Protein AF-A0A4S4LGR1-F1 (afdb_monomer_lite)

Radius of gyration: 30.93 Å; chains: 1; bounding box: 88×84×74 Å

Foldseek 3Di:
DDDLVVLLVLLQQWAAEEEEDFPLQQQCFLVDDPDDFDDPPPVLQRNGTQAHCDDVRHPVVQDPQPCAFDPVNCVVAVPVNLLVLLLNLVNLLNTARAQLLLLLQCCLFPPVLSCVRHVNYPHYAYEYCDQSCRSVVSHDPPGDPSSHHNDFFHHSQWKAFPPPRDIDGHSDVSSFPQSPPSSVCVSDRDPPPDDDRDDQLRADADPPPRGHIDGGGHGPVGGTPPVVVLLCCLQPGHQEYEYAADQLPDPPSVCSLVSNPVVPHAYAYEYQDDHPSVVRHPYYDHDRSSPRVCVSSVHDPVVSPPDDDDDDDDDDDDDDDDDDDDDDDDDDDDDDPPDPPPDDPPQFAADDLVLCVLQFDPLLVPLDPDPLLVCVVVVVDPPDDDPRDPKDYLVPDPDAKDKDKDAFLVDPPDIDIFMQHDVLLSQLVTQDAQQFHPLLQVQVQVVCCVALVDDPPSQKGKGKALACLLVLLLLCNGGDAAAAEEEEEVLADLSCLVSCVVRNYHYHYFYADLQGGPLVSVVVCLVPPDPVGDDHQAYEGAQACGVQALHHHDLVNLLSVLVVCVVRVHAYEHEPDDDDPDDDDDDDDDDDDDDDDFADFNFSLLFQAPDDDRHDSQSVCSVRHHFARYWYKGDPCQQPHVNLSIIMIMGHPSSVVSSSSVSCPPPNHHNSNSVSVVSSNCVVCDPVSSRSSSNRSNVVQVVLLVLLVVLCCVQCVVQWAWDRRRTDWKTKIAGPQDPDPVDFDACCCLAVPVLVVLVAHWATSLSRGSVRDGHRITIDTSNDDDSVRSNSSSNSSSVSSCVSSVHDD

InterPro domains:
  IPR003000 Sirtuin family [PF02146] (47-252)
  IPR004839 Aminotransferase, class I/classII, large domain [PF00155] (427-573)
  IPR004839 Aminotransferase, class I/classII, large domain [PF00155] (617-797)
  IPR015421 Pyridoxal phosphate-dependent transferase, major domain [G3DSA:3.40.640.10] (349-808)
  IPR015424 Pyridoxal phosphate-dependent transferase [SSF53383] (356-798)
  IPR026590 Sirtuin family, catalytic core domain [PS50305] (1-307)
  IPR026591 Sirtuin, catalytic core small domain superfamily [G3DSA:3.30.1600.10] (51-223)
  IPR027546 Sirtuin, class III [MF_01121] (15-300)
  IPR029035 DHS-like NAD/FAD-binding domain superfamily [SSF52467] (2-300)
  IPR050859 Class-I pyridoxal-phosphate-dependent aminotransferase-like [PTHR42790] (353-574)

Structure (mmCIF, N/CA/C/O backbone):
data_AF-A0A4S4LGR1-F1
#
_entry.id   AF-A0A4S4LGR1-F1
#
loop_
_atom_site.group_PDB
_atom_site.id
_atom_site.type_symbol
_atom_site.label_atom_id
_atom_site.label_alt_id
_atom_site.label_comp_id
_atom_site.label_asym_id
_atom_site.label_entity_id
_atom_site.label_seq_id
_atom_site.pdbx_PDB_ins_code
_atom_site.Cartn_x
_atom_site.Cartn_y
_atom_site.Cartn_z
_atom_site.occupancy
_atom_site.B_iso_or_equiv
_atom_site.auth_seq_id
_atom_site.auth_comp_id
_atom_site.auth_asym_id
_atom_site.auth_atom_id
_atom_site.pdbx_PDB_model_num
ATOM 1 N N . MET A 1 1 ? -32.988 -6.153 -12.097 1.00 42.84 1 MET A N 1
ATOM 2 C CA . MET A 1 1 ? -31.688 -5.451 -12.006 1.00 42.84 1 MET A CA 1
ATOM 3 C C . MET A 1 1 ? -31.287 -5.169 -13.438 1.00 42.84 1 MET A C 1
ATOM 5 O O . MET A 1 1 ? -31.524 -6.056 -14.245 1.00 42.84 1 MET A O 1
ATOM 9 N N . ALA A 1 2 ? -30.841 -3.955 -13.765 1.00 54.09 2 ALA A N 1
ATOM 10 C CA . ALA A 1 2 ? -30.525 -3.599 -15.150 1.00 54.09 2 ALA A CA 1
ATOM 11 C C . ALA A 1 2 ? -29.318 -4.408 -15.641 1.00 54.09 2 ALA A C 1
ATOM 13 O O . ALA A 1 2 ? -28.365 -4.589 -14.879 1.00 54.09 2 ALA A O 1
ATOM 14 N N . ASP A 1 3 ? -29.367 -4.896 -16.879 1.00 74.25 3 ASP A N 1
ATOM 15 C CA . ASP A 1 3 ? -28.247 -5.608 -17.481 1.00 74.25 3 ASP A CA 1
ATOM 16 C C . ASP A 1 3 ? -27.274 -4.603 -18.122 1.00 74.25 3 ASP A C 1
ATOM 18 O O . ASP A 1 3 ? -27.657 -3.743 -18.919 1.00 74.25 3 ASP A O 1
ATOM 22 N N . PHE A 1 4 ? -25.986 -4.716 -17.788 1.00 85.44 4 PHE A N 1
ATOM 23 C CA . PHE A 1 4 ? -24.933 -3.961 -18.468 1.00 85.44 4 PHE A CA 1
ATOM 24 C C . PHE A 1 4 ? -24.844 -4.323 -19.961 1.00 85.44 4 PHE A C 1
ATOM 26 O O . PHE A 1 4 ? -24.369 -3.506 -20.747 1.00 85.44 4 PHE A O 1
ATOM 33 N N . SER A 1 5 ? -25.293 -5.518 -20.363 1.00 84.88 5 SER A N 1
ATOM 34 C CA . SER A 1 5 ? -25.368 -5.934 -21.766 1.00 84.88 5 SER A CA 1
ATOM 35 C C . SER A 1 5 ? -26.392 -5.109 -22.553 1.00 84.88 5 SER A C 1
ATOM 37 O O . SER A 1 5 ? -26.031 -4.536 -23.577 1.00 84.88 5 SER A O 1
ATOM 39 N N . GLU A 1 6 ? -27.623 -4.967 -22.047 1.00 89.94 6 GLU A N 1
ATOM 40 C CA . GLU A 1 6 ? -28.691 -4.175 -22.688 1.00 89.94 6 GLU A CA 1
ATOM 41 C C . GLU A 1 6 ? -28.299 -2.692 -22.832 1.00 89.94 6 GLU A C 1
ATOM 43 O O . GLU A 1 6 ? -28.561 -2.059 -23.855 1.00 89.94 6 GLU A O 1
ATOM 48 N N . PHE A 1 7 ? -27.614 -2.122 -21.831 1.00 93.94 7 PHE A N 1
ATOM 49 C CA . PHE A 1 7 ? -27.125 -0.742 -21.927 1.00 93.94 7 PHE A CA 1
ATOM 50 C C . PHE A 1 7 ? -25.994 -0.580 -22.954 1.00 93.94 7 PHE A C 1
ATOM 52 O O . PHE A 1 7 ? -25.955 0.421 -23.669 1.00 93.94 7 PHE A O 1
ATOM 59 N N . ARG A 1 8 ? -25.081 -1.554 -23.063 1.00 92.50 8 ARG A N 1
ATOM 60 C CA . ARG A 1 8 ? -24.026 -1.539 -24.092 1.00 92.50 8 ARG A CA 1
ATOM 61 C C . ARG A 1 8 ? -24.586 -1.713 -25.500 1.00 92.50 8 ARG A C 1
ATOM 63 O O . ARG A 1 8 ? -24.066 -1.092 -26.419 1.00 92.50 8 ARG A O 1
ATOM 70 N N . GLU A 1 9 ? -25.645 -2.500 -25.667 1.00 91.81 9 GLU A N 1
ATOM 71 C CA . GLU A 1 9 ? -26.375 -2.612 -26.932 1.00 91.81 9 GLU A CA 1
ATOM 72 C C . GLU A 1 9 ? -26.948 -1.243 -27.339 1.00 91.81 9 GLU A C 1
ATOM 74 O O . GLU A 1 9 ? -26.598 -0.730 -28.403 1.00 91.81 9 GLU A O 1
ATOM 79 N N . ALA A 1 10 ? -27.673 -0.571 -26.434 1.00 92.94 10 ALA A N 1
ATOM 80 C CA . ALA A 1 10 ? -28.186 0.784 -26.663 1.00 92.94 10 ALA A CA 1
ATOM 81 C C . ALA A 1 10 ? -27.078 1.824 -26.947 1.00 92.94 10 ALA A C 1
ATOM 83 O O . ALA A 1 10 ? -27.243 2.678 -27.818 1.00 92.94 10 ALA A O 1
ATOM 84 N N . LEU A 1 11 ? -25.928 1.748 -26.263 1.00 93.50 11 LEU A N 1
ATOM 85 C CA . LEU A 1 11 ? -24.755 2.573 -26.585 1.00 93.50 11 LEU A CA 1
ATOM 86 C C . LEU A 1 11 ? -24.178 2.267 -27.972 1.00 93.50 11 LEU A C 1
ATOM 88 O O . LEU A 1 11 ? -23.697 3.181 -28.638 1.00 93.50 11 LEU A O 1
ATOM 92 N N . SER A 1 12 ? -24.206 1.009 -28.416 1.00 93.31 12 SER A N 1
ATOM 93 C CA . SER A 1 12 ? -23.611 0.610 -29.693 1.00 93.31 12 SER A CA 1
ATOM 94 C C . SER A 1 12 ? -24.377 1.135 -30.913 1.00 93.31 12 SER A C 1
ATOM 96 O O . SER A 1 12 ? -23.764 1.424 -31.947 1.00 93.31 12 SER A O 1
ATOM 98 N N . GLU A 1 13 ? -25.692 1.316 -30.768 1.00 94.38 13 GLU A N 1
ATOM 99 C CA . GLU A 1 13 ? -26.600 1.869 -31.781 1.00 94.38 13 GLU A CA 1
ATOM 100 C C . GLU A 1 13 ? -26.679 3.407 -31.754 1.00 94.38 13 GLU A C 1
ATOM 102 O O . GLU A 1 13 ? -27.002 4.028 -32.769 1.00 94.38 13 GLU A O 1
ATOM 107 N N . ALA A 1 14 ? -26.348 4.036 -30.621 1.00 95.50 14 ALA A N 1
ATOM 108 C CA . ALA A 1 14 ? -26.414 5.484 -30.438 1.00 95.50 14 ALA A CA 1
ATOM 109 C C . ALA A 1 14 ? -25.498 6.251 -31.406 1.00 95.50 14 ALA A C 1
ATOM 111 O O . ALA A 1 14 ? -24.314 5.938 -31.554 1.00 95.50 14 ALA A O 1
ATOM 112 N N . ARG A 1 15 ? -26.020 7.317 -32.024 1.00 94.75 15 ARG A N 1
ATOM 113 C CA . ARG A 1 15 ? -25.261 8.211 -32.912 1.00 94.75 15 ARG A CA 1
ATOM 114 C C . ARG A 1 15 ? -24.778 9.461 -32.185 1.00 94.75 15 ARG A C 1
ATOM 116 O O . ARG A 1 15 ? -23.736 10.009 -32.536 1.00 94.75 15 ARG A O 1
ATOM 123 N N . HIS A 1 16 ? -25.490 9.897 -31.160 1.00 95.38 16 HIS A N 1
ATOM 124 C CA . HIS A 1 16 ? -25.194 11.098 -30.399 1.00 95.38 16 HIS A CA 1
ATOM 125 C C . HIS A 1 16 ? -25.438 10.830 -28.915 1.00 95.38 16 HIS A C 1
ATOM 127 O O . HIS A 1 16 ? -26.564 10.573 -28.488 1.00 95.38 16 HIS A O 1
ATOM 133 N N . ILE A 1 17 ? -24.369 10.895 -28.126 1.00 97.00 17 ILE A N 1
ATOM 134 C CA . ILE A 1 17 ? -24.399 10.589 -26.696 1.00 97.00 17 ILE A CA 1
ATOM 135 C C . ILE A 1 17 ? -24.122 11.872 -25.912 1.00 97.00 17 ILE A C 1
ATOM 137 O O . ILE A 1 17 ? -23.175 12.602 -26.220 1.00 97.00 17 ILE A O 1
ATOM 141 N N . VAL A 1 18 ? -24.930 12.148 -24.889 1.00 97.06 18 VAL A N 1
ATOM 142 C CA . VAL A 1 18 ? -24.733 13.299 -23.995 1.00 97.06 18 VAL A CA 1
ATOM 143 C C . VAL A 1 18 ? -24.685 12.832 -22.546 1.00 97.06 18 VAL A C 1
ATOM 145 O O . VAL A 1 18 ? -25.587 12.148 -22.068 1.00 97.06 18 VAL A O 1
ATOM 148 N N . VAL A 1 19 ? -23.643 13.234 -21.826 1.00 97.19 19 VAL A N 1
ATOM 149 C CA . VAL A 1 19 ? -23.481 12.995 -20.390 1.00 97.19 19 VAL A CA 1
ATOM 150 C C . VAL A 1 19 ? -23.848 14.264 -19.623 1.00 97.19 19 VAL A C 1
ATOM 152 O O . VAL A 1 19 ? -23.296 15.322 -19.907 1.00 97.19 19 VAL A O 1
ATOM 155 N N . LEU A 1 20 ? -24.729 14.170 -18.626 1.00 95.94 20 LEU A N 1
ATOM 156 C CA . LEU A 1 20 ? -24.950 15.202 -17.612 1.00 95.94 20 LEU A CA 1
ATOM 157 C C . LEU A 1 20 ? -24.265 14.787 -16.307 1.00 95.94 20 LEU A C 1
ATOM 159 O O . LEU A 1 20 ? -24.716 13.864 -15.627 1.00 95.94 20 LEU A O 1
ATOM 163 N N . ALA A 1 21 ? -23.205 15.498 -15.931 1.00 94.88 21 ALA A N 1
ATOM 164 C CA . ALA A 1 21 ? -22.478 15.266 -14.687 1.00 94.88 21 ALA A CA 1
ATOM 165 C C . ALA A 1 21 ? -22.891 16.239 -13.576 1.00 94.88 21 ALA A C 1
ATOM 167 O O . ALA A 1 21 ? -22.935 17.450 -13.789 1.00 94.88 21 ALA A O 1
ATOM 168 N N . GLY A 1 22 ? -23.118 15.721 -12.368 1.00 91.38 22 GLY A N 1
ATOM 169 C CA . GLY A 1 22 ? -23.260 16.511 -11.143 1.00 91.38 22 GLY A CA 1
ATOM 170 C C . GLY A 1 22 ? -22.297 16.093 -10.036 1.00 91.38 22 GLY A C 1
ATOM 171 O O . GLY A 1 22 ? -21.348 15.338 -10.256 1.00 91.38 22 GLY A O 1
ATOM 172 N N . ALA A 1 23 ? -22.522 16.616 -8.828 1.00 86.00 23 ALA A N 1
ATOM 173 C CA . ALA A 1 23 ? -21.525 16.603 -7.755 1.00 86.00 23 ALA A CA 1
ATOM 174 C C . ALA A 1 23 ? -21.080 15.194 -7.320 1.00 86.00 23 ALA A C 1
ATOM 176 O O . ALA A 1 23 ? -19.971 15.034 -6.823 1.00 86.00 23 ALA A O 1
ATOM 177 N N . GLY A 1 24 ? -21.909 14.170 -7.538 1.00 86.88 24 GLY A N 1
ATOM 178 C CA . GLY A 1 24 ? -21.558 12.770 -7.303 1.00 86.88 24 GLY A CA 1
ATOM 179 C C . GLY A 1 24 ? -20.419 12.257 -8.192 1.00 86.88 24 GLY A C 1
ATOM 180 O O . GLY A 1 24 ? -19.657 11.423 -7.720 1.00 86.88 24 GLY A O 1
ATOM 181 N N . LEU A 1 25 ? -20.227 12.800 -9.407 1.00 91.50 25 LEU A N 1
ATOM 182 C CA . LEU A 1 25 ? -19.058 12.487 -10.247 1.00 91.50 25 LEU A CA 1
ATOM 183 C C . LEU A 1 25 ? -17.745 12.915 -9.565 1.00 91.50 25 LEU A C 1
ATOM 185 O O . LEU A 1 25 ? -16.714 12.270 -9.746 1.00 91.50 25 LEU A O 1
ATOM 189 N N . SER A 1 26 ? -17.786 13.988 -8.771 1.00 89.56 26 SER A N 1
ATOM 190 C CA . SER A 1 26 ? -16.630 14.569 -8.075 1.00 89.56 26 SER A CA 1
ATOM 191 C C . SER A 1 26 ? -16.546 14.200 -6.593 1.00 89.56 26 SER A C 1
ATOM 193 O O . SER A 1 26 ? -15.571 14.558 -5.942 1.00 89.56 26 SER A O 1
ATOM 195 N N . ALA A 1 27 ? -17.509 13.455 -6.045 1.00 80.88 27 ALA A N 1
ATOM 196 C CA . ALA A 1 27 ? -17.597 13.184 -4.607 1.00 80.88 27 ALA A CA 1
ATOM 197 C C . ALA A 1 27 ? -16.456 12.301 -4.056 1.00 80.88 27 ALA A C 1
ATOM 199 O O . ALA A 1 27 ? -16.168 12.342 -2.854 1.00 80.88 27 ALA A O 1
ATOM 200 N N . ALA A 1 28 ? -15.793 11.510 -4.909 1.00 74.44 28 ALA A N 1
ATOM 201 C CA . ALA A 1 28 ? -14.530 10.851 -4.568 1.00 74.44 28 ALA A CA 1
ATOM 202 C C . ALA A 1 28 ? -13.297 11.532 -5.182 1.00 74.44 28 ALA A C 1
ATOM 204 O O . ALA A 1 28 ? -12.181 11.173 -4.823 1.00 74.44 28 ALA A O 1
ATOM 205 N N . SER A 1 29 ? -13.446 12.552 -6.031 1.00 66.38 29 SER A N 1
ATOM 206 C CA . SER A 1 29 ? -12.308 13.388 -6.424 1.00 66.38 29 SER A CA 1
ATOM 207 C C . SER A 1 29 ? -11.804 14.148 -5.193 1.00 66.38 29 SER A C 1
ATOM 209 O O . SER A 1 29 ? -12.565 14.839 -4.516 1.00 66.38 29 SER A O 1
ATOM 211 N N . GLY A 1 30 ? -10.526 13.966 -4.864 1.00 56.34 30 GLY A N 1
ATOM 212 C CA . GLY A 1 30 ? -9.939 14.391 -3.587 1.00 56.34 30 GLY A CA 1
ATOM 213 C C . GLY A 1 30 ? -9.772 13.241 -2.588 1.00 56.34 30 GLY A C 1
ATOM 214 O O . GLY A 1 30 ? -8.758 13.202 -1.905 1.00 56.34 30 GLY A O 1
ATOM 215 N N . LYS A 1 31 ? -10.649 12.222 -2.590 1.00 49.16 31 LYS A N 1
ATOM 216 C CA . LYS A 1 31 ? -10.306 10.938 -1.955 1.00 49.16 31 LYS A CA 1
ATOM 217 C C . LYS A 1 31 ? -9.235 10.274 -2.817 1.00 49.16 31 LYS A C 1
ATOM 219 O O . LYS A 1 31 ? -9.362 10.219 -4.040 1.00 49.16 31 LYS A O 1
ATOM 224 N N . HIS A 1 32 ? -8.160 9.804 -2.194 1.00 40.47 32 HIS A N 1
ATOM 225 C CA . HIS A 1 32 ? -7.054 9.219 -2.943 1.00 40.47 32 HIS A CA 1
ATOM 226 C C . HIS A 1 32 ? -7.522 8.002 -3.769 1.00 40.47 32 HIS A C 1
ATOM 228 O O . HIS A 1 32 ? -8.256 7.162 -3.239 1.00 40.47 32 HIS A O 1
ATOM 234 N N . PRO A 1 33 ? -7.060 7.836 -5.028 1.00 30.00 33 PRO A N 1
ATOM 235 C CA . PRO A 1 33 ? -7.039 6.511 -5.644 1.00 30.00 33 PRO A CA 1
ATOM 236 C C . PRO A 1 33 ? -6.188 5.560 -4.774 1.00 30.00 33 PRO A C 1
ATOM 238 O O . PRO A 1 33 ? -5.395 6.038 -3.958 1.00 30.00 33 PRO A O 1
ATOM 241 N N . PRO A 1 34 ? -6.301 4.228 -4.924 1.00 28.33 34 PRO A N 1
ATOM 242 C CA . PRO A 1 34 ? -5.727 3.254 -3.987 1.00 28.33 34 PRO A CA 1
ATOM 243 C C . PRO A 1 34 ? -4.193 3.074 -4.099 1.00 28.33 34 PRO A C 1
ATOM 245 O O . PRO A 1 34 ? -3.696 1.952 -4.140 1.00 28.33 34 PRO A O 1
ATOM 248 N N . TYR A 1 35 ? -3.424 4.170 -4.121 1.00 28.31 35 TYR A N 1
ATOM 249 C CA . TYR A 1 35 ? -1.957 4.191 -4.135 1.00 28.31 35 TYR A CA 1
ATOM 250 C C . TYR A 1 35 ? -1.400 5.391 -3.339 1.00 28.31 35 TYR A C 1
ATOM 252 O O . TYR A 1 35 ? -1.612 6.536 -3.742 1.00 28.31 35 TYR A O 1
ATOM 260 N N . PRO A 1 36 ? -0.658 5.168 -2.234 1.00 31.69 36 PRO A N 1
ATOM 261 C CA . PRO A 1 36 ? -0.098 6.247 -1.423 1.00 31.69 36 PRO A CA 1
ATOM 262 C C . PRO A 1 36 ? 1.339 6.614 -1.833 1.00 31.69 36 PRO A C 1
ATOM 264 O O . PRO A 1 36 ? 2.268 5.819 -1.665 1.00 31.69 36 PRO A O 1
ATOM 267 N N . ALA A 1 37 ? 1.545 7.854 -2.282 1.00 27.19 37 ALA A N 1
ATOM 268 C CA . ALA A 1 37 ? 2.861 8.494 -2.339 1.00 27.19 37 ALA A CA 1
ATOM 269 C C . ALA A 1 37 ? 2.738 10.029 -2.253 1.00 27.19 37 ALA A C 1
ATOM 271 O O . ALA A 1 37 ? 2.170 10.642 -3.146 1.00 27.19 37 ALA A O 1
ATOM 272 N N . LEU A 1 38 ? 3.325 10.614 -1.197 1.00 27.25 38 LEU A N 1
ATOM 273 C CA . LEU A 1 38 ? 3.644 12.045 -1.012 1.00 27.25 38 LEU A CA 1
ATOM 274 C C . LEU A 1 38 ? 2.515 13.083 -1.213 1.00 27.25 38 LEU A C 1
ATOM 276 O O . LEU A 1 38 ? 2.257 13.511 -2.328 1.00 27.25 38 LEU A O 1
ATOM 280 N N . ILE A 1 39 ? 2.008 13.626 -0.099 1.00 30.97 39 ILE A N 1
ATOM 281 C CA . ILE A 1 39 ? 1.903 15.076 0.181 1.00 30.97 39 ILE A CA 1
ATOM 282 C C . ILE A 1 39 ? 1.935 15.224 1.710 1.00 30.97 39 ILE A C 1
ATOM 284 O O . ILE A 1 39 ? 1.087 14.685 2.410 1.00 30.97 39 ILE A O 1
ATOM 288 N N . SER A 1 40 ? 2.919 15.949 2.235 1.00 33.84 40 SER A N 1
ATOM 289 C CA . SER A 1 40 ? 2.894 16.487 3.601 1.00 33.84 40 SER A CA 1
ATOM 290 C C . SER A 1 40 ? 2.607 17.987 3.521 1.00 33.84 40 SER A C 1
ATOM 292 O O . SER A 1 40 ? 3.126 18.615 2.602 1.00 33.84 40 SER A O 1
ATOM 294 N N . VAL A 1 41 ? 1.871 18.537 4.503 1.00 29.36 41 VAL A N 1
ATOM 295 C CA . VAL A 1 41 ? 1.435 19.954 4.687 1.00 29.36 41 VAL A CA 1
ATOM 296 C C . VAL A 1 41 ? -0.057 20.255 4.381 1.00 29.36 41 VAL A C 1
ATOM 298 O O . VAL A 1 41 ? -0.539 21.297 4.806 1.00 29.36 41 VAL A O 1
ATOM 301 N N . LEU A 1 42 ? -0.848 19.347 3.781 1.00 30.27 42 LEU A N 1
ATOM 302 C CA . LEU A 1 42 ? -2.259 19.629 3.393 1.00 30.27 42 LEU A CA 1
ATOM 303 C C . LEU A 1 42 ? -3.325 18.600 3.855 1.00 30.27 42 LEU A C 1
ATOM 305 O O . LEU A 1 42 ? -4.403 18.505 3.268 1.00 30.27 42 LEU A O 1
ATOM 309 N N . GLU A 1 43 ? -3.073 17.824 4.915 1.00 39.19 43 GLU A N 1
ATOM 310 C CA . GLU A 1 43 ? -3.979 16.727 5.329 1.00 39.19 43 GLU A CA 1
ATOM 311 C C . GLU A 1 43 ? -5.354 17.166 5.892 1.00 39.19 43 GLU A C 1
ATOM 313 O O . GLU A 1 43 ? -6.278 16.348 5.908 1.00 39.19 43 GLU A O 1
ATOM 318 N N . SER A 1 44 ? -5.555 18.438 6.276 1.00 35.03 44 SER A N 1
ATOM 319 C CA . SER A 1 44 ? -6.890 18.932 6.676 1.00 35.03 44 SER A CA 1
ATOM 320 C C . SER A 1 44 ? -7.864 19.047 5.496 1.00 35.03 44 SER A C 1
ATOM 322 O O . SER A 1 44 ? -9.040 18.723 5.651 1.00 35.03 44 SER A O 1
ATOM 324 N N . PHE A 1 45 ? -7.372 19.419 4.306 1.00 34.78 45 PHE A N 1
ATOM 325 C CA . PHE A 1 45 ? -8.206 19.673 3.121 1.00 34.78 45 PHE A CA 1
ATOM 326 C C . PHE A 1 45 ? -8.422 18.441 2.233 1.00 34.78 45 PHE A C 1
ATOM 328 O O . PHE A 1 45 ? -9.429 18.360 1.535 1.00 34.78 45 PHE A O 1
ATOM 335 N N . LEU A 1 46 ? -7.490 17.480 2.242 1.00 35.06 46 LEU A N 1
ATOM 336 C CA . LEU A 1 46 ? -7.452 16.381 1.264 1.00 35.06 46 LEU A CA 1
ATOM 337 C C . LEU A 1 46 ? -8.119 15.069 1.714 1.00 35.06 46 LEU A C 1
ATOM 339 O O . LEU A 1 46 ? -8.420 14.222 0.881 1.00 35.06 46 LEU A O 1
ATOM 343 N N . SER A 1 47 ? -8.393 14.873 3.006 1.00 38.41 47 SER A N 1
ATOM 344 C CA . SER A 1 47 ? -9.010 13.624 3.501 1.00 38.41 47 SER A CA 1
ATOM 345 C C . SER A 1 47 ? -10.517 13.507 3.205 1.00 38.41 47 SER A C 1
ATOM 347 O O . SER A 1 47 ? -11.099 12.423 3.302 1.00 38.41 47 SER A O 1
ATOM 349 N N . LYS A 1 48 ? -11.155 14.611 2.800 1.00 51.38 48 LYS A N 1
ATOM 350 C CA . LYS A 1 48 ? -12.576 14.706 2.447 1.00 51.38 48 LYS A CA 1
ATOM 351 C C . LYS A 1 48 ? -12.677 14.957 0.935 1.00 51.38 48 LYS A C 1
ATOM 353 O O . LYS A 1 48 ? -12.293 16.020 0.462 1.00 51.38 48 LYS A O 1
ATOM 358 N N . GLY A 1 49 ? -13.203 13.996 0.168 1.00 57.28 49 GLY A N 1
ATOM 359 C CA . GLY A 1 49 ? -13.545 14.230 -1.248 1.00 57.28 49 GLY A CA 1
ATOM 360 C C . GLY A 1 49 ? -14.532 15.390 -1.399 1.00 57.28 49 GLY A C 1
ATOM 361 O O . GLY A 1 49 ? -15.264 15.672 -0.448 1.00 57.28 49 GLY A O 1
ATOM 362 N N . ILE A 1 50 ? -14.545 16.053 -2.564 1.00 68.06 50 ILE A N 1
ATOM 363 C CA . ILE A 1 50 ? -15.264 17.326 -2.760 1.00 68.06 50 ILE A CA 1
ATOM 364 C C . ILE A 1 50 ? -16.708 17.221 -2.229 1.00 68.06 50 ILE A C 1
ATOM 366 O O . ILE A 1 50 ? -17.500 16.437 -2.766 1.00 68.06 50 ILE A O 1
ATOM 370 N N . PRO A 1 51 ? -17.079 18.001 -1.190 1.00 65.06 51 PRO A N 1
ATOM 371 C CA . PRO A 1 51 ? -18.404 17.921 -0.594 1.00 65.06 51 PRO A CA 1
ATOM 372 C C . PRO A 1 51 ? -19.502 18.194 -1.620 1.00 65.06 51 PRO A C 1
ATOM 374 O O . PRO A 1 51 ? -19.487 19.200 -2.336 1.00 65.06 51 PRO A O 1
ATOM 377 N N . THR A 1 52 ? -20.491 17.304 -1.676 1.00 67.56 52 THR A N 1
ATOM 378 C CA . THR A 1 52 ? -21.647 17.492 -2.554 1.00 67.56 52 THR A CA 1
ATOM 379 C C . THR A 1 52 ? -22.495 18.674 -2.078 1.00 67.56 52 THR A C 1
ATOM 381 O O . THR A 1 52 ? -22.551 19.006 -0.896 1.00 67.56 52 THR A O 1
ATOM 384 N N . PHE A 1 53 ? -23.217 19.318 -2.994 1.00 59.81 53 PHE A N 1
ATOM 385 C CA . PHE A 1 53 ? -24.169 20.367 -2.616 1.00 59.81 53 PHE A CA 1
ATOM 386 C C . PHE A 1 53 ? -25.371 19.813 -1.827 1.00 59.81 53 PHE A C 1
ATOM 388 O O . PHE A 1 53 ? -25.906 20.481 -0.945 1.00 59.81 53 PHE A O 1
ATOM 395 N N . ARG A 1 54 ? -25.814 18.591 -2.155 1.00 59.12 54 ARG A N 1
ATOM 396 C CA . ARG A 1 54 ? -26.980 17.909 -1.573 1.00 59.12 54 ARG A CA 1
ATOM 397 C C . ARG A 1 54 ? -26.654 16.419 -1.411 1.00 59.12 54 ARG A C 1
ATOM 399 O O . ARG A 1 54 ? -26.249 15.792 -2.382 1.00 59.12 54 ARG A O 1
ATOM 406 N N . GLY A 1 55 ? -26.864 15.871 -0.215 1.00 55.84 55 GLY A N 1
ATOM 407 C CA . GLY A 1 55 ? -26.577 14.471 0.128 1.00 55.84 55 GLY A CA 1
ATOM 408 C C . GLY A 1 55 ? -26.338 14.295 1.631 1.00 55.84 55 GLY A C 1
ATOM 409 O O . GLY A 1 55 ? -26.479 15.257 2.395 1.00 55.84 55 GLY A O 1
ATOM 410 N N . ALA A 1 56 ? -25.960 13.092 2.070 1.00 43.84 56 ALA A N 1
ATOM 411 C CA . ALA A 1 56 ? -25.397 12.893 3.406 1.00 43.84 56 ALA A CA 1
ATOM 412 C C . ALA A 1 56 ? -24.076 13.684 3.522 1.00 43.84 56 ALA A C 1
ATOM 414 O O . ALA A 1 56 ? -23.150 13.461 2.748 1.00 43.84 56 ALA A O 1
ATOM 415 N N . GLY A 1 57 ? -24.023 14.665 4.431 1.00 51.44 57 GLY A N 1
ATOM 416 C CA . GLY A 1 57 ? -22.901 15.611 4.545 1.00 51.44 57 GLY A CA 1
ATOM 417 C C . GLY A 1 57 ? -22.882 16.760 3.519 1.00 51.44 57 GLY A C 1
ATOM 418 O O . GLY A 1 57 ? -21.881 17.463 3.429 1.00 51.44 57 GLY A O 1
ATOM 419 N N . GLY A 1 58 ? -23.951 16.966 2.739 1.00 57.38 58 GLY A N 1
ATOM 420 C CA . GLY A 1 58 ? -23.974 18.000 1.695 1.00 57.38 58 GLY A CA 1
ATOM 421 C C . GLY A 1 58 ? -24.030 19.444 2.223 1.00 57.38 58 GLY A C 1
ATOM 422 O O . GLY A 1 58 ? -24.717 19.719 3.208 1.00 57.38 58 GLY A O 1
ATOM 423 N N . LEU A 1 59 ? -23.357 20.378 1.537 1.00 56.50 59 LEU A N 1
ATOM 424 C CA . LEU A 1 59 ? -23.127 21.761 1.997 1.00 56.50 59 LEU A CA 1
ATOM 425 C C . LEU A 1 59 ? -24.408 22.522 2.380 1.00 56.50 59 LEU A C 1
ATOM 427 O O . LEU A 1 59 ? -24.436 23.163 3.429 1.00 56.50 59 LEU A O 1
ATOM 431 N N . TRP A 1 60 ? -25.494 22.392 1.609 1.00 59.03 60 TRP A N 1
ATOM 432 C CA . TRP A 1 60 ? -26.773 23.066 1.898 1.00 59.03 60 TRP A CA 1
ATOM 433 C C . TRP A 1 60 ? -27.557 22.471 3.085 1.00 59.03 60 TRP A C 1
ATOM 435 O O . TRP A 1 60 ? -28.703 22.847 3.316 1.00 59.03 60 TRP A O 1
ATOM 445 N N . ARG A 1 61 ? -26.976 21.517 3.828 1.00 57.88 61 ARG A N 1
ATOM 446 C CA . ARG A 1 61 ? -27.451 21.106 5.163 1.00 57.88 61 ARG A CA 1
ATOM 447 C C . ARG A 1 61 ? -26.691 21.795 6.307 1.00 57.88 61 ARG A C 1
ATOM 449 O O . ARG A 1 61 ? -27.191 21.776 7.425 1.00 57.88 61 ARG A O 1
ATOM 456 N N . LYS A 1 62 ? -25.499 22.353 6.042 1.00 59.00 62 LYS A N 1
ATOM 457 C CA . LYS A 1 62 ? -24.642 23.059 7.020 1.00 59.00 62 LYS A CA 1
ATOM 458 C C . LYS A 1 62 ? -24.735 24.586 6.876 1.00 59.00 62 LYS A C 1
ATOM 460 O O . LYS A 1 62 ? -24.602 25.285 7.872 1.00 59.00 62 LYS A O 1
ATOM 465 N N . TYR A 1 63 ? -24.988 25.088 5.666 1.00 65.19 63 TYR A N 1
ATOM 466 C CA . TYR A 1 63 ? -25.022 26.519 5.347 1.00 65.19 63 TYR A CA 1
ATOM 467 C C . TYR A 1 63 ? -26.315 26.908 4.625 1.00 65.19 63 TYR A C 1
ATOM 469 O O . TYR A 1 63 ? -26.816 26.126 3.811 1.00 65.19 63 TYR A O 1
ATOM 477 N N . ASP A 1 64 ? -26.821 28.121 4.873 1.00 71.75 64 ASP A N 1
ATOM 478 C CA . ASP A 1 64 ? -27.918 28.666 4.071 1.00 71.75 64 ASP A CA 1
ATOM 479 C C . ASP A 1 64 ? -27.437 28.998 2.650 1.00 71.75 64 ASP A C 1
ATOM 481 O O . ASP A 1 64 ? -26.447 29.700 2.442 1.00 71.75 64 ASP A O 1
ATOM 485 N N . ALA A 1 65 ? -28.163 28.481 1.664 1.00 66.81 65 ALA A N 1
ATOM 486 C CA . ALA A 1 65 ? -27.859 28.672 0.256 1.00 66.81 65 ALA A CA 1
ATOM 487 C C . ALA A 1 65 ? -28.165 30.099 -0.216 1.00 66.81 65 ALA A C 1
ATOM 489 O O . ALA A 1 65 ? -27.443 30.629 -1.063 1.00 66.81 65 ALA A O 1
ATOM 490 N N . THR A 1 66 ? -29.212 30.731 0.326 1.00 73.56 66 THR A N 1
ATOM 491 C CA . THR A 1 66 ? -29.604 32.088 -0.074 1.00 73.56 66 THR A CA 1
ATOM 492 C C . THR A 1 66 ? -28.632 33.155 0.425 1.00 73.56 66 THR A C 1
ATOM 494 O O . THR A 1 66 ? -28.343 34.084 -0.327 1.00 73.56 66 THR A O 1
ATOM 497 N N . ALA A 1 67 ? -28.047 32.967 1.611 1.00 73.81 67 ALA A N 1
ATOM 498 C CA . ALA A 1 67 ? -27.028 33.845 2.190 1.00 73.81 67 ALA A CA 1
ATOM 499 C C . ALA A 1 67 ? -25.624 33.754 1.546 1.00 73.81 67 ALA A C 1
ATOM 501 O O . ALA A 1 67 ? -24.760 34.560 1.879 1.00 73.81 67 ALA A O 1
ATOM 502 N N . LEU A 1 68 ? -25.362 32.782 0.659 1.00 79.44 68 LEU A N 1
ATOM 503 C CA . LEU A 1 68 ? -24.014 32.528 0.108 1.00 79.44 68 LEU A CA 1
ATOM 504 C C . LEU A 1 68 ? -23.941 32.398 -1.420 1.00 79.44 68 LEU A C 1
ATOM 506 O O . LEU A 1 68 ? -22.845 32.427 -1.979 1.00 79.44 68 LEU A O 1
ATOM 510 N N . ALA A 1 69 ? -25.069 32.210 -2.106 1.00 83.81 69 ALA A N 1
ATOM 511 C CA . ALA A 1 69 ? -25.102 31.926 -3.541 1.00 83.81 69 ALA A CA 1
ATOM 512 C C . ALA A 1 69 ? -26.229 32.682 -4.268 1.00 83.81 69 ALA A C 1
ATOM 514 O O . ALA A 1 69 ? -26.933 32.100 -5.095 1.00 83.81 69 ALA A O 1
ATOM 515 N N . THR A 1 70 ? -26.394 33.970 -3.962 1.00 87.75 70 THR A N 1
ATOM 516 C CA . THR A 1 70 ? -27.299 34.915 -4.644 1.00 87.75 70 THR A CA 1
ATOM 517 C C . THR A 1 70 ? -26.544 36.200 -5.026 1.00 87.75 70 THR A C 1
ATOM 519 O O . THR A 1 70 ? -25.579 36.560 -4.342 1.00 87.75 70 THR A O 1
ATOM 522 N N . PRO A 1 71 ? -26.952 36.919 -6.092 1.00 90.69 71 PRO A N 1
ATOM 523 C CA . PRO A 1 71 ? -26.432 38.256 -6.392 1.00 90.69 71 PRO A CA 1
ATOM 524 C C . PRO A 1 71 ? -26.596 39.240 -5.230 1.00 90.69 71 PRO A C 1
ATOM 526 O O . PRO A 1 71 ? -25.707 40.055 -4.992 1.00 90.69 71 PRO A O 1
ATOM 529 N N . GLU A 1 72 ? -27.705 39.140 -4.500 1.00 91.94 72 GLU A N 1
ATOM 530 C CA . GLU A 1 72 ? -28.052 39.995 -3.368 1.00 91.94 72 GLU A CA 1
ATOM 531 C C . GLU A 1 72 ? -27.098 39.770 -2.187 1.00 91.94 72 GLU A C 1
ATOM 533 O O . GLU A 1 72 ? -26.535 40.736 -1.678 1.00 91.94 72 GLU A O 1
ATOM 538 N N . ALA A 1 73 ? -26.811 38.513 -1.820 1.00 87.25 73 ALA A N 1
ATOM 539 C CA . ALA A 1 73 ? -25.849 38.203 -0.757 1.00 87.25 73 ALA A CA 1
ATOM 540 C C . ALA A 1 73 ? -24.436 38.728 -1.062 1.00 87.25 73 ALA A C 1
ATOM 542 O O . ALA A 1 73 ? -23.731 39.178 -0.162 1.00 87.25 73 ALA A O 1
ATOM 543 N N . PHE A 1 74 ? -24.019 38.721 -2.334 1.00 93.00 74 PHE A N 1
ATOM 544 C CA . PHE A 1 74 ? -22.730 39.296 -2.727 1.00 93.00 74 PHE A CA 1
ATOM 545 C C . PHE A 1 74 ? -22.719 40.831 -2.710 1.00 93.00 74 PHE A C 1
ATOM 547 O O . PHE A 1 74 ? -21.661 41.422 -2.523 1.00 93.00 74 PHE A O 1
ATOM 554 N N . GLN A 1 75 ? -23.865 41.489 -2.902 1.00 91.12 75 GLN A N 1
ATOM 555 C CA . GLN A 1 75 ? -23.979 42.942 -2.722 1.00 91.12 75 GLN A CA 1
ATOM 556 C C . GLN A 1 75 ? -24.002 43.332 -1.239 1.00 91.12 75 GLN A C 1
ATOM 558 O O . GLN A 1 75 ? -23.448 44.365 -0.879 1.00 91.12 75 GLN A O 1
ATOM 563 N N . GLU A 1 76 ? -24.626 42.513 -0.388 1.00 89.69 76 GLU A N 1
ATOM 564 C CA . GLU A 1 76 ? -24.721 42.747 1.056 1.00 89.69 76 GLU A CA 1
ATOM 565 C C . GLU A 1 76 ? -23.397 42.465 1.783 1.00 89.69 76 GLU A C 1
ATOM 567 O O . GLU A 1 76 ? -22.953 43.277 2.594 1.00 89.69 76 GLU A O 1
ATOM 572 N N . ASN A 1 77 ? -22.744 41.335 1.489 1.00 89.12 77 ASN A N 1
ATOM 573 C CA . ASN A 1 77 ? -21.474 40.955 2.104 1.00 89.12 77 ASN A CA 1
ATOM 574 C C . ASN A 1 77 ? -20.577 40.165 1.123 1.00 89.12 77 ASN A C 1
ATOM 576 O O . ASN A 1 77 ? -20.498 38.931 1.184 1.00 89.12 77 ASN A O 1
ATOM 580 N N . PRO A 1 78 ? -19.846 40.856 0.225 1.00 92.19 78 PRO A N 1
ATOM 581 C CA . PRO A 1 78 ? -18.958 40.196 -0.731 1.00 92.19 78 PRO A CA 1
ATOM 582 C C . PRO A 1 78 ? -17.791 39.468 -0.050 1.00 92.19 78 PRO A C 1
ATOM 584 O O . PRO A 1 78 ? -17.249 38.533 -0.639 1.00 92.19 78 PRO A O 1
ATOM 587 N N . GLY A 1 79 ? -17.418 39.857 1.177 1.00 89.50 79 GLY A N 1
ATOM 588 C CA . GLY A 1 79 ? -16.364 39.217 1.967 1.00 89.50 79 GLY A CA 1
ATOM 589 C C . GLY A 1 79 ? -16.745 37.807 2.417 1.00 89.50 79 GLY A C 1
ATOM 590 O O . GLY A 1 79 ? -16.034 36.859 2.092 1.00 89.50 79 GLY A O 1
ATOM 591 N N . LEU A 1 80 ? -17.898 37.658 3.078 1.00 85.81 80 LEU A N 1
ATOM 592 C CA . LEU A 1 80 ? -18.492 36.369 3.474 1.00 85.81 80 LEU A CA 1
ATOM 593 C C . LEU A 1 80 ? -18.611 35.413 2.279 1.00 85.81 80 LEU A C 1
ATOM 595 O O . LEU A 1 80 ? -18.153 34.268 2.322 1.00 85.81 80 LEU A O 1
ATOM 599 N N . VAL A 1 81 ? -19.175 35.903 1.171 1.00 89.25 81 VAL A N 1
ATOM 600 C CA . VAL A 1 81 ? -19.342 35.101 -0.047 1.00 89.25 81 VAL A CA 1
ATOM 601 C C . VAL A 1 81 ? -17.979 34.678 -0.611 1.00 89.25 81 VAL A C 1
ATOM 603 O O . VAL A 1 81 ? -17.801 33.513 -0.979 1.00 89.25 81 VAL A O 1
ATOM 606 N N . TRP A 1 82 ? -16.982 35.569 -0.632 1.00 92.25 82 TRP A N 1
ATOM 607 C CA . TRP A 1 82 ? -15.630 35.206 -1.059 1.00 92.25 82 TRP A CA 1
ATOM 608 C C . TRP A 1 82 ? -14.935 34.209 -0.128 1.00 92.25 82 TRP A C 1
ATOM 610 O O . TRP A 1 82 ? -14.235 33.346 -0.648 1.00 92.25 82 TRP A O 1
ATOM 620 N N . GLN A 1 83 ? -15.149 34.246 1.190 1.00 87.25 83 GLN A N 1
ATOM 621 C CA . GLN A 1 83 ? -14.608 33.235 2.113 1.00 87.25 83 GLN A CA 1
ATOM 622 C C . GLN A 1 83 ? -15.170 31.840 1.802 1.00 87.25 83 GLN A C 1
ATOM 624 O O . GLN A 1 83 ? -14.404 30.894 1.600 1.00 87.25 83 GLN A O 1
ATOM 629 N N . PHE A 1 84 ? -16.493 31.722 1.636 1.00 86.56 84 PHE A N 1
ATOM 630 C CA . PHE A 1 84 ? -17.135 30.463 1.242 1.00 86.56 84 PHE A CA 1
ATOM 631 C C . PHE A 1 84 ? -16.617 29.934 -0.105 1.00 86.56 84 PHE A C 1
ATOM 633 O O . PHE A 1 84 ? -16.291 28.750 -0.236 1.00 86.56 84 PHE A O 1
ATOM 640 N N . TYR A 1 85 ? -16.508 30.792 -1.124 1.00 90.44 85 TYR A N 1
ATOM 641 C CA . TYR A 1 85 ? -16.000 30.367 -2.431 1.00 90.44 85 TYR A CA 1
ATOM 642 C C . TYR A 1 85 ? -14.483 30.147 -2.457 1.00 90.44 85 TYR A C 1
ATOM 644 O O . TYR A 1 85 ? -14.025 29.311 -3.237 1.00 90.44 85 TYR A O 1
ATOM 652 N N . HIS A 1 86 ? -13.708 30.810 -1.598 1.00 89.38 86 HIS A N 1
ATOM 653 C CA . HIS A 1 86 ? -12.276 30.564 -1.457 1.00 89.38 86 HIS A CA 1
ATOM 654 C C . HIS A 1 86 ? -12.004 29.198 -0.825 1.00 89.38 86 HIS A C 1
ATOM 656 O O . HIS A 1 86 ? -11.288 28.410 -1.436 1.00 89.38 86 HIS A O 1
ATOM 662 N N . TYR A 1 87 ? -12.667 28.859 0.288 1.00 85.81 87 TYR A N 1
ATOM 663 C CA . TYR A 1 87 ? -12.649 27.508 0.868 1.00 85.81 87 TYR A CA 1
ATOM 664 C C . TYR A 1 87 ? -12.919 26.425 -0.194 1.00 85.81 87 TYR A C 1
ATOM 666 O O . TYR A 1 87 ? -12.223 25.412 -0.286 1.00 85.81 87 TYR A O 1
ATOM 674 N N . ARG A 1 88 ? -13.907 26.661 -1.066 1.00 86.88 88 ARG A N 1
ATOM 675 C CA . ARG A 1 88 ? -14.234 25.724 -2.149 1.00 86.88 88 ARG A CA 1
ATOM 676 C C . ARG A 1 88 ? -13.202 25.712 -3.276 1.00 86.88 88 ARG A C 1
ATOM 678 O O . ARG A 1 88 ? -12.974 24.644 -3.839 1.00 86.88 88 ARG A O 1
ATOM 685 N N . ARG A 1 89 ? -12.572 26.848 -3.598 1.00 89.94 89 ARG A N 1
ATOM 686 C CA . ARG A 1 89 ? -11.429 26.917 -4.526 1.00 89.94 89 ARG A CA 1
ATOM 687 C C . ARG A 1 89 ? -10.248 26.096 -4.012 1.00 89.94 89 ARG A C 1
ATOM 689 O O . ARG A 1 89 ? -9.716 25.305 -4.783 1.00 89.94 89 ARG A O 1
ATOM 696 N N . GLU A 1 90 ? -9.916 26.202 -2.727 1.00 84.12 90 GLU A N 1
ATOM 697 C CA . GLU A 1 90 ? -8.857 25.401 -2.102 1.00 84.12 90 GLU A CA 1
ATOM 698 C C . GLU A 1 90 ? -9.109 23.901 -2.266 1.00 84.12 90 GLU A C 1
ATOM 700 O O . GLU A 1 90 ? -8.238 23.176 -2.750 1.00 84.12 90 GLU A O 1
ATOM 705 N N . ALA A 1 91 ? -10.326 23.438 -1.965 1.00 81.06 91 ALA A N 1
ATOM 706 C CA . ALA A 1 91 ? -10.687 22.032 -2.123 1.00 81.06 91 ALA A CA 1
ATOM 707 C C . ALA A 1 91 ? -10.552 21.532 -3.580 1.00 81.06 91 ALA A C 1
ATOM 709 O O . ALA A 1 91 ? -10.030 20.440 -3.811 1.00 81.06 91 ALA A O 1
ATOM 710 N N . VAL A 1 92 ? -10.993 22.308 -4.583 1.00 84.75 92 VAL A N 1
ATOM 711 C CA . VAL A 1 92 ? -10.978 21.853 -5.991 1.00 84.75 92 VAL A CA 1
ATOM 712 C C . VAL A 1 92 ? -9.616 21.997 -6.674 1.00 84.75 92 VAL A C 1
ATOM 714 O O . VAL A 1 92 ? -9.284 21.170 -7.526 1.00 84.75 92 VAL A O 1
ATOM 717 N N . LEU A 1 93 ? -8.802 22.991 -6.297 1.00 84.12 93 LEU A N 1
ATOM 718 C CA . LEU A 1 93 ? -7.434 23.143 -6.809 1.00 84.12 93 LEU A CA 1
ATOM 719 C C . LEU A 1 93 ? -6.555 21.958 -6.375 1.00 84.12 93 LEU A C 1
ATOM 721 O O . LEU A 1 93 ? -5.818 21.411 -7.196 1.00 84.12 93 LEU A O 1
ATOM 725 N N . HIS A 1 94 ? -6.706 21.500 -5.128 1.00 80.44 94 HIS A N 1
ATOM 726 C CA . HIS A 1 94 ? -5.951 20.370 -4.581 1.00 80.44 94 HIS A CA 1
ATOM 727 C C . HIS A 1 94 ? -6.504 18.986 -4.980 1.00 80.44 94 HIS A C 1
ATOM 729 O O . HIS A 1 94 ? -5.743 18.016 -5.044 1.00 80.44 94 HIS A O 1
ATOM 735 N N . ALA A 1 95 ? -7.797 18.868 -5.305 1.00 81.81 95 ALA A N 1
ATOM 736 C CA . ALA A 1 95 ? -8.386 17.627 -5.815 1.00 81.81 95 ALA A CA 1
ATOM 737 C C . ALA A 1 95 ? -7.824 17.219 -7.193 1.00 81.81 95 ALA A C 1
ATOM 739 O O . ALA A 1 95 ? -7.338 18.051 -7.959 1.00 81.81 95 ALA A O 1
ATOM 740 N N . GLN A 1 96 ? -7.934 15.933 -7.545 1.00 83.56 96 GLN A N 1
ATOM 741 C CA . GLN A 1 96 ? -7.558 15.385 -8.858 1.00 83.56 96 GLN A CA 1
ATOM 742 C C . GLN A 1 96 ? -8.738 14.639 -9.505 1.00 83.56 96 GLN A C 1
ATOM 744 O O . GLN A 1 96 ? -9.541 14.057 -8.773 1.00 83.56 96 GLN A O 1
ATOM 749 N N . PRO A 1 97 ? -8.846 14.593 -10.850 1.00 88.38 97 PRO A N 1
ATOM 750 C CA . PRO A 1 97 ? -9.923 13.863 -11.519 1.00 88.38 97 PRO A CA 1
ATOM 751 C C . PRO A 1 97 ? -9.820 12.345 -11.291 1.00 88.38 97 PRO A C 1
ATOM 753 O O . PRO A 1 97 ? -8.765 11.744 -11.541 1.00 88.38 97 PRO A O 1
ATOM 756 N N . ASN A 1 98 ? -10.918 11.727 -10.843 1.00 86.19 98 ASN A N 1
ATOM 757 C CA . ASN A 1 98 ? -11.044 10.274 -10.657 1.00 86.19 98 ASN A CA 1
ATOM 758 C C . ASN A 1 98 ? -11.108 9.504 -12.002 1.00 86.19 98 ASN A C 1
ATOM 760 O O . ASN A 1 98 ? -11.008 10.080 -13.089 1.00 86.19 98 ASN A O 1
ATOM 764 N N . VAL A 1 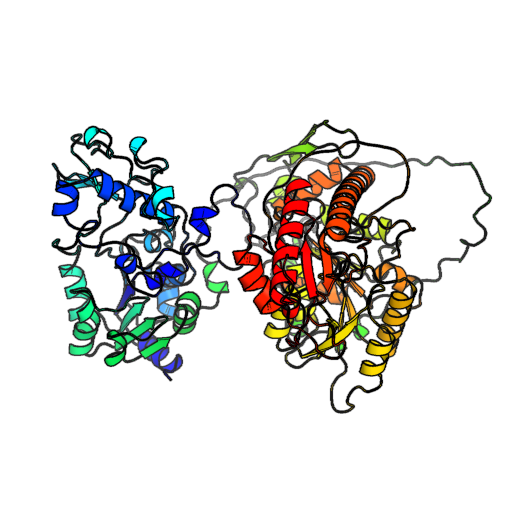99 ? -11.268 8.179 -11.941 1.00 84.44 99 VAL A N 1
ATOM 765 C CA . VAL A 1 99 ? -11.340 7.323 -13.142 1.00 84.44 99 VAL A CA 1
ATOM 766 C C . VAL A 1 99 ? -12.604 7.553 -13.979 1.00 84.44 99 VAL A C 1
ATOM 768 O O . VAL A 1 99 ? -12.534 7.456 -15.200 1.00 84.44 99 VAL A O 1
ATOM 771 N N . ALA A 1 100 ? -13.728 7.946 -13.369 1.00 90.38 100 ALA A N 1
ATOM 772 C CA . ALA A 1 100 ? -14.960 8.263 -14.097 1.00 90.38 100 ALA A CA 1
ATOM 773 C C . ALA A 1 100 ? -14.812 9.541 -14.944 1.00 90.38 100 ALA A C 1
ATOM 775 O O . ALA A 1 100 ? -15.203 9.555 -16.110 1.00 90.38 100 ALA A O 1
ATOM 776 N N . HIS A 1 101 ? -14.152 10.579 -14.413 1.00 94.06 101 HIS A N 1
ATOM 777 C CA . HIS A 1 101 ? -13.770 11.762 -15.192 1.00 94.06 101 HIS A CA 1
ATOM 778 C C . HIS A 1 101 ? -12.910 11.388 -16.406 1.00 94.06 101 HIS A C 1
ATOM 780 O O . HIS A 1 101 ? -13.146 11.881 -17.506 1.00 94.06 101 HIS A O 1
ATOM 786 N N . ARG A 1 102 ? -11.926 10.496 -16.222 1.00 91.69 102 ARG A N 1
ATOM 787 C CA . ARG A 1 102 ? -11.024 10.047 -17.298 1.00 91.69 102 ARG A CA 1
ATOM 788 C C . ARG A 1 102 ? -11.743 9.184 -18.332 1.00 91.69 102 ARG A C 1
ATOM 790 O O . ARG A 1 102 ? -11.443 9.310 -19.512 1.00 91.69 102 ARG A O 1
ATOM 797 N N . ALA A 1 103 ? -12.710 8.363 -17.920 1.00 90.12 103 ALA A N 1
ATOM 798 C CA . ALA A 1 103 ? -13.557 7.584 -18.825 1.00 90.12 103 ALA A CA 1
ATOM 799 C C . ALA A 1 103 ? -14.364 8.496 -19.759 1.00 90.12 103 ALA A C 1
ATOM 801 O O . ALA A 1 103 ? -14.350 8.311 -20.973 1.00 90.12 103 ALA A O 1
ATOM 802 N N . ILE A 1 104 ? -15.003 9.527 -19.199 1.00 94.88 104 ILE A N 1
ATOM 803 C CA . ILE A 1 104 ? -15.756 10.518 -19.974 1.00 94.88 104 ILE A CA 1
ATOM 804 C C . ILE A 1 104 ? -14.805 11.322 -20.878 1.00 94.88 104 ILE A C 1
ATOM 806 O O . ILE A 1 104 ? -15.059 11.449 -22.072 1.00 94.88 104 ILE A O 1
ATOM 810 N N . ALA A 1 105 ? -13.672 11.799 -20.349 1.00 93.81 105 ALA A N 1
ATOM 811 C CA . ALA A 1 105 ? -12.679 12.556 -21.113 1.00 93.81 105 ALA A CA 1
ATOM 812 C C . ALA A 1 105 ? -12.088 11.762 -22.292 1.00 93.81 105 ALA A C 1
ATOM 814 O O . ALA A 1 105 ? -11.903 12.324 -23.372 1.00 93.81 105 ALA A O 1
ATOM 815 N N . LEU A 1 106 ? -11.841 10.458 -22.124 1.00 90.25 106 LEU A N 1
ATOM 816 C CA . LEU A 1 106 ? -11.385 9.563 -23.191 1.00 90.25 106 LEU A CA 1
ATOM 817 C C . LEU A 1 106 ? -12.407 9.488 -24.337 1.00 90.25 106 LEU A C 1
ATOM 819 O O . LEU A 1 106 ? -12.020 9.567 -25.499 1.00 90.25 106 LEU A O 1
ATOM 823 N N . LEU A 1 107 ? -13.702 9.394 -24.023 1.00 92.44 107 LEU A N 1
ATOM 824 C CA . LEU A 1 107 ? -14.775 9.330 -25.023 1.00 92.44 107 LEU A CA 1
ATOM 825 C C . LEU A 1 107 ? -15.068 10.686 -25.684 1.00 92.44 107 LEU A C 1
ATOM 827 O O . LEU A 1 107 ? -15.381 10.721 -26.871 1.00 92.44 107 LEU A O 1
ATOM 831 N N . CYS A 1 108 ? -14.893 11.796 -24.960 1.00 92.44 108 CYS A N 1
ATOM 832 C CA . CYS A 1 108 ? -14.956 13.146 -25.527 1.00 92.44 108 CYS A CA 1
ATOM 833 C C . CYS A 1 108 ? -13.780 13.455 -26.476 1.00 92.44 108 CYS A C 1
ATOM 835 O O . CYS A 1 108 ? -13.954 14.203 -27.436 1.00 92.44 108 CYS A O 1
ATOM 837 N N . SER A 1 109 ? -12.576 12.933 -26.199 1.00 89.25 109 SER A N 1
ATOM 838 C CA . SER A 1 109 ? -11.336 13.325 -26.900 1.00 89.25 109 SER A CA 1
ATOM 839 C C . SER A 1 109 ? -10.812 12.316 -27.928 1.00 89.25 109 SER A C 1
ATOM 841 O O . SER A 1 109 ? -10.110 12.722 -28.853 1.00 89.25 109 SER A O 1
ATOM 843 N N . SER A 1 110 ? -11.158 11.027 -27.824 1.00 88.06 110 SER A N 1
ATOM 844 C CA . SER A 1 110 ? -10.667 9.971 -28.718 1.00 88.06 110 SER A CA 1
ATOM 845 C C . SER A 1 110 ? -11.794 9.325 -29.520 1.00 88.06 110 SER A C 1
ATOM 847 O O . SER A 1 110 ? -12.547 8.483 -29.027 1.00 88.06 110 SER A O 1
ATOM 849 N N . GLN A 1 111 ? -11.859 9.662 -30.810 1.00 86.56 111 GLN A N 1
ATOM 850 C CA . GLN A 1 111 ? -12.818 9.076 -31.750 1.00 86.56 111 GLN A CA 1
ATOM 851 C C . GLN A 1 111 ? -12.657 7.550 -31.891 1.00 86.56 111 GLN A C 1
ATOM 853 O O . GLN A 1 111 ? -13.646 6.855 -32.134 1.00 86.56 111 GLN A O 1
ATOM 858 N N . ASP A 1 112 ? -11.438 7.030 -31.724 1.00 84.25 112 ASP A N 1
ATOM 859 C CA . ASP A 1 112 ? -11.151 5.592 -31.765 1.00 84.25 112 ASP A CA 1
ATOM 860 C C . ASP A 1 112 ? -11.642 4.875 -30.504 1.00 84.25 112 ASP A C 1
ATOM 862 O O . ASP A 1 112 ? -12.162 3.765 -30.601 1.00 84.25 112 ASP A O 1
ATOM 866 N N . ALA A 1 113 ? -11.518 5.497 -29.325 1.00 86.25 113 ALA A N 1
ATOM 867 C CA . ALA A 1 113 ? -12.098 4.955 -28.097 1.00 86.25 113 ALA A CA 1
ATOM 868 C C . ALA A 1 113 ? -13.631 4.988 -28.159 1.00 86.25 113 ALA A C 1
ATOM 870 O O . ALA A 1 113 ? -14.278 3.979 -27.876 1.00 86.25 113 ALA A O 1
ATOM 871 N N . LEU A 1 114 ? -14.202 6.104 -28.629 1.00 91.06 114 LEU A N 1
ATOM 872 C CA . LEU A 1 114 ? -15.640 6.245 -28.842 1.00 91.06 114 LEU A CA 1
ATOM 873 C C . LEU A 1 114 ? -16.179 5.153 -29.775 1.00 91.06 114 LEU A C 1
ATOM 875 O O . LEU A 1 114 ? -17.109 4.449 -29.399 1.00 91.06 114 LEU A O 1
ATOM 879 N N . LYS A 1 115 ? -15.544 4.914 -30.930 1.00 90.38 115 LYS A N 1
ATOM 880 C CA . LYS A 1 115 ? -15.971 3.875 -31.888 1.00 90.38 115 LYS A CA 1
ATOM 881 C C . LYS A 1 115 ? -15.824 2.432 -31.395 1.00 90.38 115 LYS A C 1
ATOM 883 O O . LYS A 1 115 ? -16.431 1.543 -31.985 1.00 90.38 115 LYS A O 1
ATOM 888 N N . ARG A 1 116 ? -15.030 2.165 -30.353 1.00 88.19 116 ARG A N 1
ATOM 889 C CA . ARG A 1 116 ? -14.953 0.822 -29.741 1.00 88.19 116 ARG A CA 1
ATOM 890 C C . ARG A 1 116 ? -16.153 0.524 -28.847 1.00 88.19 116 ARG A C 1
ATOM 892 O O . ARG A 1 116 ? -16.547 -0.632 -28.755 1.00 88.19 116 ARG A O 1
ATOM 899 N N . ILE A 1 117 ? -16.699 1.548 -28.193 1.00 88.75 117 ILE A N 1
ATOM 900 C CA . ILE A 1 117 ? -17.772 1.418 -27.193 1.00 88.75 117 ILE A CA 1
ATOM 901 C C . ILE A 1 117 ? -19.136 1.725 -27.819 1.00 88.75 117 ILE A C 1
ATOM 903 O O . ILE A 1 117 ? -20.112 1.027 -27.568 1.00 88.75 117 ILE A O 1
ATOM 907 N N . ALA A 1 118 ? -19.174 2.734 -28.684 1.00 94.00 118 ALA A N 1
ATOM 908 C CA . ALA A 1 118 ? -20.323 3.169 -29.458 1.00 94.00 118 ALA A CA 1
ATOM 909 C C . ALA A 1 118 ? -19.921 3.293 -30.946 1.00 94.00 118 ALA A C 1
ATOM 911 O O . ALA A 1 118 ? -19.651 4.394 -31.428 1.00 94.00 118 ALA A O 1
ATOM 912 N N . PRO A 1 119 ? -19.817 2.179 -31.701 1.00 93.12 119 PRO A N 1
ATOM 913 C CA . PRO A 1 119 ? -19.402 2.193 -33.111 1.00 93.12 119 PRO A CA 1
ATOM 914 C C . PRO A 1 119 ? -20.262 3.078 -34.023 1.00 93.12 119 PRO A C 1
ATOM 916 O O . PRO A 1 119 ? -19.746 3.596 -35.016 1.00 93.12 119 PRO A O 1
ATOM 919 N N . SER A 1 120 ? -21.538 3.286 -33.683 1.00 95.38 120 SER A N 1
ATOM 920 C CA . SER A 1 120 ? -22.451 4.172 -34.420 1.00 95.38 120 SER A CA 1
ATOM 921 C C . SER A 1 120 ? -22.289 5.660 -34.070 1.00 95.38 120 SER A C 1
ATOM 923 O O . SER A 1 120 ? -22.838 6.511 -34.776 1.00 95.38 120 SER A O 1
ATOM 925 N N . ALA A 1 121 ? -21.526 5.998 -33.021 1.00 94.94 121 ALA A N 1
ATOM 926 C CA . ALA A 1 121 ? -21.458 7.351 -32.482 1.00 94.94 121 ALA A CA 1
ATOM 927 C C . ALA A 1 121 ? -20.672 8.326 -33.372 1.00 94.94 121 ALA A C 1
ATOM 929 O O . ALA A 1 121 ? -19.488 8.161 -33.681 1.00 94.94 121 ALA A O 1
ATOM 930 N N . LEU A 1 122 ? -21.368 9.403 -33.724 1.00 92.56 122 LEU A N 1
ATOM 931 C CA . LEU A 1 122 ? -20.901 10.588 -34.431 1.00 92.56 122 LEU A CA 1
ATOM 932 C C . LEU A 1 122 ? -20.507 11.714 -33.465 1.00 92.56 122 LEU A C 1
ATOM 934 O O . LEU A 1 122 ? -19.686 12.552 -33.827 1.00 92.56 122 LEU A O 1
ATOM 938 N N . SER A 1 123 ? -21.078 11.753 -32.255 1.00 92.56 123 SER A N 1
ATOM 939 C CA . SER A 1 123 ? -20.688 12.713 -31.216 1.00 92.56 123 SER A CA 1
ATOM 940 C C . SER A 1 123 ? -20.865 12.169 -29.800 1.00 92.56 123 SER A C 1
ATOM 942 O O . SER A 1 123 ? -21.809 11.431 -29.514 1.00 92.56 123 SER A O 1
ATOM 944 N N . PHE A 1 124 ? -19.997 12.619 -28.898 1.00 95.50 124 PHE A N 1
ATOM 945 C CA . PHE A 1 124 ? -20.069 12.359 -27.465 1.00 95.50 124 PHE A CA 1
ATOM 946 C C . PHE A 1 124 ? -19.752 13.665 -26.727 1.00 95.50 124 PHE A C 1
ATOM 948 O O . PHE A 1 124 ? -18.678 14.233 -26.927 1.00 95.50 124 PHE A O 1
ATOM 955 N N . HIS A 1 125 ? -20.686 14.168 -25.919 1.00 95.69 125 HIS A N 1
ATOM 956 C CA . HIS A 1 125 ? -20.557 15.466 -25.246 1.00 95.69 125 HIS A CA 1
ATOM 957 C C . HIS A 1 125 ? -20.790 15.360 -23.740 1.00 95.69 125 HIS A C 1
ATOM 959 O O . HIS A 1 125 ? -21.662 14.623 -23.284 1.00 95.69 125 HIS A O 1
ATOM 965 N N . LEU A 1 126 ? -20.051 16.158 -22.969 1.00 97.00 126 LEU A N 1
ATOM 966 C CA . LEU A 1 126 ? -20.234 16.307 -21.528 1.00 97.00 126 LEU A CA 1
ATOM 967 C C . LEU A 1 126 ? -20.837 17.681 -21.212 1.00 97.00 126 LEU A C 1
ATOM 969 O O . LEU A 1 126 ? -20.219 18.706 -21.481 1.00 97.00 126 LEU A O 1
ATOM 973 N N . VAL A 1 127 ? -22.004 17.695 -20.575 1.00 96.38 127 VAL A N 1
ATOM 974 C CA . VAL A 1 127 ? -22.582 18.855 -19.888 1.00 96.38 127 VAL A CA 1
ATOM 975 C C . VAL A 1 127 ? -22.304 18.697 -18.396 1.00 96.38 127 VAL A C 1
ATOM 977 O O . VAL A 1 127 ? -22.655 17.678 -17.799 1.00 96.38 127 VAL A O 1
ATOM 980 N N . THR A 1 128 ? -21.677 19.690 -17.766 1.00 94.44 128 THR A N 1
ATOM 981 C CA . THR A 1 128 ? -21.325 19.620 -16.340 1.00 94.44 128 THR A CA 1
ATOM 982 C C . THR A 1 128 ? -22.068 20.661 -15.508 1.00 94.44 128 THR A C 1
ATOM 984 O O . THR A 1 128 ? -22.010 21.865 -15.765 1.00 94.44 128 THR A O 1
ATOM 987 N N . GLN A 1 129 ? -22.746 20.176 -14.465 1.00 92.62 129 GLN A N 1
ATOM 988 C CA . GLN A 1 129 ? -23.279 20.976 -13.363 1.00 92.62 129 GLN A CA 1
ATOM 989 C C . GLN A 1 129 ? -22.193 21.330 -12.332 1.00 92.62 129 GLN A C 1
ATOM 991 O O . GLN A 1 129 ? -22.449 22.136 -11.432 1.00 92.62 129 GLN A O 1
ATOM 996 N N . ASN A 1 130 ? -21.016 20.701 -12.419 1.00 93.00 130 ASN A N 1
ATOM 997 C CA . ASN A 1 130 ? -19.906 20.913 -11.500 1.00 93.00 130 ASN A CA 1
ATOM 998 C C . ASN A 1 130 ? -19.062 22.105 -11.936 1.00 93.00 130 ASN A C 1
ATOM 1000 O O . ASN A 1 130 ? -18.742 22.266 -13.110 1.00 93.00 130 ASN A O 1
ATOM 1004 N N . ILE A 1 131 ? -18.659 22.889 -10.942 1.00 93.12 131 ILE A N 1
ATOM 1005 C CA . ILE A 1 131 ? -17.872 24.120 -11.082 1.00 93.12 131 ILE A CA 1
ATOM 1006 C C . ILE A 1 131 ? -16.400 23.912 -10.679 1.00 93.12 131 ILE A C 1
ATOM 1008 O O . ILE A 1 131 ? -15.687 24.870 -10.404 1.00 93.12 131 ILE A O 1
ATOM 1012 N N . ASP A 1 132 ? -15.956 22.659 -10.565 1.00 92.19 132 ASP A N 1
ATOM 1013 C CA . ASP A 1 132 ? -14.671 22.248 -9.971 1.00 92.19 132 ASP A CA 1
ATOM 1014 C C . ASP A 1 132 ? -13.499 22.156 -10.964 1.00 92.19 132 ASP A C 1
ATOM 1016 O O . ASP A 1 132 ? -12.371 21.872 -10.561 1.00 92.19 132 ASP A O 1
ATOM 1020 N N . ASN A 1 133 ? -13.756 22.394 -12.256 1.00 92.44 133 ASN A N 1
ATOM 1021 C CA . ASN A 1 133 ? -12.788 22.290 -13.351 1.00 92.44 133 ASN A CA 1
ATOM 1022 C C . ASN A 1 133 ? -12.179 20.878 -13.557 1.00 92.44 133 ASN A C 1
ATOM 1024 O O . ASN A 1 133 ? -11.274 20.710 -14.376 1.00 92.44 133 ASN A O 1
ATOM 1028 N N . LEU A 1 134 ? -12.644 19.837 -12.852 1.00 92.50 134 LEU A N 1
ATOM 1029 C CA . LEU A 1 134 ? -12.018 18.507 -12.889 1.00 92.50 134 LEU A CA 1
ATOM 1030 C C . LEU A 1 134 ? -12.252 17.767 -14.205 1.00 92.50 134 LEU A C 1
ATOM 1032 O O . LEU A 1 134 ? -11.368 17.053 -14.671 1.00 92.50 134 LEU A O 1
ATOM 1036 N N . SER A 1 135 ? -13.413 17.966 -14.828 1.00 94.31 135 SER A N 1
ATOM 1037 C CA . SER A 1 135 ? -13.714 17.399 -16.150 1.00 94.31 135 SER A CA 1
ATOM 1038 C C . SER A 1 135 ? -12.791 17.962 -17.231 1.00 94.31 135 SER A C 1
ATOM 1040 O O . SER A 1 135 ? -12.225 17.205 -18.012 1.00 94.31 135 SER A O 1
ATOM 1042 N N . THR A 1 136 ? -12.541 19.272 -17.205 1.00 93.12 136 THR A N 1
ATOM 1043 C CA . THR A 1 136 ? -11.567 19.938 -18.079 1.00 93.12 136 THR A CA 1
ATOM 1044 C C . THR A 1 136 ? -10.144 19.441 -17.810 1.00 93.12 136 THR A C 1
ATOM 1046 O O . THR A 1 136 ? -9.416 19.114 -18.740 1.00 93.12 136 THR A O 1
ATOM 1049 N N . ARG A 1 137 ? -9.758 19.300 -16.534 1.00 91.38 137 ARG A N 1
ATOM 1050 C CA . ARG A 1 137 ? -8.443 18.774 -16.109 1.00 91.38 137 ARG A CA 1
ATOM 1051 C C . ARG A 1 137 ? -8.230 17.279 -16.392 1.00 91.38 137 ARG A C 1
ATOM 1053 O O . ARG A 1 137 ? -7.120 16.790 -16.192 1.00 91.38 137 ARG A O 1
ATOM 1060 N N . ALA A 1 138 ? -9.264 16.544 -16.802 1.00 90.62 138 ALA A N 1
ATOM 1061 C CA . ALA A 1 138 ? -9.164 15.136 -17.187 1.00 90.62 138 ALA A CA 1
ATOM 1062 C C . ALA A 1 138 ? -8.848 14.933 -18.679 1.00 90.62 138 ALA A C 1
ATOM 1064 O O . ALA A 1 138 ? -8.496 13.819 -19.068 1.00 90.62 138 ALA A O 1
ATOM 1065 N N . LEU A 1 139 ? -8.976 15.981 -19.501 1.00 89.69 139 LEU A N 1
ATOM 1066 C CA . LEU A 1 139 ? -8.679 15.944 -20.932 1.00 89.69 139 LEU A CA 1
ATOM 1067 C C . LEU A 1 139 ? -7.163 15.929 -21.198 1.00 89.69 139 LEU A C 1
ATOM 1069 O O . LEU A 1 139 ? -6.398 16.519 -20.428 1.00 89.69 139 LEU A O 1
ATOM 1073 N N . PRO A 1 140 ? -6.709 15.285 -22.289 1.00 82.38 140 PRO A N 1
ATOM 1074 C CA . PRO A 1 140 ? -5.318 15.375 -22.714 1.00 82.38 140 PRO A CA 1
ATOM 1075 C C . PRO A 1 140 ? -4.980 16.790 -23.242 1.00 82.38 140 PRO A C 1
ATOM 1077 O O . PRO A 1 140 ? -5.882 17.507 -23.684 1.00 82.38 140 PRO A O 1
ATOM 1080 N N . PRO A 1 141 ? -3.699 17.217 -23.226 1.00 80.00 141 PRO A N 1
ATOM 1081 C CA . PRO A 1 141 ? -3.301 18.580 -23.615 1.00 80.00 141 PRO A CA 1
ATOM 1082 C C . PRO A 1 141 ? -3.618 18.973 -25.068 1.00 80.00 141 PRO A C 1
ATOM 1084 O O . PRO A 1 141 ? -3.659 20.158 -25.384 1.00 80.00 141 PRO A O 1
ATOM 1087 N N . ASP A 1 142 ? -3.808 17.988 -25.944 1.00 83.56 142 ASP A N 1
ATOM 1088 C CA . ASP A 1 142 ? -4.120 18.109 -27.370 1.00 83.56 142 ASP A CA 1
ATOM 1089 C C . ASP A 1 142 ? -5.603 17.834 -27.695 1.00 83.56 142 ASP A C 1
ATOM 1091 O O . ASP A 1 142 ? -5.967 17.678 -28.862 1.00 83.56 142 ASP A O 1
ATOM 1095 N N . ALA A 1 143 ? -6.476 17.792 -26.679 1.00 86.69 143 ALA A N 1
ATOM 1096 C CA . ALA A 1 143 ? -7.907 17.574 -26.864 1.00 86.69 143 ALA A CA 1
ATOM 1097 C C . ALA A 1 143 ? -8.542 18.619 -27.810 1.00 86.69 143 ALA A C 1
ATOM 1099 O O . ALA A 1 143 ? -8.306 19.823 -27.661 1.00 86.69 143 ALA A O 1
ATOM 1100 N N . PRO A 1 144 ? -9.397 18.199 -28.765 1.00 88.50 144 PRO A N 1
ATOM 1101 C CA . PRO A 1 144 ? -10.067 19.130 -29.665 1.00 88.50 144 PRO A CA 1
ATOM 1102 C C . PRO A 1 144 ? -11.073 20.008 -28.896 1.00 88.50 144 PRO A C 1
ATOM 1104 O O . PRO A 1 144 ? -11.639 19.551 -27.902 1.00 88.50 144 PRO A O 1
ATOM 1107 N N . PRO A 1 145 ? -11.397 21.228 -29.372 1.00 90.50 145 PRO A N 1
ATOM 1108 C CA . PRO A 1 145 ? -12.358 22.116 -28.704 1.00 90.50 145 PRO A CA 1
ATOM 1109 C C . PRO A 1 145 ? -13.725 21.475 -28.413 1.00 90.50 145 PRO A C 1
ATOM 1111 O O . PRO A 1 145 ? -14.350 21.794 -27.409 1.00 90.50 145 PRO A O 1
ATOM 1114 N N . SER A 1 146 ? -14.168 20.528 -29.246 1.00 87.44 146 SER A N 1
ATOM 1115 C CA . SER A 1 146 ? -15.416 19.770 -29.072 1.00 87.44 146 SER A CA 1
ATOM 1116 C C . SER A 1 146 ? -15.413 18.776 -27.902 1.00 87.44 146 SER A C 1
ATOM 1118 O O . SER A 1 146 ? -16.478 18.284 -27.536 1.00 87.44 146 SER A O 1
ATOM 1120 N N . ALA A 1 147 ? -14.240 18.456 -27.344 1.00 91.50 147 ALA A N 1
ATOM 1121 C CA . ALA A 1 147 ? -14.087 17.553 -26.204 1.00 91.50 147 ALA A CA 1
ATOM 1122 C C . ALA A 1 147 ? -14.248 18.261 -24.847 1.00 91.50 147 ALA A C 1
ATOM 1124 O O . ALA A 1 147 ? -14.415 17.595 -23.823 1.00 91.50 147 ALA A O 1
ATOM 1125 N N . TYR A 1 148 ? -14.171 19.596 -24.826 1.00 94.31 148 TYR A N 1
ATOM 1126 C CA . TYR A 1 148 ? -14.300 20.384 -23.604 1.00 94.31 148 TYR A CA 1
ATOM 1127 C C . TYR A 1 148 ? -15.732 20.318 -23.052 1.00 94.31 148 TYR A C 1
ATOM 1129 O O . TYR A 1 148 ? -16.691 20.324 -23.828 1.00 94.31 148 TYR A O 1
ATOM 1137 N N . PRO A 1 149 ? -15.904 20.247 -21.719 1.00 95.44 149 PRO A N 1
ATOM 1138 C CA . PRO A 1 149 ? -17.227 20.186 -21.120 1.00 95.44 149 PRO A CA 1
ATOM 1139 C C . PRO A 1 149 ? -18.001 21.488 -21.338 1.00 95.44 149 PRO A C 1
ATOM 1141 O O . PRO A 1 149 ? -17.468 22.585 -21.171 1.00 95.44 149 PRO A O 1
ATOM 1144 N N . ILE A 1 150 ? -19.296 21.361 -21.615 1.00 95.12 150 ILE A N 1
ATOM 1145 C CA . ILE A 1 150 ? -20.238 22.476 -21.576 1.00 95.12 150 ILE A CA 1
ATOM 1146 C C . ILE A 1 150 ? -20.553 22.752 -20.101 1.00 95.12 150 ILE A C 1
ATOM 1148 O O . ILE A 1 150 ? -21.355 22.064 -19.464 1.00 95.12 150 ILE A O 1
ATOM 1152 N N . GLU A 1 151 ? -19.871 23.742 -19.536 1.00 94.19 151 GLU A N 1
ATOM 1153 C CA . GLU A 1 151 ? -20.074 24.204 -18.163 1.00 94.19 151 GLU A CA 1
ATOM 1154 C C . GLU A 1 151 ? -21.372 25.013 -18.077 1.00 94.19 151 GLU A C 1
ATOM 1156 O O . GLU A 1 151 ? -21.449 26.136 -18.571 1.00 94.19 151 GLU A O 1
ATOM 1161 N N . MET A 1 152 ? -22.414 24.458 -17.450 1.00 93.69 152 MET A N 1
ATOM 1162 C CA . MET A 1 152 ? -23.706 25.154 -17.344 1.00 93.69 152 MET A CA 1
ATOM 1163 C C . MET A 1 152 ? -23.798 26.061 -16.104 1.00 93.69 152 MET A C 1
ATOM 1165 O O . MET A 1 152 ? -24.581 27.010 -16.073 1.00 93.69 152 MET A O 1
ATOM 1169 N N . HIS A 1 153 ? -22.978 25.796 -15.080 1.00 92.94 153 HIS A N 1
ATOM 1170 C CA . HIS A 1 153 ? -22.944 26.553 -13.820 1.00 92.94 153 HIS A CA 1
ATOM 1171 C C . HIS A 1 153 ? -21.667 27.394 -13.623 1.00 92.94 153 HIS A C 1
ATOM 1173 O O . HIS A 1 153 ? -21.466 27.928 -12.533 1.00 92.94 153 HIS A O 1
ATOM 1179 N N . GLY A 1 154 ? -20.818 27.536 -14.647 1.00 92.88 154 GLY A N 1
ATOM 1180 C CA . GLY A 1 154 ? -19.538 28.250 -14.558 1.00 92.88 154 GLY A CA 1
ATOM 1181 C C . GLY A 1 154 ? -18.403 27.426 -13.926 1.00 92.88 154 GLY A C 1
ATOM 1182 O O . GLY A 1 154 ? -18.461 26.198 -13.899 1.00 92.88 154 GLY A O 1
ATOM 1183 N N . ASN A 1 155 ? -17.349 28.090 -13.441 1.00 93.50 155 ASN A N 1
ATOM 1184 C CA . ASN A 1 155 ? -16.089 27.463 -13.029 1.00 93.50 155 ASN A CA 1
ATOM 1185 C C . ASN A 1 155 ? -15.385 28.259 -11.909 1.00 93.50 155 ASN A C 1
ATOM 1187 O O . ASN A 1 155 ? -15.124 29.453 -12.045 1.00 93.50 155 ASN A O 1
ATOM 1191 N N . LEU A 1 156 ? -15.019 27.591 -10.809 1.00 93.62 156 LEU A N 1
ATOM 1192 C CA . LEU A 1 156 ? -14.342 28.195 -9.652 1.00 93.62 156 LEU A CA 1
ATOM 1193 C C . LEU A 1 156 ? -12.931 28.718 -9.956 1.00 93.62 156 LEU A C 1
ATOM 1195 O O . LEU A 1 156 ? -12.452 29.598 -9.242 1.00 93.62 156 LEU A O 1
ATOM 1199 N N . CYS A 1 157 ? -12.271 28.214 -11.002 1.00 92.56 157 CYS A N 1
ATOM 1200 C CA . CYS A 1 157 ? -10.981 28.702 -11.496 1.00 92.56 157 CYS A CA 1
ATOM 1201 C C . CYS A 1 157 ? -11.111 29.964 -12.374 1.00 92.56 157 CYS A C 1
ATOM 1203 O O . CYS A 1 157 ? -10.125 30.402 -12.969 1.00 92.56 157 CYS A O 1
ATOM 1205 N N . ARG A 1 158 ? -12.305 30.560 -12.479 1.00 95.06 158 ARG A N 1
ATOM 1206 C CA . ARG A 1 158 ? -12.538 31.830 -13.172 1.00 95.06 158 ARG A CA 1
ATOM 1207 C C . ARG A 1 158 ? -13.183 32.862 -12.252 1.00 95.06 158 ARG A C 1
ATOM 1209 O O . ARG A 1 158 ? -13.941 32.532 -11.338 1.00 95.06 158 ARG A O 1
ATOM 1216 N N . VAL A 1 159 ? -12.895 34.131 -12.524 1.00 95.31 159 VAL A N 1
ATOM 1217 C CA . VAL A 1 159 ? -13.553 35.275 -11.886 1.00 95.31 159 VAL A CA 1
ATOM 1218 C C . VAL A 1 159 ? -14.195 36.168 -12.934 1.00 95.31 159 VAL A C 1
ATOM 1220 O O . VAL A 1 159 ? -13.701 36.285 -14.054 1.00 95.31 159 VAL A O 1
ATOM 1223 N N . LYS A 1 160 ? -15.313 36.791 -12.566 1.00 95.94 160 LYS A N 1
ATOM 1224 C CA . LYS A 1 160 ? -16.122 37.664 -13.414 1.00 95.94 160 LYS A CA 1
ATOM 1225 C C . LYS A 1 160 ? -16.197 39.048 -12.784 1.00 95.94 160 LYS A C 1
ATOM 1227 O O . LYS A 1 160 ? -16.590 39.187 -11.627 1.00 95.94 160 LYS A O 1
ATOM 1232 N N . CYS A 1 161 ? -15.834 40.082 -13.535 1.00 96.06 161 CYS A N 1
ATOM 1233 C CA . CYS A 1 161 ? -15.946 41.463 -13.076 1.00 96.06 161 CYS A CA 1
ATOM 1234 C C . CYS A 1 161 ? -17.416 41.895 -12.978 1.00 96.06 161 CYS A C 1
ATOM 1236 O O . CYS A 1 161 ? -18.162 41.755 -13.948 1.00 96.06 161 CYS A O 1
ATOM 1238 N N . THR A 1 162 ? -17.820 42.483 -11.850 1.00 94.62 162 THR A N 1
ATOM 1239 C CA . THR A 1 162 ? -19.186 43.004 -11.658 1.00 94.62 162 THR A CA 1
ATOM 1240 C C . THR A 1 162 ? -19.450 44.286 -12.453 1.00 94.62 162 THR A C 1
ATOM 1242 O O . THR A 1 162 ? -20.596 44.562 -12.788 1.00 94.62 162 THR A O 1
ATOM 1245 N N . ALA A 1 163 ? -18.402 45.048 -12.794 1.00 93.50 163 ALA A N 1
ATOM 1246 C CA . ALA A 1 163 ? -18.516 46.338 -13.478 1.00 93.50 163 ALA A CA 1
ATOM 1247 C C . ALA A 1 163 ? -18.479 46.233 -15.015 1.00 93.50 163 ALA A C 1
ATOM 1249 O O . ALA A 1 163 ? -19.322 46.816 -15.689 1.00 93.50 163 ALA A O 1
ATOM 1250 N N . CYS A 1 164 ? -17.508 45.506 -15.585 1.00 93.81 164 CYS A N 1
ATOM 1251 C CA . CYS A 1 164 ? -17.340 45.391 -17.044 1.00 93.81 164 CYS A CA 1
ATOM 1252 C C . CYS A 1 164 ? -17.653 43.997 -17.613 1.00 93.81 164 CYS A C 1
ATOM 1254 O O . CYS A 1 164 ? -17.484 43.773 -18.810 1.00 93.81 164 CYS A O 1
ATOM 1256 N N . GLY A 1 165 ? -18.077 43.044 -16.775 1.00 92.75 165 GLY A N 1
ATOM 1257 C CA . GLY A 1 165 ? -18.468 41.696 -17.198 1.00 92.75 165 GLY A CA 1
ATOM 1258 C C . GLY A 1 165 ? -17.329 40.797 -17.691 1.00 92.75 165 GLY A C 1
ATOM 1259 O O . GLY A 1 165 ? -17.591 39.650 -18.045 1.00 92.75 165 GLY A O 1
ATOM 1260 N N . SER A 1 166 ? -16.077 41.271 -17.720 1.00 94.94 166 SER A N 1
ATOM 1261 C CA . SER A 1 166 ? -14.948 40.464 -18.183 1.00 94.94 166 SER A CA 1
ATOM 1262 C C . SER A 1 166 ? -14.725 39.250 -17.290 1.00 94.94 166 SER A C 1
ATOM 1264 O O . SER A 1 166 ? -14.624 39.392 -16.070 1.00 94.94 166 SER A O 1
ATOM 1266 N N . VAL A 1 167 ? -14.591 38.083 -17.916 1.00 94.88 167 VAL A N 1
ATOM 1267 C CA . VAL A 1 167 ? -14.197 36.837 -17.258 1.00 94.88 167 VAL A CA 1
ATOM 1268 C C . VAL A 1 167 ? -12.707 36.599 -17.491 1.00 94.88 167 VAL A C 1
ATOM 1270 O O . VAL A 1 167 ? -12.214 36.779 -18.606 1.00 94.88 167 VAL A O 1
ATOM 1273 N N . GLU A 1 168 ? -11.993 36.195 -16.446 1.00 93.06 168 GLU A N 1
ATOM 1274 C CA . GLU A 1 168 ? -10.576 35.836 -16.494 1.00 93.06 168 GLU A CA 1
ATOM 1275 C C . GLU A 1 168 ? -10.308 34.557 -15.694 1.00 93.06 168 GLU A C 1
ATOM 1277 O O . GLU A 1 168 ? -10.993 34.260 -14.714 1.00 93.06 168 GLU A O 1
ATOM 1282 N N . THR A 1 169 ? -9.333 33.761 -16.142 1.00 92.81 169 THR A N 1
ATOM 1283 C CA . THR A 1 169 ? -8.899 32.567 -15.404 1.00 92.81 169 THR A CA 1
ATOM 1284 C C . THR A 1 169 ? -7.956 33.004 -14.299 1.00 92.81 169 THR A C 1
ATOM 1286 O O . THR A 1 169 ? -6.958 33.666 -14.566 1.00 92.81 169 THR A O 1
ATOM 1289 N N . ASN A 1 170 ? -8.260 32.601 -13.072 1.00 91.19 170 ASN A N 1
ATOM 1290 C CA . ASN A 1 170 ? -7.394 32.788 -11.925 1.00 91.19 170 ASN A CA 1
ATOM 1291 C C . ASN A 1 170 ? -7.363 31.472 -11.138 1.00 91.19 170 ASN A C 1
ATOM 1293 O O . ASN A 1 170 ? -8.400 31.011 -10.658 1.00 91.19 170 ASN A O 1
ATOM 1297 N N . ILE A 1 171 ? -6.173 30.895 -10.982 1.00 89.62 171 ILE A N 1
ATOM 1298 C CA . ILE A 1 171 ? -5.921 29.664 -10.214 1.00 89.62 171 ILE A CA 1
ATOM 1299 C C . ILE A 1 171 ? -5.087 29.926 -8.952 1.00 89.62 171 ILE A C 1
ATOM 1301 O O . ILE A 1 171 ? -4.574 28.987 -8.352 1.00 89.62 171 ILE A O 1
ATOM 1305 N N . ASP A 1 172 ? -4.961 31.192 -8.550 1.00 90.00 172 ASP A N 1
ATOM 1306 C CA . ASP A 1 172 ? -4.172 31.591 -7.391 1.00 90.00 172 ASP A CA 1
ATOM 1307 C C . ASP A 1 172 ? -4.833 31.121 -6.088 1.00 90.00 172 ASP A C 1
ATOM 1309 O O . ASP A 1 172 ? -6.065 31.121 -5.934 1.00 90.00 172 ASP A O 1
ATOM 1313 N N . SER A 1 173 ? -3.973 30.721 -5.157 1.00 83.56 173 SER A N 1
ATOM 1314 C CA . SER A 1 173 ? -4.287 30.194 -3.834 1.00 83.56 173 SER A CA 1
ATOM 1315 C C . SER A 1 173 ? -3.261 30.780 -2.849 1.00 83.56 173 SER A C 1
ATOM 1317 O O . SER A 1 173 ? -2.066 30.497 -2.985 1.00 83.56 173 SER A O 1
ATOM 1319 N N . PRO A 1 174 ? -3.674 31.650 -1.907 1.00 88.50 174 PRO A N 1
ATOM 1320 C CA . PRO A 1 174 ? -4.992 32.282 -1.814 1.00 88.50 174 PRO A CA 1
ATOM 1321 C C . PRO A 1 174 ? -5.265 33.237 -2.991 1.00 88.50 174 PRO A C 1
ATOM 1323 O O . PRO A 1 174 ? -4.343 33.847 -3.528 1.00 88.50 174 PRO A O 1
ATOM 1326 N N . ILE A 1 175 ? -6.536 33.399 -3.385 1.00 90.81 175 ILE A N 1
ATOM 1327 C CA . ILE A 1 175 ? -6.905 34.231 -4.553 1.00 90.81 175 ILE A CA 1
ATOM 1328 C C . ILE A 1 175 ? -6.614 35.729 -4.344 1.00 90.81 175 ILE A C 1
ATOM 1330 O O . ILE A 1 175 ? -6.319 36.456 -5.289 1.00 90.81 175 ILE A O 1
ATOM 1334 N N . CYS A 1 176 ? -6.661 36.196 -3.097 1.00 91.62 176 CYS A N 1
ATOM 1335 C CA . CYS A 1 176 ? -6.055 37.455 -2.679 1.00 91.62 176 CYS A CA 1
ATOM 1336 C C . CYS A 1 176 ? -5.502 37.308 -1.249 1.00 91.62 176 CYS A C 1
ATOM 1338 O O . CYS A 1 176 ? -5.974 36.443 -0.502 1.00 91.62 176 CYS A O 1
ATOM 1340 N N . PRO A 1 177 ? -4.534 38.144 -0.824 1.00 91.69 177 PRO A N 1
ATOM 1341 C CA . PRO A 1 177 ? -3.910 38.020 0.495 1.00 91.69 177 PRO A CA 1
ATOM 1342 C C . PRO A 1 177 ? -4.889 38.087 1.676 1.00 91.69 177 PRO A C 1
ATOM 1344 O O . PRO A 1 177 ? -4.654 37.435 2.688 1.00 91.69 177 PRO A O 1
ATOM 1347 N N . ALA A 1 178 ? -5.991 38.834 1.549 1.00 88.81 178 ALA A N 1
ATOM 1348 C CA . ALA A 1 178 ? -6.972 39.013 2.621 1.00 88.81 178 ALA A CA 1
ATOM 1349 C C . ALA A 1 178 ? -7.808 37.760 2.928 1.00 88.81 178 ALA A C 1
ATOM 1351 O O . ALA A 1 178 ? -8.380 37.662 4.009 1.00 88.81 178 ALA A O 1
ATOM 1352 N N . LEU A 1 179 ? -7.870 36.798 2.001 1.00 88.50 179 LEU A N 1
ATOM 1353 C CA . LEU A 1 179 ? -8.606 35.544 2.182 1.00 88.50 179 LEU A CA 1
ATOM 1354 C C . LEU A 1 179 ? -7.731 34.413 2.760 1.00 88.50 179 LEU A C 1
ATOM 1356 O O . LEU A 1 179 ? -8.255 33.358 3.113 1.00 88.50 179 LEU A O 1
ATOM 1360 N N . ALA A 1 180 ? -6.420 34.626 2.905 1.00 86.00 180 ALA A N 1
ATOM 1361 C CA . ALA A 1 180 ? -5.480 33.623 3.400 1.00 86.00 180 ALA A CA 1
ATOM 1362 C C . ALA A 1 180 ? -5.810 33.157 4.831 1.00 86.00 180 ALA A C 1
ATOM 1364 O O . ALA A 1 180 ? -5.833 33.961 5.762 1.00 86.00 180 ALA A O 1
ATOM 1365 N N . GLY A 1 181 ? -6.005 31.853 5.037 1.00 78.12 181 GLY A N 1
ATOM 1366 C CA . GLY A 1 181 ? -6.330 31.280 6.345 1.00 78.12 181 GLY A CA 1
ATOM 1367 C C . GLY A 1 181 ? -7.832 31.175 6.625 1.00 78.12 181 GLY A C 1
ATOM 1368 O O . GLY A 1 181 ? -8.210 30.481 7.571 1.00 78.12 181 GLY A O 1
ATOM 1369 N N . THR A 1 182 ? -8.688 31.819 5.820 1.00 80.31 182 THR A N 1
ATOM 1370 C CA . THR A 1 182 ? -10.151 31.808 6.018 1.00 80.31 182 THR A CA 1
ATOM 1371 C C . THR A 1 182 ? -10.774 30.445 5.720 1.00 80.31 182 THR A C 1
ATOM 1373 O O . THR A 1 182 ? -11.796 30.081 6.300 1.00 80.31 182 THR A O 1
ATOM 1376 N N . GLU A 1 183 ? -10.115 29.633 4.893 1.00 75.06 183 GLU A N 1
ATOM 1377 C CA . GLU A 1 183 ? -10.529 28.275 4.556 1.00 75.06 183 GLU A CA 1
ATOM 1378 C C . GLU A 1 183 ? -10.649 27.356 5.791 1.00 75.06 183 GLU A C 1
ATOM 1380 O O . GLU A 1 183 ? -11.475 26.442 5.812 1.00 75.06 183 GLU A O 1
ATOM 1385 N N . LYS A 1 184 ? -9.892 27.641 6.860 1.00 69.94 184 LYS A N 1
ATOM 1386 C CA . LYS A 1 184 ? -9.862 26.851 8.104 1.00 69.94 184 LYS A CA 1
ATOM 1387 C C . LYS A 1 184 ? -11.136 26.986 8.938 1.00 69.94 184 LYS A C 1
ATOM 1389 O O . LYS A 1 184 ? -11.493 26.043 9.643 1.00 69.94 184 LYS A O 1
ATOM 1394 N N . PHE A 1 185 ? -11.851 28.111 8.837 1.00 65.44 185 PHE A N 1
ATOM 1395 C CA . PHE A 1 185 ? -13.110 28.327 9.564 1.00 65.44 185 PHE A CA 1
ATOM 1396 C C . PHE A 1 185 ? -14.230 27.383 9.099 1.00 65.44 185 PHE A C 1
ATOM 1398 O O . PHE A 1 185 ? -15.164 27.100 9.845 1.00 65.44 185 PHE A O 1
ATOM 1405 N N . TYR A 1 186 ? -14.128 26.848 7.880 1.00 63.28 186 TYR A N 1
ATOM 1406 C CA . TYR A 1 186 ? -15.140 25.968 7.296 1.00 63.28 186 TYR A CA 1
ATOM 1407 C C . TYR A 1 186 ? -14.908 24.479 7.631 1.00 63.28 186 TYR A C 1
ATOM 1409 O O . TYR A 1 186 ? -15.845 23.676 7.523 1.00 63.28 186 TYR A O 1
ATOM 1417 N N . ASP A 1 187 ? -13.703 24.119 8.095 1.00 56.91 187 ASP A N 1
ATOM 1418 C CA . ASP A 1 187 ? -13.282 22.739 8.378 1.00 56.91 187 ASP A CA 1
ATOM 1419 C C . ASP A 1 187 ? -13.647 22.227 9.782 1.00 56.91 187 ASP A C 1
ATOM 1421 O O . ASP A 1 187 ? -13.952 21.038 9.924 1.00 56.91 187 ASP A O 1
ATOM 1425 N N . ASN A 1 188 ? -13.666 23.108 10.791 1.00 49.03 188 ASN A N 1
ATOM 1426 C CA . ASN A 1 188 ? -14.160 22.807 12.140 1.00 49.03 188 ASN A CA 1
ATOM 1427 C C . ASN A 1 188 ? -15.690 23.003 12.229 1.00 49.03 188 ASN A C 1
ATOM 1429 O O . ASN A 1 188 ? -16.306 23.703 11.420 1.00 49.03 188 ASN A O 1
ATOM 1433 N N . THR A 1 189 ? -16.338 22.322 13.178 1.00 45.16 189 THR A N 1
ATOM 1434 C CA . THR A 1 189 ? -17.813 22.259 13.269 1.00 45.16 189 THR A CA 1
ATOM 1435 C C . THR A 1 189 ? -18.465 23.232 14.249 1.00 45.16 189 THR A C 1
ATOM 1437 O O . THR A 1 189 ? -19.691 23.326 14.233 1.00 45.16 189 THR A O 1
ATOM 1440 N N . ASP A 1 190 ? -17.695 23.998 15.022 1.00 42.06 190 ASP A N 1
ATOM 1441 C CA . ASP A 1 190 ? -18.235 25.028 15.914 1.00 42.06 190 ASP A CA 1
ATOM 1442 C C . ASP A 1 190 ? -18.239 26.405 15.235 1.00 42.06 190 ASP A C 1
ATOM 1444 O O . ASP A 1 190 ? -17.218 27.083 15.146 1.00 42.06 190 ASP A O 1
ATOM 1448 N N . LEU A 1 191 ? -19.424 26.856 14.804 1.00 46.94 191 LEU A N 1
ATOM 1449 C CA . LEU A 1 191 ? -19.690 28.198 14.248 1.00 46.94 191 LEU A CA 1
ATOM 1450 C C . LEU A 1 191 ? -19.626 29.323 15.315 1.00 46.94 191 LEU A C 1
ATOM 1452 O O . LEU A 1 191 ? -20.367 30.303 15.247 1.00 46.94 191 LEU A O 1
ATOM 1456 N N . ALA A 1 192 ? -18.786 29.159 16.340 1.00 40.19 192 ALA A N 1
ATOM 1457 C CA . ALA A 1 192 ? -18.648 30.071 17.476 1.00 40.19 192 ALA A CA 1
ATOM 1458 C C . ALA A 1 192 ? -17.363 30.919 17.427 1.00 40.19 192 ALA A C 1
ATOM 1460 O O . ALA A 1 192 ? -17.317 31.985 18.048 1.00 40.19 192 ALA A O 1
ATOM 1461 N N . ASP A 1 193 ? -16.346 30.487 16.673 1.00 44.59 193 ASP A N 1
ATOM 1462 C CA . ASP A 1 193 ? -15.151 31.291 16.425 1.00 44.59 193 ASP A CA 1
ATOM 1463 C C . ASP A 1 193 ? -15.439 32.337 15.342 1.00 44.59 193 ASP A C 1
ATOM 1465 O O . ASP A 1 193 ? -15.920 32.035 14.251 1.00 44.59 193 ASP A O 1
ATOM 1469 N N . LYS A 1 194 ? -15.210 33.605 15.697 1.00 50.25 194 LYS A N 1
ATOM 1470 C CA . LYS A 1 194 ? -15.749 34.765 14.978 1.00 50.25 194 LYS A CA 1
ATOM 1471 C C . LYS A 1 194 ? -15.179 34.888 13.568 1.00 50.25 194 LYS A C 1
ATOM 1473 O O . LYS A 1 194 ? -13.971 35.034 13.398 1.00 50.25 194 LYS A O 1
ATOM 1478 N N . GLU A 1 195 ? -16.082 34.956 12.597 1.00 58.44 195 GLU A N 1
ATOM 1479 C CA . GLU A 1 195 ? -15.779 35.302 11.212 1.00 58.44 195 GLU A CA 1
ATOM 1480 C C . GLU A 1 195 ? -15.024 36.638 11.127 1.00 58.44 195 GLU A C 1
ATOM 1482 O O . GLU A 1 195 ? -15.421 37.646 11.722 1.00 58.44 195 GLU A O 1
ATOM 1487 N N . GLN A 1 196 ? -13.905 36.641 10.403 1.00 64.75 196 GLN A N 1
ATOM 1488 C CA . GLN A 1 196 ? -13.110 37.843 10.194 1.00 64.75 196 GLN A CA 1
ATOM 1489 C C . GLN A 1 196 ? -13.775 38.700 9.112 1.00 64.75 196 GLN A C 1
ATOM 1491 O O . GLN A 1 196 ? -13.900 38.269 7.967 1.00 64.75 196 GLN A O 1
ATOM 1496 N N . ALA A 1 197 ? -14.179 39.923 9.460 1.00 74.06 197 ALA A N 1
ATOM 1497 C CA . ALA A 1 197 ? -14.665 40.887 8.478 1.00 74.06 197 ALA A CA 1
ATOM 1498 C C . ALA A 1 197 ? -13.540 41.247 7.489 1.00 74.06 197 ALA A C 1
ATOM 1500 O O . ALA A 1 197 ? -12.425 41.570 7.906 1.00 74.06 197 ALA A O 1
ATOM 1501 N N . ILE A 1 198 ? -13.842 41.186 6.190 1.00 86.25 198 ILE A N 1
ATOM 1502 C CA . ILE A 1 198 ? -12.935 41.575 5.103 1.00 86.25 198 ILE A CA 1
ATOM 1503 C C . ILE A 1 198 ? -13.594 42.716 4.335 1.00 86.25 198 ILE A C 1
ATOM 1505 O O . ILE A 1 198 ? -14.695 42.556 3.808 1.00 86.25 198 ILE A O 1
ATOM 1509 N N . GLU A 1 199 ? -12.908 43.854 4.275 1.00 89.19 199 GLU A N 1
ATOM 1510 C CA . GLU A 1 199 ? -13.364 45.042 3.556 1.00 89.19 199 GLU A CA 1
ATOM 1511 C C . GLU A 1 199 ? -13.370 44.805 2.041 1.00 89.19 199 GLU A C 1
ATOM 1513 O O . GLU A 1 199 ? -12.482 44.144 1.499 1.00 89.19 199 GLU A O 1
ATOM 1518 N N . GLU A 1 200 ? -14.340 45.390 1.326 1.00 91.31 200 GLU A N 1
ATOM 1519 C CA . GLU A 1 200 ? -14.501 45.146 -0.116 1.00 91.31 200 GLU A CA 1
ATOM 1520 C C . GLU A 1 200 ? -13.209 45.449 -0.891 1.00 91.31 200 GLU A C 1
ATOM 1522 O O . GLU A 1 200 ? -12.845 44.729 -1.821 1.00 91.31 200 GLU A O 1
ATOM 1527 N N . GLN A 1 201 ? -12.498 46.519 -0.520 1.00 90.75 201 GLN A N 1
ATOM 1528 C CA . GLN A 1 201 ? -11.265 46.985 -1.170 1.00 90.75 201 GLN A CA 1
ATOM 1529 C C . GLN A 1 201 ? -10.177 45.902 -1.285 1.00 90.75 201 GLN A C 1
ATOM 1531 O O . GLN A 1 201 ? -9.452 45.894 -2.278 1.00 90.75 201 GLN A O 1
ATOM 1536 N N . ASP A 1 202 ? -10.133 44.961 -0.338 1.00 93.06 202 ASP A N 1
ATOM 1537 C CA . ASP A 1 202 ? -9.113 43.914 -0.235 1.00 93.06 202 ASP A CA 1
ATOM 1538 C C . ASP A 1 202 ? -9.517 42.594 -0.938 1.00 93.06 202 ASP A C 1
ATOM 1540 O O . ASP A 1 202 ? -8.739 41.636 -0.996 1.00 93.06 202 ASP A O 1
ATOM 1544 N N . LEU A 1 203 ? -10.728 42.538 -1.508 1.00 94.88 203 LEU A N 1
ATOM 1545 C CA . LEU A 1 203 ? -11.254 41.406 -2.280 1.00 94.88 203 LEU A CA 1
ATOM 1546 C C . LEU A 1 203 ? -10.765 41.414 -3.744 1.00 94.88 203 LEU A C 1
ATOM 1548 O O . LEU A 1 203 ? -10.348 42.460 -4.248 1.00 94.88 203 LEU A O 1
ATOM 1552 N N . PRO A 1 204 ? -10.835 40.272 -4.466 1.00 95.75 204 PRO A N 1
ATOM 1553 C CA . PRO A 1 204 ? -10.358 40.158 -5.845 1.00 95.75 204 PRO A CA 1
ATOM 1554 C C . PRO A 1 204 ? -10.875 41.265 -6.775 1.00 95.75 204 PRO A C 1
ATOM 1556 O O . PRO A 1 204 ? -12.075 41.543 -6.839 1.00 95.75 204 PRO A O 1
ATOM 1559 N N . ARG A 1 205 ? -9.961 41.887 -7.530 1.00 94.88 205 ARG A N 1
ATOM 1560 C CA . ARG A 1 205 ? -10.246 42.989 -8.462 1.00 94.88 205 ARG A CA 1
ATOM 1561 C C . ARG A 1 205 ? -9.933 42.593 -9.899 1.00 94.88 205 ARG A C 1
ATOM 1563 O O . ARG A 1 205 ? -8.933 41.941 -10.167 1.00 94.88 205 ARG A O 1
ATOM 1570 N N . CYS A 1 206 ? -10.786 43.036 -10.817 1.00 93.69 206 CYS A N 1
ATOM 1571 C CA . CYS A 1 206 ? -10.653 42.801 -12.252 1.00 93.69 206 CYS A CA 1
ATOM 1572 C C . CYS A 1 206 ? -9.383 43.439 -12.825 1.00 93.69 206 CYS A C 1
ATOM 1574 O O . CYS A 1 206 ? -9.209 44.658 -12.718 1.00 93.69 206 CYS A O 1
ATOM 1576 N N . ALA A 1 207 ? -8.568 42.662 -13.544 1.00 90.19 207 ALA A N 1
ATOM 1577 C CA . ALA A 1 207 ? -7.319 43.151 -14.137 1.00 90.19 207 ALA A CA 1
ATOM 1578 C C . ALA A 1 207 ? -7.502 44.269 -15.190 1.00 90.19 207 ALA A C 1
ATOM 1580 O O . ALA A 1 207 ? -6.544 44.964 -15.527 1.00 90.19 207 ALA A O 1
ATOM 1581 N N . LYS A 1 208 ? -8.718 44.460 -15.729 1.00 92.44 208 LYS A N 1
ATOM 1582 C CA . LYS A 1 208 ? -9.011 45.453 -16.784 1.00 92.44 208 LYS A CA 1
ATOM 1583 C C . LYS A 1 208 ? -9.511 46.803 -16.276 1.00 92.44 208 LYS A C 1
ATOM 1585 O O . LYS A 1 208 ? -9.278 47.810 -16.938 1.00 92.44 208 LYS A O 1
ATOM 1590 N N . CYS A 1 209 ? -10.256 46.835 -15.171 1.00 94.75 209 CYS A N 1
ATOM 1591 C CA . CYS A 1 209 ? -10.914 48.062 -14.697 1.00 94.75 209 CYS A CA 1
ATOM 1592 C C . CYS A 1 209 ? -10.914 48.238 -13.172 1.00 94.75 209 CYS A C 1
ATOM 1594 O O . CYS A 1 209 ? -11.602 49.126 -12.674 1.00 94.75 209 CYS A O 1
ATOM 1596 N N . SER A 1 210 ? -10.222 47.368 -12.430 1.00 92.75 210 SER A N 1
ATOM 1597 C CA . SER A 1 210 ? -10.153 47.349 -10.959 1.00 92.75 210 SER A CA 1
ATOM 1598 C C . SER A 1 210 ? -11.503 47.247 -10.228 1.00 92.75 210 SER A C 1
ATOM 1600 O O . SER A 1 210 ? -11.559 47.354 -9.005 1.00 92.75 210 SER A O 1
ATOM 1602 N N . GLY A 1 211 ? -12.600 47.002 -10.951 1.00 93.19 211 GLY A N 1
ATOM 1603 C CA . GLY A 1 211 ? -13.910 46.724 -10.366 1.00 93.19 211 GLY A CA 1
ATOM 1604 C C . GLY A 1 211 ? -13.892 45.409 -9.590 1.00 93.19 211 GLY A C 1
ATOM 1605 O O . GLY A 1 211 ? -13.086 44.525 -9.893 1.00 93.19 211 GLY A O 1
ATOM 1606 N N . LEU A 1 212 ? -14.779 45.276 -8.602 1.00 96.31 212 LEU A N 1
ATOM 1607 C CA . LEU A 1 212 ? -14.910 44.051 -7.812 1.00 96.31 212 LEU A CA 1
ATOM 1608 C C . LEU A 1 212 ? -15.111 42.840 -8.738 1.00 96.31 212 LEU A C 1
ATOM 1610 O O . LEU A 1 212 ? -15.900 42.878 -9.687 1.00 96.31 212 LEU A O 1
ATOM 1614 N N . ALA A 1 213 ? -14.365 41.772 -8.488 1.00 96.56 213 ALA A N 1
ATOM 1615 C CA . ALA A 1 213 ? -14.554 40.493 -9.144 1.00 96.56 213 ALA A CA 1
ATOM 1616 C C . ALA A 1 213 ? -15.307 39.547 -8.203 1.00 96.56 213 ALA A C 1
ATOM 1618 O O . ALA A 1 213 ? -15.109 39.556 -6.989 1.00 96.56 213 ALA A O 1
ATOM 1619 N N . ARG A 1 214 ? -16.171 38.716 -8.780 1.00 95.62 214 ARG A N 1
ATOM 1620 C CA . ARG A 1 214 ? -16.861 37.603 -8.115 1.00 95.62 214 ARG A CA 1
ATOM 1621 C C . ARG A 1 214 ? -16.414 36.274 -8.727 1.00 95.62 214 ARG A C 1
ATOM 1623 O O . ARG A 1 214 ? -15.892 36.286 -9.845 1.00 95.62 214 ARG A O 1
ATOM 1630 N N . PRO A 1 215 ? -16.662 35.127 -8.079 1.00 95.50 215 PRO A N 1
ATOM 1631 C CA . PRO A 1 215 ? -16.537 33.829 -8.735 1.00 95.50 215 PRO A CA 1
ATOM 1632 C C 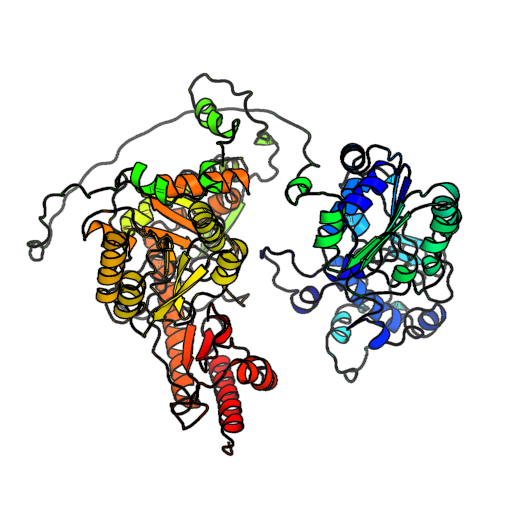. PRO A 1 215 ? -17.412 33.773 -10.001 1.00 95.50 215 PRO A C 1
ATOM 1634 O O . PRO A 1 215 ? -18.571 34.206 -9.979 1.00 95.50 215 PRO A O 1
ATOM 1637 N N . ASP A 1 216 ? -16.873 33.237 -11.099 1.00 95.12 216 ASP A N 1
ATOM 1638 C CA . ASP A 1 216 ? -17.619 32.997 -12.345 1.00 95.12 216 ASP A CA 1
ATOM 1639 C C . ASP A 1 216 ? -18.449 31.711 -12.229 1.00 95.12 216 ASP A C 1
ATOM 1641 O O . ASP A 1 216 ? -18.191 30.701 -12.877 1.00 95.12 216 ASP A O 1
ATOM 1645 N N . VAL A 1 217 ? -19.428 31.735 -11.329 1.00 94.25 217 VAL A N 1
ATOM 1646 C CA . VAL A 1 217 ? -20.353 30.631 -11.048 1.00 94.25 217 VAL A CA 1
ATOM 1647 C C . VAL A 1 217 ? -21.782 31.149 -11.138 1.00 94.25 217 VAL A C 1
ATOM 1649 O O . VAL A 1 217 ? -22.019 32.303 -10.793 1.00 94.25 217 VAL A O 1
ATOM 1652 N N . VAL A 1 218 ? -22.731 30.325 -11.574 1.00 91.75 218 VAL A N 1
ATOM 1653 C CA . VAL A 1 218 ? -24.153 30.705 -11.632 1.00 91.75 218 VAL A CA 1
ATOM 1654 C C . VAL A 1 218 ? -24.753 30.668 -10.224 1.00 91.75 218 VAL A C 1
ATOM 1656 O O . VAL A 1 218 ? -24.697 29.639 -9.546 1.00 91.75 218 VAL A O 1
ATOM 1659 N N . TRP A 1 219 ? -25.323 31.789 -9.787 1.00 91.44 219 TRP A N 1
ATOM 1660 C CA . TRP A 1 219 ? -26.037 31.920 -8.516 1.00 91.44 219 TRP A CA 1
ATOM 1661 C C . TRP A 1 219 ? -27.544 31.677 -8.659 1.00 91.44 219 TRP A C 1
ATOM 1663 O O . TRP A 1 219 ? -28.105 31.705 -9.755 1.00 91.44 219 TRP A O 1
ATOM 1673 N N . PHE A 1 220 ? -28.227 31.430 -7.538 1.00 82.56 220 PHE A N 1
ATOM 1674 C CA . PHE A 1 220 ? -29.687 31.373 -7.518 1.00 82.56 220 PHE A CA 1
ATOM 1675 C C . PHE A 1 220 ? -30.257 32.725 -7.972 1.00 82.56 220 PHE A C 1
ATOM 1677 O O . PHE A 1 220 ? -29.807 33.774 -7.522 1.00 82.56 220 PHE A O 1
ATOM 1684 N N . GLY A 1 221 ? -31.230 32.686 -8.886 1.00 83.56 221 GLY A N 1
ATOM 1685 C CA . GLY A 1 221 ? -31.779 33.874 -9.550 1.00 83.56 221 GLY A CA 1
ATOM 1686 C C . GLY A 1 221 ? -31.086 34.246 -10.868 1.00 83.56 221 GLY A C 1
ATOM 1687 O O . GLY A 1 221 ? -31.667 34.984 -11.660 1.00 83.56 221 GLY A O 1
ATOM 1688 N N . GLU A 1 222 ? -29.900 33.704 -11.163 1.00 88.62 222 GLU A N 1
ATOM 1689 C CA . GLU A 1 222 ? -29.218 33.936 -12.440 1.00 88.62 222 GLU A CA 1
ATOM 1690 C C . GLU A 1 222 ? -29.592 32.910 -13.518 1.00 88.62 222 GLU A C 1
ATOM 1692 O O . GLU A 1 222 ? -30.026 31.790 -13.244 1.00 88.62 222 GLU A O 1
ATOM 1697 N N . SER A 1 223 ? -29.393 33.296 -14.781 1.00 86.81 223 SER A N 1
ATOM 1698 C CA . SER A 1 223 ? -29.561 32.391 -15.920 1.00 86.81 223 SER A CA 1
ATOM 1699 C C . SER A 1 223 ? -28.386 31.418 -16.041 1.00 86.81 223 SER A C 1
ATOM 1701 O O . SER A 1 223 ? -27.220 31.802 -15.947 1.00 86.81 223 SER A O 1
ATOM 1703 N N . VAL A 1 224 ? -28.718 30.153 -16.291 1.00 88.38 224 VAL A N 1
ATOM 1704 C CA . VAL A 1 224 ? -27.772 29.059 -16.549 1.00 88.38 224 VAL A CA 1
ATOM 1705 C C . VAL A 1 224 ? -27.041 29.289 -17.876 1.00 88.38 224 VAL A C 1
ATOM 1707 O O . VAL A 1 224 ? -27.650 29.699 -18.864 1.00 88.38 224 VAL A O 1
ATOM 1710 N N . GLN A 1 225 ? -25.734 29.023 -17.904 1.00 87.25 225 GLN A N 1
ATOM 1711 C CA . GLN A 1 225 ? -24.894 29.231 -19.086 1.00 87.25 225 GLN A CA 1
ATOM 1712 C C . GLN A 1 225 ? -25.163 28.154 -20.152 1.00 87.25 225 GLN A C 1
ATOM 1714 O O . GLN A 1 225 ? -25.440 27.002 -19.818 1.00 87.25 225 GLN A O 1
ATOM 1719 N N . ASN A 1 226 ? -25.056 28.526 -21.434 1.00 89.19 226 ASN A N 1
ATOM 1720 C CA . ASN A 1 226 ? -25.166 27.625 -22.596 1.00 89.19 226 ASN A CA 1
ATOM 1721 C C . ASN A 1 226 ? -26.505 26.855 -22.703 1.00 89.19 226 ASN A C 1
ATOM 1723 O O . ASN A 1 226 ? -26.583 25.822 -23.365 1.00 89.19 226 ASN A O 1
ATOM 1727 N N . LEU A 1 227 ? -27.571 27.328 -22.041 1.00 89.44 227 LEU A N 1
ATOM 1728 C CA . LEU A 1 227 ? -28.828 26.582 -21.918 1.00 89.44 227 LEU A CA 1
ATOM 1729 C C . LEU A 1 227 ? -29.527 26.331 -23.264 1.00 89.44 227 LEU A C 1
ATOM 1731 O O . LEU A 1 227 ? -30.103 25.262 -23.443 1.00 89.44 227 LEU A O 1
ATOM 1735 N N . GLU A 1 228 ? -29.466 27.280 -24.200 1.00 87.19 228 GLU A N 1
ATOM 1736 C CA . GLU A 1 228 ? -30.064 27.139 -25.537 1.00 87.19 228 GLU A CA 1
ATOM 1737 C C . GLU A 1 228 ? -29.358 26.044 -26.356 1.00 87.19 228 GLU A C 1
ATOM 1739 O O . GLU A 1 228 ? -30.022 25.165 -26.905 1.00 87.19 228 GLU A O 1
ATOM 1744 N N . ASP A 1 229 ? -28.020 26.025 -26.348 1.00 87.62 229 ASP A N 1
ATOM 1745 C CA . ASP A 1 229 ? -27.209 25.005 -27.027 1.00 87.62 229 ASP A CA 1
ATOM 1746 C C . ASP A 1 229 ? -27.409 23.610 -26.415 1.00 87.62 229 ASP A C 1
ATOM 1748 O O . ASP A 1 229 ? -27.534 22.615 -27.136 1.00 87.62 229 ASP A O 1
ATOM 1752 N N . ILE A 1 230 ? -27.480 23.532 -25.078 1.00 92.75 230 ILE A N 1
ATOM 1753 C CA . ILE A 1 230 ? -27.779 22.292 -24.349 1.00 92.75 230 ILE A CA 1
ATOM 1754 C C . ILE A 1 230 ? -29.180 21.791 -24.718 1.00 92.75 230 ILE A C 1
ATOM 1756 O O . ILE A 1 230 ? -29.338 20.613 -25.036 1.00 92.75 230 ILE A O 1
ATOM 1760 N N . ALA A 1 231 ? -30.187 22.669 -24.709 1.00 87.88 231 ALA A N 1
ATOM 1761 C CA . ALA A 1 231 ? -31.558 22.307 -25.050 1.00 87.88 231 ALA A CA 1
ATOM 1762 C C . ALA A 1 231 ? -31.667 21.810 -26.499 1.00 87.88 231 ALA A C 1
ATOM 1764 O O . ALA A 1 231 ? -32.238 20.745 -26.719 1.00 87.88 231 ALA A O 1
ATOM 1765 N N . GLU A 1 232 ? -31.062 22.500 -27.475 1.00 88.12 232 GLU A N 1
ATOM 1766 C CA . GLU A 1 232 ? -31.071 22.037 -28.869 1.00 88.12 232 GLU A CA 1
ATOM 1767 C C . GLU A 1 232 ? -30.361 20.683 -29.035 1.00 88.12 232 GLU A C 1
ATOM 1769 O O . GLU A 1 232 ? -30.840 19.808 -29.761 1.00 88.12 232 GLU A O 1
ATOM 1774 N N . MET A 1 233 ? -29.214 20.496 -28.375 1.00 91.94 233 MET A N 1
ATOM 1775 C CA . MET A 1 233 ? -28.468 19.240 -28.431 1.00 91.94 233 MET A CA 1
ATOM 1776 C C . MET A 1 233 ? -29.277 18.062 -27.868 1.00 91.94 233 MET A C 1
ATOM 1778 O O . MET A 1 233 ? -29.241 16.972 -28.441 1.00 91.94 233 MET A O 1
ATOM 1782 N N . LEU A 1 234 ? -30.009 18.272 -26.772 1.00 91.69 234 LEU A N 1
ATOM 1783 C CA . LEU A 1 234 ? -30.842 17.241 -26.154 1.00 91.69 234 LEU A CA 1
ATOM 1784 C C . LEU A 1 234 ? -32.105 16.943 -26.974 1.00 91.69 234 LEU A C 1
ATOM 1786 O O . LEU A 1 234 ? -32.407 15.775 -27.192 1.00 91.69 234 LEU A O 1
ATOM 1790 N N . ASP A 1 235 ? -32.799 17.977 -27.454 1.00 83.50 235 ASP A N 1
ATOM 1791 C CA . ASP A 1 235 ? -34.083 17.884 -28.166 1.00 83.50 235 ASP A CA 1
ATOM 1792 C C . ASP A 1 235 ? -33.963 17.311 -29.587 1.00 83.50 235 ASP A C 1
ATOM 1794 O O . ASP A 1 235 ? -34.786 16.507 -30.009 1.00 83.50 235 ASP A O 1
ATOM 1798 N N . LYS A 1 236 ? -32.928 17.699 -30.345 1.00 75.69 236 LYS A N 1
ATOM 1799 C CA . LYS A 1 236 ? -32.848 17.369 -31.783 1.00 75.69 236 LYS A CA 1
ATOM 1800 C C . LYS A 1 236 ? -31.839 16.288 -32.141 1.00 75.69 236 LYS A C 1
ATOM 1802 O O . LYS A 1 236 ? -31.789 15.884 -33.304 1.00 75.69 236 LYS A O 1
ATOM 1807 N N . ARG A 1 237 ? -30.945 15.923 -31.214 1.00 78.69 237 ARG A N 1
ATOM 1808 C CA . ARG A 1 237 ? -29.756 15.119 -31.542 1.00 78.69 237 ARG A CA 1
ATOM 1809 C C . ARG A 1 237 ? -29.512 13.931 -30.614 1.00 78.69 237 ARG A C 1
ATOM 1811 O O . ARG A 1 237 ? -29.050 12.931 -31.124 1.00 78.69 237 ARG A O 1
ATOM 1818 N N . CYS A 1 238 ? -29.776 14.011 -29.310 1.00 93.56 238 CYS A N 1
ATOM 1819 C CA . CYS A 1 238 ? -29.302 13.029 -28.319 1.00 93.56 238 CYS A CA 1
ATOM 1820 C C . CYS A 1 238 ? -30.054 11.676 -28.324 1.00 93.56 238 CYS A C 1
ATOM 1822 O O . CYS A 1 238 ? -31.165 11.600 -27.814 1.00 93.56 238 CYS A O 1
ATOM 1824 N N . ASP A 1 239 ? -29.434 10.588 -28.796 1.00 93.38 239 ASP A N 1
ATOM 1825 C CA . ASP A 1 239 ? -30.040 9.242 -28.769 1.00 93.38 239 ASP A CA 1
ATOM 1826 C C . ASP A 1 239 ? -29.914 8.556 -27.395 1.00 93.38 239 ASP A C 1
ATOM 1828 O O . ASP A 1 239 ? -30.803 7.809 -26.982 1.00 93.38 239 ASP A O 1
ATOM 1832 N N . VAL A 1 240 ? -28.804 8.793 -26.680 1.00 96.44 240 VAL A N 1
ATOM 1833 C CA . VAL A 1 240 ? -28.545 8.242 -25.337 1.00 96.44 240 VAL A CA 1
ATOM 1834 C C . VAL A 1 240 ? -28.063 9.342 -24.396 1.00 96.44 240 VAL A C 1
ATOM 1836 O O . VAL A 1 240 ? -27.005 9.943 -24.593 1.00 96.44 240 VAL A O 1
ATOM 1839 N N . PHE A 1 241 ? -28.819 9.549 -23.320 1.00 96.25 241 PHE A N 1
ATOM 1840 C CA . PHE A 1 241 ? -28.525 10.511 -22.268 1.00 96.25 241 PHE A CA 1
ATOM 1841 C C . PHE A 1 241 ? -28.092 9.813 -20.978 1.00 96.25 241 PHE A C 1
ATOM 1843 O O . PHE A 1 241 ? -28.803 8.964 -20.436 1.00 96.25 241 PHE A O 1
ATOM 1850 N N . ILE A 1 242 ? -26.915 10.180 -20.475 1.00 96.19 242 ILE A N 1
ATOM 1851 C CA . ILE A 1 242 ? -26.276 9.547 -19.319 1.00 96.19 242 ILE A CA 1
ATOM 1852 C C . ILE A 1 242 ? -26.221 10.544 -18.164 1.00 96.19 242 ILE A C 1
ATOM 1854 O O . ILE A 1 242 ? -25.497 11.533 -18.216 1.00 96.19 242 ILE A O 1
ATOM 1858 N N . VAL A 1 243 ? -26.954 10.274 -17.092 1.00 94.62 243 VAL A N 1
ATOM 1859 C CA . VAL A 1 243 ? -27.015 11.106 -15.887 1.00 94.62 243 VAL A CA 1
ATOM 1860 C C . VAL A 1 243 ? -26.064 10.534 -14.838 1.00 94.62 243 VAL A C 1
ATOM 1862 O O . VAL A 1 243 ? -26.268 9.411 -14.382 1.00 94.62 243 VAL A O 1
ATOM 1865 N N . VAL A 1 244 ? -25.039 11.288 -14.429 1.00 94.31 244 VAL A N 1
ATOM 1866 C CA . VAL A 1 244 ? -24.001 10.819 -13.492 1.00 94.31 244 VAL A CA 1
ATOM 1867 C C . VAL A 1 244 ? -23.927 11.712 -12.258 1.00 94.31 244 VAL A C 1
ATOM 1869 O O . VAL A 1 244 ? -23.609 12.899 -12.346 1.00 94.31 244 VAL A O 1
ATOM 1872 N N . GLY A 1 245 ? -24.168 11.141 -11.078 1.00 88.31 245 GLY A N 1
ATOM 1873 C CA . GLY A 1 245 ? -23.915 11.812 -9.803 1.00 88.31 245 GLY A CA 1
ATOM 1874 C C . GLY A 1 245 ? -24.809 13.027 -9.528 1.00 88.31 245 GLY A C 1
ATOM 1875 O O . GLY A 1 245 ? -24.360 13.989 -8.901 1.00 88.31 245 GLY A O 1
ATOM 1876 N N . THR A 1 246 ? -26.055 13.032 -10.003 1.00 82.44 246 THR A N 1
ATOM 1877 C CA . THR A 1 246 ? -27.003 14.132 -9.773 1.00 82.44 246 THR A CA 1
ATOM 1878 C C . THR A 1 246 ? -28.400 13.634 -9.426 1.00 82.44 246 THR A C 1
ATOM 1880 O O . THR A 1 246 ? -28.877 12.622 -9.936 1.00 82.44 246 THR A O 1
ATOM 1883 N N . SER A 1 247 ? -29.079 14.384 -8.555 1.00 78.94 247 SER A N 1
ATOM 1884 C CA . SER A 1 247 ? -30.468 14.116 -8.161 1.00 78.94 247 SER A CA 1
ATOM 1885 C C . SER A 1 247 ? -31.494 14.533 -9.217 1.00 78.94 247 SER A C 1
ATOM 1887 O O . SER A 1 247 ? -32.655 14.147 -9.111 1.00 78.94 247 SER A O 1
ATOM 1889 N N . SER A 1 248 ? -31.088 15.338 -10.209 1.00 79.94 248 SER A N 1
ATOM 1890 C CA . SER A 1 248 ? -31.974 15.905 -11.241 1.00 79.94 248 SER A CA 1
ATOM 1891 C C . SER A 1 248 ? -33.214 16.614 -10.664 1.00 79.94 248 SER A C 1
ATOM 1893 O O . SER A 1 248 ? -34.300 16.560 -11.225 1.00 79.94 248 SER A O 1
ATOM 1895 N N . THR A 1 249 ? -33.062 17.272 -9.509 1.00 75.19 249 THR A N 1
ATOM 1896 C CA . THR A 1 249 ? -34.144 18.005 -8.815 1.00 75.19 249 THR A CA 1
ATOM 1897 C C . THR A 1 249 ? -34.131 19.514 -9.069 1.00 75.19 249 THR A C 1
ATOM 1899 O O . THR A 1 249 ? -35.082 20.206 -8.715 1.00 75.19 249 THR A O 1
ATOM 1902 N N . VAL A 1 250 ? -33.051 20.043 -9.652 1.00 74.81 250 VAL A N 1
ATOM 1903 C CA . VAL A 1 250 ? -32.863 21.479 -9.893 1.00 74.81 250 VAL A CA 1
ATOM 1904 C C . VAL A 1 250 ? -33.134 21.782 -11.364 1.00 74.81 250 VAL A C 1
ATOM 1906 O O . VAL A 1 250 ? -32.498 21.214 -12.252 1.00 74.81 250 VAL A O 1
ATOM 1909 N N . MET A 1 251 ? -34.081 22.682 -11.616 1.00 77.88 251 MET A N 1
ATOM 1910 C CA . MET A 1 251 ? -34.386 23.186 -12.956 1.00 77.88 251 MET A CA 1
ATOM 1911 C C . MET A 1 251 ? -33.260 24.108 -13.454 1.00 77.88 251 MET A C 1
ATOM 1913 O O . MET A 1 251 ? -32.686 24.830 -12.639 1.00 77.88 251 MET A O 1
ATOM 1917 N N . PRO A 1 252 ? -32.931 24.113 -14.759 1.00 83.69 252 PRO A N 1
ATOM 1918 C CA . PRO A 1 252 ? -33.581 23.379 -15.851 1.00 83.69 252 PRO A CA 1
ATOM 1919 C C . PRO A 1 252 ? -33.098 21.927 -16.019 1.00 83.69 252 PRO A C 1
ATOM 1921 O O . PRO A 1 252 ? -33.775 21.142 -16.671 1.00 83.69 252 PRO A O 1
ATOM 1924 N N . ALA A 1 253 ? -31.974 21.537 -15.407 1.00 86.31 253 ALA A N 1
ATOM 1925 C CA . ALA A 1 253 ? -31.369 20.215 -15.612 1.00 86.31 253 ALA A CA 1
ATOM 1926 C C . ALA A 1 253 ? -32.301 19.036 -15.267 1.00 86.31 253 ALA A C 1
ATOM 1928 O O . ALA A 1 253 ? -32.208 17.974 -15.876 1.00 86.31 253 ALA A O 1
ATOM 1929 N N . GLY A 1 254 ? -33.224 19.227 -14.317 1.00 85.06 254 GLY A N 1
ATOM 1930 C CA . GLY A 1 254 ? -34.182 18.205 -13.891 1.00 85.06 254 GLY A CA 1
ATOM 1931 C C . GLY A 1 254 ? -35.137 17.680 -14.971 1.00 85.06 254 GLY A C 1
ATOM 1932 O O . GLY A 1 254 ? -35.656 16.581 -14.803 1.00 85.06 254 GLY A O 1
ATOM 1933 N N . VAL A 1 255 ? -35.337 18.405 -16.081 1.00 87.38 255 VAL A N 1
ATOM 1934 C CA . VAL A 1 255 ? -36.176 17.951 -17.214 1.00 87.38 255 VAL A CA 1
ATOM 1935 C C . VAL A 1 255 ? -35.380 17.455 -18.423 1.00 87.38 255 VAL A C 1
ATOM 1937 O O . VAL A 1 255 ? -35.977 16.989 -19.385 1.00 87.38 255 VAL A O 1
ATOM 1940 N N . PHE A 1 256 ? -34.044 17.486 -18.397 1.00 91.56 256 PHE A N 1
ATOM 1941 C CA . PHE A 1 256 ? -33.228 17.063 -19.547 1.00 91.56 256 PHE A CA 1
ATOM 1942 C C . PHE A 1 256 ? -33.448 15.588 -19.928 1.00 91.56 256 PHE A C 1
ATOM 1944 O O . PHE A 1 256 ? -33.474 15.253 -21.108 1.00 91.56 256 PHE A O 1
ATOM 1951 N N . ALA A 1 257 ? -33.684 14.722 -18.938 1.00 90.19 257 ALA A N 1
ATOM 1952 C CA . ALA A 1 257 ? -34.043 13.323 -19.169 1.00 90.19 257 ALA A CA 1
ATOM 1953 C C . ALA A 1 257 ? -35.445 13.147 -19.785 1.00 90.19 257 ALA A C 1
ATOM 1955 O O . ALA A 1 257 ? -35.661 12.193 -20.525 1.00 90.19 257 ALA A O 1
ATOM 1956 N N . ASP A 1 258 ? -36.385 14.054 -19.499 1.00 88.56 258 ASP A N 1
ATOM 1957 C CA . ASP A 1 258 ? -37.724 14.027 -20.097 1.00 88.56 258 ASP A CA 1
ATOM 1958 C C . ASP A 1 258 ? -37.669 14.460 -21.567 1.00 88.56 258 ASP A C 1
ATOM 1960 O O . ASP A 1 258 ? -38.153 13.729 -22.425 1.00 88.56 258 ASP A O 1
ATOM 1964 N N . VAL A 1 259 ? -36.963 15.559 -21.868 1.00 90.00 259 VAL A N 1
ATOM 1965 C CA . VAL A 1 259 ? -36.754 16.056 -23.244 1.00 90.00 259 VAL A CA 1
ATOM 1966 C C . VAL A 1 259 ? -36.201 14.965 -24.166 1.00 90.00 259 VAL A C 1
ATOM 1968 O O . VAL A 1 259 ? -36.711 14.778 -25.265 1.00 90.00 259 VAL A O 1
ATOM 1971 N N . VAL A 1 260 ? -35.194 14.209 -23.713 1.00 92.50 260 VAL A N 1
ATOM 1972 C CA . VAL A 1 260 ? -34.596 13.130 -24.520 1.00 92.50 260 VAL A CA 1
ATOM 1973 C C . VAL A 1 260 ? -35.559 11.957 -24.730 1.00 92.50 260 VAL A C 1
ATOM 1975 O O . VAL A 1 260 ? -35.562 11.340 -25.791 1.00 92.50 260 VAL A O 1
ATOM 1978 N N . ARG A 1 261 ? -36.405 11.643 -23.744 1.00 90.56 261 ARG A N 1
ATOM 1979 C CA . ARG A 1 261 ? -37.371 10.540 -23.853 1.00 90.56 261 ARG A CA 1
ATOM 1980 C C . ARG A 1 261 ? -38.568 10.872 -24.728 1.00 90.56 261 ARG A C 1
ATOM 1982 O O . ARG A 1 261 ? -39.084 9.970 -25.385 1.00 90.56 261 ARG A O 1
ATOM 1989 N N . ASP A 1 262 ? -39.009 12.126 -24.738 1.00 89.25 262 ASP A N 1
ATOM 1990 C CA . ASP A 1 262 ? -40.210 12.551 -25.463 1.00 89.25 262 ASP A CA 1
ATOM 1991 C C . ASP A 1 262 ? -40.059 12.416 -26.992 1.00 89.25 262 ASP A C 1
ATOM 1993 O O . ASP A 1 262 ? -41.057 12.224 -27.689 1.00 89.25 262 ASP A O 1
ATOM 1997 N N . HIS A 1 263 ? -38.825 12.419 -27.517 1.00 88.06 263 HIS A N 1
ATOM 1998 C CA . HIS A 1 263 ? -38.524 12.109 -28.925 1.00 88.06 263 HIS A CA 1
ATOM 1999 C C . HIS A 1 263 ? -38.015 10.673 -29.176 1.00 88.06 263 HIS A C 1
ATOM 2001 O O . HIS A 1 263 ? -37.824 10.283 -30.329 1.00 88.06 263 HIS A O 1
ATOM 2007 N N . GLY A 1 264 ? -37.897 9.849 -28.127 1.00 88.81 264 GLY A N 1
ATOM 2008 C CA . GLY A 1 264 ? -37.603 8.412 -28.212 1.00 88.81 264 GLY A CA 1
ATOM 2009 C C . GLY A 1 264 ? -36.201 7.979 -27.766 1.00 88.81 264 GLY A C 1
ATOM 2010 O O . GLY A 1 264 ? -35.921 6.777 -27.775 1.00 88.81 264 GLY A O 1
ATOM 2011 N N . GLY A 1 265 ? -35.341 8.911 -27.348 1.00 93.81 265 GLY A N 1
ATOM 2012 C CA . GLY A 1 265 ? -34.012 8.617 -26.812 1.00 93.81 265 GLY A CA 1
ATOM 2013 C C . GLY A 1 265 ? -34.029 7.858 -25.476 1.00 93.81 265 GLY A C 1
ATOM 2014 O O . GLY A 1 265 ? -35.023 7.826 -24.743 1.00 93.81 265 GLY A O 1
ATOM 2015 N N . LYS A 1 266 ? -32.899 7.223 -25.151 1.00 95.06 266 LYS A N 1
ATOM 2016 C CA . LYS A 1 266 ? -32.710 6.381 -23.959 1.00 95.06 266 LYS A CA 1
ATOM 2017 C C . LYS A 1 266 ? -32.026 7.125 -22.821 1.00 95.06 266 LYS A C 1
ATOM 2019 O O . LYS A 1 266 ? -31.080 7.873 -23.047 1.00 95.06 266 LYS A O 1
ATOM 2024 N N . VAL A 1 267 ? -32.450 6.865 -21.582 1.00 94.94 267 VAL A N 1
ATOM 2025 C CA . VAL A 1 267 ? -31.859 7.481 -20.380 1.00 94.94 267 VAL A CA 1
ATOM 2026 C C . VAL A 1 267 ? -31.220 6.436 -19.470 1.00 94.94 267 VAL A C 1
ATOM 2028 O O . VAL A 1 267 ? -31.885 5.500 -19.026 1.00 94.94 267 VAL A O 1
ATOM 2031 N N . ALA A 1 268 ? -29.950 6.643 -19.124 1.00 95.25 268 ALA A N 1
ATOM 2032 C CA . ALA A 1 268 ? -29.224 5.861 -18.126 1.00 95.25 268 ALA A CA 1
ATOM 2033 C C . ALA A 1 268 ? -28.830 6.726 -16.920 1.00 95.25 268 ALA A C 1
ATOM 2035 O O . ALA A 1 268 ? -28.341 7.841 -17.089 1.00 95.25 268 ALA A O 1
ATOM 2036 N N . VAL A 1 269 ? -29.016 6.215 -15.702 1.00 94.19 269 VAL A N 1
ATOM 2037 C CA . VAL A 1 269 ? -28.705 6.915 -14.443 1.00 94.19 269 VAL A CA 1
ATOM 2038 C C . VAL A 1 269 ? -27.641 6.152 -13.657 1.00 94.19 269 VAL A C 1
ATOM 2040 O O . VAL A 1 269 ? -27.802 4.966 -13.379 1.00 94.19 269 VAL A O 1
ATOM 2043 N N . PHE A 1 270 ? -26.585 6.860 -13.256 1.00 93.75 270 PHE A N 1
ATOM 2044 C CA . PHE A 1 270 ? -25.459 6.382 -12.455 1.00 93.75 270 PHE A CA 1
ATOM 2045 C C . PHE A 1 270 ? -25.378 7.203 -11.163 1.00 93.75 270 PHE A C 1
ATOM 2047 O O . PHE A 1 270 ? -24.948 8.359 -11.182 1.00 93.75 270 PHE A O 1
ATOM 2054 N N . ASN A 1 271 ? -25.814 6.633 -10.039 1.00 89.75 271 ASN A N 1
ATOM 2055 C CA . ASN A 1 271 ? -25.885 7.325 -8.747 1.00 89.75 271 ASN A CA 1
ATOM 2056 C C . ASN A 1 271 ? -25.597 6.367 -7.578 1.00 89.75 271 ASN A C 1
ATOM 2058 O O . ASN A 1 271 ? -25.822 5.168 -7.676 1.00 89.75 271 ASN A O 1
ATOM 2062 N N . ILE A 1 272 ? -25.152 6.896 -6.434 1.00 82.19 272 ILE A N 1
ATOM 2063 C CA . ILE A 1 272 ? -24.948 6.088 -5.214 1.00 82.19 272 ILE A CA 1
ATOM 2064 C C . ILE A 1 272 ? -26.297 5.695 -4.585 1.00 82.19 272 ILE A C 1
ATOM 2066 O O . ILE A 1 272 ? -26.487 4.558 -4.160 1.00 82.19 272 ILE A O 1
ATOM 2070 N N . GLU A 1 273 ? -27.244 6.632 -4.552 1.00 81.62 273 GLU A N 1
ATOM 2071 C CA . GLU A 1 273 ? -28.589 6.461 -3.993 1.00 81.62 273 GLU A CA 1
ATOM 2072 C C . GLU A 1 273 ? -29.655 6.652 -5.076 1.00 81.62 273 GLU A C 1
ATOM 2074 O O . GLU A 1 273 ? -29.404 7.276 -6.109 1.00 81.62 273 GLU A O 1
ATOM 2079 N N . ARG A 1 274 ? -30.872 6.153 -4.827 1.00 81.81 274 ARG A N 1
ATOM 2080 C CA . ARG A 1 274 ? -31.998 6.359 -5.745 1.00 81.81 274 ARG A CA 1
ATOM 2081 C C . ARG A 1 274 ? -32.506 7.798 -5.730 1.00 81.81 274 ARG A C 1
ATOM 2083 O O . ARG A 1 274 ? -32.622 8.416 -4.673 1.00 81.81 274 ARG A O 1
ATOM 2090 N N . THR A 1 275 ? -32.885 8.307 -6.896 1.00 78.00 275 THR A N 1
ATOM 2091 C CA . THR A 1 275 ? -33.300 9.702 -7.104 1.00 78.00 275 THR A CA 1
ATOM 2092 C C . THR A 1 275 ? -34.647 9.814 -7.828 1.00 78.00 275 THR A C 1
ATOM 2094 O O . THR A 1 275 ? -35.284 8.822 -8.183 1.00 78.00 275 THR A O 1
ATOM 2097 N N . SER A 1 276 ? -35.120 11.043 -8.056 1.00 68.00 276 SER A N 1
ATOM 2098 C CA . SER A 1 276 ? -36.290 11.297 -8.908 1.00 68.00 276 SER A CA 1
ATOM 2099 C C . SER A 1 276 ? -36.056 10.935 -10.379 1.00 68.00 276 SER A C 1
ATOM 2101 O O . SER A 1 276 ? -37.024 10.571 -11.047 1.00 68.00 276 SER A O 1
ATOM 2103 N N . ALA A 1 277 ? -34.807 10.981 -10.865 1.00 68.81 277 ALA A N 1
ATOM 2104 C CA . ALA A 1 277 ? -34.455 10.619 -12.242 1.00 68.81 277 ALA A CA 1
ATOM 2105 C C . ALA A 1 277 ? -34.747 9.139 -12.548 1.00 68.81 277 ALA A C 1
ATOM 2107 O O . ALA A 1 277 ? -35.228 8.800 -13.626 1.00 68.81 277 ALA A O 1
ATOM 2108 N N . ASP A 1 278 ? -34.534 8.262 -11.563 1.00 78.12 278 ASP A N 1
ATOM 2109 C CA . ASP A 1 278 ? -34.678 6.809 -11.671 1.00 78.12 278 ASP A CA 1
ATOM 2110 C C . ASP A 1 278 ? -36.062 6.369 -12.163 1.00 78.12 278 ASP A C 1
ATOM 2112 O O . ASP A 1 278 ? -36.189 5.351 -12.837 1.00 78.12 278 ASP A O 1
ATOM 2116 N N . ARG A 1 279 ? -37.120 7.120 -11.816 1.00 72.56 279 ARG A N 1
ATOM 2117 C CA . ARG A 1 279 ? -38.516 6.749 -12.117 1.00 72.56 279 ARG A CA 1
ATOM 2118 C C . ARG A 1 279 ? -38.822 6.688 -13.613 1.00 72.56 279 ARG A C 1
ATOM 2120 O O . ARG A 1 279 ? -39.842 6.116 -13.987 1.00 72.56 279 ARG A O 1
ATOM 2127 N N . LYS A 1 280 ? -37.986 7.328 -14.431 1.00 70.25 280 LYS A N 1
ATOM 2128 C CA . LYS A 1 280 ? -38.135 7.441 -15.883 1.00 70.25 280 LYS A CA 1
ATOM 2129 C C . LYS A 1 280 ? -36.857 7.038 -16.628 1.00 70.25 280 LYS A C 1
ATOM 2131 O O . LYS A 1 280 ? -36.742 7.316 -17.812 1.00 70.25 280 LYS A O 1
ATOM 2136 N N . ALA A 1 281 ? -35.890 6.415 -15.965 1.00 87.81 281 ALA A N 1
ATOM 2137 C CA . ALA A 1 281 ? -34.696 5.918 -16.633 1.00 87.81 281 ALA A CA 1
ATOM 2138 C C . ALA A 1 281 ? -34.973 4.553 -17.281 1.00 87.81 281 ALA A C 1
ATOM 2140 O O . ALA A 1 281 ? -35.672 3.722 -16.702 1.00 87.81 281 ALA A O 1
ATOM 2141 N N . ASP A 1 282 ? -34.408 4.310 -18.462 1.00 93.62 282 ASP A N 1
ATOM 2142 C CA . ASP A 1 282 ? -34.373 2.979 -19.075 1.00 93.62 282 ASP A CA 1
ATOM 2143 C C . ASP A 1 282 ? -33.363 2.082 -18.341 1.00 93.62 282 ASP A C 1
ATOM 2145 O O . ASP A 1 282 ? -33.615 0.896 -18.137 1.00 93.62 282 ASP A O 1
ATOM 2149 N N . PHE A 1 283 ? -32.257 2.668 -17.866 1.00 94.12 283 PHE A N 1
ATOM 2150 C CA . PHE A 1 283 ? -31.197 1.971 -17.135 1.00 94.12 283 PHE A CA 1
ATOM 2151 C C . PHE A 1 283 ? -30.860 2.694 -15.825 1.00 94.12 283 PHE A C 1
ATOM 2153 O O . PHE A 1 283 ? -30.694 3.913 -15.805 1.00 94.12 283 PHE A O 1
ATOM 2160 N N . VAL A 1 284 ? -30.719 1.952 -14.722 1.00 92.94 284 VAL A N 1
ATOM 2161 C CA . VAL A 1 284 ? -30.315 2.502 -13.415 1.00 92.94 284 VAL A CA 1
ATOM 2162 C C . VAL A 1 284 ? -29.216 1.635 -12.813 1.00 92.94 284 VAL A C 1
ATOM 2164 O O . VAL A 1 284 ? -29.446 0.470 -12.482 1.00 92.94 284 VAL A O 1
ATOM 2167 N N . PHE A 1 285 ? -28.045 2.235 -12.628 1.00 92.56 285 PHE A N 1
ATOM 2168 C CA . PHE A 1 285 ? -26.869 1.632 -12.017 1.00 92.56 285 PHE A CA 1
ATOM 2169 C C . PHE A 1 285 ? -26.602 2.315 -10.675 1.00 92.56 285 PHE A C 1
ATOM 2171 O O . PHE A 1 285 ? -26.402 3.531 -10.611 1.00 92.56 285 PHE A O 1
ATOM 2178 N N . LEU A 1 286 ? -26.637 1.526 -9.597 1.00 90.75 286 LEU A N 1
ATOM 2179 C CA . LEU A 1 286 ? -26.407 2.009 -8.238 1.00 90.75 286 LEU A CA 1
ATOM 2180 C C . LEU A 1 286 ? -25.005 1.634 -7.759 1.00 90.75 286 LEU A C 1
ATOM 2182 O O . LEU A 1 286 ? -24.622 0.469 -7.845 1.00 90.75 286 LEU A O 1
ATOM 2186 N N . GLY A 1 287 ? -24.269 2.616 -7.241 1.00 85.75 287 GLY A N 1
ATOM 2187 C CA . GLY A 1 287 ? -22.912 2.446 -6.718 1.00 85.75 287 GLY A CA 1
ATOM 2188 C C . GLY A 1 287 ? -21.983 3.620 -7.057 1.00 85.75 287 GLY A C 1
ATOM 2189 O O . GLY A 1 287 ? -22.436 4.631 -7.602 1.00 85.75 287 GLY A O 1
ATOM 2190 N N . PRO A 1 288 ? -20.680 3.512 -6.737 1.00 85.19 288 PRO A N 1
ATOM 2191 C CA . PRO A 1 288 ? -19.671 4.491 -7.137 1.00 85.19 288 PRO A CA 1
ATOM 2192 C C . PRO A 1 288 ? -19.616 4.631 -8.663 1.00 85.19 288 PRO A C 1
ATOM 2194 O O . PRO A 1 288 ? -19.632 3.633 -9.391 1.00 85.19 288 PRO A O 1
ATOM 2197 N N . CYS A 1 289 ? -19.538 5.861 -9.173 1.00 87.56 289 CYS A N 1
ATOM 2198 C CA . CYS A 1 289 ? -19.436 6.109 -10.617 1.00 87.56 289 CYS A CA 1
ATOM 2199 C C . CYS A 1 289 ? -18.090 5.627 -11.190 1.00 87.56 289 CYS A C 1
ATOM 2201 O O . CYS A 1 289 ? -18.002 5.241 -12.351 1.00 87.56 289 CYS A O 1
ATOM 2203 N N . GLU A 1 290 ? -17.068 5.576 -10.340 1.00 85.75 290 GLU A N 1
ATOM 2204 C CA . GLU A 1 290 ? -15.723 5.065 -10.582 1.00 85.75 290 GLU A CA 1
ATOM 2205 C C . GLU A 1 290 ? -15.716 3.593 -11.005 1.00 85.75 290 GLU A C 1
ATOM 2207 O O . GLU A 1 290 ? -14.854 3.177 -11.774 1.00 85.75 290 GLU A O 1
ATOM 2212 N N . GLU A 1 291 ? -16.687 2.822 -10.518 1.00 84.50 291 GLU A N 1
ATOM 2213 C CA . GLU A 1 291 ? -16.861 1.404 -10.823 1.00 84.50 291 GLU A CA 1
ATOM 2214 C C . GLU A 1 291 ? -17.965 1.222 -11.867 1.00 84.50 291 GLU A C 1
ATOM 2216 O O . GLU A 1 291 ? -17.745 0.637 -12.927 1.00 84.50 291 GLU A O 1
ATOM 2221 N N . THR A 1 292 ? -19.153 1.773 -11.598 1.00 90.25 292 THR A N 1
ATOM 2222 C CA . THR A 1 292 ? -20.357 1.532 -12.406 1.00 90.25 292 THR A CA 1
ATOM 2223 C C . THR A 1 292 ? -20.265 2.113 -13.817 1.00 90.25 292 THR A C 1
ATOM 2225 O O . THR A 1 292 ? -20.664 1.434 -14.761 1.00 90.25 292 THR A O 1
ATOM 2228 N N . LEU A 1 293 ? -19.711 3.319 -13.999 1.00 90.31 293 LEU A N 1
ATOM 2229 C CA . LEU A 1 293 ? -19.602 3.953 -15.320 1.00 90.31 293 LEU A CA 1
ATOM 2230 C C . LEU A 1 293 ? -18.494 3.308 -16.169 1.00 90.31 293 LEU A C 1
ATOM 2232 O O . LEU A 1 293 ? -18.683 3.066 -17.359 1.00 90.31 293 LEU A O 1
ATOM 2236 N N . VAL A 1 294 ? -17.360 2.975 -15.542 1.00 85.94 294 VAL A N 1
ATOM 2237 C CA . VAL A 1 294 ? -16.237 2.268 -16.183 1.00 85.94 294 VAL A CA 1
ATOM 2238 C C . VAL A 1 294 ? -16.681 0.874 -16.638 1.00 85.94 294 VAL A C 1
ATOM 2240 O O . VAL A 1 294 ? -16.487 0.515 -17.802 1.00 85.94 294 VAL A O 1
ATOM 2243 N N . ALA A 1 295 ? -17.371 0.132 -15.763 1.00 86.50 295 ALA A N 1
ATOM 2244 C CA . ALA A 1 295 ? -17.973 -1.153 -16.101 1.00 86.50 295 ALA A CA 1
ATOM 2245 C C . ALA A 1 295 ? -19.007 -1.018 -17.226 1.00 86.50 295 ALA A C 1
ATOM 2247 O O . ALA A 1 295 ? -18.975 -1.803 -18.173 1.00 86.50 295 ALA A O 1
ATOM 2248 N N . ALA A 1 296 ? -19.890 -0.018 -17.182 1.00 89.69 296 ALA A N 1
ATOM 2249 C CA . ALA A 1 296 ? -20.903 0.182 -18.213 1.00 89.69 296 ALA A CA 1
ATOM 2250 C C . ALA A 1 296 ? -20.300 0.428 -19.603 1.00 89.69 296 ALA A C 1
ATOM 2252 O O . ALA A 1 296 ? -20.694 -0.242 -20.557 1.00 89.69 296 ALA A O 1
ATOM 2253 N N . PHE A 1 297 ? -19.277 1.280 -19.703 1.00 90.12 297 PHE A N 1
ATOM 2254 C CA . PHE A 1 297 ? -18.540 1.504 -20.950 1.00 90.12 297 PHE A CA 1
ATOM 2255 C C . PHE A 1 297 ? -17.664 0.316 -21.387 1.00 90.12 297 PHE A C 1
ATOM 2257 O O . PHE A 1 297 ? -17.111 0.348 -22.480 1.00 90.12 297 PHE A O 1
ATOM 2264 N N . GLY A 1 298 ? -17.530 -0.739 -20.575 1.00 80.25 298 GLY A N 1
ATOM 2265 C CA . GLY A 1 298 ? -16.698 -1.901 -20.909 1.00 80.25 298 GLY A CA 1
ATOM 2266 C C . GLY A 1 298 ? -15.197 -1.594 -20.936 1.00 80.25 298 GLY A C 1
ATOM 2267 O O . GLY A 1 298 ? -14.431 -2.354 -21.526 1.00 80.25 298 GLY A O 1
ATOM 2268 N N . LEU A 1 299 ? -14.784 -0.491 -20.305 1.00 76.44 299 LEU A N 1
ATOM 2269 C CA . LEU A 1 299 ? -13.386 -0.100 -20.162 1.00 76.44 299 LEU A CA 1
ATOM 2270 C C . LEU A 1 299 ? -12.728 -0.959 -19.084 1.00 76.44 299 LEU A C 1
ATOM 2272 O O . LEU A 1 299 ? -13.264 -1.106 -17.985 1.00 76.44 299 LEU A O 1
ATOM 2276 N N . ASN A 1 300 ? -11.537 -1.478 -19.365 1.00 58.88 300 ASN A N 1
ATOM 2277 C CA . ASN A 1 300 ? -10.707 -2.093 -18.340 1.00 58.88 300 ASN A CA 1
ATOM 2278 C C . ASN A 1 300 ? -9.724 -1.044 -17.802 1.00 58.88 300 ASN A C 1
ATOM 2280 O O . ASN A 1 300 ? -9.264 -0.163 -18.524 1.00 58.88 300 ASN A O 1
ATOM 2284 N N . VAL A 1 301 ? -9.339 -1.156 -16.529 1.00 44.41 301 VAL A N 1
ATOM 2285 C CA . VAL A 1 301 ? -8.387 -0.223 -15.889 1.00 44.41 301 VAL A CA 1
ATOM 2286 C C . VAL A 1 301 ? -7.057 -0.021 -16.668 1.00 44.41 301 VAL A C 1
ATOM 2288 O O . VAL A 1 301 ? -6.526 1.089 -16.605 1.00 44.41 301 VAL A O 1
ATOM 2291 N N . PRO A 1 302 ? -6.522 -0.988 -17.454 1.00 44.38 302 PRO A N 1
ATOM 2292 C CA . PRO A 1 302 ? -5.351 -0.761 -18.313 1.00 44.38 302 PRO A CA 1
ATOM 2293 C C . PRO A 1 302 ? -5.548 0.216 -19.489 1.00 44.38 302 PRO A C 1
ATOM 2295 O O . PRO A 1 302 ? -4.551 0.695 -20.029 1.00 44.38 302 PRO A O 1
ATOM 2298 N N . ASP A 1 303 ? -6.782 0.533 -19.899 1.00 35.81 303 ASP A N 1
ATOM 2299 C CA . ASP A 1 303 ? -7.048 1.337 -21.107 1.00 35.81 303 ASP A CA 1
ATOM 2300 C C . ASP A 1 303 ? -6.675 2.830 -20.948 1.00 35.81 303 ASP A C 1
ATOM 2302 O O . ASP A 1 303 ? -6.500 3.546 -21.934 1.00 35.81 303 ASP A O 1
ATOM 2306 N N . PHE A 1 304 ? -6.472 3.306 -19.714 1.00 40.75 304 PHE A N 1
ATOM 2307 C CA . PHE A 1 304 ? -6.166 4.712 -19.398 1.00 40.75 304 PHE A CA 1
ATOM 2308 C C . PHE A 1 304 ? -4.709 5.149 -19.642 1.00 40.75 304 PHE A C 1
ATOM 2310 O O . PHE A 1 304 ? -4.354 6.288 -19.340 1.00 40.75 304 PHE A O 1
ATOM 2317 N N . LEU A 1 305 ? -3.856 4.269 -20.175 1.00 34.41 305 LEU A N 1
ATOM 2318 C CA . LEU A 1 305 ? -2.423 4.518 -20.400 1.00 34.41 305 LEU A CA 1
ATOM 2319 C C . LEU A 1 305 ? -2.049 4.835 -21.861 1.00 34.41 305 LEU A C 1
ATOM 2321 O O . LEU A 1 305 ? -0.867 4.978 -22.169 1.00 34.41 305 LEU A O 1
ATOM 2325 N N . ILE A 1 306 ? -3.031 4.971 -22.762 1.00 28.73 306 ILE A N 1
ATOM 2326 C CA . ILE A 1 306 ? -2.806 5.267 -24.186 1.00 28.73 306 ILE A CA 1
ATOM 2327 C C . ILE A 1 306 ? -3.401 6.633 -24.557 1.00 28.73 306 ILE A C 1
ATOM 2329 O O . ILE A 1 306 ? -4.506 6.699 -25.078 1.00 28.73 306 ILE A O 1
ATOM 2333 N N . ILE A 1 307 ? -2.640 7.702 -24.295 1.00 27.25 307 ILE A N 1
ATOM 2334 C CA . ILE A 1 307 ? -2.530 8.975 -25.046 1.00 27.25 307 ILE A CA 1
ATOM 2335 C C . ILE A 1 307 ? -1.354 9.737 -24.399 1.00 27.25 307 ILE A C 1
ATOM 2337 O O . ILE A 1 307 ? -1.366 9.936 -23.187 1.00 27.25 307 ILE A O 1
ATOM 2341 N N . SER A 1 308 ? -0.365 10.151 -25.210 1.00 26.09 308 SER A N 1
ATOM 2342 C CA . SER A 1 308 ? 0.848 10.951 -24.886 1.00 26.09 308 SER A CA 1
ATOM 2343 C C . SER A 1 308 ? 2.198 10.229 -25.066 1.00 26.09 308 SER A C 1
ATOM 2345 O O . SER A 1 308 ? 2.872 9.877 -24.099 1.00 26.09 308 SER A O 1
ATOM 2347 N N . THR A 1 309 ? 2.655 10.066 -26.318 1.00 24.89 309 THR A N 1
ATOM 2348 C CA . THR A 1 309 ? 4.090 10.187 -26.677 1.00 24.89 309 THR A CA 1
ATOM 2349 C C . THR A 1 309 ? 4.265 10.401 -28.189 1.00 24.89 309 THR A C 1
ATOM 2351 O O . THR A 1 309 ? 3.845 9.555 -28.974 1.00 24.89 309 THR A O 1
ATOM 2354 N N . PHE A 1 310 ? 4.942 11.474 -28.614 1.00 20.38 310 PHE A N 1
ATOM 2355 C CA . PHE A 1 310 ? 5.481 11.625 -29.978 1.00 20.38 310 PHE A CA 1
ATOM 2356 C C . PHE A 1 310 ? 6.724 12.540 -29.962 1.00 20.38 310 PHE A C 1
ATOM 2358 O O . PHE A 1 310 ? 6.725 13.532 -29.238 1.00 20.38 310 PHE A O 1
ATOM 2365 N N . CYS A 1 311 ? 7.735 12.225 -30.793 1.00 21.05 311 CYS A N 1
ATOM 2366 C CA . CYS A 1 311 ? 9.027 12.938 -30.973 1.00 21.05 311 CYS A CA 1
ATOM 2367 C C . CYS A 1 311 ? 10.020 12.910 -29.769 1.00 21.05 311 CYS A C 1
ATOM 2369 O O . CYS A 1 311 ? 9.605 12.955 -28.621 1.00 21.05 311 CYS A O 1
ATOM 2371 N N . LEU A 1 312 ? 11.359 12.847 -29.934 1.00 22.62 312 LEU A N 1
ATOM 2372 C CA . LEU A 1 312 ? 12.222 12.745 -31.137 1.00 22.62 312 LEU A CA 1
ATOM 2373 C C . LEU A 1 312 ? 13.644 12.220 -30.771 1.00 22.62 312 LEU A C 1
ATOM 2375 O O . LEU A 1 312 ? 14.231 12.685 -29.808 1.00 22.62 312 LEU A O 1
ATOM 2379 N N . CYS A 1 313 ? 14.262 11.311 -31.539 1.00 21.20 313 CYS A N 1
ATOM 2380 C CA . CYS A 1 313 ? 15.703 10.971 -31.396 1.00 21.20 313 CYS A CA 1
ATOM 2381 C C . CYS A 1 313 ? 16.625 12.157 -31.825 1.00 21.20 313 CYS A C 1
ATOM 2383 O O . CYS A 1 313 ? 16.180 12.986 -32.608 1.00 21.20 313 CYS A O 1
ATOM 2385 N N . MET A 1 314 ? 17.901 12.324 -31.414 1.00 23.03 314 MET A N 1
ATOM 2386 C CA . MET A 1 314 ? 19.082 11.469 -31.697 1.00 23.03 314 MET A CA 1
ATOM 2387 C C . MET A 1 314 ? 20.418 12.001 -31.079 1.00 23.03 314 MET A C 1
ATOM 2389 O O . MET A 1 314 ? 20.463 13.127 -30.601 1.00 23.03 314 MET A O 1
ATOM 2393 N N . ALA A 1 315 ? 21.500 11.206 -31.248 1.00 23.14 315 ALA A N 1
ATOM 2394 C CA . ALA A 1 315 ? 22.956 11.465 -31.063 1.00 23.14 315 ALA A CA 1
ATOM 2395 C C . ALA A 1 315 ? 23.530 11.396 -29.613 1.00 23.14 315 ALA A C 1
ATOM 2397 O O . ALA A 1 315 ? 23.087 12.150 -28.760 1.00 23.14 315 ALA A O 1
ATOM 2398 N N . SER A 1 316 ? 24.436 10.488 -29.173 1.00 27.94 316 SER A N 1
ATOM 2399 C CA . SER A 1 316 ? 25.662 9.815 -29.716 1.00 27.94 316 SER A CA 1
ATOM 2400 C C . SER A 1 316 ? 26.953 10.661 -29.540 1.00 27.94 316 SER A C 1
ATOM 2402 O O . SER A 1 316 ? 26.910 11.827 -29.907 1.00 27.94 316 SER A O 1
ATOM 2404 N N . SER A 1 317 ? 28.126 10.207 -29.040 1.00 25.27 317 SER A N 1
ATOM 2405 C CA . SER A 1 317 ? 28.723 8.849 -28.914 1.00 25.27 317 SER A CA 1
ATOM 2406 C C . SER A 1 317 ? 29.934 8.777 -27.938 1.00 25.27 317 SER A C 1
ATOM 2408 O O . SER A 1 317 ? 30.663 9.757 -27.852 1.00 25.27 317 SER A O 1
ATOM 2410 N N . SER A 1 318 ? 30.266 7.569 -27.424 1.00 23.64 318 SER A N 1
ATOM 2411 C CA . SER A 1 318 ? 31.639 7.008 -27.155 1.00 23.64 318 SER A CA 1
ATOM 2412 C C . SER A 1 318 ? 32.595 7.706 -26.134 1.00 23.64 318 SER A C 1
ATOM 2414 O O . SER A 1 318 ? 32.610 8.920 -26.047 1.00 23.64 318 SER A O 1
ATOM 2416 N N . VAL A 1 319 ? 33.442 7.036 -25.321 1.00 21.97 319 VAL A N 1
ATOM 2417 C CA . VAL A 1 319 ? 34.601 6.166 -25.676 1.00 21.97 319 VAL A CA 1
ATOM 2418 C C . VAL A 1 319 ? 35.165 5.382 -24.447 1.00 21.97 319 VAL A C 1
ATOM 2420 O O . VAL A 1 319 ? 35.477 5.983 -23.430 1.00 21.97 319 VAL A O 1
ATOM 2423 N N . VAL A 1 320 ? 35.388 4.066 -24.628 1.00 22.23 320 VAL A N 1
ATOM 2424 C CA . VAL A 1 320 ? 36.462 3.157 -24.108 1.00 22.23 320 VAL A CA 1
ATOM 2425 C C . VAL A 1 320 ? 36.696 2.851 -22.599 1.00 22.23 320 VAL A C 1
ATOM 2427 O O . VAL A 1 320 ? 36.899 3.693 -21.736 1.00 22.23 320 VAL A O 1
ATOM 2430 N N . SER A 1 321 ? 36.802 1.534 -22.384 1.00 22.39 321 SER A N 1
ATOM 2431 C CA . SER A 1 321 ? 37.151 0.672 -21.238 1.00 22.39 321 SER A CA 1
ATOM 2432 C C . SER A 1 321 ? 38.569 0.743 -20.633 1.00 22.39 321 SER A C 1
ATOM 2434 O O . SER A 1 321 ? 39.528 0.979 -21.364 1.00 22.39 321 SER A O 1
ATOM 2436 N N . ASN A 1 322 ? 38.711 0.294 -19.368 1.00 22.62 322 ASN A N 1
ATOM 2437 C CA . ASN A 1 322 ? 39.536 -0.850 -18.863 1.00 22.62 322 ASN A CA 1
ATOM 2438 C C . ASN A 1 322 ? 39.726 -0.715 -17.325 1.00 22.62 322 ASN A C 1
ATOM 2440 O O . ASN A 1 322 ? 39.867 0.398 -16.842 1.00 22.62 322 ASN A O 1
ATOM 2444 N N . GLY A 1 323 ? 39.556 -1.752 -16.483 1.00 22.72 323 GLY A N 1
ATOM 2445 C CA . GLY A 1 323 ? 40.584 -2.751 -16.103 1.00 22.72 323 GLY A CA 1
ATOM 2446 C C . GLY A 1 323 ? 41.594 -2.165 -15.080 1.00 22.72 323 GLY A C 1
ATOM 2447 O O . GLY A 1 323 ? 42.112 -1.092 -15.334 1.00 22.72 323 GLY A O 1
ATOM 2448 N N . VAL A 1 324 ? 41.973 -2.762 -13.936 1.00 23.61 324 VAL A N 1
ATOM 2449 C CA . VAL A 1 324 ? 42.373 -4.163 -13.665 1.00 23.61 324 VAL A CA 1
ATOM 2450 C C . VAL A 1 324 ? 42.588 -4.407 -12.136 1.00 23.61 324 VAL A C 1
ATOM 2452 O O . VAL A 1 324 ? 43.029 -3.509 -11.434 1.00 23.61 324 VAL A O 1
ATOM 2455 N N . ALA A 1 325 ? 42.350 -5.653 -11.682 1.00 21.94 325 ALA A N 1
ATOM 2456 C CA . ALA A 1 325 ? 42.893 -6.415 -10.521 1.00 21.94 325 ALA A CA 1
ATOM 2457 C C . ALA A 1 325 ? 42.949 -5.900 -9.051 1.00 21.94 325 ALA A C 1
ATOM 2459 O O . ALA A 1 325 ? 43.366 -4.798 -8.719 1.00 21.94 325 ALA A O 1
ATOM 2460 N N . ARG A 1 326 ? 42.678 -6.865 -8.150 1.00 27.59 326 ARG A N 1
ATOM 2461 C CA . ARG A 1 326 ? 43.025 -6.911 -6.711 1.00 27.59 326 ARG A CA 1
ATOM 2462 C C . ARG A 1 326 ? 44.486 -7.364 -6.494 1.00 27.59 326 ARG A C 1
ATOM 2464 O O . ARG A 1 326 ? 45.026 -8.047 -7.365 1.00 27.59 326 ARG A O 1
ATOM 2471 N N . PRO A 1 327 ? 45.042 -7.192 -5.278 1.00 25.72 327 PRO A N 1
ATOM 2472 C CA . PRO A 1 327 ? 45.942 -8.209 -4.717 1.00 25.72 327 PRO A CA 1
ATOM 2473 C C . PRO A 1 327 ? 45.613 -8.656 -3.272 1.00 25.72 327 PRO A C 1
ATOM 2475 O O . PRO A 1 327 ? 44.849 -8.028 -2.546 1.00 25.72 327 PRO A O 1
ATOM 2478 N N . ASN A 1 328 ? 46.201 -9.797 -2.892 1.00 23.05 328 ASN A N 1
ATOM 2479 C CA . ASN A 1 328 ? 45.979 -10.560 -1.651 1.00 23.05 328 ASN A CA 1
ATOM 2480 C C . ASN A 1 328 ? 46.874 -10.101 -0.476 1.00 23.05 328 ASN A C 1
ATOM 2482 O O . ASN A 1 328 ? 47.920 -9.504 -0.719 1.00 23.05 328 ASN A O 1
ATOM 2486 N N . GLY A 1 329 ? 46.568 -10.501 0.775 1.00 24.88 329 GLY A N 1
ATOM 2487 C CA . GLY A 1 329 ? 47.513 -10.299 1.894 1.00 24.88 329 GLY A CA 1
ATOM 2488 C C . GLY A 1 329 ? 47.097 -10.725 3.315 1.00 24.88 329 GLY A C 1
ATOM 2489 O O . GLY A 1 329 ? 46.989 -9.880 4.190 1.00 24.88 329 GLY A O 1
ATOM 2490 N N . THR A 1 330 ? 46.901 -12.030 3.544 1.00 25.38 330 THR A N 1
ATOM 2491 C CA . THR A 1 330 ? 47.158 -12.793 4.804 1.00 25.38 330 THR A CA 1
ATOM 2492 C C . THR A 1 330 ? 47.559 -12.011 6.084 1.00 25.38 330 THR A C 1
ATOM 2494 O O . THR A 1 330 ? 48.621 -11.399 6.118 1.00 25.38 330 THR A O 1
ATOM 2497 N N . ALA A 1 331 ? 46.780 -11.998 7.174 1.00 26.20 331 ALA A N 1
ATOM 2498 C CA . ALA A 1 331 ? 46.483 -13.090 8.129 1.00 26.20 331 ALA A CA 1
ATOM 2499 C C . ALA A 1 331 ? 47.588 -13.428 9.163 1.00 26.20 331 ALA A C 1
ATOM 2501 O O . ALA A 1 331 ? 48.594 -14.041 8.815 1.00 26.20 331 ALA A O 1
ATOM 2502 N N . ASN A 1 332 ? 47.318 -13.172 10.457 1.00 25.34 332 ASN A N 1
ATOM 2503 C CA . ASN A 1 332 ? 47.238 -14.214 11.504 1.00 25.34 332 ASN A CA 1
ATOM 2504 C C . ASN A 1 332 ? 46.930 -13.641 12.903 1.00 25.34 332 ASN A C 1
ATOM 2506 O O . ASN A 1 332 ? 47.655 -12.790 13.406 1.00 25.34 332 ASN A O 1
ATOM 2510 N N . GLY A 1 333 ? 45.919 -14.200 13.576 1.00 23.11 333 GLY A N 1
ATOM 2511 C CA . GLY A 1 333 ? 45.631 -13.935 14.987 1.00 23.11 333 GLY A CA 1
ATOM 2512 C C . GLY A 1 333 ? 44.475 -14.794 15.511 1.00 23.11 333 GLY A C 1
ATOM 2513 O O . GLY A 1 333 ? 43.390 -14.772 14.951 1.00 23.11 333 GLY A O 1
ATOM 2514 N N . VAL A 1 334 ? 44.716 -15.538 16.595 1.00 26.53 334 VAL A N 1
ATOM 2515 C CA . VAL A 1 334 ? 43.700 -16.227 17.425 1.00 26.53 334 VAL A CA 1
ATOM 2516 C C . VAL A 1 334 ? 42.902 -17.372 16.756 1.00 26.53 334 VAL A C 1
ATOM 2518 O O . VAL A 1 334 ? 41.674 -17.389 16.691 1.00 26.53 334 VAL A O 1
ATOM 2521 N N . ARG A 1 335 ? 43.605 -18.462 16.414 1.00 29.17 335 ARG A N 1
ATOM 2522 C CA . ARG A 1 335 ? 43.008 -19.810 16.518 1.00 29.17 335 ARG A CA 1
ATOM 2523 C C . ARG A 1 335 ? 42.708 -20.103 17.995 1.00 29.17 335 ARG A C 1
ATOM 2525 O O . ARG A 1 335 ? 43.669 -20.200 18.749 1.00 29.17 335 ARG A O 1
ATOM 2532 N N . THR A 1 336 ? 41.446 -20.321 18.384 1.00 27.98 336 THR A N 1
ATOM 2533 C CA . THR A 1 336 ? 41.043 -21.226 19.505 1.00 27.98 336 THR A CA 1
ATOM 2534 C C . THR A 1 336 ? 39.539 -21.577 19.496 1.00 27.98 336 THR A C 1
ATOM 2536 O O . THR A 1 336 ? 39.186 -22.628 20.017 1.00 27.98 336 THR A O 1
ATOM 2539 N N . LEU A 1 337 ? 38.654 -20.827 18.814 1.00 27.69 337 LEU A N 1
ATOM 2540 C CA . LEU A 1 337 ? 37.214 -21.171 18.720 1.00 27.69 337 LEU A CA 1
ATOM 2541 C C . LEU A 1 337 ? 36.770 -21.923 17.439 1.00 27.69 337 LEU A C 1
ATOM 2543 O O . LEU A 1 337 ? 35.581 -22.088 17.189 1.00 27.69 337 LEU A O 1
ATOM 2547 N N . LEU A 1 338 ? 37.709 -22.422 16.625 1.00 27.05 338 LEU A N 1
ATOM 2548 C CA . LEU A 1 338 ? 37.423 -23.109 15.353 1.00 27.05 338 LEU A CA 1
ATOM 2549 C C . LEU A 1 338 ? 37.717 -24.614 15.424 1.00 27.05 338 LEU A C 1
ATOM 2551 O O . LEU A 1 338 ? 38.706 -25.100 14.872 1.00 27.05 338 LEU A O 1
ATOM 2555 N N . ARG A 1 339 ? 36.834 -25.367 16.095 1.00 24.78 339 ARG A N 1
ATOM 2556 C CA . ARG A 1 339 ? 36.810 -26.843 16.009 1.00 24.78 339 ARG A CA 1
ATOM 2557 C C . ARG A 1 339 ? 35.429 -27.475 15.788 1.00 24.78 339 ARG A C 1
ATOM 2559 O O . ARG A 1 339 ? 35.344 -28.695 15.744 1.00 24.78 339 ARG A O 1
ATOM 2566 N N . LEU A 1 340 ? 34.393 -26.656 15.574 1.00 29.97 340 LEU A N 1
ATOM 2567 C CA . LEU A 1 340 ? 33.058 -27.085 15.123 1.00 29.97 340 LEU A CA 1
ATOM 2568 C C . LEU A 1 340 ? 32.663 -26.550 13.731 1.00 29.97 340 LEU A C 1
ATOM 2570 O O . LEU A 1 340 ? 31.691 -27.026 13.163 1.00 29.97 340 LEU A O 1
ATOM 2574 N N . VAL A 1 341 ? 33.446 -25.643 13.129 1.00 33.66 341 VAL A N 1
ATOM 2575 C CA . VAL A 1 341 ? 33.236 -25.162 11.745 1.00 33.66 341 VAL A CA 1
ATOM 2576 C C . VAL A 1 341 ? 34.320 -25.719 10.818 1.00 33.66 341 VAL A C 1
ATOM 2578 O O . VAL A 1 341 ? 35.186 -25.015 10.304 1.00 33.66 341 VAL A O 1
ATOM 2581 N N . LYS A 1 342 ? 34.283 -27.043 10.664 1.00 28.36 342 LYS A N 1
ATOM 2582 C CA . LYS A 1 342 ? 34.841 -27.785 9.525 1.00 28.36 342 LYS A CA 1
ATOM 2583 C C . LYS A 1 342 ? 33.914 -28.956 9.196 1.00 28.36 342 LYS A C 1
ATOM 2585 O O . LYS A 1 342 ? 34.318 -30.114 9.217 1.00 28.36 342 LYS A O 1
ATOM 2590 N N . GLN A 1 343 ? 32.662 -28.634 8.887 1.00 33.50 343 GLN A N 1
ATOM 2591 C CA . GLN A 1 343 ? 31.991 -29.406 7.853 1.00 33.50 343 GLN A CA 1
ATOM 2592 C C . GLN A 1 343 ? 32.608 -28.977 6.522 1.00 33.50 343 GLN A C 1
ATOM 2594 O O . GLN A 1 343 ? 32.705 -27.786 6.223 1.00 33.50 343 GLN A O 1
ATOM 2599 N N . GLU A 1 344 ? 33.076 -29.956 5.756 1.00 33.28 344 GLU A N 1
ATOM 2600 C CA . GLU A 1 344 ? 33.211 -29.799 4.312 1.00 33.28 344 GLU A CA 1
ATOM 2601 C C . GLU A 1 344 ? 31.848 -29.349 3.773 1.00 33.28 344 GLU A C 1
ATOM 2603 O O . GLU A 1 344 ? 30.815 -29.778 4.291 1.00 33.28 344 GLU A O 1
ATOM 2608 N N . THR A 1 345 ? 31.830 -28.459 2.781 1.00 39.66 345 THR A N 1
ATOM 2609 C CA . THR A 1 345 ? 30.588 -27.923 2.212 1.00 39.66 345 THR A CA 1
ATOM 2610 C C . THR A 1 345 ? 29.813 -29.037 1.515 1.00 39.66 345 THR A C 1
ATOM 2612 O O . THR A 1 345 ? 29.971 -29.259 0.312 1.00 39.66 345 THR A O 1
ATOM 2615 N N . ALA A 1 346 ? 28.980 -29.750 2.273 1.00 46.94 346 ALA A N 1
ATOM 2616 C CA . ALA A 1 346 ? 27.952 -30.611 1.725 1.00 46.94 346 ALA A CA 1
ATOM 2617 C C . ALA A 1 346 ? 27.069 -29.734 0.835 1.00 46.94 346 ALA A C 1
ATOM 2619 O O . ALA A 1 346 ? 26.510 -28.740 1.299 1.00 46.94 346 ALA A O 1
ATOM 2620 N N . SER A 1 347 ? 26.996 -30.064 -0.453 1.00 63.66 347 SER A N 1
ATOM 2621 C CA . SER A 1 347 ? 26.211 -29.302 -1.420 1.00 63.66 347 SER A CA 1
ATOM 2622 C C . SER A 1 347 ? 24.759 -29.231 -0.954 1.00 63.66 347 SER A C 1
ATOM 2624 O O . SER A 1 347 ? 24.098 -30.270 -0.851 1.00 63.66 347 SER A O 1
ATOM 2626 N N . VAL A 1 348 ? 24.279 -28.021 -0.666 1.00 80.12 348 VAL A N 1
ATOM 2627 C CA . VAL A 1 348 ? 22.918 -27.783 -0.179 1.00 80.12 348 VAL A CA 1
ATOM 2628 C C . VAL A 1 348 ? 21.919 -28.379 -1.173 1.00 80.12 348 VAL A C 1
ATOM 2630 O O . VAL A 1 348 ? 22.009 -28.141 -2.379 1.00 80.12 348 VAL A O 1
ATOM 2633 N N . ARG A 1 349 ? 20.969 -29.190 -0.689 1.00 90.06 349 ARG A N 1
ATOM 2634 C CA . ARG A 1 349 ? 20.004 -29.868 -1.563 1.00 90.06 349 ARG A CA 1
ATOM 2635 C C . ARG A 1 349 ? 18.942 -28.876 -2.041 1.00 90.06 349 ARG A C 1
ATOM 2637 O O . ARG A 1 349 ? 17.934 -28.668 -1.370 1.00 90.06 349 ARG A O 1
ATOM 2644 N N . VAL A 1 350 ? 19.160 -28.296 -3.213 1.00 92.81 350 VAL A N 1
ATOM 2645 C CA . VAL A 1 350 ? 18.179 -27.451 -3.905 1.00 92.81 350 VAL A CA 1
ATOM 2646 C C . VAL A 1 350 ? 17.007 -28.306 -4.402 1.00 92.81 350 VAL A C 1
ATOM 2648 O O . VAL A 1 350 ? 17.215 -29.387 -4.961 1.00 92.81 350 VAL A O 1
ATOM 2651 N N . LEU A 1 351 ? 15.771 -27.847 -4.188 1.00 93.88 351 LEU A N 1
ATOM 2652 C CA . LEU A 1 351 ? 14.582 -28.459 -4.788 1.00 93.88 351 LEU A CA 1
ATOM 2653 C C . LEU A 1 351 ? 14.553 -28.254 -6.319 1.00 93.88 351 LEU A C 1
ATOM 2655 O O . LEU A 1 351 ? 14.844 -27.150 -6.785 1.00 93.88 351 LEU A O 1
ATOM 2659 N N . PRO A 1 352 ? 14.187 -29.280 -7.109 1.00 94.12 352 PRO A N 1
ATOM 2660 C CA . PRO A 1 352 ? 14.174 -29.198 -8.568 1.00 94.12 352 PRO A CA 1
ATOM 2661 C C . PRO A 1 352 ? 13.013 -28.324 -9.074 1.00 94.12 352 PRO A C 1
ATOM 2663 O O . PRO A 1 352 ? 12.021 -28.132 -8.371 1.00 94.12 352 PRO A O 1
ATOM 2666 N N . ALA A 1 353 ? 13.113 -27.798 -10.298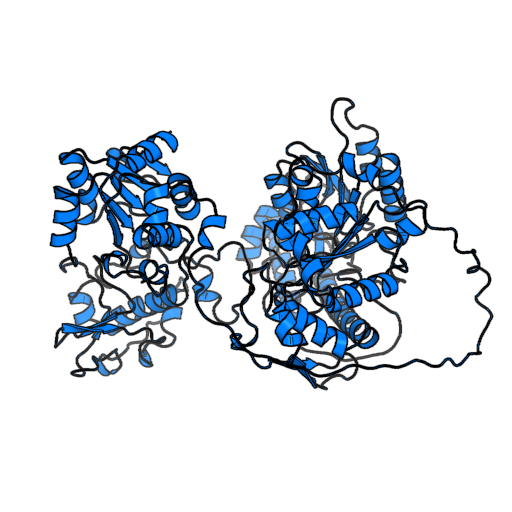 1.00 93.88 353 ALA A N 1
ATOM 2667 C CA . ALA A 1 353 ? 12.139 -26.843 -10.839 1.00 93.88 353 ALA A CA 1
ATOM 2668 C C . ALA A 1 353 ? 10.709 -27.416 -10.921 1.00 93.88 353 ALA A C 1
ATOM 2670 O O . ALA A 1 353 ? 9.730 -26.708 -10.682 1.00 93.88 353 ALA A O 1
ATOM 2671 N N . GLU A 1 354 ? 10.594 -28.715 -11.189 1.00 95.00 354 GLU A N 1
ATOM 2672 C CA . GLU A 1 354 ? 9.342 -29.463 -11.308 1.00 95.00 354 GLU A CA 1
ATOM 2673 C C . GLU A 1 354 ? 8.551 -29.503 -9.988 1.00 95.00 354 GLU A C 1
ATOM 2675 O O . GLU A 1 354 ? 7.323 -29.590 -10.007 1.00 95.00 354 GLU A O 1
ATOM 2680 N N . TYR A 1 355 ? 9.224 -29.378 -8.835 1.00 95.19 355 TYR A N 1
ATOM 2681 C CA . TYR A 1 355 ? 8.567 -29.321 -7.522 1.00 95.19 355 TYR A CA 1
ATOM 2682 C C . TYR A 1 355 ? 7.589 -28.142 -7.419 1.00 95.19 355 TYR A C 1
ATOM 2684 O O . TYR A 1 355 ? 6.554 -28.254 -6.763 1.00 95.19 355 TYR A O 1
ATOM 2692 N N . TYR A 1 356 ? 7.877 -27.025 -8.095 1.00 96.56 356 TYR A N 1
ATOM 2693 C CA . TYR A 1 356 ? 7.059 -25.811 -8.035 1.00 96.56 356 TYR A CA 1
ATOM 2694 C C . TYR A 1 356 ? 5.807 -25.870 -8.920 1.00 96.56 356 TYR A C 1
ATOM 2696 O O . TYR A 1 356 ? 4.873 -25.098 -8.706 1.00 96.56 356 TYR A O 1
ATOM 2704 N N . THR A 1 357 ? 5.727 -26.799 -9.880 1.00 93.00 357 THR A N 1
ATOM 2705 C CA . THR A 1 357 ? 4.615 -26.881 -10.845 1.00 93.00 357 THR A CA 1
ATOM 2706 C C . THR A 1 357 ? 3.254 -27.130 -10.180 1.00 93.00 357 THR A C 1
ATOM 2708 O O . THR A 1 357 ? 2.233 -26.639 -10.669 1.00 93.00 357 THR A O 1
ATOM 2711 N N . GLN A 1 358 ? 3.235 -27.843 -9.047 1.00 92.75 358 GLN A N 1
ATOM 2712 C CA . GLN A 1 358 ? 2.029 -28.070 -8.236 1.00 92.75 358 GLN A CA 1
ATOM 2713 C C . GLN A 1 358 ? 1.563 -26.813 -7.479 1.00 92.75 358 GLN A C 1
ATOM 2715 O O . GLN A 1 358 ? 0.371 -26.655 -7.218 1.00 92.75 358 GLN A O 1
ATOM 2720 N N . PHE A 1 359 ? 2.493 -25.911 -7.151 1.00 96.00 359 PHE A N 1
ATOM 2721 C CA . PHE A 1 359 ? 2.215 -24.699 -6.386 1.00 96.00 359 PHE A CA 1
ATOM 2722 C C . PHE A 1 359 ? 1.779 -23.534 -7.263 1.00 96.00 359 PHE A C 1
ATOM 2724 O O . PHE A 1 359 ? 0.996 -22.720 -6.799 1.00 96.00 359 PHE A O 1
ATOM 2731 N N . LEU A 1 360 ? 2.254 -23.442 -8.508 1.00 97.75 360 LEU A N 1
ATOM 2732 C CA . LEU A 1 360 ? 1.895 -22.335 -9.397 1.00 97.75 360 LEU A CA 1
ATOM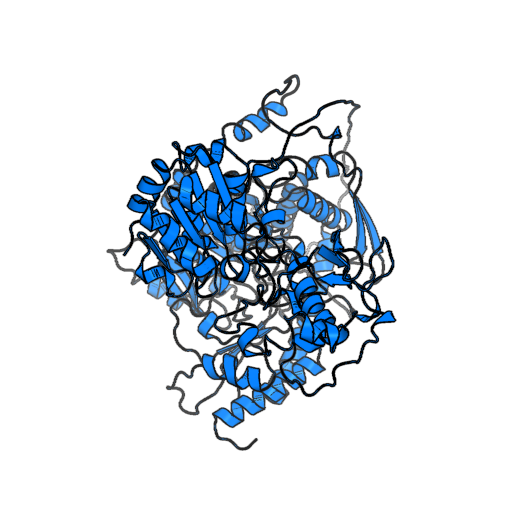 2733 C C . LEU A 1 360 ? 0.381 -22.289 -9.668 1.00 97.75 360 LEU A C 1
ATOM 2735 O O . LEU A 1 360 ? -0.230 -23.306 -10.011 1.00 97.75 360 LEU A O 1
ATOM 2739 N N . SER A 1 361 ? -0.211 -21.099 -9.555 1.00 98.00 361 SER A N 1
ATOM 2740 C CA . SER A 1 361 ? -1.602 -20.832 -9.934 1.00 98.00 361 SER A CA 1
ATOM 2741 C C . SER A 1 361 ? -1.805 -20.997 -11.443 1.00 98.00 361 SER A C 1
ATOM 2743 O O . SER A 1 361 ? -0.854 -20.956 -12.232 1.00 98.00 361 SER A O 1
ATOM 2745 N N . ASP A 1 362 ? -3.050 -21.158 -11.873 1.00 97.31 362 ASP A N 1
ATOM 2746 C CA . ASP A 1 362 ? -3.370 -21.292 -13.297 1.00 97.31 362 ASP A CA 1
ATOM 2747 C C . ASP A 1 362 ? -3.108 -19.966 -14.022 1.00 97.31 362 ASP A C 1
ATOM 2749 O O . ASP A 1 362 ? -2.451 -19.943 -15.061 1.00 97.31 362 ASP A O 1
ATOM 2753 N N . SER A 1 363 ? -3.413 -18.839 -13.368 1.00 95.25 363 SER A N 1
ATOM 2754 C CA . SER A 1 363 ? -2.999 -17.506 -13.821 1.00 95.25 363 SER A CA 1
ATOM 2755 C C . SER A 1 363 ? -1.472 -17.361 -13.954 1.00 95.25 363 SER A C 1
ATOM 2757 O O . SER A 1 363 ? -0.990 -16.679 -14.857 1.00 95.25 363 SER A O 1
ATOM 2759 N N . ALA A 1 364 ? -0.663 -17.982 -13.087 1.00 96.69 364 ALA A N 1
ATOM 2760 C CA . ALA A 1 364 ? 0.796 -17.982 -13.239 1.00 96.69 364 ALA A CA 1
ATOM 2761 C C . ALA A 1 364 ? 1.256 -18.806 -14.449 1.00 96.69 364 ALA A C 1
ATOM 2763 O O . ALA A 1 364 ? 2.131 -18.357 -15.187 1.00 96.69 364 ALA A O 1
ATOM 2764 N N . LYS A 1 365 ? 0.640 -19.972 -14.678 1.00 95.69 365 LYS A N 1
ATOM 2765 C CA . LYS A 1 365 ? 0.925 -20.858 -15.820 1.00 95.69 365 LYS A CA 1
ATOM 2766 C C . LYS A 1 365 ? 0.505 -20.245 -17.163 1.00 95.69 365 LYS A C 1
ATOM 2768 O O . LYS A 1 365 ? 1.157 -20.488 -18.175 1.00 95.69 365 LYS A O 1
ATOM 2773 N N . GLU A 1 366 ? -0.557 -19.442 -17.181 1.00 94.81 366 GLU A N 1
ATOM 2774 C CA . GLU A 1 366 ? -1.092 -18.801 -18.391 1.00 94.81 366 GLU A CA 1
ATOM 2775 C C . GLU A 1 366 ? -0.364 -17.506 -18.798 1.00 94.81 366 GLU A C 1
ATOM 2777 O O . GLU A 1 366 ? -0.423 -17.111 -19.968 1.00 94.81 366 GLU A O 1
ATOM 2782 N N . ARG A 1 367 ? 0.346 -16.839 -17.873 1.00 92.81 367 ARG A N 1
ATOM 2783 C CA . ARG A 1 367 ? 1.109 -15.607 -18.154 1.00 92.81 367 ARG A CA 1
ATOM 2784 C C . ARG A 1 367 ? 2.246 -15.875 -19.149 1.00 92.81 367 ARG A C 1
ATOM 2786 O O . ARG A 1 367 ? 3.293 -16.417 -18.806 1.00 92.81 367 ARG A O 1
ATOM 2793 N N . LYS A 1 368 ? 2.067 -15.426 -20.395 1.00 89.00 368 LYS A N 1
ATOM 2794 C CA . LYS A 1 368 ? 3.063 -15.561 -21.472 1.00 89.00 368 LYS A CA 1
ATOM 2795 C C . LYS A 1 368 ? 4.150 -14.478 -21.388 1.00 89.00 368 LYS A C 1
ATOM 2797 O O . LYS A 1 368 ? 3.803 -13.313 -21.189 1.00 89.00 368 LYS A O 1
ATOM 2802 N N . PRO A 1 369 ? 5.438 -14.813 -21.611 1.00 86.38 369 PRO A N 1
ATOM 2803 C CA . PRO A 1 369 ? 6.518 -13.833 -21.731 1.00 86.38 369 PRO A CA 1
ATOM 2804 C C . PRO A 1 369 ? 6.210 -12.727 -22.746 1.00 86.38 369 PRO A C 1
ATOM 2806 O O . PRO A 1 369 ? 5.725 -13.002 -23.843 1.00 86.38 369 PRO A O 1
ATOM 2809 N N . SER A 1 370 ? 6.528 -11.476 -22.399 1.00 84.88 370 SER A N 1
ATOM 2810 C CA . SER A 1 370 ? 6.378 -10.333 -23.311 1.00 84.88 370 SER A CA 1
ATOM 2811 C C . SER A 1 370 ? 7.261 -10.521 -24.556 1.00 84.88 370 SER A C 1
ATOM 2813 O O . SER A 1 370 ? 8.487 -10.511 -24.401 1.00 84.88 370 SER A O 1
ATOM 2815 N N . PRO A 1 371 ? 6.693 -10.601 -25.781 1.00 84.69 371 PRO A N 1
ATOM 2816 C CA . PRO A 1 371 ? 7.465 -10.842 -27.005 1.00 84.69 371 PRO A CA 1
ATOM 2817 C C . PRO A 1 371 ? 8.556 -9.796 -27.266 1.00 84.69 371 PRO A C 1
ATOM 2819 O O . PRO A 1 371 ? 9.585 -10.097 -27.864 1.00 84.69 371 PRO A O 1
ATOM 2822 N N . ILE A 1 372 ? 8.344 -8.564 -26.793 1.00 85.06 372 ILE A N 1
ATOM 2823 C CA . ILE A 1 372 ? 9.295 -7.457 -26.928 1.00 85.06 372 ILE A CA 1
ATOM 2824 C C . ILE A 1 372 ? 10.418 -7.591 -25.887 1.00 85.06 372 ILE A C 1
ATOM 2826 O O . ILE A 1 372 ? 11.599 -7.539 -26.236 1.00 85.06 372 ILE A O 1
ATOM 2830 N N . ARG A 1 373 ? 10.080 -7.799 -24.604 1.00 83.44 373 ARG A N 1
ATOM 2831 C CA . ARG A 1 373 ? 11.081 -7.837 -23.518 1.00 83.44 373 ARG A CA 1
ATOM 2832 C C . ARG A 1 373 ? 11.957 -9.091 -23.577 1.00 83.44 373 ARG A C 1
ATOM 2834 O O . ARG A 1 373 ? 13.135 -9.001 -23.243 1.00 83.44 373 ARG A O 1
ATOM 2841 N N . THR A 1 374 ? 11.452 -10.221 -24.083 1.00 82.88 374 THR A N 1
ATOM 2842 C CA . THR A 1 374 ? 12.265 -11.431 -24.333 1.00 82.88 374 THR A CA 1
ATOM 2843 C C . THR A 1 374 ? 13.391 -11.212 -25.343 1.00 82.88 374 THR A C 1
ATOM 2845 O O . THR A 1 374 ? 14.375 -11.947 -25.329 1.00 82.88 374 THR A O 1
ATOM 2848 N N . LEU A 1 375 ? 13.277 -10.199 -26.207 1.00 85.88 375 LEU A N 1
ATOM 2849 C CA . LEU A 1 375 ? 14.283 -9.867 -27.215 1.00 85.88 375 LEU A CA 1
ATOM 2850 C C . LEU A 1 375 ? 15.297 -8.811 -26.722 1.00 85.88 375 LEU A C 1
ATOM 2852 O O . LEU A 1 375 ? 16.356 -8.674 -27.330 1.00 85.88 375 LEU A O 1
ATOM 2856 N N . PHE A 1 376 ? 15.058 -8.127 -25.591 1.00 84.00 376 PHE A N 1
ATOM 2857 C CA . PHE A 1 376 ? 15.996 -7.139 -25.015 1.00 84.00 376 PHE A CA 1
ATOM 2858 C C . PHE A 1 376 ? 17.432 -7.668 -24.793 1.00 84.00 376 PHE A C 1
ATOM 2860 O O . PHE A 1 376 ? 18.375 -6.917 -25.047 1.00 84.00 376 PHE A O 1
ATOM 2867 N N . PRO A 1 377 ? 17.674 -8.929 -24.370 1.00 83.44 377 PRO A N 1
ATOM 2868 C CA . PRO A 1 377 ? 19.036 -9.456 -24.247 1.00 83.44 377 PRO A CA 1
ATOM 2869 C C . PRO A 1 377 ? 19.809 -9.495 -25.575 1.00 83.44 377 PRO A C 1
ATOM 2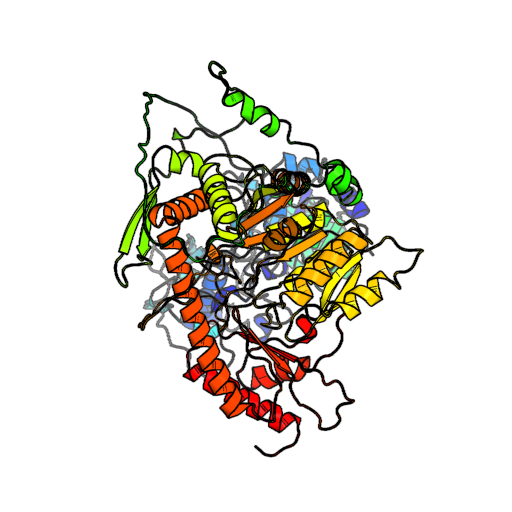871 O O . PRO A 1 377 ? 21.039 -9.485 -25.565 1.00 83.44 377 PRO A O 1
ATOM 2874 N N . LEU A 1 378 ? 19.114 -9.518 -26.720 1.00 84.62 378 LEU A N 1
ATOM 2875 C CA . LEU A 1 378 ? 19.740 -9.505 -28.044 1.00 84.62 378 LEU A CA 1
ATOM 2876 C C . LEU A 1 378 ? 20.333 -8.133 -28.390 1.00 84.62 378 LEU A C 1
ATOM 2878 O O . LEU A 1 378 ? 21.330 -8.084 -29.102 1.00 84.62 378 LEU A O 1
ATOM 2882 N N . GLU A 1 379 ? 19.790 -7.041 -27.841 1.00 83.81 379 GLU A N 1
ATOM 2883 C CA . GLU A 1 379 ? 20.317 -5.679 -28.035 1.00 83.81 379 GLU A CA 1
ATOM 2884 C C . GLU A 1 379 ? 21.723 -5.504 -27.446 1.00 83.81 379 GLU A C 1
ATOM 2886 O O . GLU A 1 379 ? 22.484 -4.652 -27.890 1.00 83.81 379 GLU A O 1
ATOM 2891 N N . LYS A 1 380 ? 22.087 -6.330 -26.453 1.00 81.62 380 LYS A N 1
ATOM 2892 C CA . LYS A 1 380 ? 23.416 -6.325 -25.822 1.00 81.62 380 LYS A CA 1
ATOM 2893 C C . LYS A 1 380 ? 24.466 -7.121 -26.612 1.00 81.62 380 LYS A C 1
ATOM 2895 O O . LYS A 1 380 ? 25.622 -7.169 -26.195 1.00 81.62 380 LYS A O 1
ATOM 2900 N N . ARG A 1 381 ? 24.098 -7.776 -27.722 1.00 87.75 381 ARG A N 1
ATOM 2901 C CA . ARG A 1 381 ? 25.045 -8.537 -28.553 1.00 87.75 381 ARG A CA 1
ATOM 2902 C C . ARG A 1 381 ? 25.906 -7.574 -29.388 1.00 87.75 381 ARG A C 1
ATOM 2904 O O . ARG A 1 381 ? 25.342 -6.763 -30.122 1.00 87.75 381 ARG A O 1
ATOM 2911 N N . PRO A 1 382 ? 27.250 -7.664 -29.337 1.00 90.56 382 PRO A N 1
ATOM 2912 C CA . PRO A 1 382 ? 28.124 -6.806 -30.134 1.00 90.56 382 PRO A CA 1
ATOM 2913 C C . PRO A 1 382 ? 27.780 -6.843 -31.629 1.00 90.56 382 PRO A C 1
ATOM 2915 O O . PRO A 1 382 ? 27.578 -7.914 -32.199 1.00 90.56 382 PRO A O 1
ATOM 2918 N N . GLY A 1 383 ? 27.716 -5.668 -32.258 1.00 90.06 383 GLY A N 1
ATOM 2919 C CA . GLY A 1 383 ? 27.393 -5.512 -33.682 1.00 90.06 383 GLY A CA 1
ATOM 2920 C C . GLY A 1 383 ? 25.899 -5.521 -34.034 1.00 90.06 383 GLY A C 1
ATOM 2921 O O . GLY A 1 383 ? 25.564 -5.248 -35.184 1.00 90.06 383 GLY A O 1
ATOM 2922 N N . VAL A 1 384 ? 24.991 -5.784 -33.085 1.00 92.06 384 VAL A N 1
ATOM 2923 C CA . VAL A 1 384 ? 23.543 -5.671 -33.329 1.00 92.06 384 VAL A CA 1
ATOM 2924 C C . VAL A 1 384 ? 23.110 -4.205 -33.284 1.00 92.06 384 VAL A C 1
ATOM 2926 O O . VAL A 1 384 ? 23.259 -3.531 -32.268 1.00 92.06 384 VAL A O 1
ATOM 2929 N N . ILE A 1 385 ? 22.514 -3.726 -34.377 1.00 90.31 385 ILE A N 1
ATOM 2930 C CA . ILE A 1 385 ? 21.783 -2.455 -34.416 1.00 90.31 385 ILE A CA 1
ATOM 2931 C C . ILE A 1 385 ? 20.319 -2.772 -34.104 1.00 90.31 385 ILE A C 1
ATOM 2933 O O . ILE A 1 385 ? 19.642 -3.423 -34.900 1.00 90.31 385 ILE A O 1
ATOM 2937 N N . SER A 1 386 ? 19.836 -2.357 -32.931 1.00 85.25 386 SER A N 1
ATOM 2938 C CA . SER A 1 386 ? 18.457 -2.635 -32.517 1.00 85.25 386 SER A CA 1
ATOM 2939 C C . SER A 1 386 ? 17.462 -1.670 -33.164 1.00 85.25 386 SER A C 1
ATOM 2941 O O . SER A 1 386 ? 17.570 -0.457 -33.004 1.00 85.25 386 SER A O 1
ATOM 2943 N N . LEU A 1 387 ? 16.453 -2.235 -33.829 1.00 89.12 387 LEU A N 1
ATOM 2944 C CA . LEU A 1 387 ? 15.195 -1.571 -34.200 1.00 89.12 387 LEU A CA 1
ATOM 2945 C C . LEU A 1 387 ? 14.006 -2.184 -33.427 1.00 89.12 387 LEU A C 1
ATOM 2947 O O . LEU A 1 387 ? 12.867 -2.129 -33.878 1.00 89.12 387 LEU A O 1
ATOM 2951 N N . LEU A 1 388 ? 14.284 -2.847 -32.298 1.00 84.00 388 LEU A N 1
ATOM 2952 C CA . LEU A 1 388 ? 13.351 -3.741 -31.607 1.00 84.00 388 LEU A CA 1
ATOM 2953 C C . LEU A 1 388 ? 12.249 -3.012 -30.831 1.00 84.00 388 LEU A C 1
ATOM 2955 O O . LEU A 1 388 ? 11.093 -3.428 -30.850 1.00 84.00 388 LEU A O 1
ATOM 2959 N N . ALA A 1 389 ? 12.635 -2.006 -30.050 1.00 77.94 389 ALA A N 1
ATOM 2960 C CA . ALA A 1 389 ? 11.827 -1.497 -28.952 1.00 77.94 389 ALA A CA 1
ATOM 2961 C C . ALA A 1 389 ? 11.574 0.003 -29.098 1.00 77.94 389 ALA A C 1
ATOM 2963 O O . ALA A 1 389 ? 12.499 0.764 -29.370 1.00 77.94 389 ALA A O 1
ATOM 2964 N N . GLY A 1 390 ? 10.342 0.436 -28.816 1.00 84.31 390 GLY A N 1
ATOM 2965 C CA . GLY A 1 390 ? 9.950 1.848 -28.727 1.00 84.31 390 GLY A CA 1
ATOM 2966 C C . GLY A 1 390 ? 10.504 2.559 -27.486 1.00 84.31 390 GLY A C 1
ATOM 2967 O O . GLY A 1 390 ? 9.757 3.204 -26.761 1.00 84.31 390 GLY A O 1
ATOM 2968 N N . LYS A 1 391 ? 11.800 2.397 -27.200 1.00 87.75 391 LYS A N 1
ATOM 2969 C CA . LYS A 1 391 ? 12.499 3.086 -26.111 1.00 87.75 391 LYS A CA 1
ATOM 2970 C C . LYS A 1 391 ? 12.712 4.552 -26.511 1.00 87.75 391 LYS A C 1
ATOM 2972 O O . LYS A 1 391 ? 13.336 4.786 -27.549 1.00 87.75 391 LYS A O 1
ATOM 2977 N N . PRO A 1 392 ? 12.252 5.539 -25.720 1.00 89.50 392 PRO A N 1
ATOM 2978 C CA . PRO A 1 392 ? 12.564 6.942 -25.973 1.00 89.50 392 PRO A CA 1
ATOM 2979 C C . PRO A 1 392 ? 14.077 7.178 -25.968 1.00 89.50 392 PRO A C 1
ATOM 2981 O O . PRO A 1 392 ? 14.825 6.482 -25.273 1.00 89.50 392 PRO A O 1
ATOM 2984 N N . ASN A 1 393 ? 14.541 8.158 -26.743 1.00 90.12 393 ASN A N 1
ATOM 2985 C CA . ASN A 1 393 ? 15.965 8.454 -26.832 1.00 90.12 393 ASN A CA 1
ATOM 2986 C C . ASN A 1 393 ? 16.463 9.114 -25.540 1.00 90.12 393 ASN A C 1
ATOM 2988 O O . ASN A 1 393 ? 15.873 10.080 -25.073 1.00 90.12 393 ASN A O 1
ATOM 2992 N N . GLY A 1 394 ? 17.592 8.656 -24.993 1.00 88.56 394 GLY A N 1
ATOM 2993 C CA . GLY A 1 394 ? 18.155 9.247 -23.774 1.00 88.56 394 GLY A CA 1
ATOM 2994 C C . GLY A 1 394 ? 18.465 10.747 -23.885 1.00 88.56 394 GLY A C 1
ATOM 2995 O O . GLY A 1 394 ? 18.448 11.436 -22.872 1.00 88.56 394 GLY A O 1
ATOM 2996 N N . ALA A 1 395 ? 18.684 11.270 -25.098 1.00 90.75 395 ALA A N 1
ATOM 2997 C CA . ALA A 1 395 ? 18.898 12.696 -25.345 1.00 90.75 395 ALA A CA 1
ATOM 2998 C C . ALA A 1 395 ? 17.640 13.571 -25.138 1.00 90.75 395 ALA A C 1
ATOM 3000 O O . ALA A 1 395 ? 17.775 14.783 -25.002 1.00 90.75 395 ALA A O 1
ATOM 3001 N N . THR A 1 396 ? 16.429 12.993 -25.096 1.00 93.75 396 THR A N 1
ATOM 3002 C CA . THR A 1 396 ? 15.188 13.742 -24.798 1.00 93.75 396 THR A CA 1
ATOM 3003 C C . THR A 1 396 ? 14.853 13.813 -23.316 1.00 93.75 396 THR A C 1
ATOM 3005 O O . THR A 1 396 ? 13.883 14.468 -22.943 1.00 93.75 396 THR A O 1
ATOM 3008 N N . PHE A 1 397 ? 15.586 13.099 -22.461 1.00 95.75 397 PHE A N 1
ATOM 3009 C CA . PHE A 1 397 ? 15.288 13.086 -21.037 1.00 95.75 397 PHE A CA 1
ATOM 3010 C C . PHE A 1 397 ? 15.625 14.454 -20.414 1.00 95.75 397 PHE A C 1
ATOM 3012 O O . PHE A 1 397 ? 16.769 14.893 -20.509 1.00 95.75 397 PHE A O 1
ATOM 3019 N N . PRO A 1 398 ? 14.664 15.138 -19.760 1.00 95.62 398 PRO A N 1
ATOM 3020 C CA . PRO A 1 398 ? 14.851 16.514 -19.288 1.00 95.62 398 PRO A CA 1
ATOM 3021 C C . PRO A 1 398 ? 15.689 16.621 -18.001 1.00 95.62 398 PRO A C 1
ATOM 3023 O O . PRO A 1 398 ? 15.920 17.723 -17.511 1.00 95.62 398 PRO A O 1
ATOM 3026 N N . LEU A 1 399 ? 16.124 15.491 -17.435 1.00 96.12 399 LEU A N 1
ATOM 3027 C CA . LEU A 1 399 ? 16.933 15.420 -16.221 1.00 96.12 399 LEU A CA 1
ATOM 3028 C C . LEU A 1 399 ? 18.368 15.038 -16.594 1.00 96.12 399 LEU A C 1
ATOM 3030 O O . LEU A 1 399 ? 18.618 13.931 -17.068 1.00 96.12 399 LEU A O 1
ATOM 3034 N N . THR A 1 400 ? 19.304 15.961 -16.377 1.00 94.88 400 THR A N 1
ATOM 3035 C CA . THR A 1 400 ? 20.735 15.795 -16.692 1.00 94.88 400 THR A CA 1
ATOM 3036 C C . THR A 1 400 ? 21.564 15.331 -15.493 1.00 94.88 400 THR A C 1
ATOM 3038 O O . THR A 1 400 ? 22.549 14.616 -15.671 1.00 94.88 400 THR A O 1
ATOM 3041 N N . SER A 1 401 ? 21.147 15.692 -14.279 1.00 97.12 401 SER A N 1
ATOM 3042 C CA . SER A 1 401 ? 21.668 15.186 -13.008 1.00 97.12 401 SER A CA 1
ATOM 3043 C C . SER A 1 401 ? 20.587 15.251 -11.922 1.00 97.12 401 SER A C 1
ATOM 3045 O O . SER A 1 401 ? 19.616 16.002 -12.030 1.00 97.12 401 SER A O 1
ATOM 3047 N N . LEU A 1 402 ? 20.761 14.464 -10.864 1.00 96.88 402 LEU A N 1
ATOM 3048 C CA . LEU A 1 402 ? 20.046 14.590 -9.595 1.00 96.88 402 LEU A CA 1
ATOM 3049 C C . LEU A 1 402 ? 21.069 14.639 -8.463 1.00 96.88 402 LEU A C 1
ATOM 3051 O O . LEU A 1 402 ? 22.026 13.867 -8.469 1.00 96.88 402 LEU A O 1
ATOM 3055 N N . SER A 1 403 ? 20.861 15.505 -7.475 1.00 97.06 403 SER A N 1
ATOM 3056 C CA . SER A 1 403 ? 21.685 15.559 -6.268 1.00 97.06 403 SER A CA 1
ATOM 3057 C C . SER A 1 403 ? 20.814 15.593 -5.019 1.00 97.06 403 SER A C 1
ATOM 3059 O O . SER A 1 403 ? 19.763 16.233 -4.993 1.00 97.06 403 SER A O 1
ATOM 3061 N N . PHE A 1 404 ? 21.236 14.875 -3.983 1.00 96.31 404 PHE A N 1
ATOM 3062 C CA . PHE A 1 404 ? 20.539 14.830 -2.703 1.00 96.31 404 PHE A CA 1
ATOM 3063 C C . PHE A 1 404 ? 21.530 14.698 -1.548 1.00 96.31 404 PHE A C 1
ATOM 3065 O O . PHE A 1 404 ? 22.577 14.060 -1.667 1.00 96.31 404 PHE A O 1
ATOM 3072 N N . THR A 1 405 ? 21.195 15.324 -0.425 1.00 96.31 405 THR A N 1
ATOM 3073 C CA . THR A 1 405 ? 22.018 15.308 0.785 1.00 96.31 405 THR A CA 1
ATOM 3074 C C . THR A 1 405 ? 21.610 14.135 1.671 1.00 96.31 405 THR A C 1
ATOM 3076 O O . THR A 1 405 ? 20.426 13.937 1.946 1.00 96.31 405 THR A O 1
ATOM 3079 N N . VAL A 1 406 ? 22.590 13.354 2.118 1.00 94.19 406 VAL A N 1
ATOM 3080 C CA . VAL A 1 406 ? 22.414 12.168 2.962 1.00 94.19 406 VAL A CA 1
ATOM 3081 C C . VAL A 1 406 ? 23.156 12.362 4.278 1.00 94.19 406 VAL A C 1
ATOM 3083 O O . VAL A 1 406 ? 24.191 13.023 4.332 1.00 94.19 406 VAL A O 1
ATOM 3086 N N . ARG A 1 407 ? 22.640 11.772 5.354 1.00 92.88 407 ARG A N 1
ATOM 3087 C CA . ARG A 1 407 ? 23.314 11.772 6.658 1.00 92.88 407 ARG A CA 1
ATOM 3088 C C . ARG A 1 407 ? 24.319 10.633 6.714 1.00 92.88 407 ARG A C 1
ATOM 3090 O O . ARG A 1 407 ? 24.050 9.555 6.185 1.00 92.88 407 ARG A O 1
ATOM 3097 N N . SER A 1 408 ? 25.457 10.863 7.363 1.00 91.19 408 SER A N 1
ATOM 3098 C CA . SER A 1 408 ? 26.400 9.786 7.652 1.00 91.19 408 SER A CA 1
ATOM 3099 C C . SER A 1 408 ? 25.830 8.885 8.755 1.00 91.19 408 SER A C 1
ATOM 3101 O O . SER A 1 408 ? 25.489 9.393 9.827 1.00 91.19 408 SER A O 1
ATOM 3103 N N . PRO A 1 409 ? 25.748 7.562 8.538 1.00 87.56 409 PRO A N 1
ATOM 3104 C CA . PRO A 1 409 ? 25.284 6.623 9.557 1.00 87.56 409 PRO A CA 1
ATOM 3105 C C . PRO A 1 409 ? 26.350 6.314 10.619 1.00 87.56 409 PRO A C 1
ATOM 3107 O O . PRO A 1 409 ? 26.034 5.747 11.659 1.00 87.56 409 PRO A O 1
ATOM 3110 N N . ILE A 1 410 ? 27.606 6.702 10.367 1.00 88.00 410 ILE A N 1
ATOM 3111 C CA . ILE A 1 410 ? 28.762 6.465 11.246 1.00 88.00 410 ILE A CA 1
ATOM 3112 C C . ILE A 1 410 ? 29.319 7.748 11.888 1.00 88.00 410 ILE A C 1
ATOM 3114 O O . ILE A 1 410 ? 30.044 7.673 12.875 1.00 88.00 410 ILE A O 1
ATOM 3118 N N . GLU A 1 411 ? 28.978 8.929 11.364 1.00 87.38 411 GLU A N 1
ATOM 3119 C CA . GLU A 1 411 ? 29.432 10.233 11.872 1.00 87.38 411 GLU A CA 1
ATOM 3120 C C . GLU A 1 411 ? 28.216 11.138 12.163 1.00 87.38 411 GLU A C 1
ATOM 3122 O O . GLU A 1 411 ? 27.755 11.862 11.274 1.00 87.38 411 GLU A O 1
ATOM 3127 N N . PRO A 1 412 ? 27.667 11.117 13.394 1.00 80.94 412 PRO A N 1
ATOM 3128 C CA . PRO A 1 412 ? 26.466 11.873 13.741 1.00 80.94 412 PRO A CA 1
ATOM 3129 C C . PRO A 1 412 ? 26.580 13.372 13.429 1.00 80.94 412 PRO A C 1
ATOM 3131 O O . PRO A 1 412 ? 27.527 14.040 13.839 1.00 80.94 412 PRO A O 1
ATOM 3134 N N . GLY A 1 413 ? 25.586 13.909 12.718 1.00 83.44 413 GLY A N 1
ATOM 3135 C CA . GLY A 1 413 ? 25.531 15.323 12.325 1.00 83.44 413 GLY A CA 1
ATOM 3136 C C . GLY A 1 413 ? 26.355 15.688 11.085 1.00 83.44 413 GLY A C 1
ATOM 3137 O O . GLY A 1 413 ? 26.255 16.822 10.622 1.00 83.44 413 GLY A O 1
ATOM 3138 N N . LYS A 1 414 ? 27.123 14.753 10.512 1.00 92.94 414 LYS A N 1
ATOM 3139 C CA . LYS A 1 414 ? 27.769 14.935 9.208 1.00 92.94 414 LYS A CA 1
ATOM 3140 C C . LYS A 1 414 ? 26.796 14.591 8.085 1.00 92.94 414 LYS A C 1
ATOM 3142 O O . LYS A 1 414 ? 26.109 13.569 8.134 1.00 92.94 414 LYS A O 1
ATOM 3147 N N . GLU A 1 415 ? 26.800 15.415 7.047 1.00 95.00 415 GLU A N 1
ATOM 3148 C CA . GLU A 1 415 ? 26.046 15.188 5.818 1.00 95.00 415 GLU A CA 1
ATOM 3149 C C . GLU A 1 415 ? 26.988 15.162 4.605 1.00 95.00 415 GLU A C 1
ATOM 3151 O O . GLU A 1 415 ? 28.052 15.786 4.613 1.00 95.00 415 GLU A O 1
ATOM 3156 N N . SER A 1 416 ? 26.610 14.418 3.568 1.00 93.75 416 SER A N 1
ATOM 3157 C CA . SER A 1 416 ? 27.311 14.340 2.283 1.00 93.75 416 SER A CA 1
ATOM 3158 C C . SER A 1 416 ? 26.320 14.458 1.127 1.00 93.75 416 SER A C 1
ATOM 3160 O O . SER A 1 416 ? 25.159 14.076 1.246 1.00 93.75 416 SER A O 1
ATOM 3162 N N . THR A 1 417 ? 26.766 14.991 -0.010 1.00 97.31 417 THR A N 1
ATOM 3163 C CA . THR A 1 417 ? 25.943 15.067 -1.224 1.00 97.31 417 THR A CA 1
ATOM 3164 C C . THR A 1 417 ? 26.216 13.858 -2.106 1.00 97.31 417 THR A C 1
ATOM 3166 O O . THR A 1 417 ? 27.355 13.637 -2.516 1.00 97.31 417 THR A O 1
ATOM 3169 N N . VAL A 1 418 ? 25.168 13.108 -2.437 1.00 97.00 418 VAL A N 1
ATOM 3170 C CA . VAL A 1 418 ? 25.187 12.056 -3.458 1.00 97.00 418 VAL A CA 1
ATOM 3171 C C . VAL A 1 418 ? 24.680 12.653 -4.769 1.00 97.00 418 VAL A C 1
ATOM 3173 O O . VAL A 1 418 ? 23.721 13.428 -4.773 1.00 97.00 418 VAL A O 1
ATOM 3176 N N . VAL A 1 419 ? 25.332 12.312 -5.882 1.00 96.81 419 VAL A N 1
ATOM 3177 C CA . VAL A 1 419 ? 24.970 12.766 -7.233 1.00 96.81 419 VAL A CA 1
ATOM 3178 C C . VAL A 1 419 ? 24.717 11.548 -8.118 1.00 96.81 419 VAL A C 1
ATOM 3180 O O . VAL A 1 419 ? 25.485 10.591 -8.098 1.00 96.81 419 VAL A O 1
ATOM 3183 N N . VAL A 1 420 ? 23.633 11.592 -8.892 1.00 96.94 420 VAL A N 1
ATOM 3184 C CA . VAL A 1 420 ? 23.262 10.592 -9.898 1.00 96.94 420 VAL A CA 1
ATOM 3185 C C . VAL A 1 420 ? 23.174 11.305 -11.242 1.00 96.94 420 VAL A C 1
ATOM 3187 O O . VAL A 1 420 ? 22.265 12.102 -11.475 1.00 96.94 420 VAL A O 1
ATOM 3190 N N . ASP A 1 421 ? 24.120 11.026 -12.129 1.00 95.75 421 ASP A N 1
ATOM 3191 C CA . ASP A 1 421 ? 24.213 11.609 -13.468 1.00 95.75 421 ASP A CA 1
ATOM 3192 C C . ASP A 1 421 ? 24.630 10.545 -14.508 1.00 95.75 421 ASP A C 1
ATOM 3194 O O . ASP A 1 421 ? 24.552 9.335 -14.257 1.00 95.75 421 ASP A O 1
ATOM 3198 N N . GLY A 1 422 ? 24.999 10.987 -15.714 1.00 93.94 422 GLY A N 1
ATOM 3199 C CA . GLY A 1 422 ? 25.670 10.146 -16.707 1.00 93.94 422 GLY A CA 1
ATOM 3200 C C . GLY A 1 422 ? 24.902 8.874 -17.089 1.00 93.94 422 GLY A C 1
ATOM 3201 O O . GLY A 1 422 ? 23.714 8.913 -17.413 1.00 93.94 422 GLY A O 1
ATOM 3202 N N . ASP A 1 423 ? 25.599 7.735 -17.109 1.00 90.50 423 ASP A N 1
ATOM 3203 C CA . ASP A 1 423 ? 25.004 6.421 -17.394 1.00 90.50 423 ASP A CA 1
ATOM 3204 C C . ASP A 1 423 ? 24.035 5.952 -16.298 1.00 90.50 423 ASP A C 1
ATOM 3206 O O . ASP A 1 423 ? 23.008 5.360 -16.624 1.00 90.50 423 ASP A O 1
ATOM 3210 N N . ALA A 1 424 ? 24.306 6.253 -15.023 1.00 89.75 424 ALA A N 1
ATOM 3211 C CA . ALA A 1 424 ? 23.479 5.808 -13.898 1.00 89.75 424 ALA A CA 1
ATOM 3212 C C . ALA A 1 424 ? 22.095 6.480 -13.890 1.00 89.75 424 ALA A C 1
ATOM 3214 O O . ALA A 1 424 ? 21.074 5.826 -13.649 1.00 89.75 424 ALA A O 1
ATOM 3215 N N . LEU A 1 425 ? 22.045 7.776 -14.220 1.00 94.75 425 LEU A N 1
ATOM 3216 C CA . LEU A 1 425 ? 20.785 8.487 -14.420 1.00 94.75 425 LEU A CA 1
ATOM 3217 C C . LEU A 1 425 ? 20.077 8.016 -15.697 1.00 94.75 425 LEU A C 1
ATOM 3219 O O . LEU A 1 425 ? 18.872 7.771 -15.671 1.00 94.75 425 LEU A O 1
ATOM 3223 N N . ARG A 1 426 ? 20.811 7.814 -16.803 1.00 93.00 426 ARG A N 1
ATOM 3224 C CA . ARG A 1 426 ? 20.228 7.299 -18.057 1.00 93.00 426 ARG A CA 1
ATOM 3225 C C . ARG A 1 426 ? 19.639 5.891 -17.916 1.00 93.00 426 ARG A C 1
ATOM 3227 O O . ARG A 1 426 ? 18.624 5.626 -18.552 1.00 93.00 426 ARG A O 1
ATOM 3234 N N . GLU A 1 427 ? 20.218 5.012 -17.094 1.00 91.69 427 GLU A N 1
ATOM 3235 C CA . GLU A 1 427 ? 19.613 3.714 -16.755 1.00 91.69 427 GLU A CA 1
ATOM 3236 C C . GLU A 1 427 ? 18.349 3.888 -15.898 1.00 91.69 427 GLU A C 1
ATOM 3238 O O . GLU A 1 427 ? 17.332 3.254 -16.177 1.00 91.69 427 GLU A O 1
ATOM 3243 N N . GLY A 1 428 ? 18.377 4.789 -14.909 1.00 94.12 428 GLY A N 1
ATOM 3244 C CA . GLY A 1 428 ? 17.223 5.082 -14.051 1.00 94.12 428 GLY A CA 1
ATOM 3245 C C . GLY A 1 428 ? 16.011 5.645 -14.806 1.00 94.12 428 GLY A C 1
ATOM 3246 O O . GLY A 1 428 ? 14.870 5.326 -14.475 1.00 94.12 428 GLY A O 1
ATOM 3247 N N . LEU A 1 429 ? 16.246 6.451 -15.844 1.00 96.00 429 LEU A N 1
ATOM 3248 C CA . LEU A 1 429 ? 15.201 7.087 -16.658 1.00 96.00 429 LEU A CA 1
ATOM 3249 C C . LEU A 1 429 ? 14.677 6.211 -17.813 1.00 96.00 429 LEU A C 1
ATOM 3251 O O . LEU A 1 429 ? 13.744 6.615 -18.504 1.00 96.00 429 LEU A O 1
ATOM 3255 N N . GLN A 1 430 ? 15.250 5.026 -18.042 1.00 93.88 430 GLN A N 1
ATOM 3256 C CA . GLN A 1 430 ? 14.939 4.166 -19.189 1.00 93.88 430 GLN A CA 1
ATOM 3257 C C . GLN A 1 430 ? 14.244 2.854 -18.776 1.00 93.88 430 GLN A C 1
ATOM 3259 O O . GLN A 1 430 ? 14.333 2.381 -17.640 1.00 93.88 430 GLN A O 1
ATOM 3264 N N . TYR A 1 431 ? 13.572 2.204 -19.731 1.00 90.81 431 TYR A N 1
ATOM 3265 C CA . TYR A 1 431 ? 13.131 0.820 -19.565 1.00 90.81 431 TYR A CA 1
ATOM 3266 C C . TYR A 1 431 ? 14.327 -0.111 -19.299 1.00 90.81 431 TYR A C 1
ATOM 3268 O O . TYR A 1 431 ? 15.241 -0.225 -20.120 1.00 90.81 431 TYR A O 1
ATOM 3276 N N . SER A 1 432 ? 14.279 -0.818 -18.172 1.00 87.56 432 SER A N 1
ATOM 3277 C CA . SER A 1 432 ? 15.328 -1.701 -17.655 1.00 87.56 432 SER A CA 1
ATOM 3278 C C . SER A 1 432 ? 14.778 -3.125 -17.474 1.00 87.56 432 SER A C 1
ATOM 3280 O O . SER A 1 432 ? 13.716 -3.459 -18.010 1.00 87.56 432 SER A O 1
ATOM 3282 N N . ALA A 1 433 ? 15.495 -4.003 -16.772 1.00 89.94 433 ALA A N 1
ATOM 3283 C CA . ALA A 1 433 ? 15.029 -5.357 -16.474 1.00 89.94 433 ALA A CA 1
ATOM 3284 C C . ALA A 1 433 ? 13.809 -5.339 -15.532 1.00 89.94 433 ALA A C 1
ATOM 3286 O O . ALA A 1 433 ? 13.697 -4.489 -14.651 1.00 89.94 433 ALA A O 1
ATOM 3287 N N . THR A 1 434 ? 12.879 -6.285 -15.719 1.00 93.94 434 THR A N 1
ATOM 3288 C CA . THR A 1 434 ? 11.647 -6.357 -14.906 1.00 93.94 434 THR A CA 1
ATOM 3289 C C . THR A 1 434 ? 11.950 -6.604 -13.435 1.00 93.94 434 THR A C 1
ATOM 3291 O O . THR A 1 434 ? 11.323 -5.984 -12.583 1.00 93.94 434 THR A O 1
ATOM 3294 N N . SER A 1 435 ? 12.963 -7.425 -13.156 1.00 95.50 435 SER A N 1
ATOM 3295 C CA . SER A 1 435 ? 13.412 -7.731 -11.803 1.00 95.50 435 SER A CA 1
ATOM 3296 C C . SER A 1 435 ? 14.125 -6.575 -11.097 1.00 95.50 435 SER A C 1
ATOM 3298 O O . SER A 1 435 ? 14.605 -6.759 -9.986 1.00 95.50 435 SER A O 1
ATOM 3300 N N . GLY A 1 436 ? 14.277 -5.408 -11.731 1.00 95.88 436 GLY A N 1
ATOM 3301 C CA . GLY A 1 436 ? 15.027 -4.263 -11.209 1.00 95.88 436 GLY A CA 1
ATOM 3302 C C . GLY A 1 436 ? 16.378 -4.034 -11.889 1.00 95.88 436 GLY A C 1
ATOM 3303 O O . GLY A 1 436 ? 16.869 -4.876 -12.646 1.00 95.88 436 GLY A O 1
ATOM 3304 N N . ILE A 1 437 ? 16.985 -2.876 -11.625 1.00 95.50 437 ILE A N 1
ATOM 3305 C CA . ILE A 1 437 ? 18.261 -2.480 -12.239 1.00 95.50 437 ILE A CA 1
ATOM 3306 C C . ILE A 1 437 ? 19.399 -3.425 -11.791 1.00 95.50 437 ILE A C 1
ATOM 3308 O O . ILE A 1 437 ? 19.388 -3.885 -10.644 1.00 95.50 437 ILE A O 1
ATOM 3312 N N . PRO A 1 438 ? 20.376 -3.763 -12.658 1.00 93.56 438 PRO A N 1
ATOM 3313 C CA . PRO A 1 438 ? 21.376 -4.791 -12.348 1.00 93.56 438 PRO A CA 1
ATOM 3314 C C . PRO A 1 438 ? 22.261 -4.457 -11.140 1.00 93.56 438 PRO A C 1
ATOM 3316 O O . PRO A 1 438 ? 22.614 -5.354 -10.380 1.00 93.56 438 PRO A O 1
ATOM 3319 N N . SER A 1 439 ? 22.592 -3.178 -10.956 1.00 95.12 439 SER A N 1
ATOM 3320 C CA . SER A 1 439 ? 23.390 -2.656 -9.840 1.00 95.12 439 SER A CA 1
ATOM 3321 C C . SER A 1 439 ? 22.710 -2.886 -8.487 1.00 95.12 439 SER A C 1
ATOM 3323 O O . SER A 1 439 ? 23.286 -3.532 -7.612 1.00 95.12 439 SER A O 1
ATOM 3325 N N . LEU A 1 440 ? 21.453 -2.451 -8.349 1.00 96.56 440 LEU A N 1
ATOM 3326 C CA . LEU A 1 440 ? 20.651 -2.667 -7.143 1.00 96.56 440 LEU A CA 1
ATOM 3327 C C . LEU A 1 440 ? 20.410 -4.158 -6.884 1.00 96.56 440 LEU A C 1
ATOM 3329 O O . LEU A 1 440 ? 20.591 -4.607 -5.759 1.00 96.56 440 LEU A O 1
ATOM 3333 N N . ASN A 1 441 ? 20.069 -4.945 -7.910 1.00 96.88 441 ASN A N 1
ATOM 3334 C CA . ASN A 1 441 ? 19.900 -6.395 -7.755 1.00 96.88 441 ASN A CA 1
ATOM 3335 C C . ASN A 1 441 ? 21.175 -7.085 -7.263 1.00 96.88 441 ASN A C 1
ATOM 3337 O O . ASN A 1 441 ? 21.094 -7.982 -6.425 1.00 96.88 441 ASN A O 1
ATOM 3341 N N . LYS A 1 442 ? 22.352 -6.664 -7.745 1.00 96.62 442 LYS A N 1
ATOM 3342 C CA . LYS A 1 442 ? 23.625 -7.186 -7.246 1.00 96.62 442 LYS A CA 1
ATOM 3343 C C . LYS A 1 442 ? 23.830 -6.811 -5.777 1.00 96.62 442 LYS A C 1
ATOM 3345 O O . LYS A 1 442 ? 24.086 -7.700 -4.978 1.00 96.62 442 LYS A O 1
ATOM 3350 N N . TRP A 1 443 ? 23.653 -5.539 -5.416 1.00 96.12 443 TRP A N 1
ATOM 3351 C CA . TRP A 1 443 ? 23.795 -5.067 -4.033 1.00 96.12 443 TRP A CA 1
ATOM 3352 C C . TRP A 1 443 ? 22.844 -5.803 -3.072 1.00 96.12 443 TRP A C 1
ATOM 3354 O O . TRP A 1 443 ? 23.250 -6.233 -1.998 1.00 96.12 443 TRP A O 1
ATOM 3364 N N . LEU A 1 444 ? 21.593 -6.033 -3.487 1.00 95.62 444 LEU A N 1
ATOM 3365 C CA . LEU A 1 444 ? 20.611 -6.804 -2.719 1.00 95.62 444 LEU A CA 1
ATOM 3366 C C . LEU A 1 444 ? 20.963 -8.293 -2.616 1.00 95.62 444 LEU A C 1
ATOM 3368 O O . LEU A 1 444 ? 20.722 -8.903 -1.580 1.00 95.62 444 LEU A O 1
ATOM 3372 N N . THR A 1 445 ? 21.544 -8.881 -3.665 1.00 94.88 445 THR A N 1
ATOM 3373 C CA . THR A 1 445 ? 22.043 -10.264 -3.616 1.00 94.88 445 THR A CA 1
ATOM 3374 C C . THR A 1 445 ? 23.203 -10.363 -2.626 1.00 94.88 445 THR A C 1
ATOM 3376 O O . THR A 1 445 ? 23.146 -11.196 -1.728 1.00 94.88 445 THR A O 1
ATOM 3379 N N . ASP A 1 446 ? 24.188 -9.462 -2.715 1.00 90.19 446 ASP A N 1
ATOM 3380 C CA . ASP A 1 446 ? 25.325 -9.381 -1.788 1.00 90.19 446 ASP A CA 1
ATOM 3381 C C . ASP A 1 446 ? 24.857 -9.208 -0.327 1.00 90.19 446 ASP A C 1
ATOM 3383 O O . ASP A 1 446 ? 25.411 -9.833 0.578 1.00 90.19 446 ASP A O 1
ATOM 3387 N N . LEU A 1 447 ? 23.809 -8.403 -0.092 1.00 87.94 447 LEU A N 1
ATOM 3388 C CA . LEU A 1 447 ? 23.163 -8.276 1.217 1.00 87.94 447 LEU A CA 1
ATOM 3389 C C . LEU A 1 447 ? 22.591 -9.626 1.681 1.00 87.94 447 LEU A C 1
ATOM 3391 O O . LEU A 1 447 ? 22.887 -10.069 2.784 1.00 87.94 447 LEU A O 1
ATOM 3395 N N . GLN A 1 448 ? 21.809 -10.323 0.853 1.00 87.81 448 GLN A N 1
ATOM 3396 C CA . GLN A 1 448 ? 21.245 -11.626 1.232 1.00 87.81 448 GLN A CA 1
ATOM 3397 C C . GLN A 1 448 ? 22.330 -12.688 1.509 1.00 87.81 448 GLN A C 1
ATOM 3399 O O . GLN A 1 448 ? 22.168 -13.491 2.431 1.00 87.81 448 GLN A O 1
ATOM 3404 N N . GLU A 1 449 ? 23.460 -12.662 0.790 1.00 86.88 449 GLU A N 1
ATOM 3405 C CA . GLU A 1 449 ? 24.623 -13.510 1.097 1.00 86.88 449 GLU A CA 1
ATOM 3406 C C . GLU A 1 449 ? 25.245 -13.163 2.462 1.00 86.88 449 GLU A C 1
ATOM 3408 O O . GLU A 1 449 ? 25.507 -14.062 3.270 1.00 86.88 449 GLU A O 1
ATOM 3413 N N . ARG A 1 450 ? 25.452 -11.865 2.741 1.00 82.38 450 ARG A N 1
ATOM 3414 C CA . ARG A 1 450 ? 26.016 -11.358 4.006 1.00 82.38 450 ARG A CA 1
ATOM 3415 C C . ARG A 1 450 ? 25.141 -11.751 5.196 1.00 82.38 450 ARG A C 1
ATOM 3417 O O . ARG A 1 450 ? 25.667 -12.308 6.156 1.00 82.38 450 ARG A O 1
ATOM 3424 N N . GLU A 1 451 ? 23.828 -11.547 5.096 1.00 78.25 451 GLU A N 1
ATOM 3425 C CA . GLU A 1 451 ? 22.914 -11.638 6.244 1.00 78.25 451 GLU A CA 1
ATOM 3426 C C . GLU A 1 451 ? 22.310 -13.004 6.506 1.00 78.25 451 GLU A C 1
ATOM 3428 O O . GLU A 1 451 ? 21.961 -13.308 7.648 1.00 78.25 451 GLU A O 1
ATOM 3433 N N . HIS A 1 452 ? 22.157 -13.824 5.467 1.00 82.62 452 HIS A N 1
ATOM 3434 C CA . HIS A 1 452 ? 21.543 -15.141 5.606 1.00 82.62 452 HIS A CA 1
ATOM 3435 C C . HIS A 1 452 ? 22.531 -16.287 5.407 1.00 82.62 452 HIS A C 1
ATOM 3437 O O . HIS A 1 452 ? 22.158 -17.439 5.640 1.00 82.62 452 HIS A O 1
ATOM 3443 N N . HIS A 1 453 ? 23.775 -15.976 5.018 1.00 82.69 453 HIS A N 1
ATOM 3444 C CA . HIS A 1 453 ? 24.853 -16.930 4.734 1.00 82.69 453 HIS A CA 1
ATOM 3445 C C . HIS A 1 453 ? 24.457 -17.987 3.688 1.00 82.69 453 HIS A C 1
ATOM 3447 O O . HIS A 1 453 ? 24.887 -19.139 3.743 1.00 82.69 453 HIS A O 1
ATOM 3453 N N . ARG A 1 454 ? 23.615 -17.572 2.736 1.00 84.94 454 ARG A N 1
ATOM 3454 C CA . ARG A 1 454 ? 23.157 -18.339 1.574 1.00 84.94 454 ARG A CA 1
ATOM 3455 C C . ARG A 1 454 ? 24.006 -17.934 0.379 1.00 84.94 454 ARG A C 1
ATOM 3457 O O . ARG A 1 454 ? 24.087 -16.746 0.095 1.00 84.94 454 ARG A O 1
ATOM 3464 N N . ALA A 1 455 ? 24.644 -18.873 -0.314 1.00 87.62 455 ALA A N 1
ATOM 3465 C CA . ALA A 1 455 ? 25.499 -18.535 -1.454 1.00 87.62 455 ALA A CA 1
ATOM 3466 C C . ALA A 1 455 ? 24.697 -18.402 -2.760 1.00 87.62 455 ALA A C 1
ATOM 3468 O O . ALA A 1 455 ? 23.771 -19.181 -3.017 1.00 87.62 455 ALA A O 1
ATOM 3469 N N . SER A 1 456 ? 25.085 -17.465 -3.628 1.00 85.50 456 SER A N 1
ATOM 3470 C CA . SER A 1 456 ? 24.591 -17.393 -5.007 1.00 85.50 456 SER A CA 1
ATOM 3471 C C . SER A 1 456 ? 24.801 -18.726 -5.727 1.00 85.50 456 SER A C 1
ATOM 3473 O O . SER A 1 456 ? 25.888 -19.303 -5.702 1.00 85.50 456 SER A O 1
ATOM 3475 N N . GLY A 1 457 ? 23.757 -19.211 -6.403 1.00 83.69 457 GLY A N 1
ATOM 3476 C CA . GLY A 1 457 ? 23.753 -20.518 -7.071 1.00 83.69 457 GLY A CA 1
ATOM 3477 C C . GLY A 1 457 ? 23.024 -21.626 -6.303 1.00 83.69 457 GLY A C 1
ATOM 3478 O O . GLY A 1 457 ? 22.727 -22.661 -6.891 1.00 83.69 457 GLY A O 1
ATOM 3479 N N . GLU A 1 458 ? 22.622 -21.408 -5.046 1.00 89.69 458 GLU A N 1
ATOM 3480 C CA . GLU A 1 458 ? 21.771 -22.336 -4.274 1.00 89.69 458 GLU A CA 1
ATOM 3481 C C . GLU A 1 458 ? 20.275 -22.290 -4.683 1.00 89.69 458 GLU A C 1
ATOM 3483 O O . GLU A 1 458 ? 19.381 -22.390 -3.842 1.00 89.69 458 GLU A O 1
ATOM 3488 N N . GLY A 1 459 ? 19.980 -22.099 -5.974 1.00 90.25 459 GLY A N 1
ATOM 3489 C CA . GLY A 1 459 ? 18.618 -22.109 -6.538 1.00 90.25 459 GLY A CA 1
ATOM 3490 C C . GLY A 1 459 ? 17.717 -20.915 -6.194 1.00 90.25 459 GLY A C 1
ATOM 3491 O O . GLY A 1 459 ? 16.539 -20.917 -6.564 1.00 90.25 459 GLY A O 1
ATOM 3492 N N . TRP A 1 460 ? 18.248 -19.902 -5.507 1.00 94.81 460 TRP A N 1
ATOM 3493 C CA . TRP A 1 460 ? 17.542 -18.668 -5.167 1.00 94.81 460 TRP A CA 1
ATOM 3494 C C . TRP A 1 460 ? 18.061 -17.468 -5.969 1.00 94.81 460 TRP A C 1
ATOM 3496 O O . TRP A 1 460 ? 19.148 -17.505 -6.547 1.00 94.81 460 TRP A O 1
ATOM 3506 N N . ARG A 1 461 ? 17.265 -16.397 -5.998 1.00 96.81 461 ARG A N 1
ATOM 3507 C CA . ARG A 1 461 ? 17.625 -15.086 -6.564 1.00 96.81 461 ARG A CA 1
ATOM 3508 C C . ARG A 1 461 ? 16.869 -13.964 -5.849 1.00 96.81 461 ARG A C 1
ATOM 3510 O O . ARG A 1 461 ? 16.090 -14.242 -4.940 1.00 96.81 461 ARG A O 1
ATOM 3517 N N . VAL A 1 462 ? 17.071 -12.725 -6.301 1.00 96.69 462 VAL A N 1
ATOM 3518 C CA . VAL A 1 462 ? 16.325 -11.532 -5.869 1.00 96.69 462 VAL A CA 1
ATOM 3519 C C . VAL A 1 462 ? 15.523 -10.934 -7.039 1.00 96.69 462 VAL A C 1
ATOM 3521 O O . VAL A 1 462 ? 15.874 -11.126 -8.212 1.00 96.69 462 VAL A O 1
ATOM 3524 N N . SER A 1 463 ? 14.435 -10.224 -6.726 1.00 98.12 463 SER A N 1
ATOM 3525 C CA . SER A 1 463 ? 13.735 -9.301 -7.634 1.00 98.12 463 SER A CA 1
ATOM 3526 C C . SER A 1 463 ? 13.174 -8.084 -6.884 1.00 98.12 463 SER A C 1
ATOM 3528 O O . SER A 1 463 ? 12.633 -8.230 -5.789 1.00 98.12 463 SER A O 1
ATOM 3530 N N . VAL A 1 464 ? 13.303 -6.884 -7.462 1.00 98.12 464 VAL A N 1
ATOM 3531 C CA . VAL A 1 464 ? 12.905 -5.590 -6.875 1.00 98.12 464 VAL A CA 1
ATOM 3532 C C . VAL A 1 464 ? 11.424 -5.280 -7.114 1.00 98.12 464 VAL A C 1
ATOM 3534 O O . VAL A 1 464 ? 10.964 -5.150 -8.251 1.00 98.12 464 VAL A O 1
ATOM 3537 N N . THR A 1 465 ? 10.690 -5.037 -6.032 1.00 96.00 465 THR A N 1
ATOM 3538 C CA . THR A 1 465 ? 9.239 -4.787 -5.999 1.00 96.00 465 THR A CA 1
ATOM 3539 C C . THR A 1 465 ? 8.910 -3.377 -5.500 1.00 96.00 465 THR A C 1
ATOM 3541 O O . THR A 1 465 ? 9.767 -2.670 -4.962 1.00 96.00 465 THR A O 1
ATOM 3544 N N . SER A 1 466 ? 7.649 -2.953 -5.634 1.00 94.62 466 SER A N 1
ATOM 3545 C CA . SER A 1 466 ? 7.184 -1.619 -5.201 1.00 94.62 466 SER A CA 1
ATOM 3546 C C . SER A 1 466 ? 6.913 -1.519 -3.679 1.00 94.62 466 SER A C 1
ATOM 3548 O O . SER A 1 466 ? 5.933 -0.918 -3.215 1.00 94.62 466 SER A O 1
ATOM 3550 N N . GLY A 1 467 ? 7.791 -2.147 -2.888 1.00 90.06 467 GLY A N 1
ATOM 3551 C CA . GLY A 1 467 ? 7.586 -2.518 -1.486 1.00 90.06 467 GLY A CA 1
ATOM 3552 C C . GLY A 1 467 ? 6.934 -3.899 -1.349 1.00 90.06 467 GLY A C 1
ATOM 3553 O O . GLY A 1 467 ? 6.350 -4.424 -2.291 1.00 90.06 467 GLY A O 1
ATOM 3554 N N . SER A 1 468 ? 6.990 -4.499 -0.165 1.00 88.25 468 SER A N 1
ATOM 3555 C CA . SER A 1 468 ? 6.591 -5.902 -0.006 1.00 88.25 468 SER A CA 1
ATOM 3556 C C . SER A 1 468 ? 5.100 -6.193 -0.142 1.00 88.25 468 SER A C 1
ATOM 3558 O O . SER A 1 468 ? 4.754 -7.312 -0.482 1.00 88.25 468 SER A O 1
ATOM 3560 N N . GLN A 1 469 ? 4.200 -5.222 0.050 1.00 89.88 469 GLN A N 1
ATOM 3561 C CA . GLN A 1 469 ? 2.767 -5.432 -0.228 1.00 89.88 469 GLN A CA 1
ATOM 3562 C C . GLN A 1 469 ? 2.539 -5.846 -1.694 1.00 89.88 469 GLN A C 1
ATOM 3564 O O . GLN A 1 469 ? 1.733 -6.730 -1.976 1.00 89.88 469 GLN A O 1
ATOM 3569 N N . ASP A 1 470 ? 3.299 -5.242 -2.617 1.00 93.94 470 ASP A N 1
ATOM 3570 C CA . ASP A 1 470 ? 3.346 -5.614 -4.036 1.00 93.94 470 ASP A CA 1
ATOM 3571 C C . ASP A 1 470 ? 3.950 -7.021 -4.210 1.00 93.94 470 ASP A C 1
ATOM 3573 O O . ASP A 1 470 ? 3.416 -7.840 -4.954 1.00 93.94 470 ASP A O 1
ATOM 3577 N N . ALA A 1 471 ? 5.010 -7.340 -3.461 1.00 94.25 471 ALA A N 1
ATOM 3578 C CA . ALA A 1 471 ? 5.652 -8.655 -3.485 1.00 94.25 471 ALA A CA 1
ATOM 3579 C C . ALA A 1 471 ? 4.740 -9.791 -2.979 1.00 94.25 471 ALA A C 1
ATOM 3581 O O . ALA A 1 471 ? 4.597 -10.800 -3.668 1.00 94.25 471 ALA A O 1
ATOM 3582 N N . ILE A 1 472 ? 4.083 -9.615 -1.826 1.00 95.69 472 ILE A N 1
ATOM 3583 C CA . ILE A 1 472 ? 3.136 -10.570 -1.235 1.00 95.69 472 ILE A CA 1
ATOM 3584 C C . ILE A 1 472 ? 1.942 -10.763 -2.167 1.00 95.69 472 ILE A C 1
ATOM 3586 O O . ILE A 1 472 ? 1.586 -11.902 -2.450 1.00 95.69 472 ILE A O 1
ATOM 3590 N N . TYR A 1 473 ? 1.348 -9.684 -2.691 1.00 96.00 473 TYR A N 1
ATOM 3591 C CA . TYR A 1 473 ? 0.236 -9.794 -3.641 1.00 96.00 473 TYR A CA 1
ATOM 3592 C C . TYR A 1 473 ? 0.637 -10.585 -4.893 1.00 96.00 473 TYR A C 1
ATOM 3594 O O . TYR A 1 473 ? -0.078 -11.496 -5.320 1.00 96.00 473 TYR A O 1
ATOM 3602 N N . LYS A 1 474 ? 1.811 -10.291 -5.463 1.00 97.38 474 LYS A N 1
ATOM 3603 C CA . LYS A 1 474 ? 2.315 -11.002 -6.643 1.00 97.38 474 LYS A CA 1
ATOM 3604 C C . LYS A 1 474 ? 2.651 -12.462 -6.346 1.00 97.38 474 LYS A C 1
ATOM 3606 O O . LYS A 1 474 ? 2.333 -13.302 -7.182 1.00 97.38 474 LYS A O 1
ATOM 3611 N N . ALA A 1 475 ? 3.219 -12.772 -5.180 1.00 97.62 475 ALA A N 1
ATOM 3612 C CA . ALA A 1 475 ? 3.490 -14.139 -4.736 1.00 97.62 475 ALA A CA 1
ATOM 3613 C C . ALA A 1 475 ? 2.196 -14.928 -4.481 1.00 97.62 475 ALA A C 1
ATOM 3615 O O . ALA A 1 475 ? 2.054 -16.046 -4.968 1.00 97.62 475 ALA A O 1
ATOM 3616 N N . ALA A 1 476 ? 1.215 -14.329 -3.801 1.00 97.38 476 ALA A N 1
ATOM 3617 C CA . ALA A 1 476 ? -0.101 -14.920 -3.586 1.00 97.38 476 ALA A CA 1
ATOM 3618 C C . ALA A 1 476 ? -0.798 -15.211 -4.925 1.00 97.38 476 ALA A C 1
ATOM 3620 O O . ALA A 1 476 ? -1.217 -16.338 -5.159 1.00 97.38 476 ALA A O 1
ATOM 3621 N N . SER A 1 477 ? -0.815 -14.251 -5.857 1.00 97.12 477 SER A N 1
ATOM 3622 C CA . SER A 1 477 ? -1.345 -14.445 -7.217 1.00 97.12 477 SER A CA 1
ATOM 3623 C C . SER A 1 477 ? -0.538 -15.450 -8.058 1.00 97.12 477 SER A C 1
ATOM 3625 O O . SER A 1 477 ? -1.075 -16.030 -9.005 1.00 97.12 477 SER A O 1
ATOM 3627 N N . ALA A 1 478 ? 0.742 -15.673 -7.743 1.00 97.56 478 ALA A N 1
ATOM 3628 C CA . ALA A 1 478 ? 1.575 -16.676 -8.405 1.00 97.56 478 ALA A CA 1
ATOM 3629 C C . ALA A 1 478 ? 1.323 -18.107 -7.895 1.00 97.56 478 ALA A C 1
ATOM 3631 O O . ALA A 1 478 ? 1.610 -19.059 -8.618 1.00 97.56 478 ALA A O 1
ATOM 3632 N N . LEU A 1 479 ? 0.790 -18.265 -6.678 1.00 97.94 479 LEU A N 1
ATOM 3633 C CA . LEU A 1 479 ? 0.627 -19.556 -5.994 1.00 97.94 479 LEU A CA 1
ATOM 3634 C C . LEU A 1 479 ? -0.842 -20.002 -5.870 1.00 97.94 479 LEU A C 1
ATOM 3636 O O . LEU A 1 479 ? -1.160 -21.186 -5.975 1.00 97.94 479 LEU A O 1
ATOM 3640 N N . LEU A 1 480 ? -1.756 -19.064 -5.637 1.00 97.75 480 LEU A N 1
ATOM 3641 C CA . LEU A 1 480 ? -3.128 -19.355 -5.230 1.00 97.75 480 LEU A CA 1
ATOM 3642 C C . LEU A 1 480 ? -4.119 -19.147 -6.383 1.00 97.75 480 LEU A C 1
ATOM 3644 O O . LEU A 1 480 ? -4.053 -18.161 -7.118 1.00 97.75 480 LEU A O 1
ATOM 3648 N N . ASN A 1 481 ? -5.042 -20.094 -6.507 1.00 97.31 481 ASN A N 1
ATOM 3649 C CA . ASN A 1 481 ? -6.262 -20.035 -7.302 1.00 97.31 481 ASN A CA 1
ATOM 3650 C C . ASN A 1 481 ? -7.470 -19.756 -6.382 1.00 97.31 481 ASN A C 1
ATOM 3652 O O . ASN A 1 481 ? -7.416 -20.078 -5.192 1.00 97.31 481 ASN A O 1
ATOM 3656 N N . PRO A 1 482 ? -8.601 -19.271 -6.927 1.00 96.88 482 PRO A N 1
ATOM 3657 C CA . PRO A 1 482 ? -9.879 -19.251 -6.219 1.00 96.88 482 PRO A CA 1
ATOM 3658 C C . PRO A 1 482 ? -10.224 -20.609 -5.592 1.00 96.88 482 PRO A C 1
ATOM 3660 O O . PRO A 1 482 ? -10.223 -21.634 -6.273 1.00 96.88 482 PRO A O 1
ATOM 3663 N N . GLY A 1 483 ? -10.527 -20.609 -4.293 1.00 94.56 483 GLY A N 1
ATOM 3664 C CA . GLY A 1 483 ? -10.827 -21.805 -3.502 1.00 94.56 483 GLY A CA 1
ATOM 3665 C C . GLY A 1 483 ? -9.616 -22.535 -2.902 1.00 94.56 483 GLY A C 1
ATOM 3666 O O . GLY A 1 483 ? -9.820 -23.447 -2.098 1.00 94.56 483 GLY A O 1
ATOM 3667 N N . ASP A 1 484 ? -8.374 -22.150 -3.227 1.00 97.19 484 ASP A N 1
ATOM 3668 C CA . ASP A 1 484 ? -7.191 -22.687 -2.540 1.00 97.19 484 ASP A CA 1
ATOM 3669 C C . ASP A 1 484 ? -7.158 -22.243 -1.068 1.00 97.19 484 ASP A C 1
ATOM 3671 O O . ASP A 1 484 ? -7.573 -21.138 -0.713 1.00 97.19 484 ASP A O 1
ATOM 3675 N N . SER A 1 485 ? -6.601 -23.091 -0.200 1.00 97.31 485 SER A N 1
ATOM 3676 C CA . SER A 1 485 ? -6.354 -22.734 1.199 1.00 97.31 485 SER A CA 1
ATOM 3677 C C . SER A 1 485 ? -4.958 -22.152 1.418 1.00 97.31 485 SER A C 1
ATOM 3679 O O . SER A 1 485 ? -3.968 -22.621 0.848 1.00 97.31 485 SER A O 1
ATOM 3681 N N . ILE A 1 486 ? -4.876 -21.177 2.320 1.00 97.88 486 ILE A N 1
ATOM 3682 C CA . ILE A 1 486 ? -3.632 -20.603 2.837 1.00 97.88 486 ILE A CA 1
ATOM 3683 C C . ILE A 1 486 ? -3.664 -20.598 4.365 1.00 97.88 486 ILE A C 1
ATOM 3685 O O . ILE A 1 486 ? -4.672 -20.250 4.973 1.00 97.88 486 ILE A O 1
ATOM 3689 N N . LEU A 1 487 ? -2.558 -20.999 4.987 1.00 98.56 487 LEU A N 1
ATOM 3690 C CA . LEU A 1 487 ? -2.366 -20.894 6.430 1.00 98.56 487 LEU A CA 1
ATOM 3691 C C . LEU A 1 487 ? -1.949 -19.459 6.769 1.00 98.56 487 LEU A C 1
ATOM 3693 O O . LEU A 1 487 ? -1.081 -18.889 6.103 1.00 98.56 487 LEU A O 1
ATOM 3697 N N . VAL A 1 488 ? -2.545 -18.882 7.805 1.00 97.19 488 VAL A N 1
ATOM 3698 C CA . VAL A 1 488 ? -2.237 -17.528 8.285 1.00 97.19 488 VAL A CA 1
ATOM 3699 C C . VAL A 1 488 ? -2.117 -17.525 9.802 1.00 97.19 488 VAL A C 1
ATOM 3701 O O . VAL A 1 488 ? -2.831 -18.252 10.488 1.00 97.19 488 VAL A O 1
ATOM 3704 N N . GLU A 1 489 ? -1.221 -16.702 10.337 1.00 95.44 489 GLU A N 1
ATOM 3705 C CA . GLU A 1 489 ? -1.148 -16.438 11.777 1.00 95.44 489 GLU A CA 1
ATOM 3706 C C . GLU A 1 489 ? -2.482 -15.891 12.312 1.00 95.44 489 GLU A C 1
ATOM 3708 O O . GLU A 1 489 ? -3.218 -15.205 11.609 1.00 95.44 489 GLU A O 1
ATOM 3713 N N . LYS A 1 490 ? -2.805 -16.177 13.571 1.00 94.69 490 LYS A N 1
ATOM 3714 C CA . LYS A 1 490 ? -3.920 -15.557 14.284 1.00 94.69 490 LYS A CA 1
ATOM 3715 C C . LYS A 1 490 ? -3.392 -14.913 15.567 1.00 94.69 490 LYS A C 1
ATOM 3717 O O . LYS A 1 490 ? -2.933 -15.647 16.448 1.00 94.69 490 LYS A O 1
ATOM 3722 N N . PRO A 1 491 ? -3.455 -13.577 15.704 1.00 95.06 491 PRO A N 1
ATOM 3723 C CA . PRO A 1 491 ? -3.840 -12.586 14.683 1.00 95.06 491 PRO A CA 1
ATOM 3724 C C . PRO A 1 491 ? -2.830 -12.481 13.515 1.00 95.06 491 PRO A C 1
ATOM 3726 O O . PRO A 1 491 ? -1.670 -12.854 13.670 1.00 95.06 491 PRO A O 1
ATOM 3729 N N . VAL A 1 492 ? -3.251 -11.913 12.375 1.00 93.12 492 VAL A N 1
ATOM 3730 C CA . VAL A 1 492 ? -2.414 -11.678 11.173 1.00 93.12 492 VAL A CA 1
ATOM 3731 C C . VAL A 1 492 ? -2.238 -10.189 10.874 1.00 93.12 492 VAL A C 1
ATOM 3733 O O . VAL A 1 492 ? -3.035 -9.348 11.295 1.00 93.12 492 VAL A O 1
ATOM 3736 N N . TYR A 1 493 ? -1.262 -9.846 10.031 1.00 90.56 493 TYR A N 1
ATOM 3737 C CA . TYR A 1 493 ? -1.194 -8.524 9.416 1.00 90.56 493 TYR A CA 1
ATOM 3738 C C . TYR A 1 493 ? -2.452 -8.247 8.569 1.00 90.56 493 TYR A C 1
ATOM 3740 O O . TYR A 1 493 ? -2.628 -8.790 7.481 1.00 90.56 493 TYR A O 1
ATOM 3748 N N . ALA A 1 494 ? -3.289 -7.312 9.024 1.00 87.81 494 ALA A N 1
ATOM 3749 C CA . ALA A 1 494 ? -4.563 -6.964 8.390 1.00 87.81 494 ALA A CA 1
ATOM 3750 C C . ALA A 1 494 ? -4.499 -6.634 6.880 1.00 87.81 494 ALA A C 1
ATOM 3752 O O . ALA A 1 494 ? -5.498 -6.770 6.184 1.00 87.81 494 ALA A O 1
ATOM 3753 N N . GLY A 1 495 ? -3.347 -6.221 6.337 1.00 83.94 495 GLY A N 1
ATOM 3754 C CA . GLY A 1 495 ? -3.213 -5.912 4.909 1.00 83.94 495 GLY A CA 1
ATOM 3755 C C . GLY A 1 495 ? -3.078 -7.121 3.980 1.00 83.94 495 GLY A C 1
ATOM 3756 O O . GLY A 1 495 ? -3.204 -6.933 2.770 1.00 83.94 495 GLY A O 1
ATOM 3757 N N . VAL A 1 496 ? -2.871 -8.342 4.493 1.00 90.50 496 VAL A N 1
ATOM 3758 C CA . VAL A 1 496 ? -2.965 -9.559 3.660 1.00 90.50 496 VAL A CA 1
ATOM 3759 C C . VAL A 1 496 ? -4.380 -10.137 3.591 1.00 90.50 496 VAL A C 1
ATOM 3761 O O . VAL A 1 496 ? -4.695 -10.828 2.627 1.00 90.50 496 VAL A O 1
ATOM 3764 N N . ILE A 1 497 ? -5.270 -9.783 4.529 1.00 92.00 497 ILE A N 1
ATOM 3765 C CA . ILE A 1 497 ? -6.675 -10.229 4.520 1.00 92.00 497 ILE A CA 1
ATOM 3766 C C . ILE A 1 497 ? -7.383 -9.827 3.200 1.00 92.00 497 ILE A C 1
ATOM 3768 O O . ILE A 1 497 ? -7.897 -10.717 2.519 1.00 92.00 497 ILE A O 1
ATOM 3772 N N . PRO A 1 498 ? -7.343 -8.557 2.730 1.00 90.06 498 PRO A N 1
ATOM 3773 C CA . PRO A 1 498 ? -7.917 -8.179 1.433 1.00 90.06 498 PRO A CA 1
ATOM 3774 C C . PRO A 1 498 ? -7.274 -8.878 0.231 1.00 90.06 498 PRO A C 1
ATOM 3776 O O . PRO A 1 498 ? -7.963 -9.142 -0.754 1.00 90.06 498 PRO A O 1
ATOM 3779 N N . ILE A 1 499 ? -5.977 -9.209 0.297 1.00 92.44 499 ILE A N 1
ATOM 3780 C CA . ILE A 1 499 ? -5.300 -9.967 -0.767 1.00 92.44 499 ILE A CA 1
ATOM 3781 C C . ILE A 1 499 ? -5.946 -11.348 -0.883 1.00 92.44 499 ILE A C 1
ATOM 3783 O O . ILE A 1 499 ? -6.413 -11.711 -1.960 1.00 92.44 499 ILE A O 1
ATOM 3787 N N . PHE A 1 500 ? -6.038 -12.094 0.217 1.00 95.38 500 PHE A N 1
ATOM 3788 C CA . PHE A 1 500 ? -6.574 -13.454 0.187 1.00 95.38 500 PHE A CA 1
ATOM 3789 C C . PHE A 1 500 ? -8.085 -13.481 -0.085 1.00 95.38 500 PHE A C 1
ATOM 3791 O O . PHE A 1 500 ? -8.537 -14.329 -0.851 1.00 95.38 500 PHE A O 1
ATOM 3798 N N . HIS A 1 501 ? -8.848 -12.495 0.405 1.00 94.50 501 HIS A N 1
ATOM 3799 C CA . HIS A 1 501 ? -10.252 -12.306 0.019 1.00 94.50 501 HIS A CA 1
ATOM 3800 C C . HIS A 1 501 ? -10.430 -12.039 -1.485 1.00 94.50 501 HIS A C 1
ATOM 3802 O O . HIS A 1 501 ? -11.293 -12.655 -2.107 1.00 94.50 501 HIS A O 1
ATOM 3808 N N . SER A 1 502 ? -9.624 -11.153 -2.086 1.00 94.62 502 SER A N 1
ATOM 3809 C CA . SER A 1 502 ? -9.735 -10.825 -3.522 1.00 94.62 502 SER A CA 1
ATOM 3810 C C . SER A 1 502 ? -9.309 -11.970 -4.447 1.00 94.62 502 SER A C 1
ATOM 3812 O O . SER A 1 502 ? -9.799 -12.068 -5.567 1.00 94.62 502 SER A O 1
ATOM 3814 N N . LEU A 1 503 ? -8.443 -12.866 -3.965 1.00 95.38 503 LEU A N 1
ATOM 3815 C CA . LEU A 1 503 ? -8.082 -14.117 -4.637 1.00 95.38 503 LEU A CA 1
ATOM 3816 C C . LEU A 1 503 ? -9.062 -15.270 -4.338 1.00 95.38 503 LEU A C 1
ATOM 3818 O O . LEU A 1 503 ? -8.860 -16.373 -4.836 1.00 95.38 503 LEU A O 1
ATOM 3822 N N . HIS A 1 504 ? -10.121 -15.026 -3.553 1.00 96.44 504 HIS A N 1
ATOM 3823 C CA . HIS A 1 504 ? -11.094 -16.023 -3.090 1.00 96.44 504 HIS A CA 1
ATOM 3824 C C . HIS A 1 504 ? -10.453 -17.240 -2.396 1.00 96.44 504 HIS A C 1
ATOM 3826 O O . HIS A 1 504 ? -10.917 -18.372 -2.549 1.00 96.44 504 HIS A O 1
ATOM 3832 N N . CYS A 1 505 ? -9.377 -17.009 -1.645 1.00 95.81 505 CYS A N 1
ATOM 3833 C CA . CYS A 1 505 ? -8.677 -18.037 -0.883 1.00 95.81 505 CYS A CA 1
ATOM 3834 C C . CYS A 1 505 ? -9.344 -18.274 0.475 1.00 95.81 505 CYS A C 1
ATOM 3836 O O . CYS A 1 505 ? -9.838 -17.344 1.112 1.00 95.81 505 CYS A O 1
ATOM 3838 N N . ASP A 1 506 ? -9.281 -19.512 0.955 1.00 95.50 506 ASP A N 1
ATOM 3839 C CA . ASP A 1 506 ? -9.746 -19.884 2.289 1.00 95.50 506 ASP A CA 1
ATOM 3840 C C . ASP A 1 506 ? -8.611 -19.735 3.317 1.00 95.50 506 ASP A C 1
ATOM 3842 O O . ASP A 1 506 ? -7.583 -20.419 3.228 1.00 95.50 506 ASP A O 1
ATOM 3846 N N . MET A 1 507 ? -8.779 -18.811 4.266 1.00 97.19 507 MET A N 1
ATOM 3847 C CA . MET A 1 507 ? -7.770 -18.462 5.268 1.00 97.19 507 MET A CA 1
ATOM 3848 C C . MET A 1 507 ? -7.900 -19.340 6.512 1.00 97.19 507 MET A C 1
ATOM 3850 O O . MET A 1 507 ? -8.787 -19.170 7.351 1.00 97.19 507 MET A O 1
ATOM 3854 N N . ILE A 1 508 ? -6.950 -20.256 6.652 1.00 97.75 508 ILE A N 1
ATOM 3855 C CA . ILE A 1 508 ? -6.876 -21.197 7.760 1.00 97.75 508 ILE A CA 1
ATOM 3856 C C . ILE A 1 508 ? -6.055 -20.570 8.886 1.00 97.75 508 ILE A C 1
ATOM 3858 O O . ILE A 1 508 ? -4.830 -20.472 8.798 1.00 97.75 508 ILE A O 1
ATOM 3862 N N . GLU A 1 509 ? -6.745 -20.141 9.938 1.00 97.50 509 GLU A N 1
ATOM 3863 C CA . GLU A 1 509 ? -6.132 -19.557 11.131 1.00 97.50 509 GLU A CA 1
ATOM 3864 C C . GLU A 1 509 ? -5.238 -20.565 11.867 1.00 97.50 509 GLU A C 1
ATOM 3866 O O . GLU A 1 509 ? -5.658 -21.670 12.212 1.00 97.50 509 GLU A O 1
ATOM 3871 N N . VAL A 1 510 ? -4.005 -20.148 12.149 1.00 97.62 510 VAL A N 1
ATOM 3872 C CA . VAL A 1 510 ? -3.023 -20.863 12.961 1.00 97.62 510 VAL A CA 1
ATOM 3873 C C . VAL A 1 510 ? -2.746 -20.031 14.207 1.00 97.62 510 VAL A C 1
ATOM 3875 O O . VAL A 1 510 ? -2.230 -18.917 14.122 1.00 97.62 510 VAL A O 1
ATOM 3878 N N . GLU A 1 511 ? -3.091 -20.578 15.370 1.00 96.25 511 GLU A N 1
ATOM 3879 C CA . GLU A 1 511 ? -2.925 -19.905 16.665 1.00 96.25 511 GLU A CA 1
ATOM 3880 C C . GLU A 1 511 ? -1.466 -19.468 16.911 1.00 96.25 511 GLU A C 1
ATOM 3882 O O . GLU A 1 511 ? -0.519 -20.178 16.549 1.00 96.25 511 GLU A O 1
ATOM 3887 N N . THR A 1 512 ? -1.281 -18.308 17.549 1.00 95.25 512 THR A N 1
ATOM 3888 C CA . THR A 1 512 ? 0.039 -17.756 17.908 1.00 95.25 512 THR A CA 1
ATOM 3889 C C . THR A 1 512 ? 0.143 -17.432 19.398 1.00 95.25 512 THR A C 1
ATOM 3891 O O . THR A 1 512 ? -0.858 -17.200 20.073 1.00 95.25 512 THR A O 1
ATOM 3894 N N . ASP A 1 513 ? 1.368 -17.422 19.920 1.00 93.81 513 ASP A N 1
ATOM 3895 C CA . ASP A 1 513 ? 1.698 -17.005 21.283 1.00 93.81 513 ASP A CA 1
ATOM 3896 C C . ASP A 1 513 ? 2.912 -16.047 21.300 1.00 93.81 513 ASP A C 1
ATOM 3898 O O . ASP A 1 513 ? 3.383 -15.579 20.259 1.00 93.81 513 ASP A O 1
ATOM 3902 N N . ALA A 1 514 ? 3.442 -15.738 22.490 1.00 91.31 514 ALA A N 1
ATOM 3903 C CA . ALA A 1 514 ? 4.613 -14.867 22.655 1.00 91.31 514 ALA A CA 1
ATOM 3904 C C . ALA A 1 514 ? 5.900 -15.386 21.965 1.00 91.31 514 ALA A C 1
ATOM 3906 O O . ALA A 1 514 ? 6.876 -14.648 21.837 1.00 91.31 514 ALA A O 1
ATOM 3907 N N . GLN A 1 515 ? 5.909 -16.642 21.511 1.00 92.00 515 GLN A N 1
ATOM 3908 C CA . GLN A 1 515 ? 6.978 -17.299 20.761 1.00 92.00 515 GLN A CA 1
ATOM 3909 C C . GLN A 1 515 ? 6.632 -17.512 19.275 1.00 92.00 515 GLN A C 1
ATOM 3911 O O . GLN A 1 515 ? 7.354 -18.244 18.593 1.00 92.00 515 GLN A O 1
ATOM 3916 N N . GLY A 1 516 ? 5.574 -16.878 18.755 1.00 91.38 516 GLY A N 1
ATOM 3917 C CA . GLY A 1 516 ? 5.137 -16.973 17.358 1.00 91.38 516 GLY A CA 1
ATOM 3918 C C . GLY A 1 516 ? 4.113 -18.086 17.120 1.00 91.38 516 GLY A C 1
ATOM 3919 O O . GLY A 1 516 ? 3.254 -18.339 17.960 1.00 91.38 516 GLY A O 1
ATOM 3920 N N . ILE A 1 517 ? 4.178 -18.744 15.958 1.00 94.62 517 ILE A N 1
ATOM 3921 C CA . ILE A 1 517 ? 3.251 -19.823 15.576 1.00 94.62 517 ILE A CA 1
ATOM 3922 C C . ILE A 1 517 ? 3.246 -20.957 16.607 1.00 94.62 517 ILE A C 1
ATOM 3924 O O . ILE A 1 517 ? 4.281 -21.562 16.893 1.00 94.62 517 ILE A O 1
ATOM 3928 N N . VAL A 1 518 ? 2.054 -21.317 17.090 1.00 97.19 518 VAL A N 1
ATOM 3929 C CA . VAL A 1 518 ? 1.840 -22.498 17.927 1.00 97.19 518 VAL A CA 1
ATOM 3930 C C . VAL A 1 518 ? 1.914 -23.739 17.038 1.00 97.19 518 VAL A C 1
ATOM 3932 O O . VAL A 1 518 ? 0.937 -24.182 16.434 1.00 97.19 518 VAL A O 1
ATOM 3935 N N . SER A 1 519 ? 3.105 -24.326 16.962 1.00 92.06 519 SER A N 1
ATOM 3936 C CA . SER A 1 519 ? 3.422 -25.486 16.117 1.00 92.06 519 SER A CA 1
ATOM 3937 C C . SER A 1 519 ? 2.518 -26.707 16.341 1.00 92.06 519 SER A C 1
ATOM 3939 O O . SER A 1 519 ? 2.276 -27.466 15.402 1.00 92.06 519 SER A O 1
ATOM 3941 N N . SER A 1 520 ? 1.959 -26.894 17.543 1.00 95.62 520 SER A N 1
ATOM 3942 C CA . SER A 1 520 ? 0.954 -27.932 17.821 1.00 95.62 520 SER A CA 1
ATOM 3943 C C . SER A 1 520 ? -0.407 -27.640 17.174 1.00 95.62 520 SER A C 1
ATOM 3945 O O . SER A 1 520 ? -1.058 -28.577 16.716 1.00 95.62 520 SER A O 1
ATOM 3947 N N . SER A 1 521 ? -0.806 -26.367 17.064 1.00 97.62 521 SER A N 1
ATOM 3948 C CA . SER A 1 521 ? -2.000 -25.940 16.322 1.00 97.62 521 SER A CA 1
ATOM 3949 C C . SER A 1 521 ? -1.816 -26.212 14.828 1.00 97.62 521 SER A C 1
ATOM 3951 O O . SER A 1 521 ? -2.592 -26.964 14.236 1.00 97.62 521 SER A O 1
ATOM 3953 N N . LEU A 1 522 ? -0.700 -25.743 14.254 1.00 98.00 522 LEU A N 1
ATOM 3954 C CA . LEU A 1 522 ? -0.328 -26.004 12.859 1.00 98.00 522 LEU A CA 1
ATOM 3955 C C . LEU A 1 522 ? -0.291 -27.510 12.543 1.00 98.00 522 LEU A C 1
ATOM 3957 O O . LEU A 1 522 ? -0.877 -27.960 11.560 1.00 98.00 522 LEU A O 1
ATOM 3961 N N . ARG A 1 523 ? 0.352 -28.311 13.404 1.00 97.62 523 ARG A N 1
ATOM 3962 C CA . ARG A 1 523 ? 0.403 -29.774 13.273 1.00 97.62 523 ARG A CA 1
ATOM 3963 C C . ARG A 1 523 ? -0.992 -30.400 13.314 1.00 97.62 523 ARG A C 1
ATOM 3965 O O . ARG A 1 523 ? -1.276 -31.260 12.487 1.00 97.62 523 ARG A O 1
ATOM 3972 N N . SER A 1 524 ? -1.853 -29.972 14.238 1.00 97.81 524 SER A N 1
ATOM 3973 C CA . SER A 1 524 ? -3.222 -30.487 14.366 1.00 97.81 524 SER A CA 1
ATOM 3974 C C . SER A 1 524 ? -4.058 -30.203 13.114 1.00 97.81 524 SER A C 1
ATOM 3976 O O . SER A 1 524 ? -4.679 -31.120 12.579 1.00 97.81 524 SER A O 1
ATOM 3978 N N . ILE A 1 525 ? -4.007 -28.972 12.593 1.00 97.88 525 ILE A N 1
ATOM 3979 C CA . ILE A 1 525 ? -4.677 -28.565 11.346 1.00 97.88 525 ILE A CA 1
ATOM 3980 C C . ILE A 1 525 ? -4.224 -29.446 10.173 1.00 97.88 525 ILE A C 1
ATOM 3982 O O . ILE A 1 525 ? -5.043 -29.969 9.420 1.00 97.88 525 ILE A O 1
ATOM 3986 N N . LEU A 1 526 ? -2.912 -29.647 10.038 1.00 97.31 526 LEU A N 1
ATOM 3987 C CA . LEU A 1 526 ? -2.302 -30.393 8.937 1.00 97.31 526 LEU A CA 1
ATOM 3988 C C . LEU A 1 526 ? -2.496 -31.917 9.020 1.00 97.31 526 LEU A C 1
ATOM 3990 O O . LEU A 1 526 ? -2.484 -32.586 7.984 1.00 97.31 526 LEU A O 1
ATOM 3994 N N . GLN A 1 527 ? -2.642 -32.473 10.226 1.00 95.81 527 GLN A N 1
ATOM 3995 C CA . GLN A 1 527 ? -2.898 -33.901 10.459 1.00 95.81 527 GLN A CA 1
ATOM 3996 C C . GLN A 1 527 ? -4.382 -34.260 10.334 1.00 95.81 527 GLN A C 1
ATOM 3998 O O . GLN A 1 527 ? -4.700 -35.333 9.828 1.00 95.81 527 GLN A O 1
ATOM 4003 N N . ASN A 1 528 ? -5.279 -33.362 10.747 1.00 96.62 528 ASN A N 1
ATOM 4004 C CA . ASN A 1 528 ? -6.731 -33.538 10.656 1.00 96.62 528 ASN A CA 1
ATOM 4005 C C . ASN A 1 528 ? -7.327 -32.919 9.376 1.00 96.62 528 ASN A C 1
ATOM 4007 O O . ASN A 1 528 ? -8.538 -32.711 9.290 1.00 96.62 528 ASN A O 1
ATOM 4011 N N . TRP A 1 529 ? -6.488 -32.601 8.383 1.00 97.25 529 TRP A N 1
ATOM 4012 C CA . TRP A 1 529 ? -6.927 -31.948 7.153 1.00 97.25 529 TRP A CA 1
ATOM 4013 C C . TRP A 1 529 ? -7.922 -32.829 6.371 1.00 97.25 529 TRP A C 1
ATOM 4015 O O . TRP A 1 529 ? -7.638 -34.014 6.161 1.00 97.25 529 TRP A O 1
ATOM 4025 N N . PRO A 1 530 ? -9.069 -32.295 5.900 1.00 94.88 530 PRO A N 1
ATOM 4026 C CA . PRO A 1 530 ? -10.069 -33.096 5.200 1.00 94.88 530 PRO A CA 1
ATOM 4027 C C . PRO A 1 530 ? -9.510 -33.749 3.931 1.00 94.88 530 PRO A C 1
ATOM 4029 O O . PRO A 1 530 ? -9.086 -33.062 3.005 1.00 94.88 530 PRO A O 1
ATOM 4032 N N . ALA A 1 531 ? -9.583 -35.080 3.841 1.00 92.81 531 ALA A N 1
ATOM 4033 C CA . ALA A 1 531 ? -9.095 -35.835 2.680 1.00 92.81 531 ALA A CA 1
ATOM 4034 C C . ALA A 1 531 ? -9.813 -35.486 1.356 1.00 92.81 531 ALA A C 1
ATOM 4036 O O . ALA A 1 531 ? -9.308 -35.791 0.279 1.00 92.81 531 ALA A O 1
ATOM 4037 N N . SER A 1 532 ? -10.983 -34.843 1.428 1.00 93.06 532 SER A N 1
ATOM 4038 C CA . SER A 1 532 ? -11.748 -34.336 0.284 1.00 93.06 532 SER A CA 1
ATOM 4039 C C . SER A 1 532 ? -11.286 -32.966 -0.232 1.00 93.06 532 SER A C 1
ATOM 4041 O O . SER A 1 532 ? -11.850 -32.482 -1.211 1.00 93.06 532 SER A O 1
ATOM 4043 N N . LYS A 1 533 ? -10.308 -32.319 0.416 1.00 93.38 533 LYS A N 1
ATOM 4044 C CA . LYS A 1 533 ? -9.870 -30.952 0.109 1.00 93.38 533 LYS A CA 1
ATOM 4045 C C . LYS A 1 533 ? -8.359 -30.911 -0.168 1.00 93.38 533 LYS A C 1
ATOM 4047 O O . LYS A 1 533 ? -7.600 -31.499 0.605 1.00 93.38 533 LYS A O 1
ATOM 4052 N N . PRO A 1 534 ? -7.887 -30.192 -1.207 1.00 93.50 534 PRO A N 1
ATOM 4053 C CA . PRO A 1 534 ? -6.460 -29.928 -1.393 1.00 93.50 534 PRO A CA 1
ATOM 4054 C C . PRO A 1 534 ? -5.826 -29.352 -0.120 1.00 93.50 534 PRO A C 1
ATOM 4056 O O . PRO A 1 534 ? -6.474 -28.592 0.602 1.00 93.50 534 PRO A O 1
ATOM 4059 N N . LYS A 1 535 ? -4.576 -29.726 0.180 1.00 95.25 535 LYS A N 1
ATOM 4060 C CA . LYS A 1 535 ? -3.831 -29.139 1.306 1.00 95.25 535 LYS A CA 1
ATOM 4061 C C . LYS A 1 535 ? -3.572 -27.643 1.066 1.00 95.25 535 LYS A C 1
ATOM 4063 O O . LYS A 1 535 ? -3.509 -27.230 -0.094 1.00 95.25 535 LYS A O 1
ATOM 4068 N N . PRO A 1 536 ? -3.372 -26.834 2.124 1.00 96.81 536 PRO A N 1
ATOM 4069 C CA . PRO A 1 536 ? -2.962 -25.447 1.960 1.00 96.81 536 PRO A CA 1
ATOM 4070 C C . PRO A 1 536 ? -1.634 -25.357 1.205 1.00 96.81 536 PRO A C 1
ATOM 4072 O O . PRO A 1 536 ? -0.677 -26.039 1.563 1.00 96.81 536 PRO A O 1
ATOM 4075 N N . LYS A 1 537 ? -1.563 -24.505 0.178 1.00 96.25 537 LYS A N 1
ATOM 4076 C CA . LYS A 1 537 ? -0.353 -24.359 -0.655 1.00 96.25 537 LYS A CA 1
ATOM 4077 C C . LYS A 1 537 ? 0.757 -23.558 0.021 1.00 96.25 537 LYS A C 1
ATOM 4079 O O . LYS A 1 537 ? 1.925 -23.681 -0.350 1.00 96.25 537 LYS A O 1
ATOM 4084 N N . ALA A 1 538 ? 0.391 -22.695 0.965 1.00 98.12 538 ALA A N 1
ATOM 4085 C CA . ALA A 1 538 ? 1.297 -21.732 1.569 1.00 98.12 538 ALA A CA 1
ATOM 4086 C C . ALA A 1 538 ? 0.946 -21.419 3.031 1.00 98.12 538 ALA A C 1
ATOM 4088 O O . ALA A 1 538 ? -0.184 -21.641 3.471 1.00 98.12 538 ALA A O 1
ATOM 4089 N N . LEU A 1 539 ? 1.921 -20.860 3.749 1.00 98.31 539 LEU A N 1
ATOM 4090 C CA . LEU A 1 539 ? 1.802 -20.269 5.082 1.00 98.31 539 LEU A CA 1
ATOM 4091 C C . LEU A 1 539 ? 2.324 -18.831 5.044 1.00 98.31 539 LEU A C 1
ATOM 4093 O O . LEU A 1 539 ? 3.491 -18.639 4.718 1.00 98.31 539 LEU A O 1
ATOM 4097 N N . TYR A 1 540 ? 1.513 -17.843 5.421 1.00 97.94 540 TYR A N 1
ATOM 4098 C CA . TYR A 1 540 ? 1.978 -16.474 5.663 1.00 97.94 540 TYR A CA 1
ATOM 4099 C C . TYR A 1 540 ? 2.311 -16.259 7.144 1.00 97.94 540 TYR A C 1
ATOM 4101 O O . TYR A 1 540 ? 1.481 -16.533 8.011 1.00 97.94 540 TYR A O 1
ATOM 4109 N N . THR A 1 541 ? 3.526 -15.776 7.422 1.00 95.69 541 THR A N 1
ATOM 4110 C CA . THR A 1 541 ? 4.060 -15.567 8.780 1.00 95.69 541 THR A CA 1
ATOM 4111 C C . THR A 1 541 ? 4.965 -14.338 8.827 1.00 95.69 541 THR A C 1
ATOM 4113 O O . THR A 1 541 ? 5.718 -14.089 7.882 1.00 95.69 541 THR A O 1
ATOM 4116 N N . VAL A 1 542 ? 4.914 -13.578 9.927 1.00 93.06 542 VAL A N 1
ATOM 4117 C CA . VAL A 1 542 ? 5.812 -12.442 10.198 1.00 93.06 542 VAL A CA 1
ATOM 4118 C C . VAL A 1 542 ? 6.657 -12.763 11.441 1.00 93.06 542 VAL A C 1
ATOM 4120 O O . VAL A 1 542 ? 6.307 -12.374 12.557 1.00 93.06 542 VAL A O 1
ATOM 4123 N N . PRO A 1 543 ? 7.783 -13.492 11.298 1.00 90.00 543 PRO A N 1
ATOM 4124 C CA . PRO A 1 543 ? 8.463 -14.120 12.431 1.00 90.00 543 PRO A CA 1
ATOM 4125 C C . PRO A 1 543 ? 9.300 -13.166 13.302 1.00 90.00 543 PRO A C 1
ATOM 4127 O O . PRO A 1 543 ? 9.876 -13.615 14.294 1.00 90.00 543 PRO A O 1
ATOM 4130 N N . TYR A 1 544 ? 9.389 -11.874 12.973 1.00 85.44 544 TYR A N 1
ATOM 4131 C CA . TYR A 1 544 ? 10.020 -10.838 13.801 1.00 85.44 544 TYR A CA 1
ATOM 4132 C C . TYR A 1 544 ? 9.060 -9.669 13.975 1.00 85.44 544 TYR A C 1
ATOM 4134 O O . TYR A 1 544 ? 8.567 -9.141 12.982 1.00 85.44 544 TYR A O 1
ATOM 4142 N N . GLY A 1 545 ? 8.831 -9.243 15.219 1.00 85.62 545 GLY A N 1
ATOM 4143 C CA . GLY A 1 545 ? 7.981 -8.086 15.519 1.00 85.62 545 GLY A CA 1
ATOM 4144 C C . GLY A 1 545 ? 6.579 -8.199 14.914 1.00 85.62 545 GLY A C 1
ATOM 4145 O O . GLY A 1 545 ? 6.055 -7.193 14.436 1.00 85.62 545 GLY A O 1
ATOM 4146 N N . GLY A 1 546 ? 6.021 -9.418 14.877 1.00 87.88 546 GLY A N 1
ATOM 4147 C CA . GLY A 1 546 ? 4.862 -9.786 14.064 1.00 87.88 546 GLY A CA 1
ATOM 4148 C C . GLY A 1 546 ? 3.713 -8.794 14.197 1.00 87.88 546 GLY A C 1
ATOM 4149 O O . GLY A 1 546 ? 3.409 -8.330 15.287 1.00 87.88 546 GLY A O 1
ATOM 4150 N N . ASN A 1 547 ? 3.070 -8.412 13.099 1.00 88.31 547 ASN A N 1
ATOM 4151 C CA . ASN A 1 547 ? 1.981 -7.436 13.139 1.00 88.31 547 ASN A CA 1
ATOM 4152 C C . ASN A 1 547 ? 0.644 -8.188 13.253 1.00 88.31 547 ASN A C 1
ATOM 4154 O O . ASN A 1 547 ? 0.322 -8.920 12.321 1.00 88.31 547 ASN A O 1
ATOM 4158 N N . PRO A 1 548 ? -0.143 -8.025 14.334 1.00 91.75 548 PRO A N 1
ATOM 4159 C CA . PRO A 1 548 ? -0.055 -6.965 15.345 1.00 91.75 548 PRO A CA 1
ATOM 4160 C C . PRO A 1 548 ? 0.778 -7.279 16.601 1.00 91.75 548 PRO A C 1
ATOM 4162 O O . PRO A 1 548 ? 1.081 -6.343 17.335 1.00 91.75 548 PRO A O 1
ATOM 4165 N N . THR A 1 549 ? 1.101 -8.549 16.869 1.00 92.62 549 THR A N 1
ATOM 4166 C CA . THR A 1 549 ? 1.580 -9.072 18.168 1.00 92.62 549 THR A CA 1
ATOM 4167 C C . THR A 1 549 ? 2.825 -8.399 18.776 1.00 92.62 549 THR A C 1
ATOM 4169 O O . THR A 1 549 ? 2.997 -8.434 19.991 1.00 92.62 549 THR A O 1
ATOM 4172 N N . GLY A 1 550 ? 3.721 -7.831 17.966 1.00 89.44 550 GLY A N 1
ATOM 4173 C CA . GLY A 1 550 ? 5.064 -7.385 18.362 1.00 89.44 550 GLY A CA 1
ATOM 4174 C C . GLY A 1 550 ? 6.034 -8.534 18.690 1.00 89.44 550 GLY A C 1
ATOM 4175 O O . GLY A 1 550 ? 7.171 -8.295 19.105 1.00 89.44 550 GLY A O 1
ATOM 4176 N N . MET A 1 551 ? 5.602 -9.789 18.537 1.00 91.00 551 MET A N 1
ATOM 4177 C CA . MET A 1 551 ? 6.334 -10.966 19.012 1.00 91.00 551 MET A CA 1
ATOM 4178 C C . MET A 1 551 ? 7.340 -11.473 17.979 1.00 91.00 551 MET A C 1
ATOM 4180 O O . MET A 1 551 ? 7.208 -11.241 16.780 1.00 91.00 551 MET A O 1
ATOM 4184 N N . THR A 1 552 ? 8.384 -12.158 18.448 1.00 88.00 552 THR A N 1
ATOM 4185 C CA . THR A 1 552 ? 9.426 -12.736 17.588 1.00 88.00 552 THR A CA 1
ATOM 4186 C C . THR A 1 552 ? 9.437 -14.247 17.761 1.00 88.00 552 THR A C 1
ATOM 4188 O O . THR A 1 552 ? 9.586 -14.746 18.874 1.00 88.00 552 THR A O 1
ATOM 4191 N N . ALA A 1 553 ? 9.277 -14.973 16.656 1.00 91.38 553 ALA A N 1
ATOM 4192 C CA . ALA A 1 553 ? 9.142 -16.420 16.668 1.00 91.38 553 ALA A CA 1
ATOM 4193 C C . ALA A 1 553 ? 10.417 -17.099 17.188 1.00 91.38 553 ALA A C 1
ATOM 4195 O O . ALA A 1 553 ? 11.512 -16.786 16.706 1.00 91.38 553 ALA A O 1
ATOM 4196 N N . SER A 1 554 ? 10.290 -18.037 18.133 1.00 89.12 554 SER A N 1
ATOM 4197 C CA . SER A 1 554 ? 11.448 -18.724 18.720 1.00 89.12 554 SER A CA 1
ATOM 4198 C C . SER A 1 554 ? 12.149 -19.637 17.704 1.00 89.12 554 SER A C 1
ATOM 4200 O O . SER A 1 554 ? 11.556 -20.065 16.710 1.00 89.12 554 SER A O 1
ATOM 4202 N N . LEU A 1 555 ? 13.428 -19.959 17.942 1.00 86.00 555 LEU A N 1
ATOM 4203 C CA . LEU A 1 555 ? 14.185 -20.875 17.075 1.00 86.00 555 LEU A CA 1
ATOM 4204 C C . LEU A 1 555 ? 13.480 -22.236 16.950 1.00 86.00 555 LEU A C 1
ATOM 4206 O O . LEU A 1 555 ? 13.378 -22.779 15.855 1.00 86.00 555 LEU A O 1
ATOM 4210 N N . GLU A 1 556 ? 12.955 -22.751 18.061 1.00 92.56 556 GLU A N 1
ATOM 4211 C CA . GLU A 1 556 ? 12.207 -24.007 18.124 1.00 92.56 556 GLU A CA 1
ATOM 4212 C C . GLU A 1 556 ? 10.945 -23.956 17.251 1.00 92.56 556 GLU A C 1
ATOM 4214 O O . GLU A 1 556 ? 10.802 -24.779 16.346 1.00 92.56 556 GLU A O 1
ATOM 4219 N N . ARG A 1 557 ? 10.087 -22.935 17.419 1.00 93.75 557 ARG A N 1
ATOM 4220 C CA . ARG A 1 557 ? 8.868 -22.777 16.603 1.00 93.75 557 ARG A CA 1
ATOM 4221 C C . ARG A 1 557 ? 9.176 -22.680 15.106 1.00 93.75 557 ARG A C 1
ATOM 4223 O O . ARG A 1 557 ? 8.445 -23.259 14.300 1.00 93.75 557 ARG A O 1
ATOM 4230 N N . ARG A 1 558 ? 10.264 -22.001 14.720 1.00 92.38 558 ARG A N 1
ATOM 4231 C CA . ARG A 1 558 ? 10.707 -21.904 13.316 1.00 92.38 558 ARG A CA 1
ATOM 4232 C C . ARG A 1 558 ? 11.172 -23.253 12.768 1.00 92.38 558 ARG A C 1
ATOM 4234 O O . ARG A 1 558 ? 10.742 -23.654 11.690 1.00 92.38 558 ARG A O 1
ATOM 4241 N N . LEU A 1 559 ? 12.013 -23.977 13.509 1.00 91.50 559 LEU A N 1
ATOM 4242 C CA . LEU A 1 559 ? 12.490 -25.306 13.110 1.00 91.50 559 LEU A CA 1
ATOM 4243 C C . LEU A 1 559 ? 11.331 -26.305 12.961 1.00 91.50 559 LEU A C 1
ATOM 4245 O O . LEU A 1 559 ? 11.291 -27.057 11.986 1.00 91.50 559 LEU A O 1
ATOM 4249 N N . GLU A 1 560 ? 10.357 -26.282 13.874 1.00 95.00 560 GLU A N 1
ATOM 4250 C CA . GLU A 1 560 ? 9.171 -27.138 13.784 1.00 95.00 560 GLU A CA 1
ATOM 4251 C C . GLU A 1 560 ? 8.243 -26.755 12.624 1.00 95.00 560 GLU A C 1
ATOM 4253 O O . GLU A 1 560 ? 7.793 -27.636 11.891 1.00 95.00 560 GLU A O 1
ATOM 4258 N N . THR A 1 561 ? 7.994 -25.460 12.410 1.00 96.06 561 THR A N 1
ATOM 4259 C CA . THR A 1 561 ? 7.172 -24.961 11.291 1.00 96.06 561 THR A CA 1
ATOM 4260 C C . THR A 1 561 ? 7.790 -25.326 9.942 1.00 96.06 561 THR A C 1
ATOM 4262 O O . THR A 1 561 ? 7.099 -25.806 9.046 1.00 96.06 561 THR A O 1
ATOM 4265 N N . LEU A 1 562 ? 9.111 -25.195 9.814 1.00 95.06 562 LEU A N 1
ATOM 4266 C CA . LEU A 1 562 ? 9.864 -25.586 8.625 1.00 95.06 562 LEU A CA 1
ATOM 4267 C C . LEU A 1 562 ? 9.890 -27.112 8.411 1.00 95.06 562 LEU A C 1
ATOM 4269 O O . LEU A 1 562 ? 9.859 -27.584 7.275 1.00 95.06 562 LEU A O 1
ATOM 4273 N N . SER A 1 563 ? 9.913 -27.899 9.490 1.00 95.06 563 SER A N 1
ATOM 4274 C CA . SER A 1 563 ? 9.751 -29.357 9.423 1.00 95.06 563 SER A CA 1
ATOM 4275 C C . SER A 1 563 ? 8.357 -29.740 8.904 1.00 95.06 563 SER A C 1
ATOM 4277 O O . SER A 1 563 ? 8.235 -30.566 7.999 1.00 95.06 563 SER A O 1
ATOM 4279 N N . LEU A 1 564 ? 7.307 -29.070 9.393 1.00 96.38 564 LEU A N 1
ATOM 4280 C CA . LEU A 1 564 ? 5.930 -29.246 8.920 1.00 96.38 564 LEU A CA 1
ATOM 4281 C C . LEU A 1 564 ? 5.756 -28.821 7.451 1.00 96.38 564 LEU A C 1
ATOM 4283 O O . LEU A 1 564 ? 5.089 -29.539 6.707 1.00 96.38 564 LEU A O 1
ATOM 4287 N N . ALA A 1 565 ? 6.406 -27.736 7.014 1.00 96.12 565 ALA A N 1
ATOM 4288 C CA . ALA A 1 565 ? 6.415 -27.285 5.617 1.00 96.12 565 ALA A CA 1
ATOM 4289 C C . ALA A 1 565 ? 6.952 -28.353 4.655 1.00 96.12 565 ALA A C 1
ATOM 4291 O O . ALA A 1 565 ? 6.353 -28.602 3.611 1.00 96.12 565 ALA A O 1
ATOM 4292 N N . ARG A 1 566 ? 8.027 -29.048 5.049 1.00 93.38 566 ARG A N 1
ATOM 4293 C CA . ARG A 1 566 ? 8.604 -30.175 4.295 1.00 93.38 566 ARG A CA 1
ATOM 4294 C C . ARG A 1 566 ? 7.797 -31.468 4.393 1.00 93.38 566 ARG A C 1
ATOM 4296 O O . ARG A 1 566 ? 7.854 -32.288 3.488 1.00 93.38 566 ARG A O 1
ATOM 4303 N N . GLN A 1 567 ? 7.101 -31.699 5.506 1.00 94.44 567 GLN A N 1
ATOM 4304 C CA . GLN A 1 567 ? 6.297 -32.910 5.708 1.00 94.44 567 GLN A CA 1
ATOM 4305 C C . GLN A 1 567 ? 4.939 -32.836 4.988 1.00 94.44 567 GLN A C 1
ATOM 4307 O O . GLN A 1 567 ? 4.367 -33.870 4.638 1.00 94.44 567 GLN A O 1
ATOM 4312 N N . HIS A 1 568 ? 4.391 -31.631 4.812 1.00 95.31 568 HIS A N 1
ATOM 4313 C CA . HIS A 1 568 ? 3.061 -31.418 4.240 1.00 95.31 568 HIS A CA 1
ATOM 4314 C C . HIS A 1 568 ? 3.059 -30.690 2.890 1.00 95.31 568 HIS A C 1
ATOM 4316 O O . HIS A 1 568 ? 1.965 -30.492 2.367 1.00 95.31 568 HIS A O 1
ATOM 4322 N N . ASP A 1 569 ? 4.239 -30.380 2.341 1.00 94.12 569 ASP A N 1
ATOM 4323 C CA . ASP A 1 569 ? 4.472 -29.704 1.059 1.00 94.12 569 ASP A CA 1
ATOM 4324 C C . ASP A 1 569 ? 3.724 -28.360 0.952 1.00 94.12 569 ASP A C 1
ATOM 4326 O O . ASP A 1 569 ? 2.760 -28.225 0.202 1.00 94.12 569 ASP A O 1
ATOM 4330 N N . PHE A 1 570 ? 4.177 -27.346 1.703 1.00 97.06 570 PHE A N 1
ATOM 4331 C CA . PHE A 1 570 ? 3.706 -25.958 1.558 1.00 97.06 570 PHE A CA 1
ATOM 4332 C C . PHE A 1 570 ? 4.851 -24.935 1.547 1.00 97.06 570 PHE A C 1
ATOM 4334 O O . PHE A 1 570 ? 5.903 -25.144 2.152 1.00 97.06 570 PHE A O 1
ATOM 4341 N N . ILE A 1 571 ? 4.637 -23.811 0.856 1.00 98.19 571 ILE A N 1
ATOM 4342 C CA . ILE A 1 571 ? 5.601 -22.703 0.756 1.00 98.19 571 ILE A CA 1
ATOM 4343 C C . ILE A 1 571 ? 5.437 -21.743 1.943 1.00 98.19 571 ILE A C 1
ATOM 4345 O O . ILE A 1 571 ? 4.335 -21.282 2.236 1.00 98.19 571 ILE A O 1
ATOM 4349 N N . ILE A 1 572 ? 6.534 -21.398 2.613 1.00 98.31 572 ILE A N 1
ATOM 4350 C CA . ILE A 1 572 ? 6.558 -20.360 3.648 1.00 98.31 572 ILE A CA 1
ATOM 4351 C C . ILE A 1 572 ? 6.712 -18.999 2.965 1.00 98.31 572 ILE A C 1
ATOM 4353 O O . ILE A 1 572 ? 7.699 -18.742 2.280 1.00 98.31 572 ILE A O 1
ATOM 4357 N N . LEU A 1 573 ? 5.728 -18.134 3.175 1.00 97.75 573 LEU A N 1
ATOM 4358 C CA . LEU A 1 573 ? 5.707 -16.727 2.803 1.00 97.75 573 LEU A CA 1
ATOM 4359 C C . LEU A 1 573 ? 6.191 -15.926 4.025 1.00 97.75 573 LEU A C 1
ATOM 4361 O O . LEU A 1 573 ? 5.390 -15.491 4.853 1.00 97.75 573 LEU A O 1
ATOM 4365 N N . GLU A 1 574 ? 7.515 -15.803 4.164 1.00 93.62 574 GLU A N 1
ATOM 4366 C CA . GLU A 1 574 ? 8.189 -15.077 5.247 1.00 93.62 574 GLU A CA 1
ATOM 4367 C C . GLU A 1 574 ? 8.095 -13.567 4.985 1.00 93.62 574 GLU A C 1
ATOM 4369 O O . GLU A 1 574 ? 8.875 -12.995 4.220 1.00 93.62 574 GLU A O 1
ATOM 4374 N N . GLY A 1 575 ? 7.112 -12.918 5.610 1.00 76.00 575 GLY A N 1
ATOM 4375 C CA . GLY A 1 575 ? 6.983 -11.466 5.614 1.00 76.00 575 GLY A CA 1
ATOM 4376 C C . GLY A 1 575 ? 7.919 -10.824 6.636 1.00 76.00 575 GLY A C 1
ATOM 4377 O O . GLY A 1 575 ? 8.031 -11.288 7.769 1.00 76.00 575 GLY A O 1
ATOM 4378 N N . SER A 1 576 ? 8.539 -9.706 6.271 1.00 59.72 576 SER A N 1
ATOM 4379 C CA . SER A 1 576 ? 9.281 -8.831 7.196 1.00 59.72 576 SER A CA 1
ATOM 4380 C C . SER A 1 576 ? 8.543 -7.505 7.445 1.00 59.72 576 SER A C 1
ATOM 4382 O O . SER A 1 576 ? 9.137 -6.479 7.779 1.00 59.72 576 SER A O 1
ATOM 4384 N N . ASP A 1 577 ? 7.224 -7.507 7.238 1.00 44.06 577 ASP A N 1
ATOM 4385 C CA . ASP A 1 577 ? 6.533 -6.309 6.781 1.00 44.06 577 ASP A CA 1
ATOM 4386 C C . ASP A 1 577 ? 5.725 -5.547 7.814 1.00 44.06 577 ASP A C 1
ATOM 4388 O O . ASP A 1 577 ? 4.783 -6.044 8.433 1.00 44.06 577 ASP A O 1
ATOM 4392 N N . LEU A 1 578 ? 5.965 -4.235 7.801 1.00 33.50 578 LEU A N 1
ATOM 4393 C CA . LEU A 1 578 ? 4.871 -3.283 7.851 1.00 33.50 578 LEU A CA 1
ATOM 4394 C C . LEU A 1 578 ? 4.744 -2.508 6.548 1.00 33.50 578 LEU A C 1
ATOM 4396 O O . LEU A 1 578 ? 5.610 -1.701 6.194 1.00 33.50 578 LEU A O 1
ATOM 4400 N N . VAL A 1 579 ? 3.529 -2.527 6.014 1.00 28.42 579 VAL A N 1
ATOM 4401 C CA . VAL A 1 579 ? 2.930 -1.293 5.501 1.00 28.42 579 VAL A CA 1
ATOM 4402 C C . VAL A 1 579 ? 2.447 -0.466 6.702 1.00 28.42 579 VAL A C 1
ATOM 4404 O O . VAL A 1 579 ? 1.747 -1.011 7.557 1.00 28.42 579 VAL A O 1
ATOM 4407 N N . PRO A 1 580 ? 2.778 0.834 6.819 1.00 30.62 580 PRO A N 1
ATOM 4408 C CA . PRO A 1 580 ? 2.156 1.684 7.829 1.00 30.62 580 PRO A CA 1
ATOM 4409 C C . PRO A 1 580 ? 0.643 1.779 7.602 1.00 30.62 580 PRO A C 1
ATOM 4411 O O . PRO A 1 580 ? 0.199 2.342 6.605 1.00 30.62 580 PRO A O 1
ATOM 4414 N N . ALA A 1 581 ? -0.138 1.322 8.578 1.00 24.92 581 ALA A N 1
ATOM 4415 C CA . ALA A 1 581 ? -1.406 1.970 8.878 1.00 24.92 581 ALA A CA 1
ATOM 4416 C C . ALA A 1 581 ? -1.084 3.158 9.799 1.00 24.92 581 ALA A C 1
ATOM 4418 O O . ALA A 1 581 ? -0.653 2.925 10.927 1.00 24.92 581 ALA A O 1
ATOM 4419 N N . LEU A 1 582 ? -1.270 4.378 9.276 1.00 25.00 582 LEU A N 1
ATOM 4420 C CA . LEU A 1 582 ? -1.066 5.692 9.912 1.00 25.00 582 LEU A CA 1
ATOM 4421 C C . LEU A 1 582 ? 0.370 6.024 10.370 1.00 25.00 582 LEU A C 1
ATOM 4423 O O . LEU A 1 582 ? 0.802 5.588 11.431 1.00 25.00 582 LEU A O 1
ATOM 4427 N N . SER A 1 583 ? 1.063 6.873 9.590 1.00 27.20 583 SER A N 1
ATOM 4428 C CA . SER A 1 583 ? 1.958 7.941 10.092 1.00 27.20 583 SER A CA 1
ATOM 4429 C C . SER A 1 583 ? 2.706 8.674 8.963 1.00 27.20 583 SER A C 1
ATOM 4431 O O . SER A 1 583 ? 3.491 8.042 8.249 1.00 27.20 583 SER A O 1
ATOM 4433 N N . ILE A 1 584 ? 2.574 10.001 8.876 1.00 25.55 584 ILE A N 1
ATOM 4434 C CA . ILE A 1 584 ? 3.542 10.894 8.210 1.00 25.55 584 ILE A CA 1
ATOM 4435 C C . ILE A 1 584 ? 4.394 11.591 9.295 1.00 25.55 584 ILE A C 1
ATOM 4437 O O . ILE A 1 584 ? 3.923 11.779 10.410 1.00 25.55 584 ILE A O 1
ATOM 4441 N N . LEU A 1 585 ? 5.636 11.966 8.943 1.00 25.81 585 LEU A N 1
ATOM 4442 C CA . LEU A 1 585 ? 6.630 12.727 9.731 1.00 25.81 585 LEU A CA 1
ATOM 4443 C C . LEU A 1 585 ? 7.260 12.047 10.966 1.00 25.81 585 LEU A C 1
ATOM 4445 O O . LEU A 1 585 ? 6.640 11.880 12.010 1.00 25.81 585 LEU A O 1
ATOM 4449 N N . SER A 1 586 ? 8.577 11.809 10.883 1.00 25.30 586 SER A N 1
ATOM 4450 C CA . SER A 1 586 ? 9.532 11.984 11.995 1.00 25.30 586 SER A CA 1
ATOM 4451 C C . SER A 1 586 ? 10.980 12.007 11.487 1.00 25.30 586 SER A C 1
ATOM 4453 O O . SER A 1 586 ? 11.354 11.211 10.629 1.00 25.30 586 SER A O 1
ATOM 4455 N N . PHE A 1 587 ? 11.797 12.906 12.041 1.00 26.02 587 PHE A N 1
ATOM 4456 C CA . PHE A 1 587 ? 13.260 12.949 11.909 1.00 26.02 587 PHE A CA 1
ATOM 4457 C C . PHE A 1 587 ? 13.852 13.566 13.190 1.00 26.02 587 PHE A C 1
ATOM 4459 O O . PHE A 1 587 ? 13.239 14.478 13.737 1.00 26.02 587 PHE A O 1
ATOM 4466 N N . LEU A 1 588 ? 15.072 13.142 13.574 1.00 25.42 588 LEU A N 1
ATOM 4467 C CA . LEU A 1 588 ? 15.868 13.583 14.751 1.00 25.42 588 LEU A CA 1
ATOM 4468 C C . LEU A 1 588 ? 15.283 13.120 16.111 1.00 25.42 588 LEU A C 1
ATOM 4470 O O . LEU A 1 588 ? 14.090 13.222 16.342 1.00 25.42 588 LEU A O 1
ATOM 4474 N N . LEU A 1 589 ? 16.046 12.566 17.063 1.00 25.62 589 LEU A N 1
ATOM 4475 C CA . LEU A 1 589 ? 17.404 12.892 17.538 1.00 25.62 589 LEU A CA 1
ATOM 4476 C C . LEU A 1 589 ? 18.188 11.638 18.009 1.00 25.62 589 LEU A C 1
ATOM 4478 O O . LEU A 1 589 ? 17.601 10.585 18.225 1.00 25.62 589 LEU A O 1
ATOM 4482 N N . ILE A 1 590 ? 19.506 11.780 18.221 1.00 29.67 590 ILE A N 1
ATOM 4483 C CA . ILE A 1 590 ? 20.431 10.747 18.746 1.00 29.67 590 ILE A CA 1
ATOM 4484 C C . ILE A 1 590 ? 21.118 11.261 20.024 1.00 29.67 590 ILE A C 1
ATOM 4486 O O . ILE A 1 590 ? 21.535 12.421 20.048 1.00 29.67 590 ILE A O 1
ATOM 4490 N N . ARG A 1 591 ? 21.347 10.387 21.020 1.00 30.39 591 ARG A N 1
ATOM 4491 C CA . ARG A 1 591 ? 22.508 10.443 21.941 1.00 30.39 591 ARG A CA 1
ATOM 4492 C C . ARG A 1 591 ? 23.024 9.021 22.265 1.00 30.39 591 ARG A C 1
ATOM 4494 O O . ARG A 1 591 ? 22.230 8.092 22.158 1.00 30.39 591 ARG A O 1
ATOM 4501 N N . PRO A 1 592 ? 24.319 8.838 22.601 1.00 44.16 592 PRO A N 1
ATOM 4502 C CA . PRO A 1 592 ? 24.960 7.517 22.637 1.00 44.16 592 PRO A CA 1
ATOM 4503 C C . PRO A 1 592 ? 25.224 6.976 24.056 1.00 44.16 592 PRO A C 1
ATOM 4505 O O . PRO A 1 592 ? 25.501 7.771 24.951 1.00 44.16 592 PRO A O 1
ATOM 4508 N N . ASP A 1 593 ? 25.275 5.643 24.215 1.00 30.05 593 ASP A N 1
ATOM 4509 C CA . ASP A 1 593 ? 26.446 4.992 24.838 1.00 30.05 593 ASP A CA 1
ATOM 4510 C C . ASP A 1 593 ? 26.585 3.473 24.534 1.00 30.05 593 ASP A C 1
ATOM 4512 O O . ASP A 1 593 ? 25.628 2.709 24.588 1.00 30.05 593 ASP A O 1
ATOM 4516 N N . ASP A 1 594 ? 27.825 3.102 24.205 1.00 28.98 594 ASP A N 1
ATOM 4517 C CA . ASP A 1 594 ? 28.576 1.825 24.229 1.00 28.98 594 ASP A CA 1
ATOM 4518 C C . ASP A 1 594 ? 27.963 0.386 24.023 1.00 28.98 594 ASP A C 1
ATOM 4520 O O . ASP A 1 594 ? 27.286 -0.175 24.882 1.00 28.98 594 ASP A O 1
ATOM 4524 N N . ARG A 1 595 ? 28.520 -0.299 22.991 1.00 28.34 595 ARG A N 1
ATOM 4525 C CA . ARG A 1 595 ? 28.833 -1.761 22.797 1.00 28.34 595 ARG A CA 1
ATOM 4526 C C . ARG A 1 595 ? 27.887 -2.756 22.081 1.00 28.34 595 ARG A C 1
ATOM 4528 O O . ARG A 1 595 ? 27.002 -3.355 22.675 1.00 28.34 595 ARG A O 1
ATOM 4535 N N . TYR A 1 596 ? 28.332 -3.130 20.869 1.00 32.12 596 TYR A N 1
ATOM 4536 C CA . TYR A 1 596 ? 28.317 -4.468 20.226 1.00 32.12 596 TYR A CA 1
ATOM 4537 C C . TYR A 1 596 ? 27.063 -5.371 20.365 1.00 32.12 596 TYR A C 1
ATOM 4539 O O . TYR A 1 596 ? 27.006 -6.191 21.280 1.00 32.12 596 TYR A O 1
ATOM 4547 N N . ASN A 1 597 ? 26.213 -5.435 19.324 1.00 31.64 597 ASN A N 1
ATOM 4548 C CA . ASN A 1 597 ? 26.295 -6.498 18.292 1.00 31.64 597 ASN A CA 1
ATOM 4549 C C . ASN A 1 597 ? 25.423 -6.187 17.039 1.00 31.64 597 ASN A C 1
ATOM 4551 O O . ASN A 1 597 ? 24.569 -5.305 17.076 1.00 31.64 597 ASN A O 1
ATOM 4555 N N . ILE A 1 598 ? 25.671 -6.906 15.936 1.00 44.56 598 ILE A N 1
ATOM 4556 C CA . ILE A 1 598 ? 25.180 -6.663 14.554 1.00 44.56 598 ILE A CA 1
ATOM 4557 C C . ILE A 1 598 ? 23.650 -6.824 14.383 1.00 44.56 598 ILE A C 1
ATOM 4559 O O . ILE A 1 598 ? 23.091 -7.776 14.940 1.00 44.56 598 ILE A O 1
ATOM 4563 N N . PRO A 1 599 ? 22.987 -5.980 13.555 1.00 37.62 599 PRO A N 1
ATOM 4564 C CA . PRO A 1 599 ? 21.640 -6.302 13.068 1.00 37.62 599 PRO A CA 1
ATOM 4565 C C . PRO A 1 599 ? 21.242 -5.885 11.615 1.00 37.62 599 PRO A C 1
ATOM 4567 O O . PRO A 1 599 ? 21.077 -4.701 11.354 1.00 37.62 599 PRO A O 1
ATOM 4570 N N . ASP A 1 600 ? 20.840 -6.840 10.744 1.00 41.38 600 ASP A N 1
ATOM 4571 C CA . ASP A 1 600 ? 20.250 -6.584 9.394 1.00 41.38 600 ASP A CA 1
ATOM 4572 C C . ASP A 1 600 ? 18.729 -7.034 9.161 1.00 41.38 600 ASP A C 1
ATOM 4574 O O . ASP A 1 600 ? 18.194 -7.439 10.175 1.00 41.38 600 ASP A O 1
ATOM 4578 N N . ASP A 1 601 ? 18.031 -6.939 7.970 1.00 33.09 601 ASP A N 1
ATOM 4579 C CA . ASP A 1 601 ? 16.590 -7.198 7.414 1.00 33.09 601 ASP A CA 1
ATOM 4580 C C . ASP A 1 601 ? 15.248 -6.636 8.060 1.00 33.09 601 ASP A C 1
ATOM 4582 O O . ASP A 1 601 ? 14.939 -6.947 9.175 1.00 33.09 601 ASP A O 1
ATOM 4586 N N . PRO A 1 602 ? 14.282 -5.910 7.446 1.00 36.34 602 PRO A N 1
ATOM 4587 C CA . PRO A 1 602 ? 13.427 -4.839 8.064 1.00 36.34 602 PRO A CA 1
ATOM 4588 C C . PRO A 1 602 ? 12.534 -5.028 9.314 1.00 36.34 602 PRO A C 1
ATOM 4590 O O . PRO A 1 602 ? 12.104 -3.997 9.837 1.00 36.34 602 PRO A O 1
ATOM 4593 N N . TYR A 1 603 ? 12.332 -6.221 9.881 1.00 42.31 603 TYR A N 1
ATOM 4594 C CA . TYR A 1 603 ? 12.029 -6.350 11.330 1.00 42.31 603 TYR A CA 1
ATOM 4595 C C . TYR A 1 603 ? 13.120 -7.044 12.132 1.00 42.31 603 TYR A C 1
ATOM 4597 O O . TYR A 1 603 ? 13.311 -6.740 13.305 1.00 42.31 603 TYR A O 1
ATOM 4605 N N . TYR A 1 604 ? 13.892 -7.894 11.477 1.00 55.53 604 TYR A N 1
ATOM 4606 C CA . TYR A 1 604 ? 15.235 -8.300 11.866 1.00 55.53 604 TYR A CA 1
ATOM 4607 C C . TYR A 1 604 ? 16.095 -6.984 12.066 1.00 55.53 604 TYR A C 1
ATOM 4609 O O . TYR A 1 604 ? 16.541 -6.778 13.187 1.00 55.53 604 TYR A O 1
ATOM 4617 N N . PHE A 1 605 ? 16.179 -5.973 11.171 1.00 59.78 605 PHE A N 1
ATOM 4618 C CA . PHE A 1 605 ? 16.828 -4.639 11.230 1.00 59.78 605 PHE A CA 1
ATOM 4619 C C . PHE A 1 605 ? 16.277 -3.808 12.387 1.00 59.78 605 PHE A C 1
ATOM 4621 O O . PHE A 1 605 ? 16.954 -2.910 12.857 1.00 59.78 605 PHE A O 1
ATOM 4628 N N . LEU A 1 606 ? 15.046 -4.084 12.826 1.00 67.38 606 LEU A N 1
ATOM 4629 C CA . LEU A 1 606 ? 14.405 -3.455 13.980 1.00 67.38 606 LEU A CA 1
ATOM 4630 C C . LEU A 1 606 ? 14.322 -4.416 15.175 1.00 67.38 606 LEU A C 1
ATOM 4632 O O . LEU A 1 606 ? 13.440 -4.262 16.014 1.00 67.38 606 LEU A O 1
ATOM 4636 N N . TYR A 1 607 ? 15.207 -5.413 15.243 1.00 72.44 607 TYR A N 1
ATOM 4637 C CA . TYR A 1 607 ? 15.370 -6.307 16.384 1.00 72.44 607 TYR A CA 1
ATOM 4638 C C . TYR A 1 607 ? 16.270 -5.657 17.427 1.00 72.44 607 TYR A C 1
ATOM 4640 O O . TYR A 1 607 ? 17.402 -5.270 17.141 1.00 72.44 607 TYR A O 1
ATOM 4648 N N . PHE A 1 608 ? 15.767 -5.612 18.652 1.00 78.25 608 PHE A N 1
ATOM 4649 C CA . PHE A 1 608 ? 16.418 -5.022 19.817 1.00 78.25 608 PHE A CA 1
ATOM 4650 C C . PHE A 1 608 ? 16.232 -5.896 21.072 1.00 78.25 608 PHE A C 1
ATOM 4652 O O . PHE A 1 608 ? 16.274 -5.418 22.207 1.00 78.25 608 PHE A O 1
ATOM 4659 N N . GLY A 1 609 ? 15.998 -7.198 20.873 1.00 69.94 609 GLY A N 1
ATOM 4660 C CA . GLY A 1 609 ? 15.959 -8.181 21.950 1.00 69.94 609 GLY A CA 1
ATOM 4661 C C . GLY A 1 609 ? 17.328 -8.354 22.614 1.00 69.94 609 GLY A C 1
ATOM 4662 O O . GLY A 1 609 ? 18.368 -8.204 21.983 1.00 69.94 609 GLY A O 1
ATOM 4663 N N . ALA A 1 610 ? 17.331 -8.705 23.901 1.00 64.50 610 ALA A N 1
ATOM 4664 C CA . ALA A 1 610 ? 18.554 -8.806 24.708 1.00 64.50 610 ALA A CA 1
ATOM 4665 C C . ALA A 1 610 ? 19.468 -10.006 24.363 1.00 64.50 610 ALA A C 1
ATOM 4667 O O . ALA A 1 610 ? 20.552 -10.135 24.931 1.00 64.50 610 ALA A O 1
ATOM 4668 N N . GLY A 1 611 ? 19.020 -10.914 23.491 1.00 65.19 611 GLY A N 1
ATOM 4669 C CA . GLY A 1 611 ? 19.771 -12.093 23.056 1.00 65.19 611 GLY A CA 1
ATOM 4670 C C . GLY A 1 611 ? 20.333 -11.944 21.638 1.00 65.19 611 GLY A C 1
ATOM 4671 O O . GLY A 1 611 ? 19.962 -11.019 20.919 1.00 65.19 611 GLY A O 1
ATOM 4672 N N . PRO A 1 612 ? 21.210 -12.863 21.193 1.00 65.94 612 PRO A N 1
ATOM 4673 C CA . PRO A 1 612 ? 21.601 -12.924 19.792 1.00 65.94 612 PRO A CA 1
ATOM 4674 C C . PRO A 1 612 ? 20.367 -13.183 18.928 1.00 65.94 612 PRO A C 1
ATOM 4676 O O . PRO A 1 612 ? 19.463 -13.935 19.307 1.00 65.94 612 PRO A O 1
ATOM 4679 N N . ARG A 1 613 ? 20.339 -12.576 17.746 1.00 74.25 613 ARG A N 1
ATOM 4680 C CA . ARG A 1 613 ? 19.171 -12.669 16.887 1.00 74.25 613 ARG A CA 1
ATOM 4681 C C . ARG A 1 613 ? 18.966 -14.090 16.360 1.00 74.25 613 ARG A C 1
ATOM 4683 O O . ARG A 1 613 ? 19.890 -14.747 15.889 1.00 74.25 613 ARG A O 1
ATOM 4690 N N . ILE A 1 614 ? 17.716 -14.538 16.403 1.00 81.69 614 ILE A N 1
ATOM 4691 C CA . ILE A 1 614 ? 17.271 -15.817 15.844 1.00 81.69 614 ILE A CA 1
ATOM 4692 C C . ILE A 1 614 ? 17.406 -15.768 14.305 1.00 81.69 614 ILE A C 1
ATOM 4694 O O . ILE A 1 614 ? 17.007 -14.752 13.731 1.00 81.69 614 ILE A O 1
ATOM 4698 N N . PRO A 1 615 ? 17.915 -16.810 13.616 1.00 84.56 615 PRO A N 1
ATOM 4699 C CA . PRO A 1 615 ? 18.013 -16.831 12.150 1.00 84.56 615 PRO A CA 1
ATOM 4700 C C . PRO A 1 615 ? 16.653 -16.919 11.433 1.00 84.56 615 PRO A C 1
ATOM 4702 O O . PRO A 1 615 ? 15.702 -17.501 11.966 1.00 84.56 615 PRO A O 1
ATOM 4705 N N . SER A 1 616 ? 16.562 -16.357 10.223 1.00 87.75 616 SER A N 1
ATOM 4706 C CA . SER A 1 616 ? 15.348 -16.354 9.383 1.00 87.75 616 SER A CA 1
ATOM 4707 C C . SER A 1 616 ? 14.987 -17.756 8.882 1.00 87.75 616 SER A C 1
ATOM 4709 O O . SER A 1 616 ? 15.832 -18.655 8.878 1.00 87.75 616 SER A O 1
ATOM 4711 N N . TYR A 1 617 ? 13.751 -17.965 8.416 1.00 93.12 617 TYR A N 1
ATOM 4712 C CA . TYR A 1 617 ? 13.387 -19.220 7.749 1.00 93.12 617 TYR A CA 1
ATOM 4713 C C . TYR A 1 617 ? 14.293 -19.484 6.539 1.00 93.12 617 TYR A C 1
ATOM 4715 O O . TYR A 1 617 ? 14.738 -20.617 6.352 1.00 93.12 617 TYR A O 1
ATOM 4723 N N . PHE A 1 618 ? 14.626 -18.439 5.772 1.00 92.12 618 PHE A N 1
ATOM 4724 C CA . PHE A 1 618 ? 15.528 -18.519 4.620 1.00 92.12 618 PHE A CA 1
ATOM 4725 C C . PHE A 1 618 ? 16.957 -18.978 4.990 1.00 92.12 618 PHE A C 1
ATOM 4727 O O . PHE A 1 618 ? 17.568 -19.752 4.249 1.00 92.12 618 PHE A O 1
ATOM 4734 N N . THR A 1 619 ? 17.481 -18.590 6.159 1.00 88.75 619 THR A N 1
ATOM 4735 C CA . THR A 1 619 ? 18.740 -19.141 6.697 1.00 88.75 619 THR A CA 1
ATOM 4736 C C . THR A 1 619 ? 18.566 -20.579 7.193 1.00 88.75 619 THR A C 1
ATOM 4738 O O . THR A 1 619 ? 19.379 -21.452 6.880 1.00 88.75 619 THR A O 1
ATOM 4741 N N . LEU A 1 620 ? 17.507 -20.851 7.962 1.00 88.44 620 LEU A N 1
ATOM 4742 C CA . LEU A 1 620 ? 17.289 -22.154 8.597 1.00 88.44 620 LEU A CA 1
ATOM 4743 C C . LEU A 1 620 ? 17.016 -23.274 7.584 1.00 88.44 620 LEU A C 1
ATOM 4745 O O . LEU A 1 620 ? 17.387 -24.419 7.850 1.00 88.44 620 LEU A O 1
ATOM 4749 N N . GLU A 1 621 ? 16.431 -22.991 6.413 1.00 91.19 621 GLU A N 1
ATOM 4750 C CA . GLU A 1 621 ? 16.203 -24.027 5.396 1.00 91.19 621 GLU A CA 1
ATOM 4751 C C . GLU A 1 621 ? 17.494 -24.660 4.860 1.00 91.19 621 GLU A C 1
ATOM 4753 O O . GLU A 1 621 ? 17.528 -25.878 4.673 1.00 91.19 621 GLU A O 1
ATOM 4758 N N . ALA A 1 622 ? 18.586 -23.898 4.739 1.00 87.06 622 ALA A N 1
ATOM 4759 C CA . ALA A 1 622 ? 19.885 -24.438 4.327 1.00 87.06 622 ALA A CA 1
ATOM 4760 C C . ALA A 1 622 ? 20.536 -25.327 5.398 1.00 87.06 622 ALA A C 1
ATOM 4762 O O . ALA A 1 622 ? 21.261 -26.265 5.075 1.00 87.06 622 ALA A O 1
ATOM 4763 N N . GLN A 1 623 ? 20.240 -25.076 6.675 1.00 83.31 623 GLN A N 1
ATOM 4764 C CA . GLN A 1 623 ? 20.835 -25.788 7.812 1.00 83.31 623 GLN A CA 1
ATOM 4765 C C . GLN A 1 623 ? 20.112 -27.101 8.162 1.00 83.31 623 GLN A C 1
ATOM 4767 O O . GLN A 1 623 ? 20.598 -27.876 8.982 1.00 83.31 623 GLN A O 1
ATOM 4772 N N . THR A 1 624 ? 18.935 -27.348 7.579 1.00 78.75 624 THR A N 1
ATOM 4773 C CA . THR A 1 624 ? 17.984 -28.368 8.067 1.00 78.75 624 THR A CA 1
ATOM 4774 C C . THR A 1 624 ? 17.506 -29.356 6.999 1.00 78.75 624 THR A C 1
ATOM 4776 O O . THR A 1 624 ? 16.576 -30.123 7.244 1.00 78.75 624 THR A O 1
ATOM 4779 N N . GLY A 1 625 ? 18.126 -29.365 5.814 1.00 78.00 625 GLY A N 1
ATOM 4780 C CA . GLY A 1 625 ? 17.865 -30.366 4.778 1.00 78.00 625 GLY A CA 1
ATOM 4781 C C . GLY A 1 625 ? 17.929 -29.789 3.370 1.00 78.00 625 GLY A C 1
ATOM 4782 O O . GLY A 1 625 ? 19.006 -29.643 2.798 1.00 78.00 625 GLY A O 1
ATOM 4783 N N . SER A 1 626 ? 16.758 -29.529 2.793 1.00 87.25 626 SER A N 1
ATOM 4784 C CA . SER A 1 626 ? 16.593 -28.970 1.450 1.00 87.25 626 SER A CA 1
ATOM 4785 C C . SER A 1 626 ? 16.150 -27.510 1.482 1.00 87.25 626 SER A C 1
ATOM 4787 O O . SER A 1 626 ? 15.359 -27.117 2.347 1.00 87.25 626 SER A O 1
ATOM 4789 N N . VAL A 1 627 ? 16.633 -26.736 0.508 1.00 92.88 627 VAL A N 1
ATOM 4790 C CA . VAL A 1 627 ? 16.271 -25.326 0.293 1.00 92.88 627 VAL A CA 1
ATOM 4791 C C . VAL A 1 627 ? 15.266 -25.170 -0.835 1.00 92.88 627 VAL A C 1
ATOM 4793 O O . VAL A 1 627 ? 15.210 -25.991 -1.755 1.00 92.88 627 VAL A O 1
ATOM 4796 N N . GLY A 1 628 ? 14.511 -24.081 -0.765 1.00 93.56 628 GLY A N 1
ATOM 4797 C CA . GLY A 1 628 ? 13.508 -23.697 -1.744 1.00 93.56 628 GLY A CA 1
ATOM 4798 C C . GLY A 1 628 ? 12.069 -23.736 -1.221 1.00 93.56 628 GLY A C 1
ATOM 4799 O O . GLY A 1 628 ? 11.133 -23.720 -2.012 1.00 93.56 628 GLY A O 1
ATOM 4800 N N . HIS A 1 629 ? 11.872 -23.789 0.097 1.00 95.62 629 HIS A N 1
ATOM 4801 C CA . HIS A 1 629 ? 10.543 -23.735 0.717 1.00 95.62 629 HIS A CA 1
ATOM 4802 C C . HIS A 1 629 ? 10.133 -22.311 1.100 1.00 95.62 629 HIS A C 1
ATOM 4804 O O . HIS A 1 629 ? 8.966 -22.088 1.405 1.00 95.62 629 HIS A O 1
ATOM 4810 N N . VAL A 1 630 ? 11.071 -21.359 1.114 1.00 96.38 630 VAL A N 1
ATOM 4811 C CA . VAL A 1 630 ? 10.853 -20.005 1.636 1.00 96.38 630 VAL A CA 1
ATOM 4812 C C . VAL A 1 630 ? 10.851 -18.979 0.503 1.00 96.38 630 VAL A C 1
ATOM 4814 O O . VAL A 1 630 ? 11.849 -18.815 -0.198 1.00 96.38 630 VAL A O 1
ATOM 4817 N N . LEU A 1 631 ? 9.738 -18.260 0.354 1.00 96.94 631 LEU A N 1
ATOM 4818 C CA . LEU A 1 631 ? 9.704 -16.945 -0.279 1.00 96.94 631 LEU A CA 1
ATOM 4819 C C . LEU A 1 631 ? 9.757 -15.898 0.822 1.00 96.94 631 LEU A C 1
ATOM 4821 O O . LEU A 1 631 ? 8.898 -15.856 1.701 1.00 96.94 631 LEU A O 1
ATOM 4825 N N . ARG A 1 632 ? 10.773 -15.057 0.748 1.00 95.44 632 ARG A N 1
ATOM 4826 C CA . ARG A 1 632 ? 11.080 -14.021 1.711 1.00 95.44 632 ARG A CA 1
ATOM 4827 C C . ARG A 1 632 ? 10.795 -12.652 1.100 1.00 95.44 632 ARG A C 1
ATOM 4829 O O . ARG A 1 632 ? 11.216 -12.392 -0.026 1.00 95.44 632 ARG A O 1
ATOM 4836 N N . PHE A 1 633 ? 10.111 -11.782 1.833 1.00 94.88 633 PHE A N 1
ATOM 4837 C CA . PHE A 1 633 ? 9.812 -10.414 1.402 1.00 94.88 633 PHE A CA 1
ATOM 4838 C C . PHE A 1 633 ? 10.556 -9.408 2.265 1.00 94.88 633 PHE A C 1
ATOM 4840 O O . PHE A 1 633 ? 10.597 -9.567 3.481 1.00 94.88 633 PHE A O 1
ATOM 4847 N N . ASP A 1 634 ? 11.098 -8.364 1.644 1.00 91.56 634 ASP A N 1
ATOM 4848 C CA . ASP A 1 634 ? 11.905 -7.326 2.280 1.00 91.56 634 ASP A CA 1
ATOM 4849 C C . ASP A 1 634 ? 11.529 -5.929 1.747 1.00 91.56 634 ASP A C 1
ATOM 4851 O O . ASP A 1 634 ? 11.241 -5.742 0.564 1.00 91.56 634 ASP A O 1
ATOM 4855 N N . SER A 1 635 ? 11.567 -4.896 2.594 1.00 89.06 635 SER A N 1
ATOM 4856 C CA . SER A 1 635 ? 11.330 -3.504 2.193 1.00 89.06 635 SER A CA 1
ATOM 4857 C C . SER A 1 635 ? 12.197 -2.473 2.907 1.00 89.06 635 SER A C 1
ATOM 4859 O O . SER A 1 635 ? 12.351 -2.468 4.125 1.00 89.06 635 SER A O 1
ATOM 4861 N N . PHE A 1 636 ? 12.616 -1.461 2.145 1.00 89.94 636 PHE A N 1
ATOM 4862 C CA . PHE A 1 636 ? 13.236 -0.251 2.679 1.00 89.94 636 PHE A CA 1
ATOM 4863 C C . PHE A 1 636 ? 12.247 0.693 3.398 1.00 89.94 636 PHE A C 1
ATOM 4865 O O . PHE A 1 636 ? 12.657 1.728 3.926 1.00 89.94 636 PHE A O 1
ATOM 4872 N N . SER A 1 637 ? 10.952 0.349 3.461 1.00 84.00 637 SER A N 1
ATOM 4873 C CA . SER A 1 637 ? 9.887 1.220 3.988 1.00 84.00 637 SER A CA 1
ATOM 4874 C C . SER A 1 637 ? 10.047 1.617 5.460 1.00 84.00 637 SER A C 1
ATOM 4876 O O . SER A 1 637 ? 9.525 2.657 5.860 1.00 84.00 637 SER A O 1
ATOM 4878 N N . LYS A 1 638 ? 10.718 0.790 6.272 1.00 80.88 638 LYS A N 1
ATOM 4879 C CA . LYS A 1 638 ? 10.868 0.991 7.729 1.00 80.88 638 LYS A CA 1
ATOM 4880 C C . LYS A 1 638 ? 12.278 1.319 8.193 1.00 80.88 638 LYS A C 1
ATOM 4882 O O . LYS A 1 638 ? 12.455 1.714 9.338 1.00 80.88 638 LYS A O 1
ATOM 4887 N N . ILE A 1 639 ? 13.242 1.214 7.285 1.00 82.25 639 ILE A N 1
ATOM 4888 C CA . ILE A 1 639 ? 14.659 1.447 7.563 1.00 82.25 639 ILE A CA 1
ATOM 4889 C C . ILE A 1 639 ? 15.222 2.639 6.787 1.00 82.25 639 ILE A C 1
ATOM 4891 O O . ILE A 1 639 ? 16.105 3.304 7.303 1.00 82.25 639 ILE A O 1
ATOM 4895 N N . LEU A 1 640 ? 14.703 2.959 5.592 1.00 87.81 640 LEU A N 1
ATOM 4896 C CA . LEU A 1 640 ? 15.063 4.176 4.850 1.00 87.81 640 LEU A CA 1
ATOM 4897 C C . LEU A 1 640 ? 13.887 5.156 4.810 1.00 87.81 640 LEU A C 1
ATOM 4899 O O . LEU A 1 640 ? 13.954 6.235 5.386 1.00 87.81 640 LEU A O 1
ATOM 4903 N N . SER A 1 641 ? 12.805 4.796 4.111 1.00 86.56 641 SER A N 1
ATOM 4904 C CA . SER A 1 641 ? 11.619 5.645 3.956 1.00 86.56 641 SER A CA 1
ATOM 4905 C C . SER A 1 641 ? 10.458 4.878 3.331 1.00 86.56 641 SER A C 1
ATOM 4907 O O . SER A 1 641 ? 10.600 4.281 2.264 1.00 86.56 641 SER A O 1
ATOM 4909 N N . ALA A 1 642 ? 9.264 4.977 3.919 1.00 79.25 642 ALA A N 1
ATOM 4910 C CA . ALA A 1 642 ? 8.038 4.421 3.340 1.00 79.25 642 ALA A CA 1
ATOM 4911 C C . ALA A 1 642 ? 7.661 5.062 1.990 1.00 79.25 642 ALA A C 1
ATOM 4913 O O . ALA A 1 642 ? 6.937 4.442 1.209 1.00 79.25 642 ALA A O 1
ATOM 4914 N N . GLY A 1 643 ? 8.167 6.269 1.706 1.00 82.94 643 GLY A N 1
ATOM 4915 C CA . GLY A 1 643 ? 7.965 6.990 0.448 1.00 82.94 643 GLY A CA 1
ATOM 4916 C C . GLY A 1 643 ? 8.893 6.556 -0.690 1.00 82.94 643 GLY A C 1
ATOM 4917 O O . GLY A 1 643 ? 8.584 6.844 -1.839 1.00 82.94 643 GLY A O 1
ATOM 4918 N N . ILE A 1 644 ? 9.982 5.820 -0.414 1.00 88.00 644 ILE A N 1
ATOM 4919 C CA . ILE A 1 644 ? 10.893 5.341 -1.474 1.00 88.00 644 ILE A CA 1
ATOM 4920 C C . ILE A 1 644 ? 10.258 4.231 -2.326 1.00 88.00 644 ILE A C 1
ATOM 4922 O O . ILE A 1 644 ? 10.718 3.957 -3.424 1.00 88.00 644 ILE A O 1
ATOM 4926 N N . ARG A 1 645 ? 9.199 3.577 -1.827 1.00 91.19 645 ARG A N 1
ATOM 4927 C CA . ARG A 1 645 ? 8.460 2.500 -2.513 1.00 91.19 645 ARG A CA 1
ATOM 4928 C C . ARG A 1 645 ? 9.338 1.368 -3.078 1.00 91.19 645 ARG A C 1
ATOM 4930 O O . ARG A 1 645 ? 8.924 0.715 -4.025 1.00 91.19 645 ARG A O 1
ATOM 4937 N N . ILE A 1 646 ? 10.505 1.095 -2.489 1.00 94.06 646 ILE A N 1
ATOM 4938 C CA . ILE A 1 646 ? 11.349 -0.051 -2.861 1.00 94.06 646 ILE A CA 1
ATOM 4939 C C . ILE A 1 646 ? 11.203 -1.177 -1.829 1.00 94.06 646 ILE A C 1
ATOM 4941 O O . ILE A 1 646 ? 11.262 -0.976 -0.609 1.00 94.06 646 ILE A O 1
ATOM 4945 N N . GLY A 1 647 ? 11.032 -2.386 -2.344 1.00 94.31 647 GLY A N 1
ATOM 4946 C CA . GLY A 1 647 ? 11.242 -3.640 -1.638 1.00 94.31 647 GLY A CA 1
ATOM 4947 C C . GLY A 1 647 ? 11.828 -4.675 -2.584 1.00 94.31 647 GLY A C 1
ATOM 4948 O O . GLY A 1 647 ? 12.180 -4.355 -3.720 1.00 94.31 647 GLY A O 1
ATOM 4949 N N . PHE A 1 648 ? 11.959 -5.903 -2.114 1.00 96.25 648 PHE A N 1
ATOM 4950 C CA . PHE A 1 648 ? 12.432 -7.022 -2.905 1.00 96.25 648 PHE A CA 1
ATOM 4951 C C . PHE A 1 648 ? 11.881 -8.347 -2.374 1.00 96.25 648 PHE A C 1
ATOM 4953 O O . PHE A 1 648 ? 11.359 -8.428 -1.262 1.00 96.25 648 PHE A O 1
ATOM 4960 N N . VAL A 1 649 ? 11.946 -9.374 -3.214 1.00 97.19 649 VAL A N 1
ATOM 4961 C CA . VAL A 1 649 ? 11.629 -10.760 -2.863 1.00 97.19 649 VAL A CA 1
ATOM 4962 C C . VAL A 1 649 ? 12.860 -11.631 -3.086 1.00 97.19 649 VAL A C 1
ATOM 4964 O O . VAL A 1 649 ? 13.508 -11.517 -4.128 1.00 97.19 649 VAL A O 1
ATOM 4967 N N . THR A 1 650 ? 13.152 -12.502 -2.123 1.00 97.19 650 THR A N 1
ATOM 4968 C CA . THR A 1 650 ? 14.237 -13.491 -2.157 1.00 97.19 650 THR A CA 1
ATOM 4969 C C . THR A 1 650 ? 13.648 -14.896 -2.038 1.00 97.19 650 THR A C 1
ATOM 4971 O O . THR A 1 650 ? 12.698 -15.114 -1.291 1.00 97.19 650 THR A O 1
ATOM 4974 N N . GLY A 1 651 ? 14.178 -15.873 -2.775 1.00 96.69 651 GLY A N 1
ATOM 4975 C CA . GLY A 1 651 ? 13.675 -17.251 -2.736 1.00 96.69 651 GLY A CA 1
ATOM 4976 C C . GLY A 1 651 ? 13.823 -17.988 -4.069 1.00 96.69 651 GLY A C 1
ATOM 4977 O O . GLY A 1 651 ? 14.616 -17.553 -4.910 1.00 96.69 651 GLY A O 1
ATOM 4978 N N . PRO A 1 652 ? 13.096 -19.106 -4.273 1.00 96.94 652 PRO A N 1
ATOM 4979 C CA . PRO A 1 652 ? 13.236 -19.977 -5.438 1.00 96.94 652 PRO A CA 1
ATOM 4980 C C . PRO A 1 652 ? 13.145 -19.246 -6.772 1.00 96.94 652 PRO A C 1
ATOM 4982 O O . PRO A 1 652 ? 12.186 -18.511 -7.020 1.00 96.94 652 PRO A O 1
ATOM 4985 N N . GLN A 1 653 ? 14.087 -19.531 -7.675 1.00 96.00 653 GLN A N 1
ATOM 4986 C CA . GLN A 1 653 ? 14.117 -18.922 -9.005 1.00 96.00 653 GLN A CA 1
ATOM 4987 C C . GLN A 1 653 ? 12.784 -19.067 -9.759 1.00 96.00 653 GLN A C 1
ATOM 4989 O O . GLN A 1 653 ? 12.289 -18.070 -10.273 1.00 96.00 653 GLN A O 1
ATOM 4994 N N . VAL A 1 654 ? 12.168 -20.255 -9.760 1.00 96.44 654 VAL A N 1
ATOM 4995 C CA . VAL A 1 654 ? 10.903 -20.519 -10.479 1.00 96.44 654 VAL A CA 1
ATOM 4996 C C . VAL A 1 654 ? 9.745 -19.660 -9.955 1.00 96.44 654 VAL A C 1
ATOM 4998 O O . VAL A 1 654 ? 8.930 -19.163 -10.732 1.00 96.44 654 VAL A O 1
ATOM 5001 N N . LEU A 1 655 ? 9.673 -19.449 -8.638 1.00 97.88 655 LEU A N 1
ATOM 5002 C CA . LEU A 1 655 ? 8.616 -18.641 -8.028 1.00 97.88 655 LEU A CA 1
ATOM 5003 C C . LEU A 1 655 ? 8.859 -17.140 -8.242 1.00 97.88 655 LEU A C 1
ATOM 5005 O O . LEU A 1 655 ? 7.918 -16.400 -8.526 1.00 97.88 655 LEU A O 1
ATOM 5009 N N . ILE A 1 656 ? 10.118 -16.692 -8.187 1.00 98.06 656 ILE A N 1
ATOM 5010 C CA . ILE A 1 656 ? 10.472 -15.306 -8.522 1.00 98.06 656 ILE A CA 1
ATOM 5011 C C . ILE A 1 656 ? 10.253 -15.021 -10.009 1.00 98.06 656 ILE A C 1
ATOM 5013 O O . ILE A 1 656 ? 9.793 -13.938 -10.347 1.00 98.06 656 ILE A O 1
ATOM 5017 N N . GLU A 1 657 ? 10.483 -15.980 -10.903 1.00 96.12 657 GLU A N 1
ATOM 5018 C CA . GLU A 1 657 ? 10.164 -15.831 -12.327 1.00 96.12 657 GLU A CA 1
ATOM 5019 C C . GLU A 1 657 ? 8.654 -15.677 -12.568 1.00 96.12 657 GLU A C 1
ATOM 5021 O O . GLU A 1 657 ? 8.257 -14.859 -13.396 1.00 96.12 657 GLU A O 1
ATOM 5026 N N . ALA A 1 658 ? 7.795 -16.352 -11.796 1.00 97.62 658 ALA A N 1
ATOM 5027 C CA . ALA A 1 658 ? 6.348 -16.120 -11.836 1.00 97.62 658 ALA A CA 1
ATOM 5028 C C . ALA A 1 658 ? 5.951 -14.712 -11.325 1.00 97.62 658 ALA A C 1
ATOM 5030 O O . ALA A 1 658 ? 5.059 -14.069 -11.890 1.00 97.62 658 ALA A O 1
ATOM 5031 N N . ILE A 1 659 ? 6.644 -14.194 -10.303 1.00 97.88 659 ILE A N 1
ATOM 5032 C CA . ILE A 1 659 ? 6.472 -12.823 -9.780 1.00 97.88 659 ILE A CA 1
ATOM 5033 C C . ILE A 1 659 ? 6.982 -11.768 -10.781 1.00 97.88 659 ILE A C 1
ATOM 5035 O O . ILE A 1 659 ? 6.316 -10.750 -11.004 1.00 97.88 659 ILE A O 1
ATOM 5039 N N . ASP A 1 660 ? 8.122 -12.016 -11.430 1.00 97.19 660 ASP A N 1
ATOM 5040 C CA . ASP A 1 660 ? 8.660 -11.202 -12.524 1.00 97.19 660 ASP A CA 1
ATOM 5041 C C . ASP A 1 660 ? 7.677 -11.197 -13.702 1.00 97.19 660 ASP A C 1
ATOM 5043 O O . ASP A 1 660 ? 7.372 -10.138 -14.245 1.00 97.19 660 ASP A O 1
ATOM 5047 N N . MET A 1 661 ? 7.105 -12.349 -14.061 1.00 96.12 661 MET A N 1
ATOM 5048 C CA . MET A 1 661 ? 6.093 -12.450 -15.113 1.00 96.12 661 MET A CA 1
ATOM 5049 C C . MET A 1 661 ? 4.860 -11.593 -14.809 1.00 96.12 661 MET A C 1
ATOM 5051 O O . MET A 1 661 ? 4.440 -10.816 -15.670 1.00 96.12 661 MET A O 1
ATOM 5055 N N . HIS A 1 662 ? 4.335 -11.642 -13.581 1.00 96.50 662 HIS A N 1
ATOM 5056 C CA . HIS A 1 662 ? 3.245 -10.764 -13.142 1.00 96.50 662 HIS A CA 1
ATOM 5057 C C . HIS A 1 662 ? 3.654 -9.278 -13.213 1.00 96.50 662 HIS A C 1
ATOM 5059 O O . HIS A 1 662 ? 2.946 -8.471 -13.822 1.00 96.50 662 HIS A O 1
ATOM 5065 N N . THR A 1 663 ? 4.827 -8.915 -12.684 1.00 95.88 663 THR A N 1
ATOM 5066 C CA . THR A 1 663 ? 5.383 -7.547 -12.750 1.00 95.88 663 THR A CA 1
ATOM 5067 C C . THR A 1 663 ? 5.494 -7.056 -14.198 1.00 95.88 663 THR A C 1
ATOM 5069 O O . THR A 1 663 ? 5.078 -5.940 -14.503 1.00 95.88 663 THR A O 1
ATOM 5072 N N . SER A 1 664 ? 5.952 -7.910 -15.120 1.00 93.38 664 SER A N 1
ATOM 5073 C CA . SER A 1 664 ? 6.102 -7.582 -16.543 1.00 93.38 664 SER A CA 1
ATOM 5074 C C . SER A 1 664 ? 4.780 -7.226 -17.231 1.00 93.38 664 SER A C 1
ATOM 5076 O O . SER A 1 664 ? 4.798 -6.441 -18.176 1.00 93.38 664 SER A O 1
ATOM 5078 N N . SER A 1 665 ? 3.653 -7.764 -16.748 1.00 90.44 665 SER A N 1
ATOM 5079 C CA . SER A 1 665 ? 2.307 -7.466 -17.254 1.00 90.44 665 SER A CA 1
ATOM 5080 C C . SER A 1 665 ? 1.595 -6.331 -16.512 1.00 90.44 665 SER A C 1
ATOM 5082 O O . SER A 1 665 ? 0.788 -5.638 -17.120 1.00 90.44 665 SER A O 1
ATOM 5084 N N . ALA A 1 666 ? 1.874 -6.138 -15.218 1.00 91.94 666 ALA A N 1
ATOM 5085 C CA . ALA A 1 666 ? 1.146 -5.190 -14.372 1.00 91.94 666 ALA A CA 1
ATOM 5086 C C . ALA A 1 666 ? 1.761 -3.782 -14.371 1.00 91.94 666 ALA A C 1
ATOM 5088 O O . ALA A 1 666 ? 1.039 -2.793 -14.440 1.00 91.94 666 ALA A O 1
ATOM 5089 N N . ASN A 1 667 ? 3.091 -3.681 -14.277 1.00 90.88 667 ASN A N 1
ATOM 5090 C CA . ASN A 1 667 ? 3.797 -2.398 -14.184 1.00 90.88 667 ASN A CA 1
ATOM 5091 C C . ASN A 1 667 ? 5.155 -2.359 -14.914 1.00 90.88 667 ASN A C 1
ATOM 5093 O O . ASN A 1 667 ? 5.900 -1.397 -14.757 1.00 90.88 667 ASN A O 1
ATOM 5097 N N . LEU A 1 668 ? 5.465 -3.364 -15.745 1.00 91.62 668 LEU A N 1
ATOM 5098 C CA . LEU A 1 668 ? 6.715 -3.581 -16.501 1.00 91.62 668 LEU A CA 1
ATOM 5099 C C . LEU A 1 668 ? 7.967 -3.822 -15.635 1.00 91.62 668 LEU A C 1
ATOM 5101 O O . LEU A 1 668 ? 8.697 -4.788 -15.879 1.00 91.62 668 LEU A O 1
ATOM 5105 N N . GLN A 1 669 ? 8.234 -2.931 -14.681 1.00 93.44 669 GLN A N 1
ATOM 5106 C CA . GLN A 1 669 ? 9.372 -2.891 -13.757 1.00 93.44 669 GLN A CA 1
ATOM 5107 C C . GLN A 1 669 ? 9.044 -1.936 -12.590 1.00 93.44 669 GLN A C 1
ATOM 5109 O O . GLN A 1 669 ? 8.302 -0.971 -12.767 1.00 93.44 669 GLN A O 1
ATOM 5114 N N . THR A 1 670 ? 9.638 -2.137 -11.412 1.00 95.12 670 THR A N 1
ATOM 5115 C CA . THR A 1 670 ? 9.608 -1.123 -10.336 1.00 95.12 670 THR A CA 1
ATOM 5116 C C . THR A 1 670 ? 10.290 0.176 -10.808 1.00 95.12 670 THR A C 1
ATOM 5118 O O . THR A 1 670 ? 11.229 0.118 -11.602 1.00 95.12 670 THR A O 1
ATOM 5121 N N . ALA A 1 671 ? 9.853 1.353 -10.344 1.00 95.75 671 ALA A N 1
ATOM 5122 C CA . ALA A 1 671 ? 10.318 2.658 -10.841 1.00 95.75 671 ALA A CA 1
ATOM 5123 C C . ALA A 1 671 ? 11.857 2.812 -10.808 1.00 95.75 671 ALA A C 1
ATOM 5125 O O . ALA A 1 671 ? 12.462 2.951 -9.744 1.00 95.75 671 ALA A O 1
ATOM 5126 N N . SER A 1 672 ? 12.505 2.779 -11.979 1.00 95.75 672 SER A N 1
ATOM 5127 C CA . SER A 1 672 ? 13.970 2.682 -12.069 1.00 95.75 672 SER A CA 1
ATOM 5128 C C . SER A 1 672 ? 14.709 3.929 -11.595 1.00 95.75 672 SER A C 1
ATOM 5130 O O . SER A 1 672 ? 15.787 3.789 -11.033 1.00 95.75 672 SER A O 1
ATOM 5132 N N . LEU A 1 673 ? 14.121 5.123 -11.704 1.00 96.00 673 LEU A N 1
ATOM 5133 C CA . LEU A 1 673 ? 14.734 6.341 -11.169 1.00 96.00 673 LEU A CA 1
ATOM 5134 C C . LEU A 1 673 ? 14.873 6.259 -9.644 1.00 96.00 673 LEU A C 1
ATOM 5136 O O . LEU A 1 673 ? 15.922 6.569 -9.085 1.00 96.00 673 LEU A O 1
ATOM 5140 N N . THR A 1 674 ? 13.833 5.759 -8.979 1.00 95.88 674 THR A N 1
ATOM 5141 C CA . THR A 1 674 ? 13.822 5.539 -7.533 1.00 95.88 674 THR A CA 1
ATOM 5142 C C . THR A 1 674 ? 14.759 4.403 -7.126 1.00 95.88 674 THR A C 1
ATOM 5144 O O . THR A 1 674 ? 15.411 4.503 -6.090 1.00 95.88 674 THR A O 1
ATOM 5147 N N . GLN A 1 675 ? 14.909 3.368 -7.964 1.00 97.19 675 GLN A N 1
ATOM 5148 C CA . GLN A 1 675 ? 15.949 2.351 -7.781 1.00 97.19 675 GLN A CA 1
ATOM 5149 C C . GLN A 1 675 ? 17.364 2.938 -7.894 1.00 97.19 675 GLN A C 1
ATOM 5151 O O . GLN A 1 675 ? 18.203 2.599 -7.068 1.00 97.19 675 GLN A O 1
ATOM 5156 N N . SER A 1 676 ? 17.636 3.832 -8.854 1.00 96.88 676 SER A N 1
ATOM 5157 C CA . SER A 1 676 ? 18.944 4.495 -8.987 1.00 96.88 676 SER A CA 1
ATOM 5158 C C . SER A 1 676 ? 19.255 5.403 -7.795 1.00 96.88 676 SER A C 1
ATOM 5160 O O . SER A 1 676 ? 20.384 5.398 -7.316 1.00 96.88 676 SER A O 1
ATOM 5162 N N . ILE A 1 677 ? 18.263 6.134 -7.270 1.00 96.19 677 ILE A N 1
ATOM 5163 C CA . ILE A 1 677 ? 18.407 6.938 -6.042 1.00 96.19 677 ILE A CA 1
ATOM 5164 C C . ILE A 1 677 ? 18.693 6.032 -4.833 1.00 96.19 677 ILE A C 1
ATOM 5166 O O . ILE A 1 677 ? 19.622 6.301 -4.073 1.00 96.19 677 ILE A O 1
ATOM 5170 N N . ALA A 1 678 ? 17.934 4.941 -4.674 1.00 96.06 678 ALA A N 1
ATOM 5171 C CA . ALA A 1 678 ? 18.138 3.982 -3.589 1.00 96.06 678 ALA A CA 1
ATOM 5172 C C . ALA A 1 678 ? 19.519 3.313 -3.678 1.00 96.06 678 ALA A C 1
ATOM 5174 O O . ALA A 1 678 ? 20.231 3.250 -2.682 1.00 96.06 678 ALA A O 1
ATOM 5175 N N . PHE A 1 679 ? 19.925 2.870 -4.870 1.00 97.31 679 PHE A N 1
ATOM 5176 C CA . PHE A 1 679 ? 21.243 2.286 -5.104 1.00 97.31 679 PHE A CA 1
ATOM 5177 C C . PHE A 1 679 ? 22.366 3.282 -4.806 1.00 97.31 679 PHE A C 1
ATOM 5179 O O . PHE A 1 679 ? 23.272 2.938 -4.061 1.00 97.31 679 PHE A O 1
ATOM 5186 N N . ALA A 1 680 ? 22.294 4.520 -5.303 1.00 97.19 680 ALA A N 1
ATOM 5187 C CA . ALA A 1 680 ? 23.333 5.522 -5.061 1.00 97.19 680 ALA A CA 1
ATOM 5188 C C . ALA A 1 680 ? 23.482 5.877 -3.569 1.00 97.19 680 ALA A C 1
ATOM 5190 O O . ALA A 1 680 ? 24.599 6.066 -3.093 1.00 97.19 680 ALA A O 1
ATOM 5191 N N . LEU A 1 681 ? 22.379 5.908 -2.810 1.00 95.88 681 LEU A N 1
ATOM 5192 C CA . LEU A 1 681 ? 22.415 6.027 -1.349 1.00 95.88 681 LEU A CA 1
ATOM 5193 C C . LEU A 1 681 ? 23.144 4.833 -0.707 1.00 95.88 681 LEU A C 1
ATOM 5195 O O . LEU A 1 681 ? 24.097 5.025 0.047 1.00 95.88 681 LEU A O 1
ATOM 5199 N N . LEU A 1 682 ? 22.712 3.611 -1.023 1.00 94.81 682 LEU A N 1
ATOM 5200 C CA . LEU A 1 682 ? 23.234 2.370 -0.438 1.00 94.81 682 LEU A CA 1
ATOM 5201 C C . LEU A 1 682 ? 24.706 2.106 -0.801 1.00 94.81 682 LEU A C 1
ATOM 5203 O O . LEU A 1 682 ? 25.471 1.626 0.032 1.00 94.81 682 LEU A O 1
ATOM 5207 N N . ASP A 1 683 ? 25.116 2.459 -2.018 1.00 95.00 683 ASP A N 1
ATOM 5208 C CA . ASP A 1 683 ? 26.501 2.392 -2.493 1.00 95.00 683 ASP A CA 1
ATOM 5209 C C . ASP A 1 683 ? 27.376 3.445 -1.791 1.00 95.00 683 ASP A C 1
ATOM 5211 O O . ASP A 1 683 ? 28.466 3.123 -1.323 1.00 95.00 683 ASP A O 1
ATOM 5215 N N . SER A 1 684 ? 26.862 4.670 -1.585 1.00 95.06 684 SER A N 1
ATOM 5216 C CA . SER A 1 684 ? 27.582 5.731 -0.855 1.00 95.06 684 SER A CA 1
ATOM 5217 C C . SER A 1 684 ? 27.845 5.409 0.622 1.00 95.06 684 SER A C 1
ATOM 5219 O O . SER A 1 684 ? 28.817 5.899 1.198 1.00 95.06 684 SER A O 1
ATOM 5221 N N . TRP A 1 685 ? 26.991 4.588 1.241 1.00 92.06 685 TRP A N 1
ATOM 5222 C CA . TRP A 1 685 ? 27.181 4.081 2.603 1.00 92.06 685 TRP A CA 1
ATOM 5223 C C . TRP A 1 685 ? 28.017 2.795 2.649 1.00 92.06 685 TRP A C 1
ATOM 5225 O O . TRP A 1 685 ? 28.678 2.525 3.654 1.00 92.06 685 TRP A O 1
ATOM 5235 N N . GLY A 1 686 ? 27.975 1.988 1.587 1.00 88.44 686 GLY A N 1
ATOM 5236 C CA . GLY A 1 686 ? 28.499 0.627 1.585 1.00 88.44 686 GLY A CA 1
ATOM 5237 C C . GLY A 1 686 ? 27.761 -0.304 2.566 1.00 88.44 686 GLY A C 1
ATOM 5238 O O . GLY A 1 686 ? 26.841 0.117 3.274 1.00 88.44 686 GLY A O 1
ATOM 5239 N N . PRO A 1 687 ? 28.163 -1.586 2.648 1.00 81.31 687 PRO A N 1
ATOM 5240 C CA . PRO A 1 687 ? 27.513 -2.562 3.526 1.00 81.31 687 PRO A CA 1
ATOM 5241 C C . PRO A 1 687 ? 27.643 -2.197 5.013 1.00 81.31 687 PRO A C 1
ATOM 5243 O O . PRO A 1 687 ? 26.694 -2.366 5.774 1.00 81.31 687 PRO A O 1
ATOM 5246 N N . ASP A 1 688 ? 28.786 -1.652 5.433 1.00 83.75 688 ASP A N 1
ATOM 5247 C CA . ASP A 1 688 ? 29.032 -1.344 6.845 1.00 83.75 688 ASP A CA 1
ATOM 5248 C C . ASP A 1 688 ? 28.342 -0.047 7.288 1.00 83.75 688 ASP A C 1
ATOM 5250 O O . ASP A 1 688 ? 27.799 0.006 8.390 1.00 83.75 688 ASP A O 1
ATOM 5254 N N . GLY A 1 689 ? 28.274 0.975 6.424 1.00 85.94 689 GLY A N 1
ATOM 5255 C CA . GLY A 1 689 ? 27.474 2.172 6.692 1.00 85.94 689 GLY A CA 1
ATOM 5256 C C . GLY A 1 689 ? 25.978 1.861 6.712 1.00 85.94 689 GLY A C 1
ATOM 5257 O O . GLY A 1 689 ? 25.261 2.352 7.580 1.00 85.94 689 GLY A O 1
ATOM 5258 N N . PHE A 1 690 ? 25.510 0.984 5.822 1.00 86.25 690 PHE A N 1
ATOM 5259 C CA . PHE A 1 690 ? 24.137 0.493 5.854 1.00 86.25 690 PHE A CA 1
ATOM 5260 C C . PHE A 1 690 ? 23.826 -0.275 7.150 1.00 86.25 690 PHE A C 1
ATOM 5262 O O . PHE A 1 690 ? 22.841 0.049 7.807 1.00 86.25 690 PHE A O 1
ATOM 5269 N N . SER A 1 691 ? 24.689 -1.206 7.571 1.00 79.94 691 SER A N 1
ATOM 5270 C CA . SER A 1 691 ? 24.536 -1.971 8.823 1.00 79.94 691 SER A CA 1
ATOM 5271 C C . SER A 1 691 ? 24.602 -1.069 10.078 1.00 79.94 691 SER A C 1
ATOM 5273 O O . SER A 1 691 ? 23.843 -1.249 11.032 1.00 79.94 691 SER A O 1
ATOM 5275 N N . ALA A 1 692 ? 25.423 -0.010 10.060 1.00 81.38 692 ALA A N 1
ATOM 5276 C CA . ALA A 1 692 ? 25.432 1.017 11.107 1.00 81.38 692 ALA A CA 1
ATOM 5277 C C . ALA A 1 692 ? 24.131 1.843 11.142 1.00 81.38 692 ALA A C 1
ATOM 5279 O O . ALA A 1 692 ? 23.594 2.103 12.221 1.00 81.38 692 ALA A O 1
ATOM 5280 N N . HIS A 1 693 ? 23.598 2.222 9.972 1.00 88.38 693 HIS A N 1
ATOM 5281 C CA . HIS A 1 693 ? 22.344 2.975 9.851 1.00 88.38 693 HIS A CA 1
ATOM 5282 C C . HIS A 1 693 ? 21.191 2.224 10.511 1.00 88.38 693 HIS A C 1
ATOM 5284 O O . HIS A 1 693 ? 20.532 2.734 11.414 1.00 88.38 693 HIS A O 1
ATOM 5290 N N . VAL A 1 694 ? 20.978 0.981 10.088 1.00 82.88 694 VAL A N 1
ATOM 5291 C CA . VAL A 1 694 ? 19.872 0.142 10.558 1.00 82.88 694 VAL A CA 1
ATOM 5292 C C . VAL A 1 694 ? 19.989 -0.205 12.044 1.00 82.88 694 VAL A C 1
ATOM 5294 O O . VAL A 1 694 ? 18.974 -0.185 12.734 1.00 82.88 694 VAL A O 1
ATOM 5297 N N . HIS A 1 695 ? 21.204 -0.386 12.578 1.00 77.50 695 HIS A N 1
ATOM 5298 C CA . HIS A 1 695 ? 21.432 -0.506 14.022 1.00 77.50 695 HIS A CA 1
ATOM 5299 C C . HIS A 1 695 ? 21.010 0.758 14.787 1.00 77.50 695 HIS A C 1
ATOM 5301 O O . HIS A 1 695 ? 20.321 0.664 15.803 1.00 77.50 695 HIS A O 1
ATOM 5307 N N . GLY A 1 696 ? 21.344 1.947 14.272 1.00 81.50 696 GLY A N 1
ATOM 5308 C CA . GLY A 1 696 ? 20.886 3.216 14.843 1.00 81.50 696 GLY A CA 1
ATOM 5309 C C . GLY A 1 696 ? 19.359 3.362 14.834 1.00 81.50 696 GLY A C 1
ATOM 5310 O O . GLY A 1 696 ? 18.779 3.862 15.799 1.00 81.50 696 GLY A O 1
ATOM 5311 N N . VAL A 1 697 ? 18.688 2.873 13.784 1.00 85.12 697 VAL A N 1
ATOM 5312 C CA . VAL A 1 697 ? 17.217 2.829 13.720 1.00 85.12 697 VAL A CA 1
ATOM 5313 C C . VAL A 1 697 ? 16.645 1.807 14.721 1.00 85.12 697 VAL A C 1
ATOM 5315 O O . VAL A 1 697 ? 15.655 2.108 15.390 1.00 85.12 697 VAL A O 1
ATOM 5318 N N . ALA A 1 698 ? 17.272 0.636 14.886 1.00 81.25 698 ALA A N 1
ATOM 5319 C CA . ALA A 1 698 ? 16.869 -0.378 15.866 1.00 81.25 698 ALA A CA 1
ATOM 5320 C C . ALA A 1 698 ? 16.902 0.164 17.303 1.00 81.25 698 ALA A C 1
ATOM 5322 O O . ALA A 1 698 ? 15.917 0.043 18.031 1.00 81.25 698 ALA A O 1
ATOM 5323 N N . GLU A 1 699 ? 18.008 0.805 17.693 1.00 81.81 699 GLU A N 1
ATOM 5324 C CA . GLU A 1 699 ? 18.185 1.368 19.036 1.00 81.81 699 GLU A CA 1
ATOM 5325 C C . GLU A 1 699 ? 17.209 2.527 19.298 1.00 81.81 699 GLU A C 1
ATOM 5327 O O . GLU A 1 699 ? 16.610 2.601 20.371 1.00 81.81 699 GLU A O 1
ATOM 5332 N N . PHE A 1 700 ? 16.944 3.379 18.300 1.00 85.44 700 PHE A N 1
ATOM 5333 C CA . PHE A 1 700 ? 15.907 4.411 18.404 1.00 85.44 700 PHE A CA 1
ATOM 5334 C C . PHE A 1 700 ? 14.523 3.812 18.720 1.00 85.44 700 PHE A C 1
ATOM 5336 O O . PHE A 1 700 ? 13.823 4.292 19.618 1.00 85.44 700 PHE A O 1
ATOM 5343 N N . TYR A 1 701 ? 14.124 2.736 18.031 1.00 87.00 701 TYR A N 1
ATOM 5344 C CA . TYR A 1 701 ? 12.841 2.083 18.311 1.00 87.00 701 TYR A CA 1
ATOM 5345 C C . TYR A 1 701 ? 12.839 1.264 19.603 1.00 87.00 701 TYR A C 1
ATOM 5347 O O . TYR A 1 701 ? 11.799 1.212 20.261 1.00 87.00 701 TYR A O 1
ATOM 5355 N N . LYS A 1 702 ? 13.987 0.730 20.042 1.00 87.50 702 LYS A N 1
ATOM 5356 C CA . LYS A 1 702 ? 14.134 0.155 21.385 1.00 87.50 702 LYS A CA 1
ATOM 5357 C C . LYS A 1 702 ? 13.801 1.187 22.461 1.00 87.50 702 LYS A C 1
ATOM 5359 O O . LYS A 1 702 ? 12.993 0.899 23.337 1.00 87.50 702 LYS A O 1
ATOM 5364 N N . GLN A 1 703 ? 14.355 2.396 22.361 1.00 90.31 703 GLN A N 1
ATOM 5365 C CA . GLN A 1 703 ? 14.107 3.483 23.316 1.00 90.31 703 GLN A CA 1
ATOM 5366 C C . GLN A 1 703 ? 12.635 3.919 23.315 1.00 90.31 703 GLN A C 1
ATOM 5368 O O . GLN A 1 703 ? 12.036 4.073 24.378 1.00 90.31 703 GLN A O 1
ATOM 5373 N N . LYS A 1 704 ? 12.009 4.038 22.135 1.00 91.25 704 LYS A N 1
ATOM 5374 C CA . LYS A 1 704 ? 10.561 4.293 22.019 1.00 91.25 704 LYS A CA 1
ATOM 5375 C C . LYS A 1 704 ? 9.715 3.185 22.665 1.00 91.25 704 LYS A C 1
ATOM 5377 O O . LYS A 1 704 ? 8.740 3.490 23.351 1.00 91.25 704 LYS A O 1
ATOM 5382 N N . ARG A 1 705 ? 10.096 1.913 22.492 1.00 93.94 705 ARG A N 1
ATOM 5383 C CA . ARG A 1 705 ? 9.451 0.757 23.139 1.00 93.94 705 ARG A CA 1
ATOM 5384 C C . ARG A 1 705 ? 9.609 0.810 24.657 1.00 93.94 705 ARG A C 1
ATOM 5386 O O . ARG A 1 705 ? 8.617 0.624 25.353 1.00 93.94 705 ARG A O 1
ATOM 5393 N N . ASP A 1 706 ? 10.814 1.095 25.154 1.00 93.94 706 ASP A N 1
ATOM 5394 C CA . ASP A 1 706 ? 11.126 1.213 26.586 1.00 93.94 706 ASP A CA 1
ATOM 5395 C C . ASP A 1 706 ? 10.252 2.305 27.252 1.00 93.94 706 ASP A C 1
ATOM 5397 O O . ASP A 1 706 ? 9.641 2.067 28.296 1.00 93.94 706 ASP A O 1
ATOM 5401 N N . VAL A 1 707 ? 10.111 3.469 26.601 1.00 95.69 707 VAL A N 1
ATOM 5402 C CA . VAL A 1 707 ? 9.223 4.574 27.022 1.00 95.69 707 VAL A CA 1
ATOM 5403 C C . VAL A 1 707 ? 7.750 4.150 27.054 1.00 95.69 707 VAL A C 1
ATOM 5405 O O . VAL A 1 707 ? 7.053 4.390 28.043 1.00 95.69 707 VAL A O 1
ATOM 5408 N N . PHE A 1 708 ? 7.269 3.490 25.996 1.00 96.69 708 PHE A N 1
ATOM 5409 C CA . PHE A 1 708 ? 5.878 3.036 25.912 1.00 96.69 708 PHE A CA 1
ATOM 5410 C C . PHE A 1 708 ? 5.556 1.974 26.969 1.00 96.69 708 PHE A C 1
ATOM 5412 O O . PHE A 1 708 ? 4.524 2.055 27.631 1.00 96.69 708 PHE A O 1
ATOM 5419 N N . GLU A 1 709 ? 6.468 1.031 27.207 1.00 96.94 709 GLU A N 1
ATOM 5420 C CA . GLU A 1 709 ? 6.319 0.011 28.245 1.00 96.94 709 GLU A CA 1
ATOM 5421 C C . GLU A 1 709 ? 6.273 0.622 29.654 1.00 96.94 709 GLU A C 1
ATOM 5423 O O . GLU A 1 709 ? 5.462 0.210 30.483 1.00 96.94 709 GLU A O 1
ATOM 5428 N N . ALA A 1 710 ? 7.102 1.634 29.931 1.00 97.50 710 ALA A N 1
ATOM 5429 C CA . ALA A 1 710 ? 7.097 2.338 31.212 1.00 97.50 710 ALA A CA 1
ATOM 5430 C C . ALA A 1 710 ? 5.772 3.079 31.472 1.00 97.50 710 ALA A C 1
ATOM 5432 O O . ALA A 1 710 ? 5.298 3.126 32.609 1.00 97.50 710 ALA A O 1
ATOM 5433 N N . ALA A 1 711 ? 5.145 3.638 30.434 1.00 98.06 711 ALA A N 1
ATOM 5434 C CA . ALA A 1 711 ? 3.819 4.244 30.535 1.00 98.06 711 ALA A CA 1
ATOM 5435 C C . ALA A 1 711 ? 2.691 3.192 30.629 1.00 98.06 711 ALA A C 1
ATOM 5437 O O . ALA A 1 711 ? 1.755 3.380 31.408 1.00 98.06 711 ALA A O 1
ATOM 5438 N N . MET A 1 712 ? 2.803 2.044 29.942 1.00 98.25 712 MET A N 1
ATOM 5439 C CA . MET A 1 712 ? 1.871 0.917 30.122 1.00 98.25 712 MET A CA 1
ATOM 5440 C C . MET A 1 712 ? 1.884 0.401 31.561 1.00 98.25 712 MET A C 1
ATOM 5442 O O . MET A 1 712 ? 0.818 0.261 32.150 1.00 98.25 712 MET A O 1
ATOM 5446 N N . ARG A 1 713 ? 3.062 0.210 32.169 1.00 98.25 713 ARG A N 1
ATOM 5447 C CA . ARG A 1 713 ? 3.175 -0.182 33.587 1.00 98.25 713 ARG A CA 1
ATOM 5448 C C . ARG A 1 713 ? 2.508 0.839 34.515 1.00 98.25 713 ARG A C 1
ATOM 5450 O O . ARG A 1 713 ? 1.746 0.474 35.399 1.00 98.25 713 ARG A O 1
ATOM 5457 N N . ARG A 1 714 ? 2.722 2.141 34.280 1.00 98.12 714 ARG A N 1
ATOM 5458 C CA . ARG A 1 714 ? 2.126 3.207 35.109 1.00 98.12 714 ARG A CA 1
ATOM 5459 C C . ARG A 1 714 ? 0.596 3.276 35.041 1.00 98.12 714 ARG A C 1
ATOM 5461 O O . ARG A 1 714 ? -0.022 3.544 36.068 1.00 98.12 714 ARG A O 1
ATOM 5468 N N . HIS A 1 715 ? -0.013 3.061 33.872 1.00 98.19 715 HIS A N 1
ATOM 5469 C CA . HIS A 1 715 ? -1.457 3.293 33.679 1.00 98.19 715 HIS A CA 1
ATOM 5470 C C . HIS A 1 715 ? -2.300 2.028 33.516 1.00 98.19 715 HIS A C 1
ATOM 5472 O O . HIS A 1 715 ? -3.482 2.048 33.868 1.00 98.19 715 HIS A O 1
ATOM 5478 N N . LEU A 1 716 ? -1.730 0.946 32.988 1.00 97.38 716 LEU A N 1
ATOM 5479 C CA . LEU A 1 716 ? -2.452 -0.259 32.572 1.00 97.38 716 LEU A CA 1
ATOM 5480 C C . LEU A 1 716 ? -2.110 -1.523 33.382 1.00 97.38 716 LEU A C 1
ATOM 5482 O O . LEU A 1 716 ? -2.747 -2.551 33.145 1.00 97.38 716 LEU A O 1
ATOM 5486 N N . ASP A 1 717 ? -1.196 -1.471 34.359 1.00 95.38 717 ASP A N 1
ATOM 5487 C CA . ASP A 1 717 ? -1.003 -2.575 35.315 1.00 95.38 717 ASP A CA 1
ATOM 5488 C C . ASP A 1 717 ? -2.353 -2.942 35.979 1.00 95.38 717 ASP A C 1
ATOM 5490 O O . ASP A 1 717 ? -3.076 -2.088 36.501 1.00 95.38 717 ASP A O 1
ATOM 5494 N N . GLY A 1 718 ? -2.734 -4.224 35.901 1.00 93.25 718 GLY A N 1
ATOM 5495 C CA . GLY A 1 718 ? -4.031 -4.746 36.371 1.00 93.25 718 GLY A CA 1
ATOM 5496 C C . GLY A 1 718 ? -5.246 -4.438 35.472 1.00 93.25 718 GLY A C 1
ATOM 5497 O O . GLY A 1 718 ? -6.346 -4.943 35.726 1.00 93.25 718 GLY A O 1
ATOM 5498 N N . LEU A 1 719 ? -5.071 -3.642 34.411 1.00 94.69 719 LEU A N 1
ATOM 5499 C CA . LEU A 1 719 ? -6.098 -3.331 33.406 1.00 94.69 719 LEU A CA 1
ATOM 5500 C C . LEU A 1 719 ? -5.850 -4.000 32.049 1.00 94.69 719 LEU A C 1
ATOM 5502 O O . LEU A 1 719 ? -6.800 -4.188 31.287 1.00 94.69 719 LEU A O 1
ATOM 5506 N N . ALA A 1 720 ? -4.608 -4.380 31.754 1.00 95.69 720 ALA A N 1
ATOM 5507 C CA . ALA A 1 720 ? -4.242 -5.102 30.545 1.00 95.69 720 ALA A CA 1
ATOM 5508 C C . ALA A 1 720 ? -3.159 -6.160 30.803 1.00 95.69 720 ALA A C 1
ATOM 5510 O O . ALA A 1 720 ? -2.377 -6.052 31.745 1.00 95.69 720 ALA A O 1
ATOM 5511 N N . GLU A 1 721 ? -3.089 -7.151 29.916 1.00 95.19 721 GLU A N 1
ATOM 5512 C CA . GLU A 1 721 ? -2.010 -8.142 29.839 1.00 95.19 721 GLU A CA 1
ATOM 5513 C C . GLU A 1 721 ? -1.242 -7.948 28.528 1.00 95.19 721 GLU A C 1
ATOM 5515 O O . GLU A 1 721 ? -1.850 -7.785 27.468 1.00 95.19 721 GLU A O 1
ATOM 5520 N N . TRP A 1 722 ? 0.090 -7.972 28.569 1.00 95.94 722 TRP A N 1
ATOM 5521 C CA . TRP A 1 722 ? 0.923 -7.843 27.372 1.00 95.94 722 TRP A CA 1
ATOM 5522 C C . TRP A 1 722 ? 2.230 -8.619 27.492 1.00 95.94 722 TRP A C 1
ATOM 5524 O O . TRP A 1 722 ? 2.678 -8.973 28.580 1.00 95.94 722 TRP A O 1
ATOM 5534 N N . SER A 1 723 ? 2.857 -8.857 26.343 1.00 94.25 723 SER A N 1
ATOM 5535 C CA . SER A 1 723 ? 4.242 -9.316 26.250 1.00 94.25 723 SER A CA 1
ATOM 5536 C C . SER A 1 723 ? 5.106 -8.211 25.658 1.00 94.25 723 SER A C 1
ATOM 5538 O O . SER A 1 723 ? 4.660 -7.447 24.804 1.00 94.25 723 SER A O 1
ATOM 5540 N N . THR A 1 724 ? 6.346 -8.116 26.124 1.00 94.00 724 THR A N 1
ATOM 5541 C CA . THR A 1 724 ? 7.299 -7.086 25.706 1.00 94.00 724 THR A CA 1
ATOM 5542 C C . THR A 1 724 ? 7.857 -7.381 24.304 1.00 94.00 724 THR A C 1
ATOM 5544 O O . THR A 1 724 ? 8.510 -8.414 24.128 1.00 94.00 724 THR A O 1
ATOM 5547 N N . PRO A 1 725 ? 7.655 -6.498 23.305 1.00 91.12 725 PRO A N 1
ATOM 5548 C CA . PRO A 1 725 ? 8.201 -6.670 21.962 1.00 91.12 725 PRO A CA 1
ATOM 5549 C C . PRO A 1 725 ? 9.730 -6.718 21.972 1.00 91.12 725 PRO A C 1
ATOM 5551 O O . PRO A 1 725 ? 10.383 -5.919 22.641 1.00 91.12 725 PRO A O 1
ATOM 5554 N N . GLN A 1 726 ? 10.298 -7.634 21.187 1.00 84.75 726 GLN A N 1
ATOM 5555 C CA . GLN A 1 726 ? 11.750 -7.738 20.954 1.00 84.75 726 GLN A CA 1
ATOM 5556 C C . GLN A 1 726 ? 12.172 -7.189 19.588 1.00 84.75 726 GLN A C 1
ATOM 5558 O O . GLN A 1 726 ? 13.364 -7.097 19.294 1.00 84.75 726 GLN A O 1
ATOM 5563 N N . ALA A 1 727 ? 11.198 -6.852 18.746 1.00 85.94 727 ALA A N 1
ATOM 5564 C CA . ALA A 1 727 ? 11.424 -6.219 17.466 1.00 85.94 727 ALA A CA 1
ATOM 5565 C C . ALA A 1 727 ? 10.229 -5.346 17.077 1.00 85.94 727 ALA A C 1
ATOM 5567 O O . ALA A 1 727 ? 9.091 -5.592 17.479 1.00 85.94 727 ALA A O 1
ATOM 5568 N N . GLY A 1 728 ? 10.496 -4.355 16.237 1.00 86.75 728 GLY A N 1
ATOM 5569 C CA . GLY A 1 728 ? 9.476 -3.590 15.539 1.00 86.75 728 GLY A CA 1
ATOM 5570 C C . GLY A 1 728 ? 8.848 -2.440 16.316 1.00 86.75 728 GLY A C 1
ATOM 5571 O O . GLY A 1 728 ? 9.564 -1.641 16.908 1.00 86.75 728 GLY A O 1
ATOM 5572 N N . MET A 1 729 ? 7.529 -2.256 16.165 1.00 90.06 729 MET A N 1
ATOM 5573 C CA . MET A 1 729 ? 6.871 -0.949 16.373 1.00 90.06 729 MET A CA 1
ATOM 5574 C C . MET A 1 729 ? 5.540 -0.991 17.146 1.00 90.06 729 MET A C 1
ATOM 5576 O O . MET A 1 729 ? 4.896 0.054 17.284 1.00 90.06 729 MET A O 1
ATOM 5580 N N . PHE A 1 730 ? 5.099 -2.164 17.616 1.00 92.56 730 PHE A N 1
ATOM 5581 C CA . PHE A 1 730 ? 3.779 -2.342 18.236 1.00 92.56 730 PHE A CA 1
ATOM 5582 C C . PHE A 1 730 ? 3.819 -3.004 19.598 1.00 92.56 730 PHE A C 1
ATOM 5584 O O . PHE A 1 730 ? 4.572 -3.951 19.800 1.00 92.56 730 PHE A O 1
ATOM 5591 N N . PHE A 1 731 ? 2.902 -2.575 20.462 1.00 95.44 731 PHE A N 1
ATOM 5592 C CA . PHE A 1 731 ? 2.366 -3.423 21.517 1.00 95.44 731 PHE A CA 1
ATOM 5593 C C . PHE A 1 731 ? 1.042 -4.036 21.064 1.00 95.44 731 PHE A C 1
ATOM 5595 O O . PHE A 1 731 ? 0.171 -3.347 20.524 1.00 95.44 731 PHE A O 1
ATOM 5602 N N . TRP A 1 732 ? 0.894 -5.322 21.362 1.00 95.44 732 TRP A N 1
ATOM 5603 C CA . TRP A 1 732 ? -0.367 -6.048 21.357 1.00 95.44 732 TRP A CA 1
ATOM 5604 C C . TRP A 1 732 ? -0.682 -6.441 22.789 1.00 95.44 732 TRP A C 1
ATOM 5606 O O . TRP A 1 732 ? 0.129 -7.089 23.454 1.00 95.44 732 TRP A O 1
ATOM 5616 N N . PHE A 1 733 ? -1.835 -6.004 23.278 1.00 96.38 733 PHE A N 1
ATOM 5617 C CA . PHE A 1 733 ? -2.212 -6.196 24.669 1.00 96.38 733 PHE A CA 1
ATOM 5618 C C . PHE A 1 733 ? -3.693 -6.513 24.788 1.00 96.38 733 PHE A C 1
ATOM 5620 O O . PHE A 1 733 ? -4.517 -5.949 24.069 1.00 96.38 733 PHE A O 1
ATOM 5627 N N . LYS A 1 734 ? -4.022 -7.437 25.685 1.00 95.44 734 LYS A N 1
ATOM 5628 C CA . LYS A 1 734 ? -5.387 -7.844 26.002 1.00 95.44 734 LYS A CA 1
ATOM 5629 C C . LYS A 1 734 ? -5.949 -6.892 27.045 1.00 95.44 734 LYS A C 1
ATOM 5631 O O . LYS A 1 734 ? -5.374 -6.772 28.123 1.00 95.44 734 LYS A O 1
ATOM 5636 N N . LEU A 1 735 ? -7.072 -6.242 26.755 1.00 94.88 735 LEU A N 1
ATOM 5637 C CA . LEU A 1 735 ? -7.821 -5.518 27.774 1.00 94.88 735 LEU A CA 1
ATOM 5638 C C . LEU A 1 735 ? -8.526 -6.511 28.697 1.00 94.88 735 LEU A C 1
ATOM 5640 O O . LEU A 1 735 ? -9.249 -7.402 28.250 1.00 94.88 735 LEU A O 1
ATOM 5644 N N . LEU A 1 736 ? -8.348 -6.329 29.999 1.00 92.38 736 LEU A N 1
ATOM 5645 C CA . LEU A 1 736 ? -9.093 -7.057 31.015 1.00 92.38 736 LEU A CA 1
ATOM 5646 C C . LEU A 1 736 ? -10.397 -6.286 31.270 1.00 92.38 736 LEU A C 1
ATOM 5648 O O . LEU A 1 736 ? -10.411 -5.357 32.075 1.00 92.38 736 LEU A O 1
ATOM 5652 N N . LEU A 1 737 ? -11.465 -6.610 30.535 1.00 86.62 737 LEU A N 1
ATOM 5653 C CA . LEU A 1 737 ? -12.756 -5.896 30.599 1.00 86.62 737 LEU A CA 1
ATOM 5654 C C . LEU A 1 737 ? -13.815 -6.590 31.472 1.00 86.62 737 LEU A C 1
ATOM 5656 O O . LEU A 1 737 ? -14.813 -5.972 31.823 1.00 86.62 737 LEU A O 1
ATOM 5660 N N . SER A 1 738 ? -13.592 -7.849 31.849 1.00 80.31 738 SER A N 1
ATOM 5661 C CA . SER A 1 738 ? -14.443 -8.612 32.765 1.00 80.31 738 SER A CA 1
ATOM 5662 C C . SER A 1 738 ? -13.579 -9.414 33.733 1.00 80.31 738 SER A C 1
ATOM 5664 O O . SER A 1 738 ? -12.473 -9.823 33.374 1.00 80.31 738 SER A O 1
ATOM 5666 N N . ASP A 1 739 ? -14.104 -9.658 34.934 1.00 75.56 739 ASP A N 1
ATOM 5667 C CA . ASP A 1 739 ? -13.502 -10.560 35.920 1.00 75.56 739 ASP A CA 1
ATOM 5668 C C . ASP A 1 739 ? -13.843 -12.043 35.646 1.00 75.56 739 ASP A C 1
ATOM 5670 O O . ASP A 1 739 ? -13.258 -12.929 36.269 1.00 75.56 739 ASP A O 1
ATOM 5674 N N . ASP A 1 740 ? -14.766 -12.340 34.715 1.00 76.94 740 ASP A N 1
ATOM 5675 C CA . ASP A 1 740 ? -15.038 -13.710 34.260 1.00 76.94 740 ASP A CA 1
ATOM 5676 C C . ASP A 1 740 ? -14.091 -14.091 33.100 1.00 76.94 740 ASP A C 1
ATOM 5678 O O . ASP A 1 740 ? -14.244 -13.575 31.987 1.00 76.94 740 ASP A O 1
ATOM 5682 N N . PRO A 1 741 ? -13.134 -15.020 33.303 1.00 68.12 741 PRO A N 1
ATOM 5683 C CA . PRO A 1 741 ? -12.185 -15.420 32.265 1.00 68.12 741 PRO A CA 1
ATOM 5684 C C . PRO A 1 741 ? -12.830 -16.181 31.094 1.00 68.12 741 PRO A C 1
ATOM 5686 O O . PRO A 1 741 ? -12.158 -16.402 30.087 1.00 68.12 741 PRO A O 1
ATOM 5689 N N . ASN A 1 742 ? -14.099 -16.591 31.206 1.00 71.00 742 ASN A N 1
ATOM 5690 C CA . ASN A 1 742 ? -14.834 -17.298 30.153 1.00 71.00 742 ASN A CA 1
ATOM 5691 C C . ASN A 1 742 ? -15.568 -16.348 29.189 1.00 71.00 742 ASN A C 1
ATOM 5693 O O . ASN A 1 742 ? -16.086 -16.801 28.167 1.00 71.00 742 ASN A O 1
ATOM 5697 N N . VAL A 1 743 ? -15.637 -15.046 29.494 1.00 71.06 743 VAL A N 1
ATOM 5698 C CA . VAL A 1 743 ? -16.301 -14.047 28.647 1.00 71.06 743 VAL A CA 1
ATOM 5699 C C . VAL A 1 743 ? -15.267 -13.360 27.758 1.00 71.06 743 VAL A C 1
ATOM 5701 O O . VAL A 1 743 ? -14.531 -12.472 28.191 1.00 71.06 743 VAL A O 1
ATOM 5704 N N . GLU A 1 744 ? -15.222 -13.744 26.481 1.00 71.88 744 GLU A N 1
ATOM 5705 C CA . GLU A 1 744 ? -14.387 -13.055 25.495 1.00 71.88 744 GLU A CA 1
ATOM 5706 C C . GLU A 1 744 ? -14.989 -11.686 25.144 1.00 71.88 744 GLU A C 1
ATOM 5708 O O . GLU A 1 744 ? -15.953 -11.566 24.383 1.00 71.88 744 GLU A O 1
ATOM 5713 N N . ALA A 1 745 ? -14.421 -10.642 25.749 1.00 81.94 745 ALA A N 1
ATOM 5714 C CA . ALA A 1 745 ? -14.797 -9.260 25.492 1.00 81.94 745 ALA A CA 1
ATOM 5715 C C . ALA A 1 745 ? -14.352 -8.786 24.094 1.00 81.94 745 ALA A C 1
ATOM 5717 O O . ALA A 1 745 ? -13.508 -9.394 23.435 1.00 81.94 745 ALA A O 1
ATOM 5718 N N . ASP A 1 746 ? -14.924 -7.671 23.645 1.00 89.44 746 ASP A N 1
ATOM 5719 C CA . ASP A 1 746 ? -14.748 -7.127 22.300 1.00 89.44 746 ASP A CA 1
ATOM 5720 C C . ASP A 1 746 ? -14.188 -5.704 22.384 1.00 89.44 746 ASP A C 1
ATOM 5722 O O . ASP A 1 746 ? -14.842 -4.796 22.889 1.00 89.44 746 ASP A O 1
ATOM 5726 N N . SER A 1 747 ? -12.966 -5.504 21.895 1.00 92.00 747 SER A N 1
ATOM 5727 C CA . SER A 1 747 ? -12.310 -4.189 21.889 1.00 92.00 747 SER A CA 1
ATOM 5728 C C . SER A 1 747 ? -12.898 -3.206 20.868 1.00 92.00 747 SER A C 1
ATOM 5730 O O . SER A 1 747 ? -12.555 -2.025 20.911 1.00 92.00 747 SER A O 1
ATOM 5732 N N . SER A 1 748 ? -13.758 -3.663 19.948 1.00 89.75 748 SER A N 1
ATOM 5733 C CA . SER A 1 748 ? -14.186 -2.882 18.779 1.00 89.75 748 SER A CA 1
ATOM 5734 C C . SER A 1 748 ? -14.879 -1.572 19.150 1.00 89.75 748 SER A C 1
ATOM 5736 O O . SER A 1 748 ? -14.457 -0.522 18.670 1.00 89.75 748 SER A O 1
ATOM 5738 N N . ASP A 1 749 ? -15.898 -1.611 20.013 1.00 88.12 749 ASP A N 1
ATOM 5739 C CA . ASP A 1 749 ? -16.632 -0.407 20.432 1.00 88.12 749 ASP A CA 1
ATOM 5740 C C . ASP A 1 749 ? -15.784 0.490 21.346 1.00 88.12 749 ASP A C 1
ATOM 5742 O O . ASP A 1 749 ? -15.626 1.685 21.084 1.00 88.12 749 ASP A O 1
ATOM 5746 N N . LEU A 1 750 ? -15.151 -0.111 22.360 1.00 92.75 750 LEU A N 1
ATOM 5747 C CA . LEU A 1 750 ? -14.316 0.606 23.321 1.00 92.75 750 LEU A CA 1
ATOM 5748 C C . LEU A 1 750 ? -13.196 1.389 22.629 1.00 92.75 750 LEU A C 1
ATOM 5750 O O . LEU A 1 750 ? -12.947 2.530 22.998 1.00 92.75 750 LEU A O 1
ATOM 5754 N N . ILE A 1 751 ? -12.530 0.818 21.621 1.00 93.06 751 ILE A N 1
ATOM 5755 C CA . ILE A 1 751 ? -11.432 1.497 20.921 1.00 93.06 751 ILE A CA 1
ATOM 5756 C C . ILE A 1 751 ? -11.927 2.419 19.803 1.00 93.06 751 ILE A C 1
ATOM 5758 O O . ILE A 1 751 ? -11.419 3.532 19.683 1.00 93.06 751 ILE A O 1
ATOM 5762 N N . SER A 1 752 ? -12.896 1.991 18.989 1.00 87.75 752 SER A N 1
ATOM 5763 C CA . SER A 1 752 ? -13.319 2.783 17.820 1.00 87.75 752 SER A CA 1
ATOM 5764 C C . SER A 1 752 ? -14.165 3.995 18.203 1.00 87.75 752 SER A C 1
ATOM 5766 O O . SER A 1 752 ? -14.107 5.006 17.509 1.00 87.75 752 SER A O 1
ATOM 5768 N N . ASN A 1 753 ? -14.922 3.896 19.301 1.00 85.69 753 ASN A N 1
ATOM 5769 C CA . ASN A 1 753 ? -15.828 4.941 19.770 1.00 85.69 753 ASN A CA 1
ATOM 5770 C C . ASN A 1 753 ? -15.313 5.557 21.078 1.00 85.69 753 ASN A C 1
ATOM 5772 O O . ASN A 1 753 ? -14.870 6.703 21.082 1.00 85.69 753 ASN A O 1
ATOM 5776 N N . GLN A 1 754 ? -15.294 4.804 22.184 1.00 92.06 754 GLN A N 1
ATOM 5777 C CA . GLN A 1 754 ? -15.075 5.396 23.515 1.00 92.06 754 GLN A CA 1
ATOM 5778 C C . GLN A 1 754 ? -13.653 5.955 23.725 1.00 92.06 754 GLN A C 1
ATOM 5780 O O . GLN A 1 754 ? -13.480 7.021 24.317 1.00 92.06 754 GLN A O 1
ATOM 5785 N N . ALA A 1 755 ? -12.622 5.263 23.235 1.00 91.19 755 ALA A 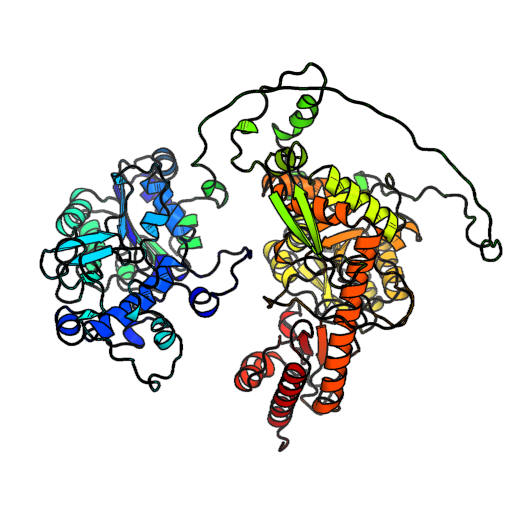N 1
ATOM 5786 C CA . ALA A 1 755 ? -11.240 5.733 23.290 1.00 91.19 755 ALA A CA 1
ATOM 5787 C C . ALA A 1 755 ? -11.015 6.922 22.349 1.00 91.19 755 ALA A C 1
ATOM 5789 O O . ALA A 1 755 ? -10.333 7.872 22.735 1.00 91.19 755 ALA A O 1
ATOM 5790 N N . LEU A 1 756 ? -11.646 6.913 21.169 1.00 88.31 756 LEU A N 1
ATOM 5791 C CA . LEU A 1 756 ? -11.591 8.017 20.213 1.00 88.31 756 LEU A CA 1
ATOM 5792 C C . LEU A 1 756 ? -12.249 9.289 20.774 1.00 88.31 756 LEU A C 1
ATOM 5794 O O . LEU A 1 756 ? -11.636 10.353 20.720 1.00 88.31 756 LEU A O 1
ATOM 5798 N N . GLU A 1 757 ? -13.432 9.177 21.389 1.00 89.75 757 GLU A N 1
ATOM 5799 C CA . GLU A 1 757 ? -14.073 10.258 22.159 1.00 89.75 757 GLU A CA 1
ATOM 5800 C C . GLU A 1 757 ? -13.183 10.737 23.318 1.00 89.75 757 GLU A C 1
ATOM 5802 O O . GLU A 1 757 ? -13.070 11.934 23.576 1.00 89.75 757 GLU A O 1
ATOM 5807 N N . GLY A 1 758 ? -12.489 9.807 23.983 1.00 87.44 758 GLY A N 1
ATOM 5808 C CA . GLY A 1 758 ? -11.465 10.089 24.990 1.00 87.44 758 GLY A CA 1
ATOM 5809 C C . GLY A 1 758 ? -10.163 10.692 24.441 1.00 87.44 758 GLY A C 1
ATOM 5810 O O . GLY A 1 758 ? -9.245 10.947 25.221 1.00 87.44 758 GLY A O 1
ATOM 5811 N N . GLY A 1 759 ? -10.051 10.922 23.128 1.00 90.88 759 GLY A N 1
ATOM 5812 C CA . GLY A 1 759 ? -8.872 11.498 22.485 1.00 90.88 759 GLY A CA 1
ATOM 5813 C C . GLY A 1 759 ? -7.680 10.541 22.385 1.00 90.88 759 GLY A C 1
ATOM 5814 O O . GLY A 1 759 ? -6.542 10.987 22.548 1.00 90.88 759 GLY A O 1
ATOM 5815 N N . VAL A 1 760 ? -7.934 9.247 22.157 1.00 92.94 760 VAL A N 1
ATOM 5816 C CA . VAL A 1 760 ? -6.942 8.179 21.943 1.00 92.94 760 VAL A CA 1
ATOM 5817 C C . VAL A 1 760 ? -7.311 7.373 20.698 1.00 92.94 760 VAL A C 1
ATOM 5819 O O . VAL A 1 760 ? -8.366 6.749 20.647 1.00 92.94 760 VAL A O 1
ATOM 5822 N N . LEU A 1 761 ? -6.413 7.323 19.712 1.00 89.69 761 LEU A N 1
ATOM 5823 C CA . LEU A 1 761 ? -6.584 6.498 18.515 1.00 89.69 761 LEU A CA 1
ATOM 5824 C C . LEU A 1 761 ? -5.671 5.266 18.577 1.00 89.69 761 LEU A C 1
ATOM 5826 O O . LEU A 1 761 ? -4.446 5.382 18.578 1.00 89.69 761 LEU A O 1
ATOM 5830 N N . ALA A 1 762 ? -6.277 4.081 18.590 1.00 90.62 762 ALA A N 1
ATOM 5831 C CA . ALA A 1 762 ? -5.614 2.783 18.467 1.00 90.62 762 ALA A CA 1
ATOM 5832 C C . ALA A 1 762 ? -6.410 1.892 17.497 1.00 90.62 762 ALA A C 1
ATOM 5834 O O . ALA A 1 762 ? -7.456 2.308 17.001 1.00 90.62 762 ALA A O 1
ATOM 5835 N N . LEU A 1 763 ? -5.934 0.675 17.206 1.00 91.00 763 LEU A N 1
ATOM 5836 C CA . LEU A 1 763 ? -6.712 -0.288 16.417 1.00 91.00 763 LEU A CA 1
ATOM 5837 C C . LEU A 1 763 ? -7.273 -1.405 17.309 1.00 91.00 763 LEU A C 1
ATOM 5839 O O . LEU A 1 763 ? -6.487 -2.035 18.028 1.00 91.00 763 LEU A O 1
ATOM 5843 N N . PRO A 1 764 ? -8.592 -1.685 17.252 1.00 93.31 764 PRO A N 1
ATOM 5844 C CA . PRO A 1 764 ? -9.169 -2.835 17.935 1.00 93.31 764 PRO A CA 1
ATOM 5845 C C . PRO A 1 764 ? -8.642 -4.131 17.321 1.00 93.31 764 PRO A C 1
ATOM 5847 O O . PRO A 1 764 ? -8.336 -4.207 16.127 1.00 93.31 764 PRO A O 1
ATOM 5850 N N . GLY A 1 765 ? -8.527 -5.167 18.145 1.00 92.31 765 GLY A N 1
ATOM 5851 C CA . GLY A 1 765 ? -7.878 -6.413 17.755 1.00 92.31 765 GLY A CA 1
ATOM 5852 C C . GLY A 1 765 ? -8.624 -7.192 16.674 1.00 92.31 765 GLY A C 1
ATOM 5853 O O . GLY A 1 765 ? -7.998 -7.914 15.902 1.00 92.31 765 GLY A O 1
ATOM 5854 N N . THR A 1 766 ? -9.935 -6.981 16.560 1.00 90.94 766 THR A N 1
ATOM 5855 C CA . THR A 1 766 ? -10.819 -7.584 15.551 1.00 90.94 766 THR A CA 1
ATOM 5856 C C . THR A 1 766 ? -10.385 -7.295 14.110 1.00 90.94 766 THR A C 1
ATOM 5858 O O . THR A 1 766 ? -10.568 -8.143 13.243 1.00 90.94 766 THR A O 1
ATOM 5861 N N . VAL A 1 767 ? -9.706 -6.167 13.856 1.00 90.81 767 VAL A N 1
ATOM 5862 C CA . VAL A 1 767 ? -9.124 -5.808 12.542 1.00 90.81 767 VAL A CA 1
ATOM 5863 C C . VAL A 1 767 ? -8.046 -6.802 12.076 1.00 90.81 767 VAL A C 1
ATOM 5865 O O . VAL A 1 767 ? -7.751 -6.884 10.885 1.00 90.81 767 VAL A O 1
ATOM 5868 N N . PHE A 1 768 ? -7.454 -7.562 12.999 1.00 91.88 768 PHE A N 1
ATOM 5869 C CA . PHE A 1 768 ? -6.356 -8.495 12.740 1.00 91.88 768 PHE A CA 1
ATOM 5870 C C . PHE A 1 768 ? -6.778 -9.971 12.808 1.00 91.88 768 PHE A C 1
ATOM 5872 O O . PHE A 1 768 ? -5.921 -10.851 12.718 1.00 91.88 768 PHE A O 1
ATOM 5879 N N . ILE A 1 769 ? -8.073 -10.257 12.979 1.00 92.88 769 ILE A N 1
ATOM 5880 C CA . ILE A 1 769 ? -8.605 -11.623 13.010 1.00 92.88 769 ILE A CA 1
ATOM 5881 C C . ILE A 1 769 ? -9.157 -11.976 11.619 1.00 92.88 769 ILE A C 1
ATOM 5883 O O . ILE A 1 769 ? -10.168 -11.391 11.226 1.00 92.88 769 ILE A O 1
ATOM 5887 N N . PRO A 1 770 ? -8.539 -12.917 10.873 1.00 86.69 770 PRO A N 1
ATOM 5888 C CA . PRO A 1 770 ? -8.925 -13.247 9.497 1.00 86.69 770 PRO A CA 1
ATOM 5889 C C . PRO A 1 770 ? -10.419 -13.525 9.316 1.00 86.69 770 PRO A C 1
ATOM 5891 O O . PRO A 1 770 ? -11.035 -12.968 8.411 1.00 86.69 770 PRO A O 1
ATOM 5894 N N . ASN A 1 771 ? -11.010 -14.328 10.207 1.00 87.88 771 ASN A N 1
ATOM 5895 C CA . ASN A 1 771 ? -12.415 -14.730 10.129 1.00 87.88 771 ASN A CA 1
ATOM 5896 C C . ASN A 1 771 ? -13.344 -13.921 11.060 1.00 87.88 771 ASN A C 1
ATOM 5898 O O . ASN A 1 771 ? -14.453 -14.356 11.365 1.00 87.88 771 ASN A O 1
ATOM 5902 N N . GLY A 1 772 ? -12.910 -12.739 11.520 1.00 84.38 772 GLY A N 1
ATOM 5903 C CA . GLY A 1 772 ? -13.770 -11.769 12.211 1.00 84.38 772 GLY A CA 1
ATOM 5904 C C . GLY A 1 772 ? -14.256 -12.164 13.612 1.00 84.38 772 GLY A C 1
ATOM 5905 O O . GLY A 1 772 ? -15.270 -11.636 14.070 1.00 84.38 772 GLY A O 1
ATOM 5906 N N . ALA A 1 773 ? -13.570 -13.080 14.305 1.00 87.69 773 ALA A N 1
ATOM 5907 C CA . ALA A 1 773 ? -13.898 -13.393 15.696 1.00 87.69 773 ALA A CA 1
ATOM 5908 C C . ALA A 1 773 ? -13.638 -12.189 16.625 1.00 87.69 773 ALA A C 1
ATOM 5910 O O . ALA A 1 773 ? -12.755 -11.361 16.382 1.00 87.69 773 ALA A O 1
ATOM 5911 N N . LYS A 1 774 ? -14.419 -12.105 17.707 1.00 90.19 774 LYS A N 1
ATOM 5912 C CA . LYS A 1 774 ? -14.271 -11.071 18.738 1.00 90.19 774 LYS A CA 1
ATOM 5913 C C . LYS A 1 774 ? -12.955 -11.234 19.483 1.00 90.19 774 LYS A C 1
ATOM 5915 O O . LYS A 1 774 ? -12.469 -12.346 19.643 1.00 90.19 774 LYS A O 1
ATOM 5920 N N . THR A 1 775 ? -12.391 -10.125 19.956 1.00 92.44 775 THR A N 1
ATOM 5921 C CA . THR A 1 775 ? -11.235 -10.178 20.849 1.00 92.44 775 THR A CA 1
ATOM 5922 C C . THR A 1 775 ? -11.060 -8.891 21.655 1.00 92.44 775 THR A C 1
ATOM 5924 O O . THR A 1 775 ? -11.255 -7.778 21.151 1.00 92.44 775 THR A O 1
ATOM 5927 N N . ALA A 1 776 ? -10.624 -9.041 22.905 1.00 94.25 776 ALA A N 1
ATOM 5928 C CA . ALA A 1 776 ? -10.337 -7.938 23.821 1.00 94.25 776 ALA A CA 1
ATOM 5929 C C . ALA A 1 776 ? -8.964 -7.284 23.568 1.00 94.25 776 ALA A C 1
ATOM 5931 O O . ALA A 1 776 ? -8.569 -6.367 24.286 1.00 94.25 776 ALA A O 1
ATOM 5932 N N . HIS A 1 777 ? -8.205 -7.771 22.583 1.00 95.75 777 HIS A N 1
ATOM 5933 C CA . HIS A 1 777 ? -6.880 -7.250 22.266 1.00 95.75 777 HIS A CA 1
ATOM 5934 C C . HIS A 1 777 ? -6.914 -5.910 21.532 1.00 95.75 777 HIS A C 1
ATOM 5936 O O . HIS A 1 777 ? -7.865 -5.596 20.828 1.00 95.75 777 HIS A O 1
ATOM 5942 N N . VAL A 1 778 ? -5.835 -5.144 21.656 1.00 96.56 778 VAL A N 1
ATOM 5943 C CA . VAL A 1 778 ? -5.637 -3.840 21.015 1.00 96.56 778 VAL A CA 1
ATOM 5944 C C . VAL A 1 778 ? -4.223 -3.779 20.453 1.00 96.56 778 VAL A C 1
ATOM 5946 O O . VAL A 1 778 ? -3.280 -4.233 21.104 1.00 96.56 778 VAL A O 1
ATOM 5949 N N . ARG A 1 779 ? -4.057 -3.180 19.266 1.00 95.62 779 ARG A N 1
ATOM 5950 C CA . ARG A 1 779 ? -2.734 -2.829 18.730 1.00 95.62 779 ARG A CA 1
ATOM 5951 C C . ARG A 1 779 ? -2.482 -1.331 18.874 1.00 95.62 779 ARG A C 1
ATOM 5953 O O . ARG A 1 779 ? -3.148 -0.526 18.218 1.00 95.62 779 ARG A O 1
ATOM 5960 N N . ALA A 1 780 ? -1.453 -0.968 19.635 1.00 94.94 780 ALA A N 1
ATOM 5961 C CA . ALA A 1 780 ? -0.932 0.397 19.703 1.00 94.94 780 ALA A CA 1
ATOM 5962 C C . ALA A 1 780 ? 0.474 0.478 19.091 1.00 94.94 780 ALA A C 1
ATOM 5964 O O . ALA A 1 780 ? 1.276 -0.445 19.233 1.00 94.94 780 ALA A O 1
ATOM 5965 N N . ALA A 1 781 ? 0.770 1.579 18.399 1.00 91.75 781 ALA A N 1
ATOM 5966 C CA . ALA A 1 781 ? 2.076 1.835 17.798 1.00 91.75 781 ALA A CA 1
ATOM 5967 C C . ALA A 1 781 ? 2.889 2.808 18.658 1.00 91.75 781 ALA A C 1
ATOM 5969 O O . ALA A 1 781 ? 2.391 3.872 19.017 1.00 91.75 781 ALA A O 1
ATOM 5970 N N . PHE A 1 782 ? 4.155 2.485 18.921 1.00 90.25 782 PHE A N 1
ATOM 5971 C CA . PHE A 1 782 ? 5.085 3.365 19.645 1.00 90.25 782 PHE A CA 1
ATOM 5972 C C . PHE A 1 782 ? 6.020 4.152 18.708 1.00 90.25 782 PHE A C 1
ATOM 5974 O O . PHE A 1 782 ? 7.016 4.726 19.135 1.00 90.25 782 PHE A O 1
ATOM 5981 N N . SER A 1 783 ? 5.730 4.174 17.404 1.00 83.00 783 SER A N 1
ATOM 5982 C CA . SER A 1 783 ? 6.671 4.646 16.383 1.00 83.00 783 SER A CA 1
ATOM 5983 C C . SER A 1 783 ? 6.851 6.165 16.303 1.00 83.00 783 SER A C 1
ATOM 5985 O O . SER A 1 783 ? 7.927 6.615 15.917 1.00 83.00 783 SER A O 1
ATOM 5987 N N . LEU A 1 784 ? 5.807 6.943 16.609 1.00 76.12 784 LEU A N 1
ATOM 5988 C CA . LEU A 1 784 ? 5.811 8.407 16.481 1.00 76.12 784 LEU A CA 1
ATOM 5989 C C . LEU A 1 784 ? 5.976 9.115 17.822 1.00 76.12 784 LEU A C 1
ATOM 5991 O O . LEU A 1 784 ? 6.941 9.853 18.024 1.00 76.12 784 LEU A O 1
ATOM 5995 N N . LEU A 1 785 ? 5.007 8.883 18.709 1.00 81.50 785 LEU A N 1
ATOM 5996 C CA . LEU A 1 785 ? 4.695 9.726 19.860 1.00 81.50 785 LEU A CA 1
ATOM 5997 C C . LEU A 1 785 ? 5.908 9.958 20.766 1.00 81.50 785 LEU A C 1
ATOM 5999 O O . LEU A 1 785 ? 6.756 9.073 20.935 1.00 81.50 785 LEU A O 1
ATOM 6003 N N . ASP A 1 786 ? 6.017 11.162 21.322 1.00 87.31 786 ASP A N 1
ATOM 6004 C CA . ASP A 1 786 ? 6.995 11.440 22.371 1.00 87.31 786 ASP A CA 1
ATOM 6005 C C . ASP A 1 786 ? 6.540 10.858 23.723 1.00 87.31 786 ASP A C 1
ATOM 6007 O O . ASP A 1 786 ? 5.442 10.318 23.852 1.00 87.31 786 ASP A O 1
ATOM 6011 N N . GLU A 1 787 ? 7.405 10.917 24.734 1.00 92.75 787 GLU A N 1
ATOM 6012 C CA . GLU A 1 787 ? 7.112 10.362 26.060 1.00 92.75 787 GLU A CA 1
ATOM 6013 C C . GLU A 1 787 ? 5.856 10.963 26.712 1.00 92.75 787 GLU A C 1
ATOM 6015 O O . GLU A 1 787 ? 5.137 10.249 27.409 1.00 92.75 787 GLU A O 1
ATOM 6020 N N . LYS A 1 788 ? 5.560 12.247 26.474 1.00 94.88 788 LYS A N 1
ATOM 6021 C CA . LYS A 1 788 ? 4.410 12.934 27.075 1.00 94.88 788 LYS A CA 1
ATOM 6022 C C . LYS A 1 788 ? 3.113 12.522 26.396 1.00 94.88 788 LYS A C 1
ATOM 6024 O O . LYS A 1 788 ? 2.141 12.229 27.087 1.00 94.88 788 LYS A O 1
ATOM 6029 N N . ASP A 1 789 ? 3.117 12.463 25.067 1.00 94.75 789 ASP A N 1
ATOM 6030 C CA . ASP A 1 789 ? 1.956 12.030 24.289 1.00 94.75 789 ASP A CA 1
ATOM 6031 C C . ASP A 1 789 ? 1.628 10.554 24.552 1.00 94.75 789 ASP A C 1
ATOM 6033 O O . ASP A 1 789 ? 0.460 10.193 24.691 1.00 94.75 789 ASP A O 1
ATOM 6037 N N . VAL A 1 790 ? 2.651 9.700 24.684 1.00 96.00 790 VAL A N 1
ATOM 6038 C CA . VAL A 1 790 ? 2.497 8.298 25.105 1.00 96.00 790 VAL A CA 1
ATOM 6039 C C . VAL A 1 790 ? 1.871 8.202 26.499 1.00 96.00 790 VAL A C 1
ATOM 6041 O O . VAL A 1 790 ? 0.928 7.432 26.695 1.00 96.00 790 VAL A O 1
ATOM 6044 N N . ASP A 1 791 ? 2.374 8.975 27.464 1.00 97.31 791 ASP A N 1
ATOM 6045 C CA . ASP A 1 791 ? 1.883 8.940 28.843 1.00 97.31 791 ASP A CA 1
ATOM 6046 C C . ASP A 1 791 ? 0.423 9.398 28.943 1.00 97.31 791 ASP A C 1
ATOM 6048 O O . ASP A 1 791 ? -0.411 8.726 29.551 1.00 97.31 791 ASP A O 1
ATOM 6052 N N . GLU A 1 792 ? 0.089 10.508 28.285 1.00 97.94 792 GLU A N 1
ATOM 6053 C CA . GLU A 1 792 ? -1.263 11.062 28.253 1.00 97.94 792 GLU A CA 1
ATOM 6054 C C . GLU A 1 792 ? -2.245 10.149 27.500 1.00 97.94 792 GLU A C 1
ATOM 6056 O O . GLU A 1 792 ? -3.376 9.962 27.956 1.00 97.94 792 GLU A O 1
ATOM 6061 N N . ALA A 1 793 ? -1.827 9.520 26.395 1.00 97.44 793 ALA A N 1
ATOM 6062 C CA . ALA A 1 793 ? -2.660 8.569 25.661 1.00 97.44 793 ALA A CA 1
ATOM 6063 C C . ALA A 1 793 ? -3.003 7.329 26.504 1.00 97.44 793 ALA A C 1
ATOM 6065 O O . ALA A 1 793 ? -4.163 6.914 26.555 1.00 97.44 793 ALA A O 1
ATOM 6066 N N . LEU A 1 794 ? -2.029 6.756 27.218 1.00 98.12 794 LEU A N 1
ATOM 6067 C CA . LEU A 1 794 ? -2.273 5.588 28.071 1.00 98.12 794 LEU A CA 1
ATOM 6068 C C . LEU A 1 794 ? -3.034 5.952 29.357 1.00 98.12 794 LEU A C 1
ATOM 6070 O O . LEU A 1 794 ? -3.886 5.176 29.795 1.00 98.12 794 LEU A O 1
ATOM 6074 N N . ARG A 1 795 ? -2.837 7.161 29.903 1.00 98.31 795 ARG A N 1
ATOM 6075 C CA . ARG A 1 795 ? -3.658 7.708 30.996 1.00 98.31 795 ARG A CA 1
ATOM 6076 C C . ARG A 1 795 ? -5.125 7.885 30.586 1.00 98.31 795 ARG A C 1
ATOM 6078 O O . ARG A 1 795 ? -6.023 7.561 31.362 1.00 98.31 795 ARG A O 1
ATOM 6085 N N . ARG A 1 796 ? -5.394 8.381 29.375 1.00 98.00 796 ARG A N 1
ATOM 6086 C CA . ARG A 1 796 ? -6.758 8.491 28.822 1.00 98.00 796 ARG A CA 1
ATOM 6087 C C . ARG A 1 796 ? -7.386 7.119 28.598 1.00 98.00 796 ARG A C 1
ATOM 6089 O O . ARG A 1 796 ? -8.512 6.894 29.033 1.00 98.00 796 ARG A O 1
ATOM 6096 N N . LEU A 1 797 ? -6.641 6.182 28.006 1.00 97.25 797 LEU A N 1
ATOM 6097 C CA . LEU A 1 797 ? -7.109 4.812 27.788 1.00 97.25 797 LEU A CA 1
ATOM 6098 C C . LEU A 1 797 ? -7.460 4.108 29.111 1.00 97.25 797 LEU A C 1
ATOM 6100 O O . LEU A 1 797 ? -8.495 3.450 29.193 1.00 97.25 797 LEU A O 1
ATOM 6104 N N . ARG A 1 798 ? -6.669 4.319 30.176 1.00 96.81 798 ARG A N 1
ATOM 6105 C CA . ARG A 1 798 ? -6.996 3.865 31.539 1.00 96.81 798 ARG A CA 1
ATOM 6106 C C . ARG A 1 798 ? -8.385 4.333 31.989 1.00 96.81 798 ARG A C 1
ATOM 6108 O O . ARG A 1 798 ? -9.150 3.518 32.497 1.00 96.81 798 ARG A O 1
ATOM 6115 N N . LEU A 1 799 ? -8.714 5.617 31.819 1.00 96.31 799 LEU A N 1
ATOM 6116 C CA . LEU A 1 799 ? -10.013 6.163 32.239 1.00 96.31 799 LEU A CA 1
ATOM 6117 C C . LEU A 1 799 ? -11.182 5.510 31.489 1.00 96.31 799 LEU A C 1
ATOM 6119 O O . LEU A 1 799 ? -12.212 5.225 32.096 1.00 96.31 799 LEU A O 1
ATOM 6123 N N . VAL A 1 800 ? -11.005 5.229 30.196 1.00 94.62 800 VAL A N 1
ATOM 6124 C CA . VAL A 1 800 ? -12.004 4.529 29.373 1.00 94.62 800 VAL A CA 1
ATOM 6125 C C . VAL A 1 800 ? -12.209 3.090 29.862 1.00 94.62 800 VAL A C 1
ATOM 6127 O O . VAL A 1 800 ? -13.347 2.675 30.061 1.00 94.62 800 VAL A O 1
ATOM 6130 N N . ILE A 1 801 ? -11.131 2.354 30.154 1.00 93.44 801 ILE A N 1
ATOM 6131 C CA . ILE A 1 801 ? -11.216 0.978 30.678 1.00 93.44 801 ILE A CA 1
ATOM 6132 C C . ILE A 1 801 ? -11.901 0.934 32.056 1.00 93.44 801 ILE A C 1
ATOM 6134 O O . ILE A 1 801 ? -12.730 0.060 32.302 1.00 93.44 801 ILE A O 1
ATOM 6138 N N . LEU A 1 802 ? -11.583 1.869 32.960 1.00 92.50 802 LEU A N 1
ATOM 6139 C CA . LEU A 1 802 ? -12.214 1.936 34.287 1.00 92.50 802 LEU A CA 1
ATOM 6140 C C . LEU A 1 802 ? -13.716 2.239 34.194 1.00 92.50 802 LEU A C 1
ATOM 6142 O O . LEU A 1 802 ? -14.510 1.595 34.881 1.00 92.50 802 LEU A O 1
ATOM 6146 N N . LYS A 1 803 ? -14.100 3.161 33.299 1.00 90.38 803 LYS A N 1
ATOM 6147 C CA . LYS A 1 803 ? -15.500 3.486 32.999 1.00 90.38 803 LYS A CA 1
ATOM 6148 C C . LYS A 1 803 ? -16.262 2.262 32.479 1.00 90.38 803 LYS A C 1
ATOM 6150 O O . LYS A 1 803 ? -17.346 1.993 32.988 1.00 90.38 803 LYS A O 1
ATOM 6155 N N . GLU A 1 804 ? -15.693 1.509 31.533 1.00 88.12 804 GLU A N 1
ATOM 6156 C CA . GLU A 1 804 ? -16.310 0.284 30.994 1.00 88.12 804 GLU A CA 1
ATOM 6157 C C . GLU A 1 804 ? -16.500 -0.788 32.081 1.00 88.12 804 GLU A C 1
ATOM 6159 O O . GLU A 1 804 ? -17.562 -1.397 32.178 1.00 88.12 804 GLU A O 1
ATOM 6164 N N . ARG A 1 805 ? -15.516 -0.961 32.977 1.00 88.06 805 ARG A N 1
ATOM 6165 C CA . ARG A 1 805 ? -15.634 -1.857 34.144 1.00 88.06 805 ARG A CA 1
ATOM 6166 C C . ARG A 1 805 ? -16.649 -1.390 35.203 1.00 88.06 805 ARG A C 1
ATOM 6168 O O . ARG A 1 805 ? -16.871 -2.106 36.177 1.00 88.06 805 ARG A O 1
ATOM 6175 N N . GLY A 1 806 ? -17.216 -0.187 35.088 1.00 80.69 806 GLY A N 1
ATOM 6176 C CA . GLY A 1 806 ? -18.090 0.399 36.112 1.00 80.69 806 GLY A CA 1
ATOM 6177 C C . GLY A 1 806 ? -17.372 0.795 37.411 1.00 80.69 806 GLY A C 1
ATOM 6178 O O . GLY A 1 806 ? -18.021 0.975 38.442 1.00 80.69 806 GLY A O 1
ATOM 6179 N N . VAL A 1 807 ? -16.043 0.939 37.382 1.00 72.88 807 VAL A N 1
ATOM 6180 C CA . VAL A 1 807 ? -15.226 1.341 38.536 1.00 72.88 807 VAL A CA 1
ATOM 6181 C C . VAL A 1 807 ? -15.058 2.863 38.515 1.00 72.88 807 VAL A C 1
ATOM 6183 O O . VAL A 1 807 ? -14.654 3.429 37.501 1.00 72.88 807 VAL A O 1
ATOM 6186 N N . GLN A 1 808 ? -15.363 3.547 39.625 1.00 51.97 808 GLN A N 1
ATOM 6187 C CA . GLN A 1 808 ? -15.079 4.986 39.739 1.00 51.97 808 GLN A CA 1
ATOM 6188 C C . GLN A 1 808 ? -13.563 5.236 39.672 1.00 51.97 808 GLN A C 1
ATOM 6190 O O . GLN A 1 808 ? -12.790 4.510 40.296 1.00 51.97 808 GLN A O 1
ATOM 6195 N N . ALA A 1 809 ? -13.179 6.229 38.864 1.00 50.53 809 ALA A N 1
ATOM 6196 C CA . ALA A 1 809 ? -11.807 6.483 38.415 1.00 50.53 809 ALA A CA 1
ATOM 6197 C C . ALA A 1 809 ? -10.853 7.006 39.503 1.00 50.53 809 ALA A C 1
ATOM 6199 O O . ALA A 1 809 ? -11.309 7.815 40.343 1.00 50.53 809 ALA A O 1
#

Organism: NCBI:txid1095465

Secondary structure (DSSP, 8-state):
---HHHHHHHHHH-SEEEEEE-HHHHTTBTBPPS------S-HHHHSSPPPPSSSTT-GGGTS-STTTSSHHHHHH-HHHHHHHHHHHHHHHHH----HHHHHHHHHHH-HHHHHHH-TT-SEEEEEE---SSTTGGGS-TT--GGGS-EESSEEEEEEEETTT--EEE---SSSSGGGTTGGGGGTSS-TTSPPPP--GGGS-B-TTT-PBEEEEEPPTTSPPTTHHHHHHHHHHT-SEEEEES----STTGGGHHHHHHHTT-EEEEEESS--SGGGG-SEEEES-HHHHHHHHTT--GGGGG-S----------------------------SS-SS-----PPPEEPPGGGGGGTS-HHHHH-PPPTTGGGHHHHTSTT-------PPPGGG-S-SEEEEEEE-SSSTT-EEEEEEEHHHHHHHTS---TT--HHHHHHHHHHHHHHH-PPTTSSEEEEEESSHHHHHHHHHHHH--TT-EEEEEES--TTTHHHHHHTT-EEEEEEEETTEE-HHHHHHHHHS--TTSPPP-EEEE--SS-TTT-----HHHHHHHHHHHHHHT-EEEE------SS------------------STTTTTB--SSPPPPPHHHHHHHSSEE--EEEEEETTTTT-TTS--EEEEEEHHHHHHHHHHHHHHTSSS-HHHHHHHHHHHHHHHHHHHHHHHHHHHHHHHHHHHHHHHHHHHHHTTTEEE---SBSSEEEEEE---S-TT----HHHIIIIIIHHTT---EEGGGG-TT-----EEEEE-SS--HHHHHHHHHHHHHHHHHHTT---

Sequence (809 aa):
MADFSEFREALSEARHIVVLAGAGLSAASGKHPPYPALISVLESFLSKGIPTFRGAGGLWRKYDATALATPEAFQENPGLVWQFYHYRREAVLHAQPNVAHRAIALLCSSQDALKRIAPSALSFHLVTQNIDNLSTRALPPDAPPSAYPIEMHGNLCRVKCTACGSVETNIDSPICPALAGTEKFYDNTDLADKEQAIEEQDLPRCAKCSGLARPDVVWFGESVQNLEDIAEMLDKRCDVFIVVGTSSTVMPAGVFADVVRDHGGKVAVFNIERTSADRKADFVFLGPCEETLVAAFGLNVPDFLIISTFCLCMASSSVVSNGVARPNGTANGVRTLLRLVKQETASVRVLPAEYYTQFLSDSAKERKPSPIRTLFPLEKRPGVISLLAGKPNGATFPLTSLSFTVRSPIEPGKESTVVVDGDALREGLQYSATSGIPSLNKWLTDLQEREHHRASGEGWRVSVTSGSQDAIYKAASALLNPGDSILVEKPVYAGVIPIFHSLHCDMIEVETDAQGIVSSSLRSILQNWPASKPKPKALYTVPYGGNPTGMTASLERRLETLSLARQHDFIILEGSDLVPALSILSFLLIRPDDRYNIPDDPYYFLYFGAGPRIPSYFTLEAQTGSVGHVLRFDSFSKILSAGIRIGFVTGPQVLIEAIDMHTSSANLQTASLTQSIAFALLDSWGPDGFSAHVHGVAEFYKQKRDVFEAAMRRHLDGLAEWSTPQAGMFFWFKLLLSDDPNVEADSSDLISNQALEGGVLALPGTVFIPNGAKTAHVRAAFSLLDEKDVDEALRRLRLVILKERGVQA

pLDDT: mean 82.07, std 20.85, range [20.38, 98.56]